Protein AF-A0AAE1ZCS4-F1 (afdb_monomer)

Foldseek 3Di:
DPDDPPDDLPVLVVLVVQLVPPPEVVSNVVSLVVLVVVLVVVVPDPPPDDLSRLLSSLVSVVVVVVVPDDDPDSLVSLLVLLVDPDLSSNLSSLVSCLPRDDPPDPCVVSLLVSLVVQCPDPDLSSLLSSLVSLLSRLAPVSLLSPLVPLLVQLQDPPHDLSNVLSSLSSNLSNCVHCVPSHDPDPSLVSLLVLLVDPDVSSVLSSLSSLLSVCLVPVPVNVVSLLSLLVSLLCQLPDFCVVQVVQADLRRRNLSSLLSSLSSLLSDAQDPPPVSNVSLVVSLVSLLVVLVPDFPDPDPRRNVSSVSSNLSSLVSCLSHVPDLVSLLSSLVVLLVQCPDPDPVSVLSSLVSLLSSLQRPSCLVSSVVCLVSLLCQLVPDPDQSSVLSSLSNLLSSQDLVCLLVSLVSLLVCLLVHDPVSNLVSLLSSLVSLVVRDPDCLSSLVSLLSSCVRRVVSHDPLSLVVNLLVLLQDVPCLLVSLVVLLVQLPDPPHDQSSLLSNLSSCLQRLLSVCPDPCSNLVNSLVSSVVCLVVHDPVSVLSNLSSLLSSVLSPVPCLVVSLVVLPDCCQCVPPDVSSNCSSVVSNCCSVPDDSVVSDVVNDHDPRDPDDDRVSVVVSCVVCVPPDPDDDDDPDDDDDDDDDDDDDDDDDDDDDDDDDDDDDDDDDYDDDDDDDDDDDDDDDPPDDDDPDDDPPPPPPPDDDDDDDDAPQVPVLVVVLLDQWDWRDDDQFWTWIWGWDFDAQKIKIKIKIFGADQAKWAQKDKDKDDDDDDDPDDDDDQKDKDWDDDDRMGGHGDMDITMMMMGGAHADDDWMWMWIWTADPNDIDIHIHTDSDHQLSNKAEDDDDLVVQVVVVVVQPDVPSDDDDDADDPDPDDLVVVVSSCVSSNWDWHQPNDPPNSKTKTWTWRHHPVDIHIDIDIHDDPPPPPPPQPQKDFDPDFLLQADPLLQCPLLLDQQWDADLVVQWIWHAFPNDIKIWHDPDSRGTIITGDPDDDPDDDPRVCQFQVVVDGVVVLLVLLLVLDVVSVVCVDPVNVDDPLGNHTFGAGQLVLLLLLLLLVVVDDSVVSNQLQQLQQVVAFQFDADPSRDRPGGHHHALVSQQDPPQLVVSVVSPSNPSSVLSNQQSVVQVVVPHSVVSQCLLVDDLVVQQVVSVVRRSDDNLSSLSSCCRHSVQQLWARDDPQLVVVCVVVVQDDDDDPDQDPVNRVSSRVVCSVRSDSRSNRVNSSSSSVCVCVVCVVVVVVVVSCSPDDDD

Structure (mmCIF, N/CA/C/O backbone):
data_AF-A0AAE1ZCS4-F1
#
_entry.id   AF-A0AAE1ZCS4-F1
#
loop_
_atom_site.group_PDB
_atom_site.id
_atom_site.type_symbol
_atom_site.label_atom_id
_atom_site.label_alt_id
_atom_site.label_comp_id
_atom_site.label_asym_id
_atom_site.label_entity_id
_atom_site.label_seq_id
_atom_site.pdbx_PDB_ins_code
_atom_site.Cartn_x
_atom_site.Cartn_y
_atom_site.Cartn_z
_atom_site.occupancy
_atom_site.B_iso_or_equiv
_atom_site.auth_seq_id
_atom_site.auth_comp_id
_atom_site.auth_asym_id
_atom_site.auth_atom_id
_atom_site.pdbx_PDB_model_num
ATOM 1 N N . MET A 1 1 ? 29.740 18.054 -21.798 1.00 25.95 1 MET A N 1
ATOM 2 C CA . MET A 1 1 ? 30.129 18.218 -23.215 1.00 25.95 1 MET A CA 1
ATOM 3 C C . MET A 1 1 ? 29.001 18.896 -23.983 1.00 25.95 1 MET A C 1
ATOM 5 O O . MET A 1 1 ? 27.926 18.308 -24.043 1.00 25.95 1 MET A O 1
ATOM 9 N N . PRO A 1 2 ? 29.195 20.103 -24.542 1.00 24.55 2 PRO A N 1
ATOM 10 C CA . PRO A 1 2 ? 28.289 20.645 -25.554 1.00 24.55 2 PRO A CA 1
ATOM 11 C C . PRO A 1 2 ? 28.450 19.860 -26.867 1.00 24.55 2 PRO A C 1
ATOM 13 O O . PRO A 1 2 ? 29.563 19.502 -27.245 1.00 24.55 2 PRO A O 1
ATOM 16 N N . SER A 1 3 ? 27.352 19.572 -27.567 1.00 27.92 3 SER A N 1
ATOM 17 C CA . SER A 1 3 ? 27.394 18.818 -28.827 1.00 27.92 3 SER A CA 1
ATOM 18 C C . SER A 1 3 ? 27.951 19.665 -29.974 1.00 27.92 3 SER A C 1
ATOM 20 O O . SER A 1 3 ? 27.391 20.718 -30.295 1.00 27.92 3 SER A O 1
ATOM 22 N N . THR A 1 4 ? 28.999 19.183 -30.643 1.00 34.25 4 THR A N 1
ATOM 23 C CA . THR A 1 4 ? 29.499 19.763 -31.895 1.00 34.25 4 THR A CA 1
ATOM 24 C C . THR A 1 4 ? 28.405 19.727 -32.969 1.00 34.25 4 THR A C 1
ATOM 26 O O . THR A 1 4 ? 27.763 18.703 -33.198 1.00 34.25 4 THR A O 1
ATOM 29 N N . LYS A 1 5 ? 28.163 20.862 -33.639 1.00 37.50 5 LYS A N 1
ATOM 30 C CA . LYS A 1 5 ? 26.975 21.084 -34.493 1.00 37.50 5 LYS A CA 1
ATOM 31 C C . LYS A 1 5 ? 26.940 20.284 -35.816 1.00 37.50 5 LYS A C 1
ATOM 33 O O . LYS A 1 5 ? 26.039 20.510 -36.616 1.00 37.50 5 LYS A O 1
ATOM 38 N N . GLY A 1 6 ? 27.890 19.375 -36.056 1.00 41.12 6 GLY A N 1
ATOM 39 C CA . GLY A 1 6 ? 28.017 18.622 -37.313 1.00 41.12 6 GLY A CA 1
ATOM 40 C C . GLY A 1 6 ? 27.343 17.241 -37.343 1.00 41.12 6 GLY A C 1
ATOM 41 O O . GLY A 1 6 ? 26.845 16.846 -38.390 1.00 41.12 6 GLY A O 1
ATOM 42 N N . ASP A 1 7 ? 27.293 16.513 -36.220 1.00 49.22 7 ASP A N 1
ATOM 43 C CA . ASP A 1 7 ? 27.001 15.058 -36.208 1.00 49.22 7 ASP A CA 1
ATOM 44 C C . ASP A 1 7 ? 25.610 14.699 -35.630 1.00 49.22 7 ASP A C 1
ATOM 46 O O . ASP A 1 7 ? 25.361 13.614 -35.099 1.00 49.22 7 ASP A O 1
ATOM 50 N N . ALA A 1 8 ? 24.662 15.638 -35.692 1.00 55.81 8 ALA A N 1
ATOM 51 C CA . ALA A 1 8 ? 23.312 15.421 -35.183 1.00 55.81 8 ALA A CA 1
ATOM 52 C C . ALA A 1 8 ? 22.536 14.427 -36.069 1.00 55.81 8 ALA A C 1
ATOM 54 O O . ALA A 1 8 ? 22.312 14.675 -37.256 1.00 55.81 8 ALA A O 1
ATOM 55 N N . MET A 1 9 ? 22.036 13.331 -35.483 1.00 68.75 9 MET A N 1
ATOM 56 C CA . MET A 1 9 ? 21.164 12.369 -36.171 1.00 68.75 9 MET A CA 1
ATOM 57 C C . MET A 1 9 ? 19.828 13.011 -36.583 1.00 68.75 9 MET A C 1
ATOM 59 O O . MET A 1 9 ? 18.809 12.850 -35.907 1.00 68.75 9 MET A O 1
ATOM 63 N N . ARG A 1 10 ? 19.790 13.699 -37.730 1.00 71.12 10 ARG A N 1
ATOM 64 C CA . ARG A 1 10 ? 18.606 14.430 -38.218 1.00 71.12 10 ARG A CA 1
ATOM 65 C C . ARG A 1 10 ? 17.345 13.557 -38.252 1.00 71.12 10 ARG A C 1
ATOM 67 O O . ARG A 1 10 ? 16.280 14.000 -37.846 1.00 71.12 10 ARG A O 1
ATOM 74 N N . GLY A 1 11 ? 17.474 12.286 -38.641 1.00 72.19 11 GLY A N 1
ATOM 75 C CA . GLY A 1 11 ? 16.359 11.327 -38.667 1.00 72.19 11 GLY A CA 1
ATOM 76 C C . GLY A 1 11 ? 15.884 10.802 -37.300 1.00 72.19 11 GLY A C 1
ATOM 77 O O . GLY A 1 11 ? 14.805 10.214 -37.245 1.00 72.19 11 GLY A O 1
ATOM 78 N N . LEU A 1 12 ? 16.657 10.989 -36.223 1.00 77.81 12 LEU A N 1
ATOM 79 C CA . LEU A 1 12 ? 16.222 10.772 -34.835 1.00 77.81 12 LEU A CA 1
ATOM 80 C C . LEU A 1 12 ? 15.600 12.057 -34.275 1.00 77.81 12 LEU A C 1
ATOM 82 O O . LEU A 1 12 ? 14.506 12.002 -33.729 1.00 77.81 12 LEU A O 1
ATOM 86 N N . ALA A 1 13 ? 16.238 13.212 -34.489 1.00 80.44 13 ALA A N 1
ATOM 87 C CA . ALA A 1 13 ? 15.713 14.512 -34.069 1.00 80.44 13 ALA A CA 1
ATOM 88 C C . ALA A 1 13 ? 14.325 14.805 -34.673 1.00 80.44 13 ALA A C 1
ATOM 90 O O . ALA A 1 13 ? 13.424 15.222 -33.952 1.00 80.44 13 ALA A O 1
ATOM 91 N N . VAL A 1 14 ? 14.122 14.500 -35.963 1.00 82.38 14 VAL A N 1
ATOM 92 C CA . VAL A 1 14 ? 12.801 14.569 -36.615 1.00 82.38 14 VAL A CA 1
ATOM 93 C C . VAL A 1 14 ? 11.807 13.610 -35.959 1.00 82.38 14 VAL A C 1
ATOM 95 O O . VAL A 1 14 ? 10.705 14.026 -35.652 1.00 82.38 14 VAL A O 1
ATOM 98 N N . PHE A 1 15 ? 12.186 12.367 -35.648 1.00 85.00 15 PHE A N 1
ATOM 99 C CA . PHE A 1 15 ? 11.278 11.405 -35.003 1.00 85.00 15 PHE A CA 1
ATOM 100 C C . PHE A 1 15 ? 10.871 11.818 -33.576 1.00 85.00 15 PHE A C 1
ATOM 102 O O . PHE A 1 15 ? 9.707 11.688 -33.204 1.00 85.00 15 PHE A O 1
ATOM 109 N N . ILE A 1 16 ? 11.800 12.386 -32.801 1.00 85.56 16 ILE A N 1
ATOM 110 C CA . ILE A 1 16 ? 11.512 12.973 -31.484 1.00 85.56 16 ILE A CA 1
ATOM 111 C C . ILE A 1 16 ? 10.612 14.210 -31.634 1.00 85.56 16 ILE A C 1
ATOM 113 O O . ILE A 1 16 ? 9.728 14.426 -30.807 1.00 85.56 16 ILE A O 1
ATOM 117 N N . SER A 1 17 ? 10.797 15.009 -32.690 1.00 85.50 17 SER A N 1
ATOM 118 C CA . SER A 1 17 ? 9.915 16.138 -32.993 1.00 85.50 17 SER A CA 1
ATOM 119 C C . SER A 1 17 ? 8.513 15.675 -33.400 1.00 85.50 17 SER A C 1
ATOM 121 O O . SER A 1 17 ? 7.548 16.202 -32.862 1.00 85.50 17 SER A O 1
ATOM 123 N N . ASP A 1 18 ? 8.388 14.677 -34.280 1.00 84.75 18 ASP A N 1
ATOM 124 C CA . ASP A 1 18 ? 7.114 14.071 -34.688 1.00 84.75 18 ASP A CA 1
ATOM 125 C C . ASP A 1 18 ? 6.315 13.604 -33.463 1.00 84.75 18 ASP A C 1
ATOM 127 O O . ASP A 1 18 ? 5.131 13.910 -33.347 1.00 84.75 18 ASP A O 1
ATOM 131 N N . ILE A 1 19 ? 6.971 12.907 -32.526 1.00 86.56 19 ILE A N 1
ATOM 132 C CA . ILE A 1 19 ? 6.357 12.421 -31.282 1.00 86.56 19 ILE A CA 1
ATOM 133 C C . ILE A 1 19 ? 5.956 13.583 -30.364 1.00 86.56 19 ILE A C 1
ATOM 135 O O . ILE A 1 19 ? 4.821 13.623 -29.902 1.00 86.56 19 ILE A O 1
ATOM 139 N N . ARG A 1 20 ? 6.814 14.594 -30.167 1.00 85.44 20 ARG A N 1
ATOM 140 C CA . ARG A 1 20 ? 6.460 15.799 -29.385 1.00 85.44 20 ARG A CA 1
ATOM 141 C C . ARG A 1 20 ? 5.319 16.617 -30.004 1.00 85.44 20 ARG A C 1
ATOM 143 O O . ARG A 1 20 ? 4.615 17.313 -29.281 1.00 85.44 20 ARG A O 1
ATOM 150 N N . ASN A 1 21 ? 5.132 16.523 -31.319 1.00 85.62 21 ASN A N 1
ATOM 151 C CA . ASN A 1 21 ? 4.053 17.176 -32.059 1.00 85.62 21 ASN A CA 1
ATOM 152 C C . ASN A 1 21 ? 2.758 16.332 -32.114 1.00 85.62 21 ASN A C 1
ATOM 154 O O . ASN A 1 21 ? 1.741 16.807 -32.628 1.00 85.62 21 ASN A O 1
ATOM 158 N N . CYS A 1 22 ? 2.753 15.099 -31.590 1.00 85.69 22 CYS A N 1
ATOM 159 C CA . CYS A 1 22 ? 1.554 14.264 -31.518 1.00 85.69 22 CYS A CA 1
ATOM 160 C C . CYS A 1 22 ? 0.571 14.819 -30.475 1.00 85.69 22 CYS A C 1
ATOM 162 O O . CYS A 1 22 ? 0.784 14.718 -29.271 1.00 85.69 22 CYS A O 1
ATOM 164 N N . LYS A 1 23 ? -0.560 15.363 -30.940 1.00 77.19 23 LYS A N 1
ATOM 165 C CA . LYS A 1 23 ? -1.615 15.936 -30.078 1.00 77.19 23 LYS A CA 1
ATOM 166 C C . LYS A 1 23 ? -2.400 14.890 -29.267 1.00 77.19 23 LYS A C 1
ATOM 168 O O . LYS A 1 23 ? -3.216 15.260 -28.429 1.00 77.19 23 LYS A O 1
ATOM 173 N N . SER A 1 24 ? -2.193 13.598 -29.527 1.00 84.88 24 SER A N 1
ATOM 174 C CA . SER A 1 24 ? -2.828 12.492 -28.803 1.00 84.88 24 SER A CA 1
ATOM 175 C C . SER A 1 24 ? -1.887 11.292 -28.672 1.00 84.88 24 SER A C 1
ATOM 177 O O . SER A 1 24 ? -1.077 11.026 -29.568 1.00 84.88 24 SER A O 1
ATOM 179 N N . LYS A 1 25 ? -2.055 10.512 -27.599 1.00 78.06 25 LYS A N 1
ATOM 180 C CA . LYS A 1 25 ? -1.302 9.266 -27.393 1.00 78.06 25 LYS A CA 1
ATOM 181 C C . LYS A 1 25 ? -1.593 8.218 -28.477 1.00 78.06 25 LYS A C 1
ATOM 183 O O . LYS A 1 25 ? -0.739 7.401 -28.794 1.00 78.06 25 LYS A O 1
ATOM 188 N N . GLU A 1 26 ? -2.761 8.268 -29.117 1.00 81.38 26 GLU A N 1
ATOM 189 C CA . GLU A 1 26 ? -3.048 7.385 -30.249 1.00 81.38 26 GLU A CA 1
ATOM 190 C C . GLU A 1 26 ? -2.256 7.782 -31.508 1.00 81.38 26 GLU A C 1
ATOM 192 O O . GLU A 1 26 ? -1.688 6.920 -32.177 1.00 81.38 26 GLU A O 1
ATOM 197 N N . SER A 1 27 ? -2.126 9.084 -31.805 1.00 81.75 27 SER A N 1
ATOM 198 C CA . SER A 1 27 ? -1.242 9.551 -32.888 1.00 81.75 27 SER A CA 1
ATOM 199 C C . SER A 1 27 ? 0.233 9.209 -32.635 1.00 81.75 27 SER A C 1
ATOM 201 O O . SER A 1 27 ? 0.938 8.850 -33.577 1.00 81.75 27 SER A O 1
ATOM 203 N N . GLU A 1 28 ? 0.669 9.229 -31.372 1.00 86.69 28 GLU A N 1
ATOM 204 C CA . GLU A 1 28 ? 1.995 8.770 -30.944 1.00 86.69 28 GLU A CA 1
ATOM 205 C C . GLU A 1 28 ? 2.176 7.264 -31.202 1.00 86.69 28 GLU A C 1
ATOM 207 O O . GLU A 1 28 ? 3.088 6.886 -31.937 1.00 86.69 28 GLU A O 1
ATOM 212 N N . ILE A 1 29 ? 1.261 6.408 -30.723 1.00 86.88 29 ILE A N 1
ATOM 213 C CA . ILE A 1 29 ? 1.287 4.951 -30.964 1.00 86.88 29 ILE A CA 1
ATOM 214 C C . ILE A 1 29 ? 1.300 4.637 -32.469 1.00 86.88 29 ILE A C 1
ATOM 216 O O . ILE A 1 29 ? 2.119 3.842 -32.934 1.00 86.88 29 ILE A O 1
ATOM 220 N N . ARG A 1 30 ? 0.451 5.301 -33.269 1.00 87.44 30 ARG A N 1
ATOM 221 C CA . ARG A 1 30 ? 0.433 5.154 -34.737 1.00 87.44 30 ARG A CA 1
ATOM 222 C C . ARG A 1 30 ? 1.777 5.574 -35.366 1.00 87.44 30 ARG A C 1
ATOM 224 O O . ARG A 1 30 ? 2.265 4.897 -36.275 1.00 87.44 30 ARG A O 1
ATOM 231 N N . ARG A 1 31 ? 2.416 6.650 -34.878 1.00 88.00 31 ARG A N 1
ATOM 232 C CA . ARG A 1 31 ? 3.728 7.132 -35.362 1.00 88.00 31 ARG A CA 1
ATOM 233 C C . ARG A 1 31 ? 4.883 6.207 -34.966 1.00 88.00 31 ARG A C 1
ATOM 235 O O . ARG A 1 31 ? 5.780 6.008 -35.793 1.00 88.00 31 ARG A O 1
ATOM 242 N N . VAL A 1 32 ? 4.847 5.642 -33.758 1.00 90.56 32 VAL A N 1
ATOM 243 C CA . VAL A 1 32 ? 5.800 4.647 -33.240 1.00 90.56 32 VAL A CA 1
ATOM 244 C C . VAL A 1 32 ? 5.679 3.339 -34.016 1.00 90.56 32 VAL A C 1
ATOM 246 O O . VAL A 1 32 ? 6.677 2.882 -34.565 1.00 90.56 32 VAL A O 1
ATOM 249 N N . ASN A 1 33 ? 4.473 2.789 -34.184 1.00 88.94 33 ASN A N 1
ATOM 250 C CA . ASN A 1 33 ? 4.251 1.551 -34.939 1.00 88.94 33 ASN A CA 1
ATOM 251 C C . ASN A 1 33 ? 4.717 1.668 -36.400 1.00 88.94 33 ASN A C 1
ATOM 253 O O . ASN A 1 33 ? 5.372 0.758 -36.914 1.00 88.94 33 ASN A O 1
ATOM 257 N N . LYS A 1 34 ? 4.479 2.819 -37.049 1.00 90.62 34 LYS A N 1
ATOM 258 C CA . LYS A 1 34 ? 5.013 3.116 -38.391 1.00 90.62 34 LYS A CA 1
ATOM 259 C C . LYS A 1 34 ? 6.548 3.140 -38.424 1.00 90.62 34 LYS A C 1
ATOM 261 O O . LYS A 1 34 ? 7.145 2.695 -39.403 1.00 90.62 34 LYS A O 1
ATOM 266 N N . GLU A 1 35 ? 7.203 3.623 -37.368 1.00 89.50 35 GLU A N 1
ATOM 267 C CA . GLU A 1 35 ? 8.667 3.608 -37.276 1.00 89.50 35 GLU A CA 1
ATOM 268 C C . GLU A 1 35 ? 9.219 2.214 -36.932 1.00 89.50 35 GLU A C 1
ATOM 270 O O . GLU A 1 35 ? 10.211 1.805 -37.525 1.00 89.50 35 GLU A O 1
ATOM 275 N N . LEU A 1 36 ? 8.562 1.437 -36.065 1.00 89.25 36 LEU A N 1
ATOM 276 C CA . LEU A 1 36 ? 8.924 0.041 -35.785 1.00 89.25 36 LEU A CA 1
ATOM 277 C C . LEU A 1 36 ? 8.782 -0.847 -37.031 1.00 89.25 36 LEU A C 1
ATOM 279 O O . LEU A 1 36 ? 9.602 -1.737 -37.248 1.00 89.25 36 LEU A O 1
ATOM 283 N N . ALA A 1 37 ? 7.775 -0.604 -37.876 1.00 87.38 37 ALA A N 1
ATOM 284 C CA . ALA A 1 37 ? 7.650 -1.255 -39.181 1.00 87.38 37 ALA A CA 1
ATOM 285 C C . ALA A 1 37 ? 8.790 -0.846 -40.136 1.00 87.38 37 ALA A C 1
ATOM 287 O O . ALA A 1 37 ? 9.422 -1.710 -40.744 1.00 87.38 37 ALA A O 1
ATOM 288 N N . ASN A 1 38 ? 9.120 0.453 -40.204 1.00 88.25 38 ASN A N 1
ATOM 289 C CA . ASN A 1 38 ? 10.270 0.956 -40.963 1.00 88.25 38 ASN A CA 1
ATOM 290 C C . ASN A 1 38 ? 11.578 0.279 -40.511 1.00 88.25 38 ASN A C 1
ATOM 292 O O . ASN A 1 38 ? 12.273 -0.303 -41.340 1.00 88.25 38 ASN A O 1
ATOM 296 N N . ILE A 1 39 ? 11.886 0.267 -39.210 1.00 88.62 39 ILE A N 1
ATOM 297 C CA . ILE A 1 39 ? 13.113 -0.346 -38.676 1.00 88.62 39 ILE A CA 1
ATOM 298 C C . ILE A 1 39 ? 13.149 -1.854 -38.973 1.00 88.62 39 ILE A C 1
ATOM 300 O O . ILE A 1 39 ? 14.160 -2.334 -39.485 1.00 88.62 39 ILE A O 1
ATOM 304 N N . ARG A 1 40 ? 12.042 -2.589 -38.770 1.00 87.44 40 ARG A N 1
ATOM 305 C CA . ARG A 1 40 ? 11.951 -4.017 -39.139 1.00 87.44 40 ARG A CA 1
ATOM 306 C C . ARG A 1 40 ? 12.216 -4.256 -40.628 1.00 87.44 40 ARG A C 1
ATOM 308 O O . ARG A 1 40 ? 12.943 -5.187 -40.955 1.00 87.44 40 ARG A O 1
ATOM 315 N N . SER A 1 41 ? 11.713 -3.398 -41.520 1.00 85.94 41 SER A N 1
ATOM 316 C CA . SER A 1 41 ? 12.002 -3.496 -42.962 1.00 85.94 41 SER A CA 1
ATOM 317 C C . SER A 1 41 ? 13.475 -3.235 -43.307 1.00 85.94 41 SER A C 1
ATOM 319 O O . SER A 1 41 ? 13.988 -3.805 -44.264 1.00 85.94 41 SER A O 1
ATOM 321 N N . LYS A 1 42 ? 14.178 -2.398 -42.529 1.00 84.12 42 LYS A N 1
ATOM 322 C CA . LYS A 1 42 ? 15.600 -2.089 -42.752 1.00 84.12 42 LYS A CA 1
ATOM 323 C C . LYS A 1 42 ? 16.533 -3.155 -42.193 1.00 84.12 42 LYS A C 1
ATOM 325 O O . LYS A 1 42 ? 17.537 -3.433 -42.831 1.00 84.12 42 LYS A O 1
ATOM 330 N N . PHE A 1 43 ? 16.189 -3.783 -41.070 1.00 84.56 43 PHE A N 1
ATOM 331 C CA . PHE A 1 43 ? 16.951 -4.908 -40.511 1.00 84.56 43 PHE A CA 1
ATOM 332 C C . PHE A 1 43 ? 16.717 -6.243 -41.248 1.00 84.56 43 PHE A C 1
ATOM 334 O O . PHE A 1 43 ? 17.459 -7.189 -41.016 1.00 84.56 43 PHE A O 1
ATOM 341 N N . ARG A 1 44 ? 15.701 -6.338 -42.121 1.00 78.75 44 ARG A N 1
ATOM 342 C CA . ARG A 1 44 ? 15.395 -7.539 -42.929 1.00 78.75 44 ARG A CA 1
ATOM 343 C C . ARG A 1 44 ? 15.783 -7.446 -44.412 1.00 78.75 44 ARG A C 1
ATOM 345 O O . ARG A 1 44 ? 15.522 -8.392 -45.140 1.00 78.75 44 ARG A O 1
ATOM 352 N N . GLY A 1 45 ? 16.325 -6.322 -44.881 1.00 71.75 45 GLY A N 1
ATOM 353 C CA . GLY A 1 45 ? 16.688 -6.153 -46.293 1.00 71.75 45 GLY A CA 1
ATOM 354 C C . GLY A 1 45 ? 18.148 -6.511 -46.566 1.00 71.75 45 GLY A C 1
ATOM 355 O O . GLY A 1 45 ? 19.020 -6.105 -45.806 1.00 71.75 45 GLY A O 1
ATOM 356 N N . ASP A 1 46 ? 18.427 -7.162 -47.698 1.00 47.53 46 ASP A N 1
ATOM 357 C CA . ASP A 1 46 ? 19.746 -7.726 -48.065 1.00 47.53 46 ASP A CA 1
ATOM 358 C C . ASP A 1 46 ? 20.875 -6.697 -48.284 1.00 47.53 46 ASP A C 1
ATOM 360 O O . ASP A 1 46 ? 22.000 -7.041 -48.648 1.00 47.53 46 ASP A O 1
ATOM 364 N N . LYS A 1 47 ? 20.603 -5.404 -48.074 1.00 64.62 47 LYS A N 1
ATOM 365 C CA . LYS A 1 47 ? 21.612 -4.343 -48.134 1.00 64.62 47 LYS A CA 1
ATOM 366 C C . LYS A 1 47 ? 22.259 -4.182 -46.766 1.00 64.62 47 LYS A C 1
ATOM 368 O O . LYS A 1 47 ? 21.657 -3.609 -45.859 1.00 64.62 47 LYS A O 1
ATOM 373 N N . THR A 1 48 ? 23.506 -4.637 -46.655 1.00 66.81 48 THR A N 1
ATOM 374 C CA . THR A 1 48 ? 24.361 -4.486 -45.471 1.00 66.81 48 THR A CA 1
ATOM 375 C C . THR A 1 48 ? 24.339 -3.046 -44.945 1.00 66.81 48 THR A C 1
ATOM 377 O O . THR A 1 48 ? 24.851 -2.113 -45.563 1.00 66.81 48 THR A O 1
ATOM 380 N N . LEU A 1 49 ? 23.697 -2.845 -43.790 1.00 76.50 49 LEU A N 1
ATOM 381 C CA . LEU A 1 49 ? 23.567 -1.519 -43.189 1.00 76.50 49 LEU A CA 1
ATOM 382 C C . LEU A 1 49 ? 24.922 -1.023 -42.668 1.00 76.50 49 LEU A C 1
ATOM 384 O O . LEU A 1 49 ? 25.572 -1.699 -41.872 1.00 76.50 49 LEU A O 1
ATOM 388 N N . ASP A 1 50 ? 25.305 0.193 -43.052 1.00 79.75 50 ASP A N 1
ATOM 389 C CA . ASP A 1 50 ? 26.464 0.885 -42.479 1.00 79.75 50 ASP A CA 1
ATOM 390 C C . ASP A 1 50 ? 26.306 1.121 -40.958 1.00 79.75 50 ASP A C 1
ATOM 392 O O . ASP A 1 50 ? 25.191 1.283 -40.446 1.00 79.75 50 ASP A O 1
ATOM 396 N N . GLY A 1 51 ? 27.430 1.191 -40.237 1.00 77.88 51 GLY A N 1
ATOM 397 C CA . GLY A 1 51 ? 27.488 1.378 -38.784 1.00 77.88 51 GLY A CA 1
ATOM 398 C C . GLY A 1 51 ? 26.730 2.617 -38.297 1.00 77.88 51 GLY A C 1
ATOM 399 O O . GLY A 1 51 ? 26.007 2.540 -37.300 1.00 77.88 51 GLY A O 1
ATOM 400 N N . TYR A 1 52 ? 26.764 3.724 -39.052 1.00 83.69 52 TYR A N 1
ATOM 401 C CA . TYR A 1 52 ? 25.976 4.920 -38.733 1.00 83.69 52 TYR A CA 1
ATOM 402 C C . TYR A 1 52 ? 24.466 4.649 -38.829 1.00 83.69 52 TYR A C 1
ATOM 404 O O . TYR A 1 52 ? 23.686 5.130 -38.001 1.00 83.69 52 TYR A O 1
ATOM 412 N N . GLN A 1 53 ? 24.032 3.856 -39.814 1.00 83.12 53 GLN A N 1
ATOM 413 C CA . GLN A 1 53 ? 22.625 3.488 -39.980 1.00 83.12 53 GLN A CA 1
ATOM 414 C C . GLN A 1 53 ? 22.165 2.539 -38.869 1.00 83.12 53 GLN A C 1
ATOM 416 O O . GLN A 1 53 ? 21.120 2.792 -38.265 1.00 83.12 53 GLN A O 1
ATOM 421 N N . LYS A 1 54 ? 22.966 1.518 -38.530 1.00 85.50 54 LYS A N 1
ATOM 422 C CA . LYS A 1 54 ? 22.698 0.621 -37.391 1.00 85.50 54 LYS A CA 1
ATOM 423 C C . LYS A 1 54 ? 22.575 1.416 -36.086 1.00 85.50 54 LYS A C 1
ATOM 425 O O . LYS A 1 54 ? 21.520 1.378 -35.456 1.00 85.50 54 LYS A O 1
ATOM 430 N N . LYS A 1 55 ? 23.569 2.250 -35.750 1.00 87.50 55 LYS A N 1
ATOM 431 C CA . LYS A 1 55 ? 23.570 3.166 -34.586 1.00 87.50 55 LYS A CA 1
ATOM 432 C C . LYS A 1 55 ? 22.314 4.046 -34.537 1.00 87.50 55 LYS A C 1
ATOM 434 O O . LYS A 1 55 ? 21.682 4.168 -33.489 1.00 87.50 55 LYS A O 1
ATOM 439 N N . LYS A 1 56 ? 21.916 4.635 -35.670 1.00 87.44 56 LYS A N 1
ATOM 440 C CA . LYS A 1 56 ? 20.711 5.476 -35.800 1.00 87.44 56 LYS A CA 1
ATOM 441 C C . LYS A 1 56 ? 19.416 4.709 -35.519 1.00 87.44 56 LYS A C 1
ATOM 443 O O . LYS A 1 56 ? 18.532 5.255 -34.861 1.00 87.44 56 LYS A O 1
ATOM 448 N N . TYR A 1 57 ? 19.277 3.479 -36.011 1.00 88.56 57 TYR A N 1
ATOM 449 C CA . TYR A 1 57 ? 18.075 2.671 -35.787 1.00 88.56 57 TYR A CA 1
ATOM 450 C C . TYR A 1 57 ? 18.028 2.068 -34.375 1.00 88.56 57 TYR A C 1
ATOM 452 O O . TYR A 1 57 ? 16.992 2.162 -33.724 1.00 88.56 57 TYR A O 1
ATOM 460 N N . VAL A 1 58 ? 19.150 1.565 -33.852 1.00 88.56 58 VAL A N 1
ATOM 461 C CA . VAL A 1 58 ? 19.273 1.080 -32.463 1.00 88.56 58 VAL A CA 1
ATOM 462 C C . VAL A 1 58 ? 18.971 2.203 -31.458 1.00 88.56 58 VAL A C 1
ATOM 464 O O . VAL A 1 58 ? 18.233 1.993 -30.499 1.00 88.56 58 VAL A O 1
ATOM 467 N N . CYS A 1 59 ? 19.422 3.437 -31.719 1.00 89.25 59 CYS A N 1
ATOM 468 C CA . CYS A 1 59 ? 19.085 4.596 -30.884 1.00 89.25 59 CYS A CA 1
ATOM 469 C C . CYS A 1 59 ? 17.591 4.990 -30.960 1.00 89.25 59 CYS A C 1
ATOM 471 O O . CYS A 1 59 ? 17.021 5.414 -29.954 1.00 89.25 59 CYS A O 1
ATOM 473 N N . LYS A 1 60 ? 16.916 4.792 -32.107 1.00 88.62 60 LYS A N 1
ATOM 474 C CA . LYS A 1 60 ? 15.447 4.927 -32.184 1.00 88.62 60 LYS A CA 1
ATOM 475 C C . LYS A 1 60 ? 14.725 3.869 -31.355 1.00 88.62 60 LYS A C 1
ATOM 477 O O . LYS A 1 60 ? 13.759 4.219 -30.688 1.00 88.62 60 LYS A O 1
ATOM 482 N N . LEU A 1 61 ? 15.178 2.615 -31.391 1.00 89.50 61 LEU A N 1
ATOM 483 C CA . LEU A 1 61 ? 14.607 1.551 -30.563 1.00 89.50 61 LEU A CA 1
ATOM 484 C C . LEU A 1 61 ? 14.772 1.881 -29.074 1.00 89.50 61 LEU A C 1
ATOM 486 O O . LEU A 1 61 ? 13.780 1.908 -28.358 1.00 89.50 61 LEU A O 1
ATOM 490 N N . LEU A 1 62 ? 15.970 2.277 -28.630 1.00 88.25 62 LEU A N 1
ATOM 491 C CA . LEU A 1 62 ? 16.188 2.718 -27.246 1.00 88.25 62 LEU A CA 1
ATOM 492 C C . LEU A 1 62 ? 15.233 3.860 -26.835 1.00 88.25 62 LEU A C 1
ATOM 494 O O . LEU A 1 62 ? 14.670 3.831 -25.746 1.00 88.25 62 LEU A O 1
ATOM 498 N N . PHE A 1 63 ? 14.999 4.846 -27.711 1.00 89.38 63 PHE A N 1
ATOM 499 C CA . PHE A 1 63 ? 14.038 5.922 -27.438 1.00 89.38 63 PHE A CA 1
ATOM 500 C C . PHE A 1 63 ? 12.582 5.425 -27.358 1.00 89.38 63 PHE A C 1
ATOM 502 O O . PHE A 1 63 ? 11.831 5.889 -26.507 1.00 89.38 63 PHE A O 1
ATOM 509 N N . ILE A 1 64 ? 12.187 4.470 -28.204 1.00 89.50 64 ILE A N 1
ATOM 510 C CA . ILE A 1 64 ? 10.852 3.849 -28.176 1.00 89.50 64 ILE A CA 1
ATOM 511 C C . ILE A 1 64 ? 10.656 3.030 -26.886 1.00 89.50 64 ILE A C 1
ATOM 513 O O . ILE A 1 64 ? 9.594 3.115 -26.271 1.00 89.50 64 ILE A O 1
ATOM 517 N N . PHE A 1 65 ? 11.692 2.330 -26.416 1.00 88.69 65 PHE A N 1
ATOM 518 C CA . PHE A 1 65 ? 11.670 1.630 -25.129 1.00 88.69 65 PHE A CA 1
ATOM 519 C C . PHE A 1 65 ? 11.520 2.596 -23.944 1.00 88.69 65 PHE A C 1
ATOM 521 O O . PHE A 1 65 ? 10.699 2.369 -23.060 1.00 88.69 65 PHE A O 1
ATOM 528 N N . LEU A 1 66 ? 12.224 3.735 -23.966 1.00 87.12 66 LEU A N 1
ATOM 529 C CA . LEU A 1 66 ? 12.102 4.784 -22.942 1.00 87.12 66 LEU A CA 1
ATOM 530 C C . LEU A 1 66 ? 10.718 5.470 -22.901 1.00 87.12 66 LEU A C 1
ATOM 532 O O . LEU A 1 66 ? 10.409 6.136 -21.915 1.00 87.12 66 LEU A O 1
ATOM 536 N N . LEU A 1 67 ? 9.874 5.297 -23.926 1.00 86.00 67 LEU A N 1
ATOM 537 C CA . LEU A 1 67 ? 8.458 5.699 -23.913 1.00 86.00 67 LEU A CA 1
ATOM 538 C C . LEU A 1 67 ? 7.525 4.622 -23.316 1.00 86.00 67 LEU A C 1
ATOM 540 O O . LEU A 1 67 ? 6.330 4.872 -23.150 1.00 86.00 67 LEU A O 1
ATOM 544 N N . GLY A 1 68 ? 8.050 3.442 -22.970 1.00 84.69 68 GLY A N 1
ATOM 545 C CA . GLY A 1 68 ? 7.291 2.320 -22.413 1.00 84.69 68 GLY A CA 1
ATOM 546 C C . GLY A 1 68 ? 6.701 1.367 -23.458 1.00 84.69 68 GLY A C 1
ATOM 547 O O . GLY A 1 68 ? 5.642 0.793 -23.213 1.00 84.69 68 GLY A O 1
ATOM 548 N N . HIS A 1 69 ? 7.351 1.216 -24.616 1.00 85.25 69 HIS A N 1
ATOM 549 C CA . HIS A 1 69 ? 7.013 0.197 -25.617 1.00 85.25 69 HIS A CA 1
ATOM 550 C C . HIS A 1 69 ? 8.005 -0.976 -25.576 1.00 85.25 69 HIS A C 1
ATOM 552 O O . HIS A 1 69 ? 9.214 -0.767 -25.500 1.00 85.25 69 HIS A O 1
ATOM 558 N N . GLU A 1 70 ? 7.498 -2.202 -25.685 1.00 80.94 70 GLU A N 1
ATOM 559 C CA . GLU A 1 70 ? 8.299 -3.435 -25.721 1.00 80.94 70 GLU A CA 1
ATOM 560 C C . GLU A 1 70 ? 8.990 -3.624 -27.088 1.00 80.94 70 GLU A C 1
ATOM 562 O O . GLU A 1 70 ? 8.487 -3.167 -28.121 1.00 80.94 70 GLU A O 1
ATOM 567 N N . ILE A 1 71 ? 10.190 -4.228 -27.094 1.00 85.56 71 ILE A N 1
ATOM 568 C CA . ILE A 1 71 ? 11.052 -4.354 -28.284 1.00 85.56 71 ILE A CA 1
ATOM 569 C C . ILE A 1 71 ? 11.813 -5.687 -28.277 1.00 85.56 71 ILE A C 1
ATOM 571 O O . ILE A 1 71 ? 12.849 -5.823 -27.631 1.00 85.56 71 ILE A O 1
ATOM 575 N N . ASP A 1 72 ? 11.353 -6.632 -29.095 1.00 80.81 72 ASP A N 1
ATOM 576 C CA . ASP A 1 72 ? 11.889 -8.005 -29.164 1.00 80.81 72 ASP A CA 1
ATOM 577 C C . ASP A 1 72 ? 12.933 -8.211 -30.278 1.00 80.81 72 ASP A C 1
ATOM 579 O O . ASP A 1 72 ? 13.291 -9.339 -30.616 1.00 80.81 72 ASP A O 1
ATOM 583 N N . PHE A 1 73 ? 13.376 -7.134 -30.936 1.00 84.38 73 PHE A N 1
ATOM 584 C CA . PHE A 1 73 ? 14.220 -7.214 -32.129 1.00 84.38 73 PHE A CA 1
ATOM 585 C C . PHE A 1 73 ? 15.270 -6.100 -32.197 1.00 84.38 73 PHE A C 1
ATOM 587 O O . PHE A 1 73 ? 15.097 -5.006 -31.665 1.00 84.38 73 PHE A O 1
ATOM 594 N N . GLY A 1 74 ? 16.355 -6.367 -32.930 1.00 82.62 74 GLY A N 1
ATOM 595 C CA . GLY A 1 74 ? 17.505 -5.464 -33.058 1.00 82.62 74 GLY A CA 1
ATOM 596 C C . GLY A 1 74 ? 18.700 -5.842 -32.179 1.00 82.62 74 GLY A C 1
ATOM 597 O O . GLY A 1 74 ? 19.786 -5.315 -32.401 1.00 82.62 74 GLY A O 1
ATOM 598 N N . HIS A 1 75 ? 18.542 -6.800 -31.259 1.00 86.69 75 HIS A N 1
ATOM 599 C CA . HIS A 1 75 ? 19.589 -7.301 -30.356 1.00 86.69 75 HIS A CA 1
ATOM 600 C C . HIS A 1 75 ? 20.873 -7.697 -31.090 1.00 86.69 75 HIS A C 1
ATOM 602 O O . HIS A 1 75 ? 21.943 -7.194 -30.757 1.00 86.69 75 HIS A O 1
ATOM 608 N N . THR A 1 76 ? 20.776 -8.505 -32.149 1.00 86.12 76 THR A N 1
ATOM 609 C CA . THR A 1 76 ? 21.929 -8.898 -32.980 1.00 86.12 76 THR A CA 1
ATOM 610 C C . THR A 1 76 ? 22.648 -7.688 -33.583 1.00 86.12 76 THR A C 1
ATOM 612 O O . THR A 1 76 ? 23.873 -7.670 -33.658 1.00 86.12 76 THR A O 1
ATOM 615 N N . GLU A 1 77 ? 21.914 -6.636 -33.958 1.00 85.19 77 GLU A N 1
ATOM 616 C CA . GLU A 1 77 ? 22.503 -5.421 -34.530 1.00 85.19 77 GLU A CA 1
ATOM 617 C C . GLU A 1 77 ? 23.112 -4.489 -33.476 1.00 85.19 77 GLU A C 1
ATOM 619 O O . GLU A 1 77 ? 24.097 -3.810 -33.765 1.00 85.19 77 GLU A O 1
ATOM 624 N N . ALA A 1 78 ? 22.612 -4.510 -32.238 1.00 85.62 78 ALA A N 1
ATOM 625 C CA . ALA A 1 78 ? 23.283 -3.879 -31.103 1.00 85.62 78 ALA A CA 1
ATOM 626 C C . ALA A 1 78 ? 24.594 -4.602 -30.736 1.00 85.62 78 ALA A C 1
ATOM 628 O O . ALA A 1 78 ? 25.597 -3.941 -30.469 1.00 85.62 78 ALA A O 1
ATOM 629 N N . VAL A 1 79 ? 24.626 -5.939 -30.805 1.00 86.81 79 VAL A N 1
ATOM 630 C CA . VAL A 1 79 ? 25.856 -6.731 -30.603 1.00 86.81 79 VAL A CA 1
ATOM 631 C C . VAL A 1 79 ? 26.854 -6.513 -31.749 1.00 86.81 79 VAL A C 1
ATOM 633 O O . VAL A 1 79 ? 28.047 -6.349 -31.498 1.00 86.81 79 VAL A O 1
ATOM 636 N N . ASN A 1 80 ? 26.390 -6.379 -32.996 1.00 86.31 80 ASN A N 1
ATOM 637 C CA . ASN A 1 80 ? 27.252 -6.004 -34.123 1.00 86.31 80 ASN A CA 1
ATOM 638 C C . ASN A 1 80 ? 27.896 -4.614 -33.943 1.00 86.31 80 ASN A C 1
ATOM 640 O O . ASN A 1 80 ? 29.051 -4.428 -34.327 1.00 86.31 80 ASN A O 1
ATOM 644 N N . LEU A 1 81 ? 27.210 -3.648 -33.314 1.00 86.69 81 LEU A N 1
ATOM 645 C CA . LEU A 1 81 ? 27.798 -2.337 -32.989 1.00 86.69 81 LEU A CA 1
ATOM 646 C C . LEU A 1 81 ? 28.953 -2.424 -31.975 1.00 86.69 81 LEU A C 1
ATOM 648 O O . LEU A 1 81 ? 29.831 -1.559 -32.005 1.00 86.69 81 LEU A O 1
ATOM 652 N N . LEU A 1 82 ? 29.022 -3.473 -31.141 1.00 86.12 82 LEU A N 1
ATOM 653 C CA . LEU A 1 82 ? 30.179 -3.713 -30.264 1.00 86.12 82 LEU A CA 1
ATOM 654 C C . LEU A 1 82 ? 31.461 -4.032 -31.043 1.00 86.12 82 LEU A C 1
ATOM 656 O O . LEU A 1 82 ? 32.554 -3.858 -30.518 1.00 86.12 82 LEU A O 1
ATOM 660 N N . CYS A 1 83 ? 31.358 -4.464 -32.301 1.00 84.62 83 CYS A N 1
ATOM 661 C CA . CYS A 1 83 ? 32.524 -4.747 -33.138 1.00 84.62 83 CYS A CA 1
ATOM 662 C C . CYS A 1 83 ? 33.093 -3.484 -33.823 1.00 84.62 83 CYS A C 1
ATOM 664 O O . CYS A 1 83 ? 34.101 -3.571 -34.520 1.00 84.62 83 CYS A O 1
ATOM 666 N N . SER A 1 84 ? 32.470 -2.307 -33.654 1.00 85.25 84 SER A N 1
ATOM 667 C CA . SER A 1 84 ? 32.923 -1.064 -34.295 1.00 85.25 84 SER A CA 1
ATOM 668 C C . SER A 1 84 ? 34.078 -0.394 -33.545 1.00 85.25 84 SER A C 1
ATOM 670 O O . SER A 1 84 ? 34.043 -0.218 -32.329 1.00 85.25 84 SER A O 1
ATOM 672 N N . ASN A 1 85 ? 35.068 0.107 -34.287 1.00 84.56 85 ASN A N 1
ATOM 673 C CA . ASN A 1 85 ? 36.145 0.938 -33.739 1.00 84.56 85 ASN A CA 1
ATOM 674 C C . ASN A 1 85 ? 35.712 2.390 -33.438 1.00 84.56 85 ASN A C 1
ATOM 676 O O . ASN A 1 85 ? 36.512 3.186 -32.947 1.00 84.56 85 ASN A O 1
ATOM 680 N N . ARG A 1 86 ? 34.453 2.768 -33.705 1.00 86.94 86 ARG A N 1
ATOM 681 C CA . ARG A 1 86 ? 33.919 4.105 -33.402 1.00 86.94 86 ARG A CA 1
ATOM 682 C C . ARG A 1 86 ? 33.255 4.133 -32.025 1.00 86.94 86 ARG A C 1
ATOM 684 O O . ARG A 1 86 ? 32.215 3.512 -31.817 1.00 86.94 86 ARG A O 1
ATOM 691 N N . TYR A 1 87 ? 33.787 4.958 -31.118 1.00 87.75 87 TYR A N 1
ATOM 692 C CA . TYR A 1 87 ? 33.248 5.162 -29.763 1.00 87.75 87 TYR A CA 1
ATOM 693 C C . TYR A 1 87 ? 31.725 5.356 -29.723 1.00 87.75 87 TYR A C 1
ATOM 695 O O . TYR A 1 87 ? 31.040 4.675 -28.968 1.00 87.75 87 TYR A O 1
ATOM 703 N N . THR A 1 88 ? 31.174 6.241 -30.560 1.00 87.31 88 THR A N 1
ATOM 704 C CA . THR A 1 88 ? 29.736 6.561 -30.519 1.00 87.31 88 THR A CA 1
ATOM 705 C C . THR A 1 88 ? 28.837 5.451 -31.081 1.00 87.31 88 THR A C 1
ATOM 707 O O . THR A 1 88 ? 27.626 5.500 -30.885 1.00 87.31 88 THR A O 1
ATOM 710 N N . GLU A 1 89 ? 29.400 4.459 -31.774 1.00 88.38 89 GLU A N 1
ATOM 711 C CA . GLU A 1 89 ? 28.691 3.253 -32.219 1.00 88.38 89 GLU A CA 1
ATOM 712 C C . GLU A 1 89 ? 28.705 2.206 -31.094 1.00 88.38 89 GLU A C 1
ATOM 714 O O . GLU A 1 89 ? 27.633 1.794 -30.645 1.00 88.38 89 GLU A O 1
ATOM 719 N N . LYS A 1 90 ? 29.889 1.909 -30.534 1.00 89.44 90 LYS A N 1
ATOM 720 C CA . LYS A 1 90 ? 30.059 1.060 -29.337 1.00 89.44 90 LYS A CA 1
ATOM 721 C C . LYS A 1 90 ? 29.221 1.521 -28.146 1.00 89.44 90 LYS A C 1
ATOM 723 O O . LYS A 1 90 ? 28.551 0.706 -27.526 1.00 89.44 90 LYS A O 1
ATOM 728 N N . GLN A 1 91 ? 29.209 2.822 -27.847 1.00 90.56 91 GLN A N 1
ATOM 729 C CA . GLN A 1 91 ? 28.447 3.396 -26.732 1.00 90.56 91 GLN A CA 1
ATOM 730 C C . GLN A 1 91 ? 26.940 3.108 -26.849 1.00 90.56 91 GLN A C 1
ATOM 732 O O . GLN A 1 91 ? 26.297 2.798 -25.850 1.00 90.56 91 GLN A O 1
ATOM 737 N N . ILE A 1 92 ? 26.374 3.188 -28.059 1.00 88.88 92 ILE A N 1
ATOM 738 C CA . ILE A 1 92 ? 24.953 2.900 -28.303 1.00 88.88 92 ILE A CA 1
ATOM 739 C C . ILE A 1 92 ? 24.679 1.390 -28.261 1.00 88.88 92 ILE A C 1
ATOM 741 O O . ILE A 1 92 ? 23.641 0.992 -27.736 1.00 88.88 92 ILE A O 1
ATOM 745 N N . GLY A 1 93 ? 25.609 0.558 -28.747 1.00 89.75 93 GLY A N 1
ATOM 746 C CA . GLY A 1 93 ? 25.542 -0.900 -28.602 1.00 89.75 93 GLY A CA 1
ATOM 747 C C . GLY A 1 93 ? 25.524 -1.335 -27.133 1.00 89.75 93 GLY A C 1
ATOM 748 O O . GLY A 1 93 ? 24.567 -1.973 -26.701 1.00 89.75 93 GLY A O 1
ATOM 749 N N . TYR A 1 94 ? 26.519 -0.916 -26.343 1.00 89.62 94 TYR A N 1
ATOM 750 C CA . TYR A 1 94 ? 26.604 -1.237 -24.913 1.00 89.62 94 TYR A CA 1
ATOM 751 C C . TYR A 1 94 ? 25.402 -0.709 -24.119 1.00 89.62 94 TYR A C 1
ATOM 753 O O . TYR A 1 94 ? 24.860 -1.445 -23.301 1.00 89.62 94 TYR A O 1
ATOM 761 N N . LEU A 1 95 ? 24.930 0.515 -24.394 1.00 89.12 95 LEU A N 1
ATOM 762 C CA . LEU A 1 95 ? 23.752 1.078 -23.722 1.00 89.12 95 LEU A CA 1
ATOM 763 C C . LEU A 1 95 ? 22.464 0.301 -24.036 1.00 89.12 95 LEU A C 1
ATOM 765 O O . LEU A 1 95 ? 21.672 0.056 -23.131 1.00 89.12 95 LEU A O 1
ATOM 769 N N . PHE A 1 96 ? 22.251 -0.103 -25.294 1.00 89.12 96 PHE A N 1
ATOM 770 C CA . PHE A 1 96 ? 21.120 -0.962 -25.665 1.00 89.12 96 PHE A CA 1
ATOM 771 C C . PHE A 1 96 ? 21.211 -2.312 -24.948 1.00 89.12 96 PHE A C 1
ATOM 773 O O . PHE A 1 96 ? 20.234 -2.774 -24.364 1.00 89.12 96 PHE A O 1
ATOM 780 N N . ILE A 1 97 ? 22.397 -2.921 -24.942 1.00 88.25 97 ILE A N 1
ATOM 781 C CA . ILE A 1 97 ? 22.635 -4.232 -24.335 1.00 88.25 97 ILE A CA 1
ATOM 782 C C . ILE A 1 97 ? 22.393 -4.204 -22.822 1.00 88.25 97 ILE A C 1
ATOM 784 O O . ILE A 1 97 ? 21.660 -5.053 -22.324 1.00 88.25 97 ILE A O 1
ATOM 788 N N . SER A 1 98 ? 22.880 -3.184 -22.108 1.00 86.69 98 SER A N 1
ATOM 789 C CA . SER A 1 98 ? 22.668 -3.032 -20.660 1.00 86.69 98 SER A CA 1
ATOM 790 C C . SER A 1 98 ? 21.227 -2.698 -20.239 1.00 86.69 98 SER A C 1
ATOM 792 O O . SER A 1 98 ? 20.983 -2.492 -19.054 1.00 86.69 98 SER A O 1
ATOM 794 N N . VAL A 1 99 ? 20.295 -2.563 -21.190 1.00 86.00 99 VAL A N 1
ATOM 795 C CA . VAL A 1 99 ? 18.892 -2.171 -20.948 1.00 86.00 99 VAL A CA 1
ATOM 796 C C . VAL A 1 99 ? 17.888 -3.183 -21.526 1.00 86.00 99 VAL A C 1
ATOM 798 O O . VAL A 1 99 ? 16.784 -3.289 -21.003 1.00 86.00 99 VAL A O 1
ATOM 801 N N . LEU A 1 100 ? 18.246 -3.918 -22.589 1.00 81.69 100 LEU A N 1
ATOM 802 C CA . LEU A 1 100 ? 17.329 -4.780 -23.358 1.00 81.69 100 LEU A CA 1
ATOM 803 C C . LEU A 1 100 ? 17.769 -6.252 -23.494 1.00 81.69 100 LEU A C 1
ATOM 805 O O . LEU A 1 100 ? 17.031 -7.041 -24.092 1.00 81.69 100 LEU A O 1
ATOM 809 N N . ILE A 1 101 ? 18.944 -6.647 -22.986 1.00 79.12 101 ILE A N 1
ATOM 810 C CA . ILE A 1 101 ? 19.353 -8.062 -22.945 1.00 79.12 101 ILE A CA 1
ATOM 811 C C . ILE A 1 101 ? 19.052 -8.660 -21.568 1.00 79.12 101 ILE A C 1
ATOM 813 O O . ILE A 1 101 ? 19.672 -8.302 -20.571 1.00 79.12 101 ILE A O 1
ATOM 817 N N . ASN A 1 102 ? 18.118 -9.612 -21.554 1.00 74.19 102 ASN A N 1
ATOM 818 C CA . ASN A 1 102 ? 17.861 -10.502 -20.423 1.00 74.19 102 ASN A CA 1
ATOM 819 C C . ASN A 1 102 ? 18.922 -11.615 -20.375 1.00 74.19 102 ASN A C 1
ATOM 821 O O . ASN A 1 102 ? 19.428 -12.029 -21.419 1.00 74.19 102 ASN A O 1
ATOM 825 N N . GLU A 1 103 ? 19.196 -12.147 -19.183 1.00 63.44 103 GLU A N 1
ATOM 826 C CA . GLU A 1 103 ? 20.252 -13.147 -18.940 1.00 63.44 103 GLU A CA 1
ATOM 827 C C . GLU A 1 103 ? 20.091 -14.427 -19.781 1.00 63.44 103 GLU A C 1
ATOM 829 O O . GLU A 1 103 ? 21.075 -14.986 -20.247 1.00 63.44 103 GLU A O 1
ATOM 834 N N . SER A 1 104 ? 18.856 -14.847 -20.073 1.00 62.59 104 SER A N 1
ATOM 835 C CA . SER A 1 104 ? 18.554 -16.043 -20.877 1.00 62.59 104 SER A CA 1
ATOM 836 C C . SER A 1 104 ? 18.755 -15.886 -22.395 1.00 62.59 104 SER A C 1
ATOM 838 O O . SER A 1 104 ? 18.372 -16.768 -23.167 1.00 62.59 104 SER A O 1
ATOM 840 N N . ASN A 1 105 ? 19.310 -14.766 -22.869 1.00 75.69 105 ASN A N 1
ATOM 841 C CA . ASN A 1 105 ? 19.501 -14.527 -24.298 1.00 75.69 105 ASN A CA 1
ATOM 842 C C . ASN A 1 105 ? 20.775 -15.227 -24.826 1.00 75.69 105 ASN A C 1
ATOM 844 O O . ASN A 1 105 ? 21.869 -14.923 -24.348 1.00 75.69 105 ASN A O 1
ATOM 848 N N . PRO A 1 106 ? 20.704 -16.072 -25.876 1.00 76.75 106 PRO A N 1
ATOM 849 C CA . PRO A 1 106 ? 21.868 -16.806 -26.391 1.00 76.75 106 PRO A CA 1
ATOM 850 C C . PRO A 1 106 ? 22.999 -15.910 -26.931 1.00 76.75 106 PRO A C 1
ATOM 852 O O . PRO A 1 106 ? 24.130 -16.371 -27.083 1.00 76.75 106 PRO A O 1
ATOM 855 N N . LEU A 1 107 ? 22.736 -14.623 -27.194 1.00 82.31 107 LEU A N 1
ATOM 856 C CA . LEU A 1 107 ? 23.767 -13.648 -27.564 1.00 82.31 107 LEU A CA 1
ATOM 857 C C . LEU A 1 107 ? 24.692 -13.257 -26.394 1.00 82.31 107 LEU A C 1
ATOM 859 O O . LEU A 1 107 ? 25.728 -12.637 -26.642 1.00 82.31 107 LEU A O 1
ATOM 863 N N . MET A 1 108 ? 24.366 -13.609 -25.144 1.00 82.25 108 MET A N 1
ATOM 864 C CA . MET A 1 108 ? 25.137 -13.204 -23.962 1.00 82.25 108 MET A CA 1
ATOM 865 C C . MET A 1 108 ? 26.594 -13.691 -24.009 1.00 82.25 108 MET A C 1
ATOM 867 O O . MET A 1 108 ? 27.512 -12.910 -23.766 1.00 82.25 108 MET A O 1
ATOM 871 N N . ASN A 1 109 ? 26.835 -14.923 -24.469 1.00 84.75 109 ASN A N 1
ATOM 872 C CA . ASN A 1 109 ? 28.188 -15.456 -24.681 1.00 84.75 109 ASN A CA 1
ATOM 873 C C . ASN A 1 109 ? 29.025 -14.612 -25.666 1.00 84.75 109 ASN A C 1
ATOM 875 O O . ASN A 1 109 ? 30.220 -14.391 -25.453 1.00 84.75 109 ASN A O 1
ATOM 879 N N . LEU A 1 110 ? 28.399 -14.077 -26.721 1.00 85.38 110 LEU A N 1
ATOM 880 C CA . LEU A 1 110 ? 29.066 -13.191 -27.680 1.00 85.38 110 LEU A CA 1
ATOM 881 C C . LEU A 1 110 ? 29.362 -11.813 -27.061 1.00 85.38 110 LEU A C 1
ATOM 883 O O . LEU A 1 110 ? 30.431 -11.251 -27.306 1.00 85.38 110 LEU A O 1
ATOM 887 N N . VAL A 1 111 ? 28.468 -11.295 -26.211 1.00 87.44 111 VAL A N 1
ATOM 888 C CA . VAL A 1 111 ? 28.704 -10.068 -25.428 1.00 87.44 111 VAL A CA 1
ATOM 889 C C . VAL A 1 111 ? 29.866 -10.259 -24.447 1.00 87.44 111 VAL A C 1
ATOM 891 O O . VAL A 1 111 ? 30.775 -9.432 -24.430 1.00 87.44 111 VAL A O 1
ATOM 894 N N . ILE A 1 112 ? 29.905 -11.370 -23.703 1.00 87.88 112 ILE A N 1
ATOM 895 C CA . ILE A 1 112 ? 31.013 -11.727 -22.799 1.00 87.88 112 ILE A CA 1
ATOM 896 C C . ILE A 1 112 ? 32.342 -11.798 -23.567 1.00 87.88 112 ILE A C 1
ATOM 898 O O . ILE A 1 112 ? 33.348 -11.264 -23.098 1.00 87.88 112 ILE A O 1
ATOM 902 N N . SER A 1 113 ? 32.362 -12.378 -24.774 1.00 88.56 113 SER A N 1
ATOM 903 C CA . SER A 1 113 ? 33.566 -12.379 -25.617 1.00 88.56 113 SER A CA 1
ATOM 904 C C . SER A 1 113 ? 34.017 -10.962 -25.992 1.00 88.56 113 SER A C 1
ATOM 906 O O . SER A 1 113 ? 35.197 -10.650 -25.854 1.00 88.56 113 SER A O 1
ATOM 908 N N . ARG A 1 114 ? 33.103 -10.071 -26.407 1.00 88.38 114 ARG A N 1
ATOM 909 C CA . ARG A 1 114 ? 33.463 -8.683 -26.765 1.00 88.38 114 ARG A CA 1
ATOM 910 C C . ARG A 1 114 ? 33.875 -7.831 -25.567 1.00 88.38 114 ARG A C 1
ATOM 912 O O . ARG A 1 114 ? 34.754 -6.986 -25.705 1.00 88.38 114 ARG A O 1
ATOM 919 N N . LEU A 1 115 ? 33.329 -8.102 -24.385 1.00 89.75 115 LEU A N 1
ATOM 920 C CA . LEU A 1 115 ? 33.788 -7.497 -23.135 1.00 89.75 115 LEU A CA 1
ATOM 921 C C . LEU A 1 115 ? 35.214 -7.952 -22.773 1.00 89.75 115 LEU A C 1
ATOM 923 O O . LEU A 1 115 ? 36.011 -7.131 -22.323 1.00 89.75 115 LEU A O 1
ATOM 927 N N . LYS A 1 116 ? 35.583 -9.218 -23.031 1.00 89.38 116 LYS A N 1
ATOM 928 C CA . LYS A 1 116 ? 36.979 -9.686 -22.901 1.00 89.38 116 LYS A CA 1
ATOM 929 C C . LYS A 1 116 ? 37.905 -8.979 -23.899 1.00 89.38 116 LYS A C 1
ATOM 931 O O . LYS A 1 116 ? 38.987 -8.559 -23.493 1.00 89.38 116 LYS A O 1
ATOM 936 N N . ASP A 1 117 ? 37.478 -8.802 -25.151 1.00 88.62 117 ASP A N 1
ATOM 937 C CA . ASP A 1 117 ? 38.247 -8.075 -26.173 1.00 88.62 117 ASP A CA 1
ATOM 938 C C . ASP A 1 117 ? 38.493 -6.607 -25.768 1.00 88.62 117 ASP A C 1
ATOM 940 O O . ASP A 1 117 ? 39.629 -6.131 -25.810 1.00 88.62 117 ASP A O 1
ATOM 944 N N . ASP A 1 118 ? 37.450 -5.889 -25.331 1.00 88.69 118 ASP A N 1
ATOM 945 C CA . ASP A 1 118 ? 37.548 -4.464 -24.981 1.00 88.69 118 ASP A CA 1
ATOM 946 C C . ASP A 1 118 ? 38.299 -4.201 -23.667 1.00 88.69 118 ASP A C 1
ATOM 948 O O . ASP A 1 118 ? 39.016 -3.199 -23.585 1.00 88.69 118 ASP A O 1
ATOM 952 N N . LEU A 1 119 ? 38.214 -5.096 -22.672 1.00 87.38 119 LEU A N 1
ATOM 953 C CA . LEU A 1 119 ? 39.041 -5.023 -21.456 1.00 87.38 119 LEU A CA 1
ATOM 954 C C . LEU A 1 119 ? 40.522 -5.335 -21.714 1.00 87.38 119 LEU A C 1
ATOM 956 O O . LEU A 1 119 ? 41.382 -4.796 -21.024 1.00 87.38 119 LEU A O 1
ATOM 960 N N . ASN A 1 120 ? 40.830 -6.178 -22.703 1.00 86.75 120 ASN A N 1
ATOM 961 C CA . ASN A 1 120 ? 42.206 -6.416 -23.148 1.00 86.75 120 ASN A CA 1
ATOM 962 C C . ASN A 1 120 ? 42.736 -5.273 -24.049 1.00 86.75 120 ASN A C 1
ATOM 964 O O . ASN A 1 120 ? 43.926 -5.238 -24.372 1.00 86.75 120 ASN A O 1
ATOM 968 N N . SER A 1 121 ? 41.874 -4.355 -24.505 1.00 85.75 121 SER A N 1
ATOM 969 C CA . SER A 1 121 ? 42.260 -3.277 -25.418 1.00 85.75 121 SER A CA 1
ATOM 970 C C . SER A 1 121 ? 43.018 -2.157 -24.696 1.00 85.75 121 SER A C 1
ATOM 972 O O . SER A 1 121 ? 42.674 -1.760 -23.588 1.00 85.75 121 SER A O 1
ATOM 974 N N . ARG A 1 122 ? 44.006 -1.545 -25.362 1.00 81.25 122 ARG A N 1
ATOM 975 C CA . ARG A 1 122 ? 44.739 -0.380 -24.821 1.00 81.25 122 ARG A CA 1
ATOM 976 C C . ARG A 1 122 ? 43.917 0.924 -24.804 1.00 81.25 122 ARG A C 1
ATOM 978 O O . ARG A 1 122 ? 44.468 1.979 -24.504 1.00 81.25 122 ARG A O 1
ATOM 985 N N . ASN A 1 123 ? 42.628 0.896 -25.159 1.00 86.94 123 ASN A N 1
ATOM 986 C CA . ASN A 1 123 ? 41.801 2.100 -25.235 1.00 86.94 123 ASN A CA 1
ATOM 987 C C . ASN A 1 123 ? 41.040 2.329 -23.911 1.00 86.94 123 ASN A C 1
ATOM 989 O O . ASN A 1 123 ? 40.083 1.600 -23.630 1.00 86.94 123 ASN A O 1
ATOM 993 N N . PRO A 1 124 ? 41.373 3.373 -23.125 1.00 85.06 124 PRO A N 1
ATOM 994 C CA . PRO A 1 124 ? 40.726 3.633 -21.838 1.00 85.06 124 PRO A CA 1
ATOM 995 C C . PRO A 1 124 ? 39.228 3.922 -21.965 1.00 85.06 124 PRO A C 1
ATOM 997 O O . PRO A 1 124 ? 38.474 3.695 -21.022 1.00 85.06 124 PRO A O 1
ATOM 1000 N N . VAL A 1 125 ? 38.761 4.399 -23.121 1.00 88.62 125 VAL A N 1
ATOM 1001 C CA . VAL A 1 125 ? 37.339 4.674 -23.349 1.00 88.62 125 VAL A CA 1
ATOM 1002 C C . VAL A 1 125 ? 36.555 3.374 -23.557 1.00 88.62 125 VAL A C 1
ATOM 1004 O O . VAL A 1 125 ? 35.429 3.261 -23.079 1.00 88.62 125 VAL A O 1
ATOM 1007 N N . PHE A 1 126 ? 37.146 2.374 -24.217 1.00 88.88 126 PHE A N 1
ATOM 1008 C CA . PHE A 1 126 ? 36.506 1.069 -24.419 1.00 88.88 126 PHE A CA 1
ATOM 1009 C C . PHE A 1 126 ? 36.539 0.227 -23.139 1.00 88.88 126 PHE A C 1
ATOM 1011 O O . PHE A 1 126 ? 35.502 -0.311 -22.760 1.00 88.88 126 PHE A O 1
ATOM 1018 N N . MET A 1 127 ? 37.663 0.223 -22.408 1.00 88.75 127 MET A N 1
ATOM 1019 C CA . MET A 1 127 ? 37.740 -0.391 -21.074 1.00 88.75 127 MET A CA 1
ATOM 1020 C C . MET A 1 127 ? 36.670 0.173 -20.123 1.00 88.75 127 MET A C 1
ATOM 1022 O O . MET A 1 127 ? 35.965 -0.590 -19.466 1.00 88.75 127 MET A O 1
ATOM 1026 N N . ASN A 1 128 ? 36.483 1.499 -20.090 1.00 89.69 128 ASN A N 1
ATOM 1027 C CA . ASN A 1 128 ? 35.452 2.126 -19.256 1.00 89.69 128 ASN A CA 1
ATOM 1028 C C . ASN A 1 128 ? 34.018 1.744 -19.677 1.00 89.69 128 ASN A C 1
ATOM 1030 O O . ASN A 1 128 ? 33.200 1.458 -18.804 1.00 89.69 128 ASN A O 1
ATOM 1034 N N . LEU A 1 129 ? 33.707 1.685 -20.981 1.00 90.19 129 LEU A N 1
ATOM 1035 C CA . LEU A 1 129 ? 32.398 1.208 -21.459 1.00 90.19 129 LEU A CA 1
ATOM 1036 C C . LEU A 1 129 ? 32.151 -0.265 -21.091 1.00 90.19 129 LEU A C 1
ATOM 1038 O O . LEU A 1 129 ? 31.052 -0.606 -20.656 1.00 90.19 129 LEU A O 1
ATOM 1042 N N . ALA A 1 130 ? 33.168 -1.122 -21.219 1.00 90.75 130 ALA A N 1
ATOM 1043 C CA . ALA A 1 130 ? 33.073 -2.533 -20.860 1.00 90.75 130 ALA A CA 1
ATOM 1044 C C . ALA A 1 130 ? 32.834 -2.722 -19.352 1.00 90.75 130 ALA A C 1
ATOM 1046 O O . ALA A 1 130 ? 31.902 -3.425 -18.966 1.00 90.75 130 ALA A O 1
ATOM 1047 N N . LEU A 1 131 ? 33.595 -2.031 -18.491 1.00 90.94 131 LEU A N 1
ATOM 1048 C CA . LEU A 1 131 ? 33.396 -2.057 -17.034 1.00 90.94 131 LEU A CA 1
ATOM 1049 C C . LEU A 1 131 ? 31.997 -1.569 -16.626 1.00 90.94 131 LEU A C 1
ATOM 1051 O O . LEU A 1 131 ? 31.375 -2.168 -15.752 1.00 90.94 131 LEU A O 1
ATOM 1055 N N . GLN A 1 132 ? 31.475 -0.524 -17.277 1.00 90.69 132 GLN A N 1
ATOM 1056 C CA . GLN A 1 132 ? 30.116 -0.028 -17.033 1.00 90.69 132 GLN A CA 1
ATOM 1057 C C . GLN A 1 132 ? 29.043 -1.025 -17.494 1.00 90.69 132 GLN A C 1
ATOM 1059 O O . GLN A 1 132 ? 28.058 -1.230 -16.790 1.00 90.69 132 GLN A O 1
ATOM 1064 N N . CYS A 1 133 ? 29.242 -1.700 -18.629 1.00 89.56 133 CYS A N 1
ATOM 1065 C CA . CYS A 1 133 ? 28.338 -2.753 -19.091 1.00 89.56 133 CYS A CA 1
ATOM 1066 C C . CYS A 1 133 ? 28.321 -3.957 -18.130 1.00 89.56 133 CYS A C 1
ATOM 1068 O O . CYS A 1 133 ? 27.246 -4.451 -17.790 1.00 89.56 133 CYS A O 1
ATOM 1070 N N . ILE A 1 134 ? 29.492 -4.392 -17.649 1.00 89.69 134 ILE A N 1
ATOM 1071 C CA . ILE A 1 134 ? 29.635 -5.467 -16.653 1.00 89.69 134 ILE A CA 1
ATOM 1072 C C . ILE A 1 134 ? 28.926 -5.090 -15.346 1.00 89.69 134 ILE A C 1
ATOM 1074 O O . ILE A 1 134 ? 28.164 -5.898 -14.821 1.00 89.69 134 ILE A O 1
ATOM 1078 N N . ALA A 1 135 ? 29.112 -3.862 -14.853 1.00 88.94 135 ALA A N 1
ATOM 1079 C CA . ALA A 1 135 ? 28.469 -3.381 -13.629 1.00 88.94 135 ALA A CA 1
ATOM 1080 C C . ALA A 1 135 ? 26.939 -3.219 -13.761 1.00 88.94 135 ALA A C 1
ATOM 1082 O O . ALA A 1 135 ? 26.209 -3.438 -12.792 1.00 88.94 135 ALA A O 1
ATOM 1083 N N . ASN A 1 136 ? 26.439 -2.852 -14.944 1.00 88.69 136 ASN A N 1
ATOM 1084 C CA . ASN A 1 136 ? 25.003 -2.689 -15.178 1.00 88.69 136 ASN A CA 1
ATOM 1085 C C . ASN A 1 136 ? 24.276 -4.034 -15.313 1.00 88.69 136 ASN A C 1
ATOM 1087 O O . ASN A 1 136 ? 23.209 -4.190 -14.726 1.00 88.69 136 ASN A O 1
ATOM 1091 N N . ILE A 1 137 ? 24.849 -4.997 -16.049 1.00 86.19 137 ILE A N 1
ATOM 1092 C CA . ILE A 1 137 ? 24.268 -6.342 -16.192 1.00 86.19 137 ILE A CA 1
ATOM 1093 C C . ILE A 1 137 ? 24.480 -7.124 -14.891 1.00 86.19 137 ILE A C 1
ATOM 1095 O O . ILE A 1 137 ? 23.528 -7.440 -14.186 1.00 86.19 137 ILE A O 1
ATOM 1099 N N . GLY A 1 138 ? 25.744 -7.383 -14.537 1.00 79.75 138 GLY A N 1
ATOM 1100 C CA . GLY A 1 138 ? 26.135 -8.068 -13.307 1.00 79.75 138 GLY A CA 1
ATOM 1101 C C . GLY A 1 138 ? 25.428 -9.403 -13.066 1.00 79.75 138 GLY A C 1
ATOM 1102 O O . GLY A 1 138 ? 24.927 -9.607 -11.964 1.00 79.75 138 GLY A O 1
ATOM 1103 N N . SER A 1 139 ? 25.381 -10.269 -14.083 1.00 84.50 139 SER A N 1
ATOM 1104 C CA . SER A 1 139 ? 24.904 -11.653 -13.970 1.00 84.50 139 SER A CA 1
ATOM 1105 C C . SER A 1 139 ? 25.960 -12.567 -13.336 1.00 84.50 139 SER A C 1
ATOM 1107 O O . SER A 1 139 ? 27.142 -12.212 -13.256 1.00 84.50 139 SER A O 1
ATOM 1109 N N . ARG A 1 140 ? 25.560 -13.778 -12.922 1.00 85.44 140 ARG A N 1
ATOM 1110 C CA . ARG A 1 140 ? 26.483 -14.785 -12.365 1.00 85.44 140 ARG A CA 1
ATOM 1111 C C . ARG A 1 140 ? 27.585 -15.175 -13.358 1.00 85.44 140 ARG A C 1
ATOM 1113 O O . ARG A 1 140 ? 28.758 -15.099 -13.008 1.00 85.44 140 ARG A O 1
ATOM 1120 N N . GLU A 1 141 ? 27.224 -15.469 -14.609 1.00 83.62 141 GLU A N 1
ATOM 1121 C CA . GLU A 1 141 ? 28.180 -15.755 -15.694 1.00 83.62 141 GLU A CA 1
ATOM 1122 C C . GLU A 1 141 ? 29.213 -14.627 -15.862 1.00 83.62 141 GLU A C 1
ATOM 1124 O O . GLU A 1 141 ? 30.386 -14.867 -16.153 1.00 83.62 141 GLU A O 1
ATOM 1129 N N . MET A 1 142 ? 28.789 -13.373 -15.669 1.00 85.62 142 MET A N 1
ATOM 1130 C CA . MET A 1 142 ? 29.665 -12.208 -15.758 1.00 85.62 142 MET A CA 1
ATOM 1131 C C . MET A 1 142 ? 30.649 -12.142 -14.578 1.00 85.62 142 MET A C 1
ATOM 1133 O O . MET A 1 142 ? 31.793 -11.734 -14.765 1.00 85.62 142 MET A O 1
ATOM 1137 N N . ALA A 1 143 ? 30.252 -12.573 -13.378 1.00 85.75 143 ALA A N 1
ATOM 1138 C CA . ALA A 1 143 ? 31.184 -12.725 -12.263 1.00 85.75 143 ALA A CA 1
ATOM 1139 C C . ALA A 1 143 ? 32.219 -13.825 -12.563 1.00 85.75 143 ALA A C 1
ATOM 1141 O O . ALA A 1 143 ? 33.417 -13.546 -12.547 1.00 85.75 143 ALA A O 1
ATOM 1142 N N . GLU A 1 144 ? 31.765 -15.019 -12.955 1.00 87.19 144 GLU A N 1
ATOM 1143 C CA . GLU A 1 144 ? 32.610 -16.182 -13.289 1.00 87.19 144 GLU A CA 1
ATOM 1144 C C . GLU A 1 144 ? 33.647 -15.873 -14.388 1.00 87.19 144 GLU A C 1
ATOM 1146 O O . GLU A 1 144 ? 34.766 -16.377 -14.361 1.00 87.19 144 GLU A O 1
ATOM 1151 N N . ASN A 1 145 ? 33.316 -14.996 -15.343 1.00 86.44 145 ASN A N 1
ATOM 1152 C CA . ASN A 1 145 ? 34.199 -14.649 -16.460 1.00 86.44 145 ASN A CA 1
ATOM 1153 C C . ASN A 1 145 ? 35.161 -13.470 -16.209 1.00 86.44 145 ASN A C 1
ATOM 1155 O O . ASN A 1 145 ? 36.077 -13.267 -17.019 1.00 86.44 145 ASN A O 1
ATOM 1159 N N . PHE A 1 146 ? 34.955 -12.671 -15.153 1.00 89.00 146 PHE A N 1
ATOM 1160 C CA . PHE A 1 146 ? 35.684 -11.408 -14.946 1.00 89.00 146 PHE A CA 1
ATOM 1161 C C . PHE A 1 146 ? 36.194 -11.148 -13.515 1.00 89.00 146 PHE A C 1
ATOM 1163 O O . PHE A 1 146 ? 36.981 -10.207 -13.351 1.00 89.00 146 PHE A O 1
ATOM 1170 N N . ALA A 1 147 ? 35.830 -11.970 -12.519 1.00 83.06 147 ALA A N 1
ATOM 1171 C CA . ALA A 1 147 ? 36.274 -11.843 -11.124 1.00 83.06 147 ALA A CA 1
ATOM 1172 C C . ALA A 1 147 ? 37.799 -11.677 -11.001 1.00 83.06 147 ALA A C 1
ATOM 1174 O O . ALA A 1 147 ? 38.255 -10.689 -10.439 1.00 83.06 147 ALA A O 1
ATOM 1175 N N . ASP A 1 148 ? 38.587 -12.542 -11.641 1.00 84.19 148 ASP A N 1
ATOM 1176 C CA . ASP A 1 148 ? 40.057 -12.510 -11.620 1.00 84.19 148 ASP A CA 1
ATOM 1177 C C . ASP A 1 148 ? 40.694 -11.293 -12.305 1.00 84.19 148 ASP A C 1
ATOM 1179 O O . ASP A 1 148 ? 41.883 -11.021 -12.108 1.00 84.19 148 ASP A O 1
ATOM 1183 N N . LYS A 1 149 ? 39.969 -10.634 -13.218 1.00 85.12 149 LYS A N 1
ATOM 1184 C CA . LYS A 1 149 ? 40.532 -9.639 -14.147 1.00 85.12 149 LYS A CA 1
ATOM 1185 C C . LYS A 1 149 ? 40.373 -8.213 -13.641 1.00 85.12 149 LYS A C 1
ATOM 1187 O O . LYS A 1 149 ? 41.286 -7.401 -13.786 1.00 85.12 149 LYS A O 1
ATOM 1192 N N . ILE A 1 150 ? 39.229 -7.900 -13.041 1.00 89.31 150 ILE A N 1
ATOM 1193 C CA . ILE A 1 150 ? 38.904 -6.538 -12.601 1.00 89.31 150 ILE A CA 1
ATOM 1194 C C . ILE A 1 150 ? 39.789 -6.065 -11.423 1.00 89.31 150 ILE A C 1
ATOM 1196 O O . ILE A 1 150 ? 40.254 -4.926 -11.492 1.00 89.31 150 ILE A O 1
ATOM 1200 N N . PRO A 1 151 ? 40.140 -6.889 -10.410 1.00 87.88 151 PRO A N 1
ATOM 1201 C CA . PRO A 1 151 ? 41.113 -6.519 -9.378 1.00 87.88 151 PRO A CA 1
ATOM 1202 C C . PRO A 1 151 ? 42.498 -6.203 -9.957 1.00 87.88 151 PRO A C 1
ATOM 1204 O O . PRO A 1 151 ? 43.140 -5.241 -9.543 1.00 87.88 151 PRO A O 1
ATOM 1207 N N . LYS A 1 152 ? 42.938 -6.956 -10.976 1.00 87.12 152 LYS A N 1
ATOM 1208 C CA . LYS A 1 152 ? 44.226 -6.737 -11.658 1.00 87.12 152 LYS A CA 1
ATOM 1209 C C . LYS A 1 152 ? 44.237 -5.409 -12.430 1.00 87.12 152 LYS A C 1
ATOM 1211 O O . LYS A 1 152 ? 45.242 -4.703 -12.404 1.00 87.12 152 LYS A O 1
ATOM 1216 N N . LEU A 1 153 ? 43.109 -5.019 -13.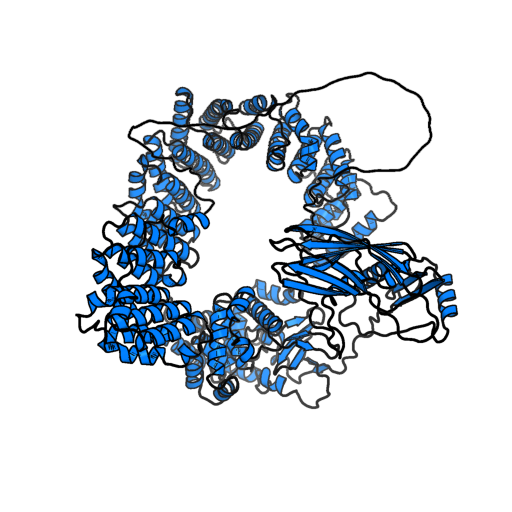034 1.00 86.44 153 LEU A N 1
ATOM 1217 C CA . LEU A 1 153 ? 42.924 -3.689 -13.635 1.00 86.44 153 LEU A CA 1
ATOM 1218 C C . LEU A 1 153 ? 42.846 -2.564 -12.587 1.00 86.44 153 LEU A C 1
ATOM 1220 O O . LEU A 1 153 ? 43.374 -1.486 -12.828 1.00 86.44 153 LEU A O 1
ATOM 1224 N N . LEU A 1 154 ? 42.226 -2.799 -11.427 1.00 87.56 154 LEU A N 1
ATOM 1225 C CA . LEU A 1 154 ? 42.146 -1.824 -10.329 1.00 87.56 154 LEU A CA 1
ATOM 1226 C C . LEU A 1 154 ? 43.521 -1.517 -9.706 1.00 87.56 154 LEU A C 1
ATOM 1228 O O . LEU A 1 154 ? 43.776 -0.389 -9.288 1.00 87.56 154 LEU A O 1
ATOM 1232 N N . VAL A 1 155 ? 44.387 -2.529 -9.628 1.00 85.69 155 VAL A N 1
ATOM 1233 C CA . VAL A 1 155 ? 45.687 -2.480 -8.940 1.00 85.69 155 VAL A CA 1
ATOM 1234 C C . VAL A 1 155 ? 46.863 -2.132 -9.862 1.00 85.69 155 VAL A C 1
ATOM 1236 O O . VAL A 1 155 ? 47.923 -1.742 -9.371 1.00 85.69 155 VAL A O 1
ATOM 1239 N N . SER A 1 156 ? 46.711 -2.247 -11.184 1.00 84.44 156 SER A N 1
ATOM 1240 C CA . SER A 1 156 ? 47.786 -1.907 -12.122 1.00 84.44 156 SER A CA 1
ATOM 1241 C C . SER A 1 156 ? 48.081 -0.401 -12.137 1.00 84.44 156 SER A C 1
ATOM 1243 O O . SER A 1 156 ? 47.192 0.421 -12.383 1.00 84.44 156 SER A O 1
ATOM 1245 N N . GLY A 1 157 ? 49.353 -0.048 -11.916 1.00 74.06 157 GLY A N 1
ATOM 1246 C CA . GLY A 1 157 ? 49.832 1.337 -11.908 1.00 74.06 157 GLY A CA 1
ATOM 1247 C C . GLY A 1 157 ? 49.662 2.052 -13.251 1.00 74.06 157 GLY A C 1
ATOM 1248 O O . GLY A 1 157 ? 49.382 3.248 -13.263 1.00 74.06 157 GLY A O 1
ATOM 1249 N N . ASP A 1 158 ? 49.729 1.311 -14.361 1.00 80.00 158 ASP A N 1
ATOM 1250 C CA . ASP A 1 158 ? 49.631 1.839 -15.730 1.00 80.00 158 ASP A CA 1
ATOM 1251 C C . ASP A 1 158 ? 48.202 2.268 -16.120 1.00 80.00 158 ASP A C 1
ATOM 1253 O O . ASP A 1 158 ? 47.976 2.816 -17.203 1.00 80.00 158 ASP A O 1
ATOM 1257 N N . THR A 1 159 ? 47.204 1.990 -15.274 1.00 83.75 159 THR A N 1
ATOM 1258 C CA . THR A 1 159 ? 45.803 2.304 -15.576 1.00 83.75 159 THR A CA 1
ATOM 1259 C C . THR A 1 159 ? 45.434 3.737 -15.201 1.00 83.75 159 THR A C 1
ATOM 1261 O O . THR A 1 159 ? 45.807 4.264 -14.153 1.00 83.75 159 THR A O 1
ATOM 1264 N N . ILE A 1 160 ? 44.648 4.377 -16.068 1.00 86.88 160 ILE A N 1
ATOM 1265 C CA . ILE A 1 160 ? 44.140 5.734 -15.845 1.00 86.88 160 ILE A CA 1
ATOM 1266 C C . ILE A 1 160 ? 43.110 5.716 -14.711 1.00 86.88 160 ILE A C 1
ATOM 1268 O O . ILE A 1 160 ? 42.276 4.817 -14.626 1.00 86.88 160 ILE A O 1
ATOM 1272 N N . ASP A 1 161 ? 43.103 6.755 -13.885 1.00 88.12 161 ASP A N 1
ATOM 1273 C CA . ASP A 1 161 ? 42.274 6.872 -12.679 1.00 88.12 161 ASP A CA 1
ATOM 1274 C C . ASP A 1 161 ? 40.768 6.691 -12.924 1.00 88.12 161 ASP A C 1
ATOM 1276 O O . ASP A 1 161 ? 40.042 6.224 -12.045 1.00 88.12 161 ASP A O 1
ATOM 1280 N N . SER A 1 162 ? 40.272 7.019 -14.123 1.00 87.31 162 SER A N 1
ATOM 1281 C CA . SER A 1 162 ? 38.883 6.759 -14.533 1.00 87.31 162 SER A CA 1
ATOM 1282 C C . SER A 1 162 ? 38.564 5.264 -14.658 1.00 87.31 162 SER A C 1
ATOM 1284 O O . SER A 1 162 ? 37.453 4.851 -14.328 1.00 87.31 162 SER A O 1
ATOM 1286 N N . ILE A 1 163 ? 39.540 4.446 -15.061 1.00 89.69 163 ILE A N 1
ATOM 1287 C CA . ILE A 1 163 ? 39.435 2.984 -15.094 1.00 89.69 163 ILE A CA 1
ATOM 1288 C C . ILE A 1 163 ? 39.412 2.452 -13.664 1.00 89.69 163 ILE A C 1
ATOM 1290 O O . ILE A 1 163 ? 38.506 1.695 -13.337 1.00 89.69 163 ILE A O 1
ATOM 1294 N N . LYS A 1 164 ? 40.323 2.902 -12.786 1.00 89.56 164 LYS A N 1
ATOM 1295 C CA . LYS A 1 164 ? 40.357 2.498 -11.363 1.00 89.56 164 LYS A CA 1
ATOM 1296 C C . LYS A 1 164 ? 39.016 2.768 -10.662 1.00 89.56 164 LYS A C 1
ATOM 1298 O O . LYS A 1 164 ? 38.505 1.912 -9.946 1.00 89.56 164 LYS A O 1
ATOM 1303 N N . GLN A 1 165 ? 38.395 3.919 -10.939 1.00 90.94 165 GLN A N 1
ATOM 1304 C CA . GLN A 1 165 ? 37.047 4.264 -10.464 1.00 90.94 165 GLN A CA 1
ATOM 1305 C C . GLN A 1 165 ? 35.982 3.255 -10.919 1.00 90.94 165 GLN A C 1
ATOM 1307 O O . GLN A 1 165 ? 35.300 2.654 -10.085 1.00 90.94 165 GLN A O 1
ATOM 1312 N N . ASN A 1 166 ? 35.852 3.035 -12.232 1.00 90.81 166 ASN A N 1
ATOM 1313 C CA . ASN A 1 166 ? 34.859 2.101 -12.768 1.00 90.81 166 ASN A CA 1
ATOM 1314 C C . ASN A 1 166 ? 35.156 0.646 -12.353 1.00 90.81 166 ASN A C 1
ATOM 1316 O O . ASN A 1 166 ? 34.223 -0.101 -12.080 1.00 90.81 166 ASN A O 1
ATOM 1320 N N . ALA A 1 167 ? 36.427 0.249 -12.239 1.00 91.69 167 ALA A N 1
ATOM 1321 C CA . ALA A 1 167 ? 36.851 -1.086 -11.823 1.00 91.69 167 ALA A CA 1
ATOM 1322 C C . ALA A 1 167 ? 36.488 -1.376 -10.359 1.00 91.69 167 ALA A C 1
ATOM 1324 O O . ALA A 1 167 ? 35.917 -2.428 -10.083 1.00 91.69 167 ALA A O 1
ATOM 1325 N N . ALA A 1 168 ? 36.725 -0.437 -9.435 1.00 91.12 168 ALA A N 1
ATOM 1326 C CA . ALA A 1 168 ? 36.338 -0.595 -8.030 1.00 91.12 168 ALA A CA 1
ATOM 1327 C C . ALA A 1 168 ? 34.815 -0.738 -7.854 1.00 91.12 168 ALA A C 1
ATOM 1329 O O . ALA A 1 168 ? 34.357 -1.595 -7.100 1.00 91.12 168 ALA A O 1
ATOM 1330 N N . LEU A 1 169 ? 34.020 0.062 -8.577 1.00 91.62 169 LEU A N 1
ATOM 1331 C CA . LEU A 1 169 ? 32.553 -0.013 -8.528 1.00 91.62 169 LEU A CA 1
ATOM 1332 C C . LEU A 1 169 ? 31.997 -1.260 -9.239 1.00 91.62 169 LEU A C 1
ATOM 1334 O O . LEU A 1 169 ? 30.997 -1.827 -8.798 1.00 91.62 169 LEU A O 1
ATOM 1338 N N . CYS A 1 170 ? 32.660 -1.716 -10.301 1.00 91.38 170 CYS A N 1
ATOM 1339 C CA . CYS A 1 170 ? 32.333 -2.955 -11.000 1.00 91.38 170 CYS A CA 1
ATOM 1340 C C . CYS A 1 170 ? 32.614 -4.183 -10.117 1.00 91.38 170 CYS A C 1
ATOM 1342 O O . CYS A 1 170 ? 31.727 -5.010 -9.911 1.00 91.38 170 CYS A O 1
ATOM 1344 N N . LEU A 1 171 ? 33.792 -4.247 -9.488 1.00 89.88 171 LEU A N 1
ATOM 1345 C CA . LEU A 1 171 ? 34.153 -5.293 -8.527 1.00 89.88 171 LEU A CA 1
ATOM 1346 C C . LEU A 1 171 ? 33.194 -5.317 -7.325 1.00 89.88 171 LEU A C 1
ATOM 1348 O O . LEU A 1 171 ? 32.694 -6.377 -6.961 1.00 89.88 171 LEU A O 1
ATOM 1352 N N . LEU A 1 172 ? 32.845 -4.147 -6.777 1.00 90.25 172 LEU A N 1
ATOM 1353 C CA . LEU A 1 172 ? 31.826 -3.993 -5.730 1.00 90.25 172 LEU A CA 1
ATOM 1354 C C . LEU A 1 172 ? 30.460 -4.580 -6.135 1.00 90.25 172 LEU A C 1
ATOM 1356 O O . LEU A 1 172 ? 29.776 -5.178 -5.303 1.00 90.25 172 LEU A O 1
ATOM 1360 N N . LYS A 1 173 ? 30.041 -4.419 -7.396 1.00 89.00 173 LYS A N 1
ATOM 1361 C CA . LYS A 1 173 ? 28.809 -5.031 -7.914 1.00 89.00 173 LYS A CA 1
ATOM 1362 C C . LYS A 1 173 ? 28.945 -6.551 -8.030 1.00 89.00 173 LYS A C 1
ATOM 1364 O O . LYS A 1 173 ? 28.019 -7.238 -7.613 1.00 89.00 173 LYS A O 1
ATOM 1369 N N . LEU A 1 174 ? 30.064 -7.074 -8.540 1.00 87.88 174 LEU A N 1
ATOM 1370 C CA . LEU A 1 174 ? 30.274 -8.524 -8.666 1.00 87.88 174 LEU A CA 1
ATOM 1371 C C . LEU A 1 174 ? 30.323 -9.221 -7.295 1.00 87.88 174 LEU A C 1
ATOM 1373 O O . LEU A 1 174 ? 29.646 -10.229 -7.113 1.00 87.88 174 LEU A O 1
ATOM 1377 N N . ILE A 1 175 ? 30.999 -8.632 -6.301 1.00 86.56 175 ILE A N 1
ATOM 1378 C CA . ILE A 1 175 ? 31.018 -9.119 -4.905 1.00 86.56 175 ILE A CA 1
ATOM 1379 C C . ILE A 1 175 ? 29.596 -9.225 -4.324 1.00 86.56 175 ILE A C 1
ATOM 1381 O O . ILE A 1 175 ? 29.300 -10.154 -3.580 1.00 86.56 175 ILE A O 1
ATOM 1385 N N . ARG A 1 176 ? 28.693 -8.300 -4.677 1.00 87.25 176 ARG A N 1
ATOM 1386 C CA . ARG A 1 176 ? 27.284 -8.314 -4.235 1.00 87.25 176 ARG A CA 1
ATOM 1387 C C . ARG A 1 176 ? 26.392 -9.311 -4.983 1.00 87.25 176 ARG A C 1
ATOM 1389 O O . ARG A 1 176 ? 25.253 -9.497 -4.572 1.00 87.25 176 ARG A O 1
ATOM 1396 N N . VAL A 1 177 ? 26.870 -9.893 -6.083 1.00 86.44 177 VAL A N 1
ATOM 1397 C CA . VAL A 1 177 ? 26.131 -10.865 -6.909 1.00 86.44 177 VAL A CA 1
ATOM 1398 C C . VAL A 1 177 ? 26.601 -12.287 -6.615 1.00 86.44 177 VAL A C 1
ATOM 1400 O O . VAL A 1 177 ? 25.775 -13.173 -6.424 1.00 86.44 177 VAL A O 1
ATOM 1403 N N . ALA A 1 178 ? 27.916 -12.499 -6.553 1.00 83.25 178 ALA A N 1
ATOM 1404 C CA . ALA A 1 178 ? 28.528 -13.803 -6.326 1.00 83.25 178 ALA A CA 1
ATOM 1405 C C . ALA A 1 178 ? 29.738 -13.677 -5.372 1.00 83.25 178 ALA A C 1
ATOM 1407 O O . ALA A 1 178 ? 30.889 -13.747 -5.811 1.00 83.25 178 ALA A O 1
ATOM 1408 N N . PRO A 1 179 ? 29.507 -13.482 -4.057 1.00 80.62 179 PRO A N 1
ATOM 1409 C CA . PRO A 1 179 ? 30.573 -13.301 -3.060 1.00 80.62 179 PRO A CA 1
ATOM 1410 C C . PRO A 1 179 ? 31.473 -14.538 -2.879 1.00 80.62 179 PRO A C 1
ATOM 1412 O O . PRO A 1 179 ? 32.542 -14.445 -2.275 1.00 80.62 179 PRO A O 1
ATOM 1415 N N . GLU A 1 180 ? 31.046 -15.695 -3.380 1.00 80.44 180 GLU A N 1
ATOM 1416 C CA . GLU A 1 180 ? 31.791 -16.960 -3.395 1.00 80.44 180 GLU A CA 1
ATOM 1417 C C . GLU A 1 180 ? 32.877 -17.036 -4.484 1.00 80.44 180 GLU A C 1
ATOM 1419 O O . GLU A 1 180 ? 33.794 -17.838 -4.359 1.00 80.44 180 GLU A O 1
ATOM 1424 N N . LEU A 1 181 ? 32.809 -16.192 -5.523 1.00 77.06 181 LEU A N 1
ATOM 1425 C CA . LEU A 1 181 ? 33.712 -16.242 -6.686 1.00 77.06 181 LEU A CA 1
ATOM 1426 C C . LEU A 1 181 ? 34.901 -15.272 -6.612 1.00 77.06 181 LEU A C 1
ATOM 1428 O O . LEU A 1 181 ? 35.699 -15.211 -7.543 1.00 77.06 181 LEU A O 1
ATOM 1432 N N . VAL A 1 182 ? 35.002 -14.465 -5.554 1.00 71.50 182 VAL A N 1
ATOM 1433 C CA . VAL A 1 182 ? 36.044 -13.436 -5.419 1.00 71.50 182 VAL A CA 1
ATOM 1434 C C . VAL A 1 182 ? 37.043 -13.864 -4.350 1.00 71.50 182 VAL A C 1
ATOM 1436 O O . VAL A 1 182 ? 36.712 -13.889 -3.165 1.00 71.50 182 VAL A O 1
ATOM 1439 N N . THR A 1 183 ? 38.265 -14.185 -4.775 1.00 70.25 183 THR A N 1
ATOM 1440 C CA . THR A 1 183 ? 39.375 -14.544 -3.888 1.00 70.25 183 THR A CA 1
ATOM 1441 C C . THR A 1 183 ? 40.031 -13.305 -3.270 1.00 70.25 183 THR A C 1
ATOM 1443 O O . THR A 1 183 ? 40.124 -12.233 -3.879 1.00 70.25 183 THR A O 1
ATOM 1446 N N . TYR A 1 184 ? 40.474 -13.452 -2.021 1.00 66.19 184 TYR A N 1
ATOM 1447 C CA . TYR A 1 184 ? 41.043 -12.386 -1.193 1.00 66.19 184 TYR A CA 1
ATOM 1448 C C . TYR A 1 184 ? 42.574 -12.308 -1.349 1.00 66.19 184 TYR A C 1
ATOM 1450 O O . TYR A 1 184 ? 43.319 -12.461 -0.386 1.00 66.19 184 TYR A O 1
ATOM 1458 N N . ASP A 1 185 ? 43.057 -12.098 -2.577 1.00 62.62 185 ASP A N 1
ATOM 1459 C CA . ASP A 1 185 ? 44.499 -12.028 -2.861 1.00 62.62 185 ASP A CA 1
ATOM 1460 C C . ASP A 1 185 ? 45.137 -10.685 -2.416 1.00 62.62 185 ASP A C 1
ATOM 1462 O O . ASP A 1 185 ? 44.457 -9.736 -2.007 1.00 62.62 185 ASP A O 1
ATOM 1466 N N . ASP A 1 186 ? 46.458 -10.559 -2.619 1.00 67.62 186 ASP A N 1
ATOM 1467 C CA . ASP A 1 186 ? 47.303 -9.357 -2.434 1.00 67.62 186 ASP A CA 1
ATOM 1468 C C . ASP A 1 186 ? 46.720 -8.031 -2.969 1.00 67.62 186 ASP A C 1
ATOM 1470 O O . ASP A 1 186 ? 47.166 -6.936 -2.598 1.00 67.62 186 ASP A O 1
ATOM 1474 N N . TRP A 1 187 ? 45.751 -8.098 -3.888 1.00 82.00 187 TRP A N 1
ATOM 1475 C CA . TRP A 1 187 ? 45.075 -6.925 -4.434 1.00 82.00 187 TRP A CA 1
ATOM 1476 C C . TRP A 1 187 ? 44.333 -6.128 -3.350 1.00 82.00 187 TRP A C 1
ATOM 1478 O O . TRP A 1 187 ? 44.225 -4.908 -3.474 1.00 82.00 187 TRP A O 1
ATOM 1488 N N . THR A 1 188 ? 43.885 -6.777 -2.271 1.00 79.50 188 THR A N 1
ATOM 1489 C CA . THR A 1 188 ? 43.164 -6.161 -1.141 1.00 79.50 188 THR A CA 1
ATOM 1490 C C . THR A 1 188 ? 43.996 -5.092 -0.420 1.00 79.50 188 THR A C 1
ATOM 1492 O O . THR A 1 188 ? 43.549 -3.954 -0.256 1.00 79.50 188 THR A O 1
ATOM 1495 N N . VAL A 1 189 ? 45.251 -5.401 -0.072 1.00 82.50 189 VAL A N 1
ATOM 1496 C CA . VAL A 1 189 ? 46.189 -4.464 0.578 1.00 82.50 189 VAL A CA 1
ATOM 1497 C C . VAL A 1 189 ? 46.480 -3.262 -0.324 1.00 82.50 189 VAL A C 1
ATOM 1499 O O . VAL A 1 189 ? 46.514 -2.114 0.127 1.00 82.50 189 VAL A O 1
ATOM 1502 N N . ARG A 1 190 ? 46.628 -3.501 -1.631 1.00 83.56 190 ARG A N 1
ATOM 1503 C CA . ARG A 1 190 ? 46.858 -2.438 -2.621 1.00 83.56 190 ARG A CA 1
ATOM 1504 C C . ARG A 1 190 ? 45.602 -1.585 -2.840 1.00 83.56 190 ARG A C 1
ATOM 1506 O O . ARG A 1 190 ? 45.721 -0.370 -2.971 1.00 83.56 190 ARG A O 1
ATOM 1513 N N . ALA A 1 191 ? 44.407 -2.176 -2.775 1.00 83.31 191 ALA A N 1
ATOM 1514 C CA . ALA A 1 191 ? 43.137 -1.452 -2.797 1.00 83.31 191 ALA A CA 1
ATOM 1515 C C . ALA A 1 191 ? 42.948 -0.559 -1.555 1.00 83.31 191 ALA A C 1
ATOM 1517 O O . ALA A 1 191 ? 42.454 0.560 -1.692 1.00 83.31 191 ALA A O 1
ATOM 1518 N N . MET A 1 192 ? 43.414 -0.976 -0.369 1.00 84.88 192 MET A N 1
ATOM 1519 C CA . MET A 1 192 ? 43.486 -0.088 0.804 1.00 84.88 192 MET A CA 1
ATOM 1520 C C . MET A 1 192 ? 44.455 1.085 0.586 1.00 84.88 192 MET A C 1
ATOM 1522 O O . MET A 1 192 ? 44.158 2.208 0.997 1.00 84.88 192 MET A O 1
ATOM 1526 N N . HIS A 1 193 ? 45.576 0.881 -0.116 1.00 87.12 193 HIS A N 1
ATOM 1527 C CA . HIS A 1 193 ? 46.505 1.971 -0.436 1.00 87.12 193 HIS A CA 1
ATOM 1528 C C . HIS A 1 193 ? 45.905 3.025 -1.390 1.00 87.12 193 HIS A C 1
ATOM 1530 O O . HIS A 1 193 ? 46.308 4.186 -1.332 1.00 87.12 193 HIS A O 1
ATOM 1536 N N . LEU A 1 194 ? 44.879 2.694 -2.190 1.00 87.44 194 LEU A N 1
ATOM 1537 C CA . LEU A 1 194 ? 44.148 3.678 -3.011 1.00 87.44 194 LEU A CA 1
ATOM 1538 C C . LEU A 1 194 ? 43.455 4.774 -2.174 1.00 87.44 194 LEU A C 1
ATOM 1540 O O . LEU A 1 194 ? 43.086 5.817 -2.712 1.00 87.44 194 LEU A O 1
ATOM 1544 N N . LEU A 1 195 ? 43.334 4.611 -0.849 1.00 86.56 195 LEU A N 1
ATOM 1545 C CA . LEU A 1 195 ? 42.923 5.691 0.057 1.00 86.56 195 LEU A CA 1
ATOM 1546 C C . LEU A 1 195 ? 43.933 6.856 0.116 1.00 86.56 195 LEU A C 1
ATOM 1548 O O . LEU A 1 195 ? 43.558 7.971 0.494 1.00 86.56 195 LEU A O 1
ATOM 1552 N N . ASN A 1 196 ? 45.187 6.633 -0.297 1.00 87.81 196 ASN A N 1
ATOM 1553 C CA . ASN A 1 196 ? 46.263 7.629 -0.372 1.00 87.81 196 ASN A CA 1
ATOM 1554 C C . ASN A 1 196 ? 46.415 8.297 -1.754 1.00 87.81 196 ASN A C 1
ATOM 1556 O O . ASN A 1 196 ? 47.194 9.241 -1.874 1.00 87.81 196 ASN A O 1
ATOM 1560 N N . ASP A 1 197 ? 45.621 7.903 -2.755 1.00 87.50 197 ASP A N 1
ATOM 1561 C CA . ASP A 1 197 ? 45.652 8.456 -4.120 1.00 87.50 197 ASP A CA 1
ATOM 1562 C C . ASP A 1 197 ? 45.428 9.991 -4.155 1.00 87.50 197 ASP A C 1
ATOM 1564 O O . ASP A 1 197 ? 44.784 10.576 -3.272 1.00 87.50 197 ASP A O 1
ATOM 1568 N N . GLN A 1 198 ? 45.965 10.677 -5.164 1.00 85.00 198 GLN A N 1
ATOM 1569 C CA . GLN A 1 198 ? 45.717 12.108 -5.365 1.00 85.00 198 GLN A CA 1
ATOM 1570 C C . GLN A 1 198 ? 44.294 12.364 -5.887 1.00 85.00 198 GLN A C 1
ATOM 1572 O O . GLN A 1 198 ? 43.652 13.334 -5.476 1.00 85.00 198 GLN A O 1
ATOM 1577 N N . HIS A 1 199 ? 43.766 11.489 -6.748 1.00 88.62 199 HIS A N 1
ATOM 1578 C CA . HIS A 1 199 ? 42.475 11.682 -7.395 1.00 88.62 199 HIS A CA 1
ATOM 1579 C C . HIS A 1 199 ? 41.314 11.234 -6.490 1.00 88.62 199 HIS A C 1
ATOM 1581 O O . HIS A 1 199 ? 41.002 10.047 -6.365 1.00 88.62 199 HIS A O 1
ATOM 1587 N N . LEU A 1 200 ? 40.607 12.196 -5.882 1.00 86.00 200 LEU A N 1
ATOM 1588 C CA . LEU A 1 200 ? 39.544 11.928 -4.898 1.00 86.00 200 LEU A CA 1
ATOM 1589 C C . LEU A 1 200 ? 38.385 11.056 -5.425 1.00 86.00 200 LEU A C 1
ATOM 1591 O O . LEU A 1 200 ? 37.721 10.387 -4.631 1.00 86.00 200 LEU A O 1
ATOM 1595 N N . GLY A 1 201 ? 38.155 10.993 -6.740 1.00 87.56 201 GLY A N 1
ATOM 1596 C CA . GLY A 1 201 ? 37.220 10.038 -7.346 1.00 87.56 201 GLY A CA 1
ATOM 1597 C C . GLY A 1 201 ? 37.648 8.573 -7.170 1.00 87.56 201 GLY A C 1
ATOM 1598 O O . GLY A 1 201 ? 36.803 7.722 -6.876 1.00 87.56 201 GLY A O 1
ATOM 1599 N N . VAL A 1 202 ? 38.954 8.274 -7.265 1.00 90.38 202 VAL A N 1
ATOM 1600 C CA . VAL A 1 202 ? 39.505 6.927 -7.002 1.00 90.38 202 VAL A CA 1
ATOM 1601 C C . VAL A 1 202 ? 39.280 6.579 -5.538 1.00 90.38 202 VAL A C 1
ATOM 1603 O O . VAL A 1 202 ? 38.662 5.557 -5.257 1.00 90.38 202 VAL A O 1
ATOM 1606 N N . VAL A 1 203 ? 39.648 7.483 -4.621 1.00 91.38 203 VAL A N 1
ATOM 1607 C CA . VAL A 1 203 ? 39.402 7.337 -3.175 1.00 91.38 203 VAL A CA 1
ATOM 1608 C C . VAL A 1 203 ? 37.916 7.070 -2.892 1.00 91.38 203 VAL A C 1
ATOM 1610 O O . VAL A 1 203 ? 37.580 6.125 -2.188 1.00 91.38 203 VAL A O 1
ATOM 1613 N N . THR A 1 204 ? 37.003 7.838 -3.494 1.00 92.00 204 THR A N 1
ATOM 1614 C CA . THR A 1 204 ? 35.543 7.680 -3.319 1.00 92.00 204 THR A CA 1
ATOM 1615 C C . THR A 1 204 ? 35.040 6.304 -3.775 1.00 92.00 204 THR A C 1
ATOM 1617 O O . THR A 1 204 ? 34.138 5.725 -3.159 1.00 92.00 204 THR A O 1
ATOM 1620 N N . SER A 1 205 ? 35.633 5.760 -4.838 1.00 91.69 205 SER A N 1
ATOM 1621 C CA . SER A 1 205 ? 35.296 4.442 -5.383 1.00 91.69 205 SER A CA 1
ATOM 1622 C C . SER A 1 205 ? 35.903 3.316 -4.536 1.00 91.69 205 SER A C 1
ATOM 1624 O O . SER A 1 205 ? 35.197 2.375 -4.181 1.00 91.69 205 SER A O 1
ATOM 1626 N N . ALA A 1 206 ? 37.163 3.463 -4.115 1.00 91.94 206 ALA A N 1
ATOM 1627 C CA . ALA A 1 206 ? 37.866 2.536 -3.231 1.00 91.94 206 ALA A CA 1
ATOM 1628 C C . ALA A 1 206 ? 37.200 2.431 -1.849 1.00 91.94 206 ALA A C 1
ATOM 1630 O O . ALA A 1 206 ? 36.913 1.325 -1.409 1.00 91.94 206 ALA A O 1
ATOM 1631 N N . VAL A 1 207 ? 36.832 3.550 -1.206 1.00 92.06 207 VAL A N 1
ATOM 1632 C CA . VAL A 1 207 ? 36.053 3.542 0.054 1.00 92.06 207 VAL A CA 1
ATOM 1633 C C . VAL A 1 207 ? 34.732 2.782 -0.115 1.00 92.06 207 VAL A C 1
ATOM 1635 O O . VAL A 1 207 ? 34.314 2.070 0.791 1.00 92.06 207 VAL A O 1
ATOM 1638 N N . SER A 1 208 ? 34.084 2.889 -1.280 1.00 91.81 208 SER A N 1
ATOM 1639 C CA . SER A 1 208 ? 32.817 2.192 -1.554 1.00 91.81 208 SER A CA 1
ATOM 1640 C C . SER A 1 208 ? 32.985 0.678 -1.734 1.00 91.81 208 SER A C 1
ATOM 1642 O O . SER A 1 208 ? 32.061 -0.068 -1.421 1.00 91.81 208 SER A O 1
ATOM 1644 N N . LEU A 1 209 ? 34.143 0.235 -2.235 1.00 90.00 209 LEU A N 1
ATOM 1645 C CA . LEU A 1 209 ? 34.535 -1.173 -2.309 1.00 90.00 209 LEU A CA 1
ATOM 1646 C C . LEU A 1 209 ? 34.902 -1.710 -0.915 1.00 90.00 209 LEU A C 1
ATOM 1648 O O . LEU A 1 209 ? 34.367 -2.732 -0.491 1.00 90.00 209 LEU A O 1
ATOM 1652 N N . ILE A 1 210 ? 35.751 -0.984 -0.183 1.00 88.56 210 ILE A N 1
ATOM 1653 C CA . ILE A 1 210 ? 36.221 -1.352 1.160 1.00 88.56 210 ILE A CA 1
ATOM 1654 C C . ILE A 1 210 ? 35.043 -1.443 2.146 1.00 88.56 210 ILE A C 1
ATOM 1656 O O . ILE A 1 210 ? 34.956 -2.424 2.870 1.00 88.56 210 ILE A O 1
ATOM 1660 N N . ASP A 1 211 ? 34.075 -0.517 2.116 1.00 88.62 211 ASP A N 1
ATOM 1661 C CA . ASP A 1 211 ? 32.855 -0.578 2.948 1.00 88.62 211 ASP A CA 1
ATOM 1662 C C . ASP A 1 211 ? 32.064 -1.895 2.797 1.00 88.62 211 ASP A C 1
ATOM 1664 O O . ASP A 1 211 ? 31.442 -2.348 3.755 1.00 88.62 211 ASP A O 1
ATOM 1668 N N . ALA A 1 212 ? 32.094 -2.526 1.618 1.00 86.00 212 ALA A N 1
ATOM 1669 C CA . ALA A 1 212 ? 31.448 -3.820 1.395 1.00 86.00 212 ALA A CA 1
ATOM 1670 C C . ALA A 1 212 ? 32.331 -5.012 1.796 1.00 86.00 212 ALA A C 1
ATOM 1672 O O . ALA A 1 212 ? 31.801 -6.017 2.260 1.00 86.00 212 ALA A O 1
ATOM 1673 N N . LEU A 1 213 ? 33.655 -4.900 1.643 1.00 84.50 213 LEU A N 1
ATOM 1674 C CA . LEU A 1 213 ? 34.602 -5.930 2.079 1.00 84.50 213 LEU A CA 1
ATOM 1675 C C . LEU A 1 213 ? 34.661 -6.026 3.614 1.00 84.50 213 LEU A C 1
ATOM 1677 O O . LEU A 1 213 ? 34.544 -7.117 4.164 1.00 84.50 213 LEU A O 1
ATOM 1681 N N . VAL A 1 214 ? 34.741 -4.884 4.307 1.00 85.25 214 VAL A N 1
ATOM 1682 C CA . VAL A 1 214 ? 34.796 -4.785 5.780 1.00 85.25 214 VAL A CA 1
ATOM 1683 C C . VAL A 1 214 ? 33.584 -5.437 6.449 1.00 85.25 214 VAL A C 1
ATOM 1685 O O . VAL A 1 214 ? 33.726 -6.070 7.488 1.00 85.25 214 VAL A O 1
ATOM 1688 N N . LYS A 1 215 ? 32.399 -5.364 5.830 1.00 83.88 215 LYS A N 1
ATOM 1689 C CA . LYS A 1 215 ? 31.163 -6.001 6.333 1.00 83.88 215 LYS A CA 1
ATOM 1690 C C . LYS A 1 215 ? 31.158 -7.532 6.243 1.00 83.88 215 LYS A C 1
ATOM 1692 O O . LYS A 1 215 ? 30.217 -8.153 6.727 1.00 83.88 215 LYS A O 1
ATOM 1697 N N . ARG A 1 216 ? 32.184 -8.131 5.631 1.00 78.44 216 ARG A N 1
ATOM 1698 C CA . ARG A 1 216 ? 32.424 -9.582 5.583 1.00 78.44 216 ARG A CA 1
ATOM 1699 C C . ARG A 1 216 ? 33.712 -9.973 6.314 1.00 78.44 216 ARG A C 1
ATOM 1701 O O . ARG A 1 216 ? 33.689 -10.946 7.056 1.00 78.44 216 ARG A O 1
ATOM 1708 N N . SER A 1 217 ? 34.775 -9.181 6.160 1.00 77.81 217 SER A N 1
ATOM 1709 C CA . SER A 1 217 ? 36.075 -9.363 6.818 1.00 77.81 217 SER A CA 1
ATOM 1710 C C . SER A 1 217 ? 36.535 -8.069 7.517 1.00 77.81 217 SER A C 1
ATOM 1712 O O . SER A 1 217 ? 37.268 -7.277 6.917 1.00 77.81 217 SER A O 1
ATOM 1714 N N . PRO A 1 218 ? 36.145 -7.808 8.782 1.00 75.25 218 PRO A N 1
ATOM 1715 C CA . PRO A 1 218 ? 36.591 -6.606 9.492 1.00 75.25 218 PRO A CA 1
ATOM 1716 C C . PRO A 1 218 ? 38.099 -6.619 9.795 1.00 75.25 218 PRO A C 1
ATOM 1718 O O . PRO A 1 218 ? 38.792 -5.625 9.561 1.00 75.25 218 PRO A O 1
ATOM 1721 N N . GLU A 1 219 ? 38.604 -7.754 10.292 1.00 73.69 219 GLU A N 1
ATOM 1722 C CA . GLU A 1 219 ? 39.978 -7.933 10.788 1.00 73.69 219 GLU A CA 1
ATOM 1723 C C . GLU A 1 219 ? 41.040 -7.698 9.705 1.00 73.69 219 GLU A C 1
ATOM 1725 O O . GLU A 1 219 ? 41.945 -6.883 9.888 1.00 73.69 219 GLU A O 1
ATOM 1730 N N . GLU A 1 220 ? 40.876 -8.334 8.541 1.00 71.56 220 GLU A N 1
ATOM 1731 C CA . GLU A 1 220 ? 41.797 -8.278 7.390 1.00 71.56 220 GLU A CA 1
ATOM 1732 C C . GLU A 1 220 ? 41.997 -6.857 6.831 1.00 71.56 220 GLU A C 1
ATOM 1734 O O . GLU A 1 220 ? 42.894 -6.609 6.021 1.00 71.56 220 GLU A O 1
ATOM 1739 N N . HIS A 1 221 ? 41.137 -5.911 7.216 1.00 76.44 221 HIS A N 1
ATOM 1740 C CA . HIS A 1 221 ? 41.082 -4.567 6.650 1.00 76.44 221 HIS A CA 1
ATOM 1741 C C . HIS A 1 221 ? 41.309 -3.449 7.680 1.00 76.44 221 HIS A C 1
ATOM 1743 O O . HIS A 1 221 ? 41.292 -2.276 7.308 1.00 76.44 221 HIS A O 1
ATOM 1749 N N . LYS A 1 222 ? 41.637 -3.777 8.945 1.00 77.94 222 LYS A N 1
ATOM 1750 C CA . LYS A 1 222 ? 41.947 -2.797 10.015 1.00 77.94 222 LYS A CA 1
ATOM 1751 C C . LYS A 1 222 ? 42.951 -1.709 9.595 1.00 77.94 222 LYS A C 1
ATOM 1753 O O . LYS A 1 222 ? 42.830 -0.556 10.011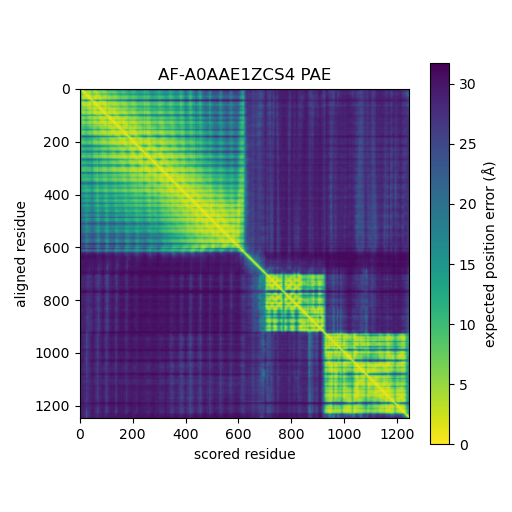 1.00 77.94 222 LYS A O 1
ATOM 1758 N N . GLY A 1 223 ? 43.895 -2.032 8.704 1.00 77.06 223 GLY A N 1
ATOM 1759 C CA . GLY A 1 223 ? 44.850 -1.075 8.129 1.00 77.06 223 GLY A CA 1
ATOM 1760 C C . GLY A 1 223 ? 44.216 0.126 7.402 1.00 77.06 223 GLY A C 1
ATOM 1761 O O . GLY A 1 223 ? 44.857 1.173 7.286 1.00 77.06 223 GLY A O 1
ATOM 1762 N N . CYS A 1 224 ? 42.954 0.042 6.960 1.00 82.81 224 CYS A N 1
ATOM 1763 C CA . CYS A 1 224 ? 42.269 1.167 6.325 1.00 82.81 224 CYS A CA 1
ATOM 1764 C C . CYS A 1 224 ? 41.902 2.292 7.308 1.00 82.81 224 CYS A C 1
ATOM 1766 O O . CYS A 1 224 ? 41.747 3.433 6.875 1.00 82.81 224 CYS A O 1
ATOM 1768 N N . ILE A 1 225 ? 41.778 2.009 8.613 1.00 84.62 225 ILE A N 1
ATOM 1769 C CA . ILE A 1 225 ? 41.275 2.960 9.623 1.00 84.62 225 ILE A CA 1
ATOM 1770 C C . ILE A 1 225 ? 42.196 4.183 9.735 1.00 84.62 225 ILE A C 1
ATOM 1772 O O . ILE A 1 225 ? 41.744 5.322 9.605 1.00 84.62 225 ILE A O 1
ATOM 1776 N N . SER A 1 226 ? 43.502 3.960 9.912 1.00 86.88 226 SER A N 1
ATOM 1777 C CA . SER A 1 226 ? 44.493 5.040 10.044 1.00 86.88 226 SER A CA 1
ATOM 1778 C C . SER A 1 226 ? 44.577 5.904 8.773 1.00 86.88 226 SER A C 1
ATOM 1780 O O . SER A 1 226 ? 44.629 7.136 8.848 1.00 86.88 226 SER A O 1
ATOM 1782 N N . LEU A 1 227 ? 44.474 5.276 7.593 1.00 87.44 227 LEU A N 1
ATOM 1783 C CA . LEU A 1 227 ? 44.429 5.974 6.302 1.00 87.44 227 LEU A CA 1
ATOM 1784 C C . LEU A 1 227 ? 43.144 6.801 6.139 1.00 87.44 227 LEU A C 1
ATOM 1786 O O . LEU A 1 227 ? 43.204 7.954 5.709 1.00 87.44 227 LEU A O 1
ATOM 1790 N N . ALA A 1 228 ? 41.990 6.250 6.527 1.00 89.00 228 ALA A N 1
ATOM 1791 C CA . ALA A 1 228 ? 40.703 6.936 6.475 1.00 89.00 228 ALA A CA 1
ATOM 1792 C C . ALA A 1 228 ? 40.666 8.159 7.407 1.00 89.00 228 ALA A C 1
ATOM 1794 O O . ALA A 1 228 ? 40.267 9.237 6.966 1.00 89.00 228 ALA A O 1
ATOM 1795 N N . VAL A 1 229 ? 41.153 8.037 8.650 1.00 89.19 229 VAL A N 1
ATOM 1796 C CA . VAL A 1 229 ? 41.256 9.163 9.600 1.00 89.19 229 VAL A CA 1
ATOM 1797 C C . VAL A 1 229 ? 42.250 10.220 9.105 1.00 89.19 229 VAL A C 1
ATOM 1799 O O . VAL A 1 229 ? 41.939 11.411 9.136 1.00 89.19 229 VAL A O 1
ATOM 1802 N N . SER A 1 230 ? 43.412 9.817 8.576 1.00 89.06 230 SER A N 1
ATOM 1803 C CA . SER A 1 230 ? 44.387 10.749 7.986 1.00 89.06 230 SER A CA 1
ATOM 1804 C C . SER A 1 230 ? 43.803 11.518 6.791 1.00 89.06 230 SER A C 1
ATOM 1806 O O . SER A 1 230 ? 43.938 12.743 6.701 1.00 89.06 230 SER A O 1
ATOM 1808 N N . ARG A 1 231 ? 43.084 10.828 5.894 1.00 89.00 231 ARG A N 1
ATOM 1809 C CA . ARG A 1 231 ? 42.402 11.453 4.753 1.00 89.00 231 ARG A CA 1
ATOM 1810 C C . ARG A 1 231 ? 41.284 12.393 5.203 1.00 89.00 231 ARG A C 1
ATOM 1812 O O . ARG A 1 231 ? 41.197 13.500 4.677 1.00 89.00 231 ARG A O 1
ATOM 1819 N N . LEU A 1 232 ? 40.460 11.974 6.163 1.00 89.94 232 LEU A N 1
ATOM 1820 C CA . LEU A 1 232 ? 39.360 12.769 6.711 1.00 89.94 232 LEU A CA 1
ATOM 1821 C C . LEU A 1 232 ? 39.880 14.065 7.353 1.00 89.94 232 LEU A C 1
ATOM 1823 O O . LEU A 1 232 ? 39.383 15.141 7.030 1.00 89.94 232 LEU A O 1
ATOM 1827 N N . SER A 1 233 ? 40.944 13.978 8.158 1.00 89.50 233 SER A N 1
ATOM 1828 C CA . SER A 1 233 ? 41.633 15.139 8.738 1.00 89.50 233 SER A CA 1
ATOM 1829 C C . SER A 1 233 ? 42.086 16.134 7.663 1.00 89.50 233 SER A C 1
ATOM 1831 O O . SER A 1 233 ? 41.753 17.316 7.737 1.00 89.50 233 SER A O 1
ATOM 1833 N N . ARG A 1 234 ? 42.741 15.660 6.592 1.00 87.25 234 ARG A N 1
ATOM 1834 C CA . ARG A 1 234 ? 43.146 16.518 5.461 1.00 87.25 234 ARG A CA 1
ATOM 1835 C C . ARG A 1 234 ? 41.949 17.203 4.788 1.00 87.25 234 ARG A C 1
ATOM 1837 O O . ARG A 1 234 ? 42.006 18.404 4.550 1.00 87.25 234 ARG A O 1
ATOM 1844 N N . LEU A 1 235 ? 40.859 16.478 4.518 1.00 86.75 235 LEU A N 1
ATOM 1845 C CA . LEU A 1 235 ? 39.653 17.028 3.872 1.00 86.75 235 LEU A CA 1
ATOM 1846 C C . LEU A 1 235 ? 38.910 18.064 4.735 1.00 86.75 235 LEU A C 1
ATOM 1848 O O . LEU A 1 235 ? 38.277 18.974 4.192 1.00 86.75 235 LEU A O 1
ATOM 1852 N N . ILE A 1 236 ? 38.979 17.929 6.063 1.00 84.38 236 ILE A N 1
ATOM 1853 C CA . ILE A 1 236 ? 38.379 18.872 7.016 1.00 84.38 236 ILE A CA 1
ATOM 1854 C C . ILE A 1 236 ? 39.265 20.109 7.193 1.00 84.38 236 ILE A C 1
ATOM 1856 O O . ILE A 1 236 ? 38.723 21.210 7.276 1.00 84.38 236 ILE A O 1
ATOM 1860 N N . THR A 1 237 ? 40.589 19.963 7.241 1.00 84.44 237 THR A N 1
ATOM 1861 C CA . THR A 1 237 ? 41.518 21.087 7.457 1.00 84.44 237 THR A CA 1
ATOM 1862 C C . THR A 1 237 ? 41.779 21.901 6.183 1.00 84.44 237 THR A C 1
ATOM 1864 O O . THR A 1 237 ? 42.019 23.102 6.281 1.00 84.44 237 THR A O 1
ATOM 1867 N N . SER A 1 238 ? 41.677 21.295 4.992 1.00 82.44 238 SER A N 1
ATOM 1868 C CA . SER A 1 238 ? 41.825 22.002 3.710 1.00 82.44 238 SER A CA 1
ATOM 1869 C C . SER A 1 238 ? 40.847 23.167 3.527 1.00 82.44 238 SER A C 1
ATOM 1871 O O . SER A 1 238 ? 39.680 23.126 3.931 1.00 82.44 238 SER A O 1
ATOM 1873 N N . SER A 1 239 ? 41.329 24.195 2.835 1.00 73.25 239 SER A N 1
ATOM 1874 C CA . SER A 1 239 ? 40.539 25.329 2.375 1.00 73.25 239 SER A CA 1
ATOM 1875 C C . SER A 1 239 ? 39.752 24.974 1.106 1.00 73.25 239 SER A C 1
ATOM 1877 O O . SER A 1 239 ? 40.075 24.047 0.361 1.00 73.25 239 SER A O 1
ATOM 1879 N N . TYR A 1 240 ? 38.709 25.754 0.815 1.00 68.38 240 TYR A N 1
ATOM 1880 C CA . TYR A 1 240 ? 37.927 25.630 -0.421 1.00 68.38 240 TYR A CA 1
ATOM 1881 C C . TYR A 1 240 ? 38.736 25.991 -1.683 1.00 68.38 240 TYR A C 1
ATOM 1883 O O . TYR A 1 240 ? 38.314 25.659 -2.788 1.00 68.38 240 TYR A O 1
ATOM 1891 N N . THR A 1 241 ? 39.885 26.655 -1.519 1.00 70.81 241 THR A N 1
ATOM 1892 C CA . THR A 1 241 ? 40.863 26.972 -2.573 1.00 70.81 241 THR A CA 1
ATOM 1893 C C . THR A 1 241 ? 41.595 25.747 -3.114 1.00 70.81 241 THR A C 1
ATOM 1895 O O . THR A 1 241 ? 42.002 25.748 -4.275 1.00 70.81 241 THR A O 1
ATOM 1898 N N . ASP A 1 242 ? 41.742 24.712 -2.285 1.00 72.25 242 ASP A N 1
ATOM 1899 C CA . ASP A 1 242 ? 42.697 23.615 -2.497 1.00 72.25 242 ASP A CA 1
ATOM 1900 C C . ASP A 1 242 ? 42.080 22.461 -3.307 1.00 72.25 242 ASP A C 1
ATOM 1902 O O . ASP A 1 242 ? 42.783 21.591 -3.812 1.00 72.25 242 ASP A O 1
ATOM 1906 N N . LEU A 1 243 ? 40.745 22.437 -3.402 1.00 75.94 243 LEU A N 1
ATOM 1907 C CA . LEU A 1 243 ? 39.934 21.336 -3.931 1.00 75.94 243 LEU A CA 1
ATOM 1908 C C . LEU A 1 243 ? 38.840 21.862 -4.876 1.00 75.94 243 LEU A C 1
ATOM 1910 O O . LEU A 1 243 ? 37.657 21.577 -4.691 1.00 75.94 243 LEU A O 1
ATOM 1914 N N . GLN A 1 244 ? 39.226 22.660 -5.874 1.00 73.38 244 GLN A N 1
ATOM 1915 C CA . GLN A 1 244 ? 38.292 23.426 -6.718 1.00 73.38 244 GLN A CA 1
ATOM 1916 C C . GLN A 1 244 ? 37.281 22.547 -7.479 1.00 73.38 244 GLN A C 1
ATOM 1918 O O . GLN A 1 244 ? 36.099 22.877 -7.505 1.00 73.38 244 GLN A O 1
ATOM 1923 N N . ASP A 1 245 ? 37.700 21.392 -8.004 1.00 81.31 245 ASP A N 1
ATOM 1924 C CA . ASP A 1 245 ? 36.804 20.455 -8.710 1.00 81.31 245 ASP A CA 1
ATOM 1925 C C . ASP A 1 245 ? 35.936 19.591 -7.771 1.00 81.31 245 ASP A C 1
ATOM 1927 O O . ASP A 1 245 ? 34.956 18.984 -8.202 1.00 81.31 245 ASP A O 1
ATOM 1931 N N . TYR A 1 246 ? 36.287 19.526 -6.481 1.00 84.44 246 TYR A N 1
ATOM 1932 C CA . TYR A 1 246 ? 35.661 18.650 -5.479 1.00 84.44 246 TYR A CA 1
ATOM 1933 C C . TYR A 1 246 ? 34.959 19.418 -4.341 1.00 84.44 246 TYR A C 1
ATOM 1935 O O . TYR A 1 246 ? 34.463 18.808 -3.389 1.00 84.44 246 TYR A O 1
ATOM 1943 N N . THR A 1 247 ? 34.881 20.749 -4.422 1.00 87.31 247 THR A N 1
ATOM 1944 C CA . THR A 1 247 ? 34.103 21.583 -3.496 1.00 87.31 247 THR A CA 1
ATOM 1945 C C . THR A 1 247 ? 32.663 21.729 -3.986 1.00 87.31 247 THR A C 1
ATOM 1947 O O . THR A 1 247 ? 32.403 22.068 -5.139 1.00 87.31 247 THR A O 1
ATOM 1950 N N . TYR A 1 248 ? 31.693 21.481 -3.108 1.00 87.75 248 TYR A N 1
ATOM 1951 C CA . TYR A 1 248 ? 30.270 21.591 -3.422 1.00 87.75 248 TYR A CA 1
ATOM 1952 C C . TYR A 1 248 ? 29.647 22.695 -2.572 1.00 87.75 248 TYR A C 1
ATOM 1954 O O . TYR A 1 248 ? 29.491 22.550 -1.361 1.00 87.75 248 TYR A O 1
ATOM 1962 N N . TYR A 1 249 ? 29.335 23.832 -3.204 1.00 84.75 249 TYR A N 1
ATOM 1963 C CA . TYR A 1 249 ? 28.852 25.050 -2.537 1.00 84.75 249 TYR A CA 1
ATOM 1964 C C . TYR A 1 249 ? 29.670 25.414 -1.280 1.00 84.75 249 TYR A C 1
ATOM 1966 O O . TYR A 1 249 ? 29.111 25.571 -0.197 1.00 84.75 249 TYR A O 1
ATOM 1974 N N . PHE A 1 250 ? 30.993 25.554 -1.420 1.00 84.62 250 PHE A N 1
ATOM 1975 C CA . PHE A 1 250 ? 31.936 25.872 -0.331 1.00 84.62 250 PHE A CA 1
ATOM 1976 C C . PHE A 1 250 ? 32.086 24.796 0.768 1.00 84.62 250 PHE A C 1
ATOM 1978 O O . PHE A 1 250 ? 32.671 25.080 1.813 1.00 84.62 250 PHE A O 1
ATOM 1985 N N . VAL A 1 251 ? 31.592 23.570 0.554 1.00 84.88 251 VAL A N 1
ATOM 1986 C CA . VAL A 1 251 ? 31.855 22.403 1.416 1.00 84.88 251 VAL A CA 1
ATOM 1987 C C . VAL A 1 251 ? 32.851 21.478 0.711 1.00 84.88 251 VAL A C 1
ATOM 1989 O O . VAL A 1 251 ? 32.609 21.063 -0.423 1.00 84.88 251 VAL A O 1
ATOM 1992 N N . THR A 1 252 ? 33.966 21.141 1.364 1.00 85.62 252 THR A N 1
ATOM 1993 C CA . THR A 1 252 ? 35.003 20.257 0.808 1.00 85.62 252 THR A CA 1
ATOM 1994 C C . THR A 1 252 ? 34.518 18.803 0.742 1.00 85.62 252 THR A C 1
ATOM 1996 O O . THR A 1 252 ? 34.209 18.193 1.763 1.00 85.62 252 THR A O 1
ATOM 1999 N N . ALA A 1 253 ? 34.438 18.253 -0.477 1.00 87.38 253 ALA A N 1
ATOM 2000 C CA . ALA A 1 253 ? 34.188 16.839 -0.788 1.00 87.38 253 ALA A CA 1
ATOM 2001 C C . ALA A 1 253 ? 33.136 16.114 0.099 1.00 87.38 253 ALA A C 1
ATOM 2003 O O . ALA A 1 253 ? 33.417 15.022 0.602 1.00 87.38 253 ALA A O 1
ATOM 2004 N N . PRO A 1 254 ? 31.913 16.657 0.294 1.00 91.00 254 PRO A N 1
ATOM 2005 C CA . PRO A 1 254 ? 30.983 16.188 1.331 1.00 91.00 254 PRO A CA 1
ATOM 2006 C C . PRO A 1 254 ? 30.624 14.699 1.223 1.00 91.00 254 PRO A C 1
ATOM 2008 O O . PRO A 1 254 ? 30.577 14.007 2.236 1.00 91.00 254 PRO A O 1
ATOM 2011 N N . TRP A 1 255 ? 30.437 14.172 0.007 1.00 92.94 255 TRP A N 1
ATOM 2012 C CA . TRP A 1 255 ? 30.146 12.747 -0.205 1.00 92.94 255 TRP A CA 1
ATOM 2013 C C . TRP A 1 255 ? 31.304 11.819 0.175 1.00 92.94 255 TRP A C 1
ATOM 2015 O O . TRP A 1 255 ? 31.057 10.693 0.601 1.00 92.94 255 TRP A O 1
ATOM 2025 N N . LEU A 1 256 ? 32.554 12.273 0.034 1.00 91.69 256 LEU A N 1
ATOM 2026 C CA . LEU A 1 256 ? 33.726 11.510 0.459 1.00 91.69 256 LEU A CA 1
ATOM 2027 C C . LEU A 1 256 ? 33.858 11.549 1.985 1.00 91.69 256 LEU A C 1
ATOM 2029 O O . LEU A 1 256 ? 34.074 10.507 2.592 1.00 91.69 256 LEU A O 1
ATOM 2033 N N . SER A 1 257 ? 33.635 12.708 2.610 1.00 91.81 257 SER A N 1
ATOM 2034 C CA . SER A 1 257 ? 33.612 12.847 4.072 1.00 91.81 257 SER A CA 1
ATOM 2035 C C . SER A 1 257 ? 32.546 11.948 4.716 1.00 91.81 257 SER A C 1
ATOM 2037 O O . SER A 1 257 ? 32.871 11.192 5.627 1.00 91.81 257 SER A O 1
ATOM 2039 N N . VAL A 1 258 ? 31.312 11.933 4.190 1.00 93.75 258 VAL A N 1
ATOM 2040 C CA . VAL A 1 258 ? 30.248 11.002 4.626 1.00 93.75 258 VAL A CA 1
ATOM 2041 C C . VAL A 1 258 ? 30.671 9.540 4.433 1.00 93.75 258 VAL A C 1
ATOM 2043 O O . VAL A 1 258 ? 30.554 8.742 5.354 1.00 93.75 258 VAL A O 1
ATOM 2046 N N . LYS A 1 259 ? 31.228 9.173 3.271 1.00 92.06 259 LYS A N 1
ATOM 2047 C CA . LYS A 1 259 ? 31.692 7.796 3.017 1.00 92.06 259 LYS A CA 1
ATOM 2048 C C . LYS A 1 259 ? 32.824 7.350 3.949 1.00 92.06 259 LYS A C 1
ATOM 2050 O O . LYS A 1 259 ? 32.840 6.190 4.342 1.00 92.06 259 LYS A O 1
ATOM 2055 N N . LEU A 1 260 ? 33.745 8.244 4.311 1.00 91.75 260 LEU A N 1
ATOM 2056 C CA . LEU A 1 260 ? 34.819 7.959 5.268 1.00 91.75 260 LEU A CA 1
ATOM 2057 C C . LEU A 1 260 ? 34.274 7.794 6.694 1.00 91.75 260 LEU A C 1
ATOM 2059 O O . LEU A 1 260 ? 34.648 6.840 7.368 1.00 91.75 260 LEU A O 1
ATOM 2063 N N . LEU A 1 261 ? 33.355 8.662 7.129 1.00 91.69 261 LEU A N 1
ATOM 2064 C CA . LEU A 1 261 ? 32.676 8.534 8.426 1.00 91.69 261 LEU A CA 1
ATOM 2065 C C . LEU A 1 261 ? 31.895 7.212 8.523 1.00 91.69 261 LEU A C 1
ATOM 2067 O O . LEU A 1 261 ? 32.007 6.507 9.522 1.00 91.69 261 LEU A O 1
ATOM 2071 N N . ARG A 1 262 ? 31.187 6.822 7.456 1.00 90.88 262 ARG A N 1
ATOM 2072 C CA . ARG A 1 262 ? 30.452 5.550 7.392 1.00 90.88 262 ARG A CA 1
ATOM 2073 C C . ARG A 1 262 ? 31.359 4.319 7.375 1.00 90.88 262 ARG A C 1
ATOM 2075 O O . ARG A 1 262 ? 31.037 3.326 8.013 1.00 90.88 262 ARG A O 1
ATOM 2082 N N . LEU A 1 263 ? 32.506 4.388 6.693 1.00 89.81 263 LEU A N 1
ATOM 2083 C CA . LEU A 1 263 ? 33.518 3.327 6.741 1.00 89.81 263 LEU A CA 1
ATOM 2084 C C . LEU A 1 263 ? 34.049 3.134 8.171 1.00 89.81 263 LEU A C 1
ATOM 2086 O O . LEU A 1 263 ? 34.207 1.999 8.609 1.00 89.81 263 LEU A O 1
ATOM 2090 N N . LEU A 1 264 ? 34.279 4.229 8.904 1.00 88.69 264 LEU A N 1
ATOM 2091 C CA . LEU A 1 264 ? 34.684 4.186 10.314 1.00 88.69 264 LEU A CA 1
ATOM 2092 C C . LEU A 1 264 ? 33.568 3.661 11.234 1.00 88.69 264 LEU A C 1
ATOM 2094 O O . LEU A 1 264 ? 33.877 3.037 12.241 1.00 88.69 264 LEU A O 1
ATOM 2098 N N . GLN A 1 265 ? 32.292 3.841 10.876 1.00 88.88 265 GLN A N 1
ATOM 2099 C CA . GLN A 1 265 ? 31.156 3.290 11.629 1.00 88.88 265 GLN A CA 1
ATOM 2100 C C . GLN A 1 265 ? 31.091 1.752 11.575 1.00 88.88 265 GLN A C 1
ATOM 2102 O O . GLN A 1 265 ? 30.522 1.139 12.467 1.00 88.88 265 GLN A O 1
ATOM 2107 N N . ASN A 1 266 ? 31.705 1.104 10.579 1.00 86.50 266 ASN A N 1
ATOM 2108 C CA . ASN A 1 266 ? 31.784 -0.363 10.525 1.00 86.50 266 ASN A CA 1
ATOM 2109 C C . ASN A 1 266 ? 32.803 -0.960 11.524 1.00 86.50 266 ASN A C 1
ATOM 2111 O O . ASN A 1 266 ? 32.949 -2.180 11.577 1.00 86.50 266 ASN A O 1
ATOM 2115 N N . TYR A 1 267 ? 33.542 -0.126 12.265 1.00 83.56 267 TYR A N 1
ATOM 2116 C CA . TYR A 1 267 ? 34.623 -0.535 13.161 1.00 83.56 267 TYR A CA 1
ATOM 2117 C C . TYR A 1 267 ? 34.363 -0.118 14.620 1.00 83.56 267 TYR A C 1
ATOM 2119 O O . TYR A 1 267 ? 33.726 0.912 14.865 1.00 83.56 267 TYR A O 1
ATOM 2127 N N . PRO A 1 268 ? 34.891 -0.870 15.608 1.00 79.31 268 PRO A N 1
ATOM 2128 C CA . PRO A 1 268 ? 34.997 -0.385 16.979 1.00 79.31 268 PRO A CA 1
ATOM 2129 C C . PRO A 1 268 ? 35.976 0.805 17.066 1.00 79.31 268 PRO A C 1
ATOM 2131 O O . PRO A 1 268 ? 36.753 1.051 16.135 1.00 79.31 268 PRO A O 1
ATOM 2134 N N . PRO A 1 269 ? 35.978 1.553 18.184 1.00 78.06 269 PRO A N 1
ATOM 2135 C CA . PRO A 1 269 ? 36.899 2.665 18.391 1.00 78.06 269 PRO A CA 1
ATOM 2136 C C . PRO A 1 269 ? 38.374 2.267 18.185 1.00 78.06 269 PRO A C 1
ATOM 2138 O O . PRO A 1 269 ? 38.793 1.249 18.734 1.00 78.06 269 PRO A O 1
ATOM 2141 N N . PRO A 1 270 ? 39.188 3.056 17.448 1.00 80.06 270 PRO A N 1
ATOM 2142 C CA . PRO A 1 270 ? 40.587 2.719 17.190 1.00 80.06 270 PRO A CA 1
ATOM 2143 C C . PRO A 1 270 ? 41.369 2.476 18.484 1.00 80.06 270 PRO A C 1
ATOM 2145 O O . PRO A 1 270 ? 41.296 3.291 19.406 1.00 80.06 270 PRO A O 1
ATOM 2148 N N . GLU A 1 271 ? 42.141 1.390 18.536 1.00 76.00 271 GLU A N 1
ATOM 2149 C CA . GLU A 1 271 ? 43.022 1.035 19.662 1.00 76.00 271 GLU A CA 1
ATOM 2150 C C . GLU A 1 271 ? 44.165 2.058 19.829 1.00 76.00 271 GLU A C 1
ATOM 2152 O O . GLU A 1 271 ? 44.490 2.464 20.949 1.00 76.00 271 GLU A O 1
ATOM 2157 N N . ASP A 1 272 ? 44.683 2.580 18.713 1.00 81.88 272 ASP A N 1
ATOM 2158 C CA . ASP A 1 272 ? 45.669 3.662 18.668 1.00 81.88 272 ASP A CA 1
ATOM 2159 C C . ASP A 1 272 ? 45.131 4.966 19.280 1.00 81.88 272 ASP A C 1
ATOM 2161 O O . ASP A 1 272 ? 44.365 5.711 18.658 1.00 81.88 272 ASP A O 1
ATOM 2165 N N . THR A 1 273 ? 45.620 5.323 20.469 1.00 81.94 273 THR A N 1
ATOM 2166 C CA . THR A 1 273 ? 45.281 6.586 21.152 1.00 81.94 273 THR A CA 1
ATOM 2167 C C . THR A 1 273 ? 45.572 7.828 20.294 1.00 81.94 273 THR A C 1
ATOM 2169 O O . THR A 1 273 ? 44.834 8.809 20.364 1.00 81.94 273 THR A O 1
ATOM 2172 N N . THR A 1 274 ? 46.593 7.791 19.429 1.00 84.62 274 THR A N 1
ATOM 2173 C CA . THR A 1 274 ? 46.934 8.897 18.512 1.00 84.62 274 THR A CA 1
ATOM 2174 C C . THR A 1 274 ? 45.936 9.045 17.358 1.00 84.62 274 THR A C 1
ATOM 2176 O O . THR A 1 274 ? 45.588 10.167 16.984 1.00 84.62 274 THR A O 1
ATOM 2179 N N . VAL A 1 275 ? 45.431 7.933 16.812 1.00 84.25 275 VAL A N 1
ATOM 2180 C CA . VAL A 1 275 ? 44.386 7.920 15.774 1.00 84.25 275 VAL A CA 1
ATOM 2181 C C . VAL A 1 275 ? 43.043 8.327 16.383 1.00 84.25 275 VAL A C 1
ATOM 2183 O O . VAL A 1 275 ? 42.343 9.162 15.810 1.00 84.25 275 VAL A O 1
ATOM 2186 N N . ARG A 1 276 ? 42.727 7.822 17.584 1.00 83.81 276 ARG A N 1
ATOM 2187 C CA . ARG A 1 276 ? 41.534 8.188 18.364 1.00 83.81 276 ARG A CA 1
ATOM 2188 C C . ARG A 1 276 ? 41.483 9.692 18.658 1.00 83.81 276 ARG A C 1
ATOM 2190 O O . ARG A 1 276 ? 40.460 10.321 18.404 1.00 83.81 276 ARG A O 1
ATOM 2197 N N . ALA A 1 277 ? 42.594 10.285 19.106 1.00 85.31 277 ALA A N 1
ATOM 2198 C CA . ALA A 1 277 ? 42.691 11.724 19.367 1.00 85.31 277 ALA A CA 1
ATOM 2199 C C . ALA A 1 277 ? 42.477 12.572 18.098 1.00 85.31 277 ALA A C 1
ATOM 2201 O O . ALA A 1 277 ? 41.675 13.505 18.111 1.00 85.31 277 ALA A O 1
ATOM 2202 N N . ARG A 1 278 ? 43.121 12.208 16.977 1.00 86.56 278 ARG A N 1
ATOM 2203 C CA . ARG A 1 278 ? 42.928 12.884 15.678 1.00 86.56 278 ARG A CA 1
ATOM 2204 C C . ARG A 1 278 ? 41.486 12.790 15.179 1.00 86.56 278 ARG A C 1
ATOM 2206 O O . ARG A 1 278 ? 40.972 13.754 14.620 1.00 86.56 278 ARG A O 1
ATOM 2213 N N . LEU A 1 279 ? 40.823 11.650 15.374 1.00 88.12 279 LEU A N 1
ATOM 2214 C CA . LEU A 1 279 ? 39.420 11.480 14.996 1.00 88.12 279 LEU A CA 1
ATOM 2215 C C . LEU A 1 279 ? 38.489 12.333 15.874 1.00 88.12 279 LEU A C 1
ATOM 2217 O O . LEU A 1 279 ? 37.614 13.005 15.333 1.00 88.12 279 LEU A O 1
ATOM 2221 N N . ALA A 1 280 ? 38.716 12.393 17.189 1.00 86.81 280 ALA A N 1
ATOM 2222 C CA . ALA A 1 280 ? 37.967 13.276 18.087 1.00 86.81 280 ALA A CA 1
ATOM 2223 C C . ALA A 1 280 ? 38.129 14.765 17.711 1.00 86.81 280 ALA A C 1
ATOM 2225 O O . ALA A 1 280 ? 37.142 15.499 17.658 1.00 86.81 280 ALA A O 1
ATOM 2226 N N . GLU A 1 281 ? 39.343 15.199 17.357 1.00 88.25 281 GLU A N 1
ATOM 2227 C CA . GLU A 1 281 ? 39.617 16.552 16.846 1.00 88.25 281 GLU A CA 1
ATOM 2228 C C . GLU A 1 281 ? 38.885 16.839 15.521 1.00 88.25 281 GLU A C 1
ATOM 2230 O O . GLU A 1 281 ? 38.290 17.909 15.351 1.00 88.25 281 GLU A O 1
ATOM 2235 N N . CYS A 1 282 ? 38.861 15.872 14.595 1.00 89.00 282 CYS A N 1
ATOM 2236 C CA . CYS A 1 282 ? 38.104 15.976 13.345 1.00 89.00 282 CYS A CA 1
ATOM 2237 C C . CYS A 1 282 ? 36.599 16.132 13.605 1.00 89.00 282 CYS A C 1
ATOM 2239 O O . CYS A 1 282 ? 35.953 16.986 12.995 1.00 89.00 282 CYS A O 1
ATOM 2241 N N . LEU A 1 283 ? 36.048 15.339 14.528 1.00 89.50 283 LEU A N 1
ATOM 2242 C CA . LEU A 1 283 ? 34.633 15.364 14.899 1.00 89.50 283 LEU A CA 1
ATOM 2243 C C . LEU A 1 283 ? 34.250 16.690 15.574 1.00 89.50 283 LEU A C 1
ATOM 2245 O O . LEU A 1 283 ? 33.290 17.330 15.146 1.00 89.50 283 LEU A O 1
ATOM 2249 N N . ASP A 1 284 ? 35.035 17.176 16.539 1.00 87.38 284 ASP A N 1
ATOM 2250 C CA . ASP A 1 284 ? 34.802 18.487 17.163 1.00 87.38 284 ASP A CA 1
ATOM 2251 C C . ASP A 1 284 ? 34.929 19.644 16.154 1.00 87.38 284 ASP A C 1
ATOM 2253 O O . ASP A 1 284 ? 34.183 20.624 16.211 1.00 87.38 284 ASP A O 1
ATOM 2257 N N . THR A 1 285 ? 35.819 19.516 15.165 1.00 88.31 285 THR A N 1
ATOM 2258 C CA . THR A 1 285 ? 35.940 20.486 14.066 1.00 88.31 285 THR A CA 1
ATOM 2259 C C . THR A 1 285 ? 34.717 20.468 13.138 1.00 88.31 285 THR A C 1
ATOM 2261 O O . THR A 1 285 ? 34.283 21.532 12.693 1.00 88.31 285 THR A O 1
ATOM 2264 N N . ILE A 1 286 ? 34.101 19.305 12.884 1.00 90.00 286 ILE A N 1
ATOM 2265 C CA . ILE A 1 286 ? 32.817 19.217 12.163 1.00 90.00 286 ILE A CA 1
ATOM 2266 C C . ILE A 1 286 ? 31.702 19.901 12.969 1.00 90.00 286 ILE A C 1
ATOM 2268 O O . ILE A 1 286 ? 30.980 20.728 12.407 1.00 90.00 286 ILE A O 1
ATOM 2272 N N . LEU A 1 287 ? 31.596 19.628 14.277 1.00 87.19 287 LEU A N 1
ATOM 2273 C CA . LEU A 1 287 ? 30.603 20.258 15.161 1.00 87.19 287 LEU A CA 1
ATOM 2274 C C . LEU A 1 287 ? 30.732 21.795 15.148 1.00 87.19 287 LEU A C 1
ATOM 2276 O O . LEU A 1 287 ? 29.754 22.499 14.888 1.00 87.19 287 LEU A O 1
ATOM 2280 N N . LYS A 1 288 ? 31.952 22.325 15.322 1.00 86.88 288 LYS A N 1
ATOM 2281 C CA . LYS A 1 288 ? 32.252 23.769 15.239 1.00 86.88 288 LYS A CA 1
ATOM 2282 C C . LYS A 1 288 ? 31.861 24.376 13.886 1.00 86.88 288 LYS A C 1
ATOM 2284 O O . LYS A 1 288 ? 31.191 25.409 13.845 1.00 86.88 288 LYS A O 1
ATOM 2289 N N . LYS A 1 289 ? 32.200 23.717 12.771 1.00 82.25 289 LYS A N 1
ATOM 2290 C CA . LYS A 1 289 ? 31.849 24.181 11.413 1.00 82.25 289 LYS A CA 1
ATOM 2291 C C . LYS A 1 289 ? 30.340 24.235 11.157 1.00 82.25 289 LYS A C 1
ATOM 2293 O O . LYS A 1 289 ? 29.906 24.966 10.262 1.00 82.25 289 LYS A O 1
ATOM 2298 N N . VAL A 1 290 ? 29.509 23.517 11.917 1.00 77.25 290 VAL A N 1
ATOM 2299 C CA . VAL A 1 290 ? 28.046 23.670 11.830 1.00 77.25 290 VAL A CA 1
ATOM 2300 C C . VAL A 1 290 ? 27.563 24.954 12.497 1.00 77.25 290 VAL A C 1
ATOM 2302 O O . VAL A 1 290 ? 26.712 25.631 11.918 1.00 77.25 290 VAL A O 1
ATOM 2305 N N . GLN A 1 291 ? 28.158 25.329 13.627 1.00 76.94 291 GLN A N 1
ATOM 2306 C CA . GLN A 1 291 ? 27.820 26.545 14.373 1.00 76.94 291 GLN A CA 1
ATOM 2307 C C . GLN A 1 291 ? 28.261 27.831 13.643 1.00 76.94 291 GLN A C 1
ATOM 2309 O O . GLN A 1 291 ? 27.648 28.880 13.827 1.00 76.94 291 GLN A O 1
ATOM 2314 N N . GLU A 1 292 ? 29.253 27.755 12.743 1.00 79.81 292 GLU A N 1
ATOM 2315 C CA . GLU A 1 292 ? 29.546 28.833 11.786 1.00 79.81 292 GLU A CA 1
ATOM 2316 C C . GLU A 1 292 ? 28.317 29.193 10.927 1.00 79.81 292 GLU A C 1
ATOM 2318 O O . GLU A 1 292 ? 27.699 28.329 10.289 1.00 79.81 292 GLU A O 1
ATOM 2323 N N . ALA A 1 293 ? 28.021 30.493 10.819 1.00 75.69 293 ALA A N 1
ATOM 2324 C CA . ALA A 1 293 ? 26.965 31.008 9.951 1.00 75.69 293 ALA A CA 1
ATOM 2325 C C . ALA A 1 293 ? 27.149 30.543 8.483 1.00 75.69 293 ALA A C 1
ATOM 2327 O O . ALA A 1 293 ? 28.275 30.508 7.976 1.00 75.69 293 ALA A O 1
ATOM 2328 N N . PRO A 1 294 ? 26.064 30.177 7.771 1.00 80.69 294 PRO A N 1
ATOM 2329 C CA . PRO A 1 294 ? 26.159 29.597 6.433 1.00 80.69 294 PRO A CA 1
ATOM 2330 C C . PRO A 1 294 ? 26.733 30.594 5.418 1.00 80.69 294 PRO A C 1
ATOM 2332 O O . PRO A 1 294 ? 26.170 31.662 5.177 1.00 80.69 294 PRO A O 1
ATOM 2335 N N . LYS A 1 295 ? 27.826 30.198 4.755 1.00 81.69 295 LYS A N 1
ATOM 2336 C CA . LYS A 1 295 ? 28.570 31.014 3.774 1.00 81.69 295 LYS A CA 1
ATOM 2337 C C . LYS A 1 295 ? 27.793 31.219 2.464 1.00 81.69 295 LYS A C 1
ATOM 2339 O O . LYS A 1 295 ? 28.153 32.062 1.649 1.00 81.69 295 LYS A O 1
ATOM 2344 N N . SER A 1 296 ? 26.694 30.487 2.265 1.00 83.00 296 SER A N 1
ATOM 2345 C CA . SER A 1 296 ? 25.731 30.722 1.188 1.00 83.00 296 SER A CA 1
ATOM 2346 C C . SER A 1 296 ? 24.288 30.516 1.652 1.00 83.00 296 SER A C 1
ATOM 2348 O O . SER A 1 296 ? 23.991 29.566 2.371 1.00 83.00 296 SER A O 1
ATOM 2350 N N . LYS A 1 297 ? 23.373 31.366 1.163 1.00 80.12 297 LYS A N 1
ATOM 2351 C CA . LYS A 1 297 ? 21.916 31.263 1.393 1.00 80.12 297 LYS A CA 1
ATOM 2352 C C . LYS A 1 297 ? 21.223 30.197 0.521 1.00 80.12 297 LYS A C 1
ATOM 2354 O O . LYS A 1 297 ? 20.017 30.007 0.639 1.00 80.12 297 LYS A O 1
ATOM 2359 N N . LYS A 1 298 ? 21.946 29.525 -0.385 1.00 85.56 298 LYS A N 1
ATOM 2360 C CA . LYS A 1 298 ? 21.407 28.435 -1.219 1.00 85.56 298 LYS A CA 1
ATOM 2361 C C . LYS A 1 298 ? 21.268 27.158 -0.389 1.00 85.56 298 LYS A C 1
ATOM 2363 O O . LYS A 1 298 ? 22.273 26.697 0.134 1.00 85.56 298 LYS A O 1
ATOM 2368 N N . VAL A 1 299 ? 20.073 26.561 -0.341 1.00 84.81 299 VAL A N 1
ATOM 2369 C CA . VAL A 1 299 ? 19.720 25.365 0.468 1.00 84.81 299 VAL A CA 1
ATOM 2370 C C . VAL A 1 299 ? 20.670 24.169 0.255 1.00 84.81 299 VAL A C 1
ATOM 2372 O O . VAL A 1 299 ? 20.908 23.383 1.167 1.00 84.81 299 VAL A O 1
ATOM 2375 N N . GLN A 1 300 ? 21.308 24.062 -0.913 1.00 88.00 300 GLN A N 1
ATOM 2376 C CA . GLN A 1 300 ? 22.326 23.044 -1.192 1.00 88.00 300 GLN A CA 1
ATOM 2377 C C . GLN A 1 300 ? 23.548 23.121 -0.250 1.00 88.00 300 GLN A C 1
ATOM 2379 O O . GLN A 1 300 ? 24.134 22.085 0.052 1.00 88.00 300 GLN A O 1
ATOM 2384 N N . HIS A 1 301 ? 23.916 24.316 0.230 1.00 89.06 301 HIS A N 1
ATOM 2385 C CA . HIS A 1 301 ? 25.039 24.535 1.150 1.00 89.06 301 HIS A CA 1
ATOM 2386 C C . HIS A 1 301 ? 24.786 23.975 2.565 1.00 89.06 301 HIS A C 1
ATOM 2388 O O . HIS A 1 301 ? 25.552 23.101 2.979 1.00 89.06 301 HIS A O 1
ATOM 2394 N N . PRO A 1 302 ? 23.736 24.391 3.314 1.00 87.06 302 PRO A N 1
ATOM 2395 C CA . PRO A 1 302 ? 23.445 23.800 4.615 1.00 87.06 302 PRO A CA 1
ATOM 2396 C C . PRO A 1 302 ? 23.120 22.310 4.497 1.00 87.06 302 PRO A C 1
ATOM 2398 O O . PRO A 1 302 ? 23.570 21.557 5.347 1.00 87.06 302 PRO A O 1
ATOM 2401 N N . ASN A 1 303 ? 22.465 21.837 3.430 1.00 89.75 303 ASN A N 1
ATOM 2402 C CA . ASN A 1 303 ? 22.196 20.401 3.283 1.00 89.75 303 ASN A CA 1
ATOM 2403 C C . ASN A 1 303 ? 23.484 19.577 3.124 1.00 89.75 303 ASN A C 1
ATOM 2405 O O . ASN A 1 303 ? 23.612 18.529 3.750 1.00 89.75 303 ASN A O 1
ATOM 2409 N N . ALA A 1 304 ? 24.468 20.061 2.358 1.00 89.88 304 ALA A N 1
ATOM 2410 C CA . ALA A 1 304 ? 25.775 19.408 2.262 1.00 89.88 304 ALA A CA 1
ATOM 2411 C C . ALA A 1 304 ? 26.568 19.473 3.581 1.00 89.88 304 ALA A C 1
ATOM 2413 O O . ALA A 1 304 ? 27.215 18.495 3.951 1.00 89.88 304 ALA A O 1
ATOM 2414 N N . LYS A 1 305 ? 26.487 20.596 4.310 1.00 88.88 305 LYS A N 1
ATOM 2415 C CA . LYS A 1 305 ? 27.118 20.769 5.630 1.00 88.88 305 LYS A CA 1
ATOM 2416 C C . LYS A 1 305 ? 26.501 19.831 6.678 1.00 88.88 305 LYS A C 1
ATOM 2418 O O . LYS A 1 305 ? 27.218 19.140 7.396 1.00 88.88 305 LYS A O 1
ATOM 2423 N N . ASN A 1 306 ? 25.173 19.758 6.711 1.00 90.00 306 ASN A N 1
ATOM 2424 C CA . ASN A 1 306 ? 24.406 18.957 7.660 1.00 90.00 306 ASN A CA 1
ATOM 2425 C C . ASN A 1 306 ? 24.493 17.454 7.348 1.00 90.00 306 ASN A C 1
ATOM 2427 O O . ASN A 1 306 ? 24.476 16.657 8.274 1.00 90.00 306 ASN A O 1
ATOM 2431 N N . ALA A 1 307 ? 24.652 17.043 6.084 1.00 91.69 307 ALA A N 1
ATOM 2432 C CA . ALA A 1 307 ? 24.873 15.633 5.741 1.00 91.69 307 ALA A CA 1
ATOM 2433 C C . ALA A 1 307 ? 26.178 15.079 6.347 1.00 91.69 307 ALA A C 1
ATOM 2435 O O . ALA A 1 307 ? 26.180 13.980 6.895 1.00 91.69 307 ALA A O 1
ATOM 2436 N N . VAL A 1 308 ? 27.270 15.857 6.306 1.00 92.00 308 VAL A N 1
ATOM 2437 C CA . VAL A 1 308 ? 28.533 15.494 6.978 1.00 92.00 308 VAL A CA 1
ATOM 2438 C C . VAL A 1 308 ? 28.359 15.488 8.501 1.00 92.00 308 VAL A C 1
ATOM 2440 O O . VAL A 1 308 ? 28.910 14.619 9.169 1.00 92.00 308 VAL A O 1
ATOM 2443 N N . LEU A 1 309 ? 27.559 16.411 9.050 1.00 91.25 309 LEU A N 1
ATOM 2444 C CA . LEU A 1 309 ? 27.239 16.432 10.478 1.00 91.25 309 LEU A CA 1
ATOM 2445 C C . LEU A 1 309 ? 26.460 15.194 10.933 1.00 91.25 309 LEU A C 1
ATOM 2447 O O . LEU A 1 309 ? 26.851 14.602 11.929 1.00 91.25 309 LEU A O 1
ATOM 2451 N N . PHE A 1 310 ? 25.363 14.821 10.268 1.00 91.25 310 PHE A N 1
ATOM 2452 C CA . PHE A 1 310 ? 24.540 13.693 10.717 1.00 91.25 310 PHE A CA 1
ATOM 2453 C C . PHE A 1 310 ? 25.342 12.387 10.705 1.00 91.25 310 PHE A C 1
ATOM 2455 O O . PHE A 1 310 ? 25.293 11.654 11.686 1.00 91.25 310 PHE A O 1
ATOM 2462 N N . GLU A 1 311 ? 26.170 12.139 9.683 1.00 91.50 311 GLU A N 1
ATOM 2463 C CA . GLU A 1 311 ? 27.046 10.957 9.678 1.00 91.50 311 GLU A CA 1
ATOM 2464 C C . GLU A 1 311 ? 28.133 11.037 10.773 1.00 91.50 311 GLU A C 1
ATOM 2466 O O . GLU A 1 311 ? 28.469 10.026 11.385 1.00 91.50 311 GLU A O 1
ATOM 2471 N N . ALA A 1 312 ? 28.643 12.235 11.092 1.00 91.50 312 ALA A N 1
ATOM 2472 C CA . ALA A 1 312 ? 29.577 12.440 12.203 1.00 91.50 312 ALA A CA 1
ATOM 2473 C C . ALA A 1 312 ? 28.919 12.235 13.579 1.00 91.50 312 ALA A C 1
ATOM 2475 O O . ALA A 1 312 ? 29.537 11.658 14.468 1.00 91.50 312 ALA A O 1
ATOM 2476 N N . ILE A 1 313 ? 27.664 12.658 13.754 1.00 89.44 313 ILE A N 1
ATOM 2477 C CA . ILE A 1 313 ? 26.863 12.410 14.959 1.00 89.44 313 ILE A CA 1
ATOM 2478 C C . ILE A 1 313 ? 26.558 10.915 15.097 1.00 89.44 313 ILE A C 1
ATOM 2480 O O . ILE A 1 313 ? 26.754 10.361 16.173 1.00 89.44 313 ILE A O 1
ATOM 2484 N N . ASN A 1 314 ? 26.165 10.244 14.013 1.00 88.94 314 ASN A N 1
ATOM 2485 C CA . ASN A 1 314 ? 25.932 8.798 14.003 1.00 88.94 314 ASN A CA 1
ATOM 2486 C C . ASN A 1 314 ? 27.214 8.013 14.346 1.00 88.94 314 ASN A C 1
ATOM 2488 O O . ASN A 1 314 ? 27.140 7.000 15.040 1.00 88.94 314 ASN A O 1
ATOM 2492 N N . LEU A 1 315 ? 28.393 8.499 13.929 1.00 88.88 315 LEU A N 1
ATOM 2493 C CA . LEU A 1 315 ? 29.682 7.940 14.346 1.00 88.88 315 LEU A CA 1
ATOM 2494 C C . LEU A 1 315 ? 29.989 8.221 15.830 1.00 88.88 315 LEU A C 1
ATOM 2496 O O . LEU A 1 315 ? 30.402 7.304 16.529 1.00 88.88 315 LEU A O 1
ATOM 2500 N N . ILE A 1 316 ? 29.746 9.437 16.338 1.00 88.38 316 ILE A N 1
ATOM 2501 C CA . ILE A 1 316 ? 29.900 9.762 17.773 1.00 88.38 316 ILE A CA 1
ATOM 2502 C C . ILE A 1 316 ? 29.026 8.837 18.638 1.00 88.38 316 ILE A C 1
ATOM 2504 O O . ILE A 1 316 ? 29.521 8.294 19.622 1.00 88.38 316 ILE A O 1
ATOM 2508 N N . ILE A 1 317 ? 27.766 8.620 18.241 1.00 84.62 317 ILE A N 1
ATOM 2509 C CA . ILE A 1 317 ? 26.825 7.707 18.912 1.00 84.62 317 ILE A CA 1
ATOM 2510 C C . ILE A 1 317 ? 27.342 6.263 18.874 1.00 84.62 317 ILE A C 1
ATOM 2512 O O . ILE A 1 317 ? 27.384 5.607 19.905 1.00 84.62 317 ILE A O 1
ATOM 2516 N N . HIS A 1 318 ? 27.784 5.774 17.710 1.00 83.81 318 HIS A N 1
ATOM 2517 C CA . HIS A 1 318 ? 28.291 4.403 17.571 1.00 83.81 318 HIS A CA 1
ATOM 2518 C C . HIS A 1 318 ? 29.579 4.140 18.372 1.00 83.81 318 HIS A C 1
ATOM 2520 O O . HIS A 1 318 ? 29.843 3.010 18.772 1.00 83.81 318 HIS A O 1
ATOM 2526 N N . MET A 1 319 ? 30.405 5.168 18.588 1.00 79.56 319 MET A N 1
ATOM 2527 C CA . MET A 1 319 ? 31.666 5.028 19.319 1.00 79.56 319 MET A CA 1
ATOM 2528 C C . MET A 1 319 ? 31.510 5.138 20.840 1.00 79.56 319 MET A C 1
ATOM 2530 O O . MET A 1 319 ? 32.343 4.574 21.542 1.00 79.56 319 MET A O 1
ATOM 2534 N N . ASP A 1 320 ? 30.522 5.895 21.338 1.00 76.88 320 ASP A N 1
ATOM 2535 C CA . ASP A 1 320 ? 30.155 6.107 22.760 1.00 76.88 320 ASP A CA 1
ATOM 2536 C C . ASP A 1 320 ? 31.315 6.501 23.723 1.00 76.88 320 ASP A C 1
ATOM 2538 O O . ASP A 1 320 ? 31.168 6.538 24.940 1.00 76.88 320 ASP A O 1
ATOM 2542 N N . CYS A 1 321 ? 32.496 6.837 23.187 1.00 69.31 321 CYS A N 1
ATOM 2543 C CA . CYS A 1 321 ? 33.748 6.992 23.946 1.00 69.31 321 CYS A CA 1
ATOM 2544 C C . CYS A 1 321 ? 33.966 8.356 24.623 1.00 69.31 321 CYS A C 1
ATOM 2546 O O . CYS A 1 321 ? 34.840 8.462 25.483 1.00 69.31 321 CYS A O 1
ATOM 2548 N N . ASP A 1 322 ? 33.269 9.419 24.205 1.00 78.31 322 ASP A N 1
ATOM 2549 C CA . ASP A 1 322 ? 33.450 10.766 24.769 1.00 78.31 322 ASP A CA 1
ATOM 2550 C C . ASP A 1 322 ? 32.098 11.433 25.091 1.00 78.31 322 ASP A C 1
ATOM 2552 O O . ASP A 1 322 ? 31.451 12.001 24.199 1.00 78.31 322 ASP A O 1
ATOM 2556 N N . PRO A 1 323 ? 31.695 11.452 26.378 1.00 79.94 323 PRO A N 1
ATOM 2557 C CA . PRO A 1 323 ? 30.506 12.161 26.848 1.00 79.94 323 PRO A CA 1
ATOM 2558 C C . PRO A 1 323 ? 30.449 13.642 26.444 1.00 79.94 323 PRO A C 1
ATOM 2560 O O . PRO A 1 323 ? 29.360 14.191 26.271 1.00 79.94 323 PRO A O 1
ATOM 2563 N N . LYS A 1 324 ? 31.591 14.317 26.235 1.00 84.56 324 LYS A N 1
ATOM 2564 C CA . LYS A 1 324 ? 31.622 15.728 25.809 1.00 84.56 324 LYS A CA 1
ATOM 2565 C C . LYS A 1 324 ? 31.160 15.887 24.362 1.00 84.56 324 LYS A C 1
ATOM 2567 O O . LYS A 1 324 ? 30.472 16.863 24.055 1.00 84.56 324 LYS A O 1
ATOM 2572 N N . LEU A 1 325 ? 31.506 14.942 23.485 1.00 85.06 325 LEU A N 1
ATOM 2573 C CA . LEU A 1 325 ? 31.028 14.919 22.100 1.00 85.06 325 LEU A CA 1
ATOM 2574 C C . LEU A 1 325 ? 29.554 14.501 22.036 1.00 85.06 325 LEU A C 1
ATOM 2576 O O . LEU A 1 325 ? 28.789 15.153 21.328 1.00 85.06 325 LEU A O 1
ATOM 2580 N N . LEU A 1 326 ? 29.132 13.508 22.828 1.00 85.19 326 LEU A N 1
ATOM 2581 C CA . LEU A 1 326 ? 27.727 13.080 22.926 1.00 85.19 326 LEU A CA 1
ATOM 2582 C C . LEU A 1 326 ? 26.804 14.218 23.391 1.00 85.19 326 LEU A C 1
ATOM 2584 O O . LEU A 1 326 ? 25.796 14.501 22.746 1.00 85.19 326 LEU A O 1
ATOM 2588 N N . VAL A 1 327 ? 27.168 14.948 24.453 1.00 86.00 327 VAL A N 1
ATOM 2589 C CA . VAL A 1 327 ? 26.379 16.097 24.939 1.00 86.00 327 VAL A CA 1
ATOM 2590 C C . VAL A 1 327 ? 26.367 17.248 23.922 1.00 86.00 327 VAL A C 1
ATOM 2592 O O . VAL A 1 327 ? 25.327 17.882 23.727 1.00 86.00 327 VAL A O 1
ATOM 2595 N N . ARG A 1 328 ? 27.479 17.514 23.216 1.00 85.56 328 ARG A N 1
ATOM 2596 C CA . ARG A 1 328 ? 27.503 18.503 22.117 1.00 85.56 328 ARG A CA 1
ATOM 2597 C C . ARG A 1 328 ? 26.603 18.088 20.951 1.00 85.56 328 ARG A C 1
ATOM 2599 O O . ARG A 1 328 ? 25.862 18.931 20.449 1.00 85.56 328 ARG A O 1
ATOM 2606 N N . ALA A 1 329 ? 26.621 16.814 20.562 1.00 88.00 329 ALA A N 1
ATOM 2607 C CA . ALA A 1 329 ? 25.740 16.265 19.536 1.00 88.00 329 ALA A CA 1
ATOM 2608 C C . ALA A 1 329 ? 24.262 16.370 19.949 1.00 88.00 329 ALA A C 1
ATOM 2610 O O . ALA A 1 329 ? 23.462 16.888 19.174 1.00 88.00 329 ALA A O 1
ATOM 2611 N N . CYS A 1 330 ? 23.915 15.993 21.186 1.00 87.56 330 CYS A N 1
ATOM 2612 C CA . CYS A 1 330 ? 22.555 16.097 21.726 1.00 87.56 330 CYS A CA 1
ATOM 2613 C C . CYS A 1 330 ? 22.000 17.526 21.629 1.00 87.56 330 CYS A C 1
ATOM 2615 O O . CYS A 1 330 ? 20.965 17.758 21.002 1.00 87.56 330 CYS A O 1
ATOM 2617 N N . ASN A 1 331 ? 22.749 18.505 22.152 1.00 86.69 331 ASN A N 1
ATOM 2618 C CA . ASN A 1 331 ? 22.379 19.921 22.086 1.00 86.69 331 ASN A CA 1
ATOM 2619 C C . ASN A 1 331 ? 22.212 20.407 20.633 1.00 86.69 331 ASN A C 1
ATOM 2621 O O . ASN A 1 331 ? 21.336 21.224 20.342 1.00 86.69 331 ASN A O 1
ATOM 2625 N N . GLN A 1 332 ? 23.032 19.902 19.705 1.00 87.38 332 GLN A N 1
ATOM 2626 C CA . GLN A 1 332 ? 22.952 20.269 18.294 1.00 87.38 332 GLN A CA 1
ATOM 2627 C C . GLN A 1 332 ? 21.724 19.658 17.596 1.00 87.38 332 GLN A C 1
ATOM 2629 O O . GLN A 1 332 ? 21.085 20.347 16.799 1.00 87.38 332 GLN A O 1
ATOM 2634 N N . LEU A 1 333 ? 21.354 18.412 17.918 1.00 89.06 333 LEU A N 1
ATOM 2635 C CA . LEU A 1 333 ? 20.121 17.766 17.445 1.00 89.06 333 LEU A CA 1
ATOM 2636 C C . LEU A 1 333 ? 18.866 18.449 18.016 1.00 89.06 333 LEU A C 1
ATOM 2638 O O . LEU A 1 333 ? 17.912 18.689 17.275 1.00 89.06 333 LEU A O 1
ATOM 2642 N N . GLY A 1 334 ? 18.890 18.848 19.292 1.00 86.56 334 GLY A N 1
ATOM 2643 C CA . GLY A 1 334 ? 17.814 19.613 19.932 1.00 86.56 334 GLY A CA 1
ATOM 2644 C C . GLY A 1 334 ? 17.518 20.943 19.224 1.00 86.56 334 GLY A C 1
ATOM 2645 O O . GLY A 1 334 ? 16.356 21.298 19.030 1.00 86.56 334 GLY A O 1
ATOM 2646 N N . GLN A 1 335 ? 18.553 21.639 18.735 1.00 86.38 335 GLN A N 1
ATOM 2647 C CA . GLN A 1 335 ? 18.383 22.820 17.874 1.00 86.38 335 GLN A CA 1
ATOM 2648 C C . GLN A 1 335 ? 17.745 22.473 16.517 1.00 86.38 335 GLN A C 1
ATOM 2650 O O . GLN A 1 335 ? 16.888 23.216 16.034 1.00 86.38 335 GLN A O 1
ATOM 2655 N N . PHE A 1 336 ? 18.118 21.345 15.897 1.00 88.25 336 PHE A N 1
ATOM 2656 C CA . PHE A 1 336 ? 17.513 20.918 14.629 1.00 88.25 336 PHE A CA 1
ATOM 2657 C C . PHE A 1 336 ? 16.038 20.535 14.762 1.00 88.25 336 PHE A C 1
ATOM 2659 O O . PHE A 1 336 ? 15.287 20.762 13.814 1.00 88.25 336 PHE A O 1
ATOM 2666 N N . LEU A 1 337 ? 15.592 20.046 15.923 1.00 86.00 337 LEU A N 1
ATOM 2667 C CA . LEU A 1 337 ? 14.180 19.740 16.176 1.00 86.00 337 LEU A CA 1
ATOM 2668 C C . LEU A 1 337 ? 13.273 20.989 16.099 1.00 86.00 337 LEU A C 1
ATOM 2670 O O . LEU A 1 337 ? 12.105 20.883 15.728 1.00 86.00 337 LEU A O 1
ATOM 2674 N N . GLN A 1 338 ? 13.818 22.183 16.356 1.00 87.00 338 GLN A N 1
ATOM 2675 C CA . GLN A 1 338 ? 13.119 23.468 16.204 1.00 87.00 338 GLN A CA 1
ATOM 2676 C C . GLN A 1 338 ? 13.296 24.105 14.807 1.00 87.00 338 GLN A C 1
ATOM 2678 O O . GLN A 1 338 ? 12.811 25.211 14.554 1.00 87.00 338 GLN A O 1
ATOM 2683 N N . HIS A 1 339 ? 13.988 23.440 13.873 1.00 88.75 339 HIS A N 1
ATOM 2684 C CA . HIS A 1 339 ? 14.280 24.004 12.555 1.00 88.75 339 HIS A CA 1
ATOM 2685 C C . HIS A 1 339 ? 13.042 24.073 11.641 1.00 88.75 339 HIS A C 1
ATOM 2687 O O . HIS A 1 339 ? 12.133 23.250 11.710 1.00 88.75 339 HIS A O 1
ATOM 2693 N N . LYS A 1 340 ? 13.020 25.043 10.717 1.00 86.56 340 LYS A N 1
ATOM 2694 C CA . LYS A 1 340 ? 11.879 25.283 9.808 1.00 86.56 340 LYS A CA 1
ATOM 2695 C C . LYS A 1 340 ? 11.682 24.199 8.741 1.00 86.56 340 LYS A C 1
ATOM 2697 O O . LYS A 1 340 ? 10.624 24.146 8.121 1.00 86.56 340 LYS A O 1
ATOM 2702 N N . GLU A 1 341 ? 12.692 23.367 8.497 1.00 88.69 341 GLU A N 1
ATOM 2703 C CA . GLU A 1 341 ? 12.642 22.302 7.491 1.00 88.69 341 GLU A CA 1
ATOM 2704 C C . GLU A 1 341 ? 12.287 20.951 8.118 1.00 88.69 341 GLU A C 1
ATOM 2706 O O . GLU A 1 341 ? 13.052 20.394 8.908 1.00 88.69 341 GLU A O 1
ATOM 2711 N N . THR A 1 342 ? 11.155 20.385 7.696 1.00 90.12 342 THR A N 1
ATOM 2712 C CA . THR A 1 342 ? 10.642 19.074 8.126 1.00 90.12 342 THR A CA 1
ATOM 2713 C C . THR A 1 342 ? 11.676 17.951 7.983 1.00 90.12 342 THR A C 1
ATOM 2715 O O . THR A 1 342 ? 11.812 17.138 8.891 1.00 90.12 342 THR A O 1
ATOM 2718 N N . ASN A 1 343 ? 12.473 17.954 6.910 1.00 90.25 343 ASN A N 1
ATOM 2719 C CA . ASN A 1 343 ? 13.500 16.934 6.656 1.00 90.25 343 ASN A CA 1
ATOM 2720 C C . ASN A 1 343 ? 14.623 16.939 7.709 1.00 90.25 343 ASN A C 1
ATOM 2722 O O . ASN A 1 343 ? 15.107 15.881 8.097 1.00 90.25 343 ASN A O 1
ATOM 2726 N N . LEU A 1 344 ? 15.033 18.120 8.188 1.00 89.25 344 LEU A N 1
ATOM 2727 C CA . LEU A 1 344 ? 16.075 18.234 9.214 1.00 89.25 344 LEU A CA 1
ATOM 2728 C C . LEU A 1 344 ? 15.540 17.844 10.599 1.00 89.25 344 LEU A C 1
ATOM 2730 O O . LEU A 1 344 ? 16.280 17.261 11.385 1.00 89.25 344 LEU A O 1
ATOM 2734 N N . ARG A 1 345 ? 14.246 18.073 10.864 1.00 90.62 345 ARG A N 1
ATOM 2735 C CA . ARG A 1 345 ? 13.563 17.575 12.070 1.00 90.62 345 ARG A CA 1
ATOM 2736 C C . ARG A 1 345 ? 13.386 16.057 12.058 1.00 90.62 345 ARG A C 1
ATOM 2738 O O . ARG A 1 345 ? 13.608 15.429 13.084 1.00 90.62 345 ARG A O 1
ATOM 2745 N N . TYR A 1 346 ? 13.056 15.468 10.904 1.00 92.00 346 TYR A N 1
ATOM 2746 C CA . TYR A 1 346 ? 13.009 14.012 10.727 1.00 92.00 346 TYR A CA 1
ATOM 2747 C C . TYR A 1 346 ? 14.361 13.369 11.078 1.00 92.00 346 TYR A C 1
ATOM 2749 O O . TYR A 1 346 ? 14.420 12.503 11.947 1.00 92.00 346 TYR A O 1
ATOM 2757 N N . LEU A 1 347 ? 15.452 13.847 10.465 1.00 90.31 347 LEU A N 1
ATOM 2758 C CA . LEU A 1 347 ? 16.804 13.333 10.724 1.00 90.31 347 LEU A CA 1
ATOM 2759 C C . LEU A 1 347 ? 17.252 13.579 12.173 1.00 90.31 347 LEU A C 1
ATOM 2761 O O . LEU A 1 347 ? 17.920 12.732 12.758 1.00 90.31 347 LEU A O 1
ATOM 2765 N N . ALA A 1 348 ? 16.851 14.703 12.778 1.00 91.44 348 ALA A N 1
ATOM 2766 C CA . ALA A 1 348 ? 17.126 14.968 14.186 1.00 91.44 348 ALA A CA 1
ATOM 2767 C C . ALA A 1 348 ? 16.438 13.959 15.118 1.00 91.44 348 ALA A C 1
ATOM 2769 O O . ALA A 1 348 ? 17.095 13.446 16.016 1.00 91.44 348 ALA A O 1
ATOM 2770 N N . LEU A 1 349 ? 15.159 13.632 14.890 1.00 90.38 349 LEU A N 1
ATOM 2771 C CA . LEU A 1 349 ? 14.450 12.596 15.654 1.00 90.38 349 LEU A CA 1
ATOM 2772 C C . LEU A 1 349 ? 15.070 11.205 15.450 1.00 90.38 349 LEU A C 1
ATOM 2774 O O . LEU A 1 349 ? 15.192 10.445 16.405 1.00 90.38 349 LEU A O 1
ATOM 2778 N N . GLU A 1 350 ? 15.497 10.886 14.226 1.00 89.69 350 GLU A N 1
ATOM 2779 C CA . GLU A 1 350 ? 16.111 9.598 13.883 1.00 89.69 350 GLU A CA 1
ATOM 2780 C C . GLU A 1 350 ? 17.475 9.405 14.577 1.00 89.69 350 GLU A C 1
ATOM 2782 O O . GLU A 1 350 ? 17.669 8.401 15.263 1.00 89.69 350 GLU A O 1
ATOM 2787 N N . SER A 1 351 ? 18.380 10.393 14.522 1.00 88.31 351 SER A N 1
ATOM 2788 C CA . SER A 1 351 ? 19.640 10.352 15.286 1.00 88.31 351 SER A CA 1
ATOM 2789 C C . SER A 1 351 ? 19.427 10.473 16.804 1.00 88.31 351 SER A C 1
ATOM 2791 O O . SER A 1 351 ? 20.178 9.865 17.562 1.00 88.31 351 SER A O 1
ATOM 2793 N N . LEU A 1 352 ? 18.407 11.203 17.283 1.00 88.25 352 LEU A N 1
ATOM 2794 C CA . LEU A 1 352 ? 18.065 11.237 18.715 1.00 88.25 352 LEU A CA 1
ATOM 2795 C C . LEU A 1 352 ? 17.569 9.876 19.222 1.00 88.25 352 LEU A C 1
ATOM 2797 O O . LEU A 1 352 ? 17.840 9.536 20.369 1.00 88.25 352 LEU A O 1
ATOM 2801 N N . CYS A 1 353 ? 16.884 9.083 18.392 1.00 87.19 353 CYS A N 1
ATOM 2802 C CA . CYS A 1 353 ? 16.424 7.747 18.775 1.00 87.19 353 CYS A CA 1
ATOM 2803 C C . CYS A 1 353 ? 17.596 6.776 18.999 1.00 87.19 353 CYS A C 1
ATOM 2805 O O . CYS A 1 353 ? 17.535 5.955 19.909 1.00 87.19 353 CYS A O 1
ATOM 2807 N N . LEU A 1 354 ? 18.672 6.909 18.213 1.00 82.69 354 LEU A N 1
ATOM 2808 C CA . LEU A 1 354 ? 19.929 6.173 18.409 1.00 82.69 354 LEU A CA 1
ATOM 2809 C C . LEU A 1 354 ? 20.745 6.704 19.600 1.00 82.69 354 LEU A C 1
ATOM 2811 O O . LEU A 1 354 ? 21.502 5.962 20.215 1.00 82.69 354 LEU A O 1
ATOM 2815 N N . LEU A 1 355 ? 20.602 7.990 19.933 1.00 84.62 355 LEU A N 1
ATOM 2816 C CA . LEU A 1 355 ? 21.248 8.593 21.098 1.00 84.62 355 LEU A CA 1
ATOM 2817 C C . LEU A 1 355 ? 20.553 8.183 22.411 1.00 84.62 355 LEU A C 1
ATOM 2819 O O . LEU A 1 355 ? 21.226 7.912 23.397 1.00 84.62 355 LEU A O 1
ATOM 2823 N N . ALA A 1 356 ? 19.220 8.078 22.422 1.00 82.00 356 ALA A N 1
ATOM 2824 C CA . ALA A 1 356 ? 18.429 7.741 23.611 1.00 82.00 356 ALA A CA 1
ATOM 2825 C C . ALA A 1 356 ? 18.777 6.375 24.242 1.00 82.00 356 ALA A C 1
ATOM 2827 O O . ALA A 1 356 ? 18.519 6.173 25.430 1.00 82.00 356 ALA A O 1
ATOM 2828 N N . THR A 1 357 ? 19.390 5.462 23.478 1.00 78.38 357 THR A N 1
ATOM 2829 C CA . THR A 1 357 ? 19.882 4.161 23.962 1.00 78.38 357 THR A CA 1
ATOM 2830 C C . THR A 1 357 ? 21.262 4.212 24.640 1.00 78.38 357 THR A C 1
ATOM 2832 O O . THR A 1 357 ? 21.692 3.188 25.159 1.00 78.38 357 THR A O 1
ATOM 2835 N N . SER A 1 358 ? 21.959 5.359 24.655 1.00 77.31 358 SER A N 1
ATOM 2836 C CA . SER A 1 358 ? 23.214 5.561 25.406 1.00 77.31 358 SER A CA 1
ATOM 2837 C C . SER A 1 358 ? 22.939 6.220 26.762 1.00 77.31 358 SER A C 1
ATOM 2839 O O . SER A 1 358 ? 22.438 7.349 26.836 1.00 77.31 358 SER A O 1
ATOM 2841 N N . GLU A 1 359 ? 23.317 5.525 27.838 1.00 69.81 359 GLU A N 1
ATOM 2842 C CA . GLU A 1 359 ? 23.077 5.907 29.238 1.00 69.81 359 GLU A CA 1
ATOM 2843 C C . GLU A 1 359 ? 23.569 7.330 29.554 1.00 69.81 359 GLU A C 1
ATOM 2845 O O . GLU A 1 359 ? 22.835 8.144 30.119 1.00 69.81 359 GLU A O 1
ATOM 2850 N N . PHE A 1 360 ? 24.784 7.676 29.112 1.00 70.38 360 PHE A N 1
ATOM 2851 C CA . PHE A 1 360 ? 25.429 8.963 29.405 1.00 70.38 360 PHE A CA 1
ATOM 2852 C C . PHE A 1 360 ? 24.727 10.174 28.781 1.00 70.38 360 PHE A C 1
ATOM 2854 O O . PHE A 1 360 ? 24.918 11.307 29.230 1.00 70.38 360 PHE A O 1
ATOM 2861 N N . SER A 1 361 ? 23.942 9.958 27.725 1.00 74.44 361 SER A N 1
ATOM 2862 C CA . SER A 1 361 ? 23.294 11.027 26.961 1.00 74.44 361 SER A CA 1
ATOM 2863 C C . SER A 1 361 ? 21.790 11.151 27.229 1.00 74.44 361 SER A C 1
ATOM 2865 O O . SER A 1 361 ? 21.182 12.169 26.884 1.00 74.44 361 SER A O 1
ATOM 2867 N N . HIS A 1 362 ? 21.196 10.168 27.906 1.00 76.62 362 HIS A N 1
ATOM 2868 C CA . HIS A 1 362 ? 19.757 10.063 28.122 1.00 76.62 362 HIS A CA 1
ATOM 2869 C C . HIS A 1 362 ? 19.174 11.274 28.894 1.00 76.62 362 HIS A C 1
ATOM 2871 O O . HIS A 1 362 ? 18.153 11.841 28.499 1.00 76.62 362 HIS A O 1
ATOM 2877 N N . GLU A 1 363 ? 19.875 11.777 29.918 1.00 79.44 363 GLU A N 1
ATOM 2878 C CA . GLU A 1 363 ? 19.509 13.010 30.651 1.00 79.44 363 GLU A CA 1
ATOM 2879 C C . GLU A 1 363 ? 19.629 14.302 29.818 1.00 79.44 363 GLU A C 1
ATOM 2881 O O . GLU A 1 363 ? 19.014 15.323 30.138 1.00 79.44 363 GLU A O 1
ATOM 2886 N N . ALA A 1 364 ? 20.398 14.292 28.725 1.00 79.12 364 ALA A N 1
ATOM 2887 C CA . ALA A 1 364 ? 20.412 15.399 27.771 1.00 79.12 364 ALA A CA 1
ATOM 2888 C C . ALA A 1 364 ? 19.213 15.317 26.807 1.00 79.12 364 ALA A C 1
ATOM 2890 O O . ALA A 1 364 ? 18.608 16.346 26.509 1.00 79.12 364 ALA A O 1
ATOM 2891 N N . VAL A 1 365 ? 18.811 14.109 26.388 1.00 83.56 365 VAL A N 1
ATOM 2892 C CA . VAL A 1 365 ? 17.624 13.890 25.536 1.00 83.56 365 VAL A CA 1
ATOM 2893 C C . VAL A 1 365 ? 16.330 14.264 26.273 1.00 83.56 365 VAL A C 1
ATOM 2895 O O . VAL A 1 365 ? 15.486 14.965 25.708 1.00 83.56 365 VAL A O 1
ATOM 2898 N N . LYS A 1 366 ? 16.195 13.895 27.558 1.00 83.88 366 LYS A N 1
ATOM 2899 C CA . LYS A 1 366 ? 15.040 14.244 28.417 1.00 83.88 366 LYS A CA 1
ATOM 2900 C C . LYS A 1 366 ? 14.702 15.740 28.427 1.00 83.88 366 LYS A C 1
ATOM 2902 O O . LYS A 1 366 ? 13.527 16.097 28.393 1.00 83.88 366 LYS A O 1
ATOM 2907 N N . LYS A 1 367 ? 15.700 16.629 28.361 1.00 86.00 367 LYS A N 1
ATOM 2908 C CA . LYS A 1 367 ? 15.502 18.097 28.325 1.00 86.00 367 LYS A CA 1
ATOM 2909 C C . LYS A 1 367 ? 14.740 18.596 27.093 1.00 86.00 367 LYS A C 1
ATOM 2911 O O . LYS A 1 367 ? 14.264 19.728 27.091 1.00 86.00 367 LYS A O 1
ATOM 2916 N N . HIS A 1 368 ? 14.599 17.767 26.060 1.00 86.62 368 HIS A N 1
ATOM 2917 C CA . HIS A 1 368 ? 13.839 18.079 24.852 1.00 86.62 368 HIS A CA 1
ATOM 2918 C C . HIS A 1 368 ? 12.465 17.383 24.788 1.00 86.62 368 HIS A C 1
ATOM 2920 O O . HIS A 1 368 ? 11.757 17.574 23.797 1.00 86.62 368 HIS A O 1
ATOM 2926 N N . GLN A 1 369 ? 12.040 16.647 25.830 1.00 87.69 369 GLN A N 1
ATOM 2927 C CA . GLN A 1 369 ? 10.781 15.880 25.860 1.00 87.69 369 GLN A CA 1
ATOM 2928 C C . GLN A 1 369 ? 9.559 16.715 25.439 1.00 87.69 369 GLN A C 1
ATOM 2930 O O . GLN A 1 369 ? 8.817 16.305 24.549 1.00 87.69 369 GLN A O 1
ATOM 2935 N N . GLU A 1 370 ? 9.385 17.923 25.985 1.00 88.44 370 GLU A N 1
ATOM 2936 C CA . GLU A 1 370 ? 8.286 18.824 25.600 1.00 88.44 370 GLU A CA 1
ATOM 2937 C C . GLU A 1 370 ? 8.326 19.218 24.117 1.00 88.44 370 GLU A C 1
ATOM 2939 O O . GLU A 1 370 ? 7.288 19.351 23.472 1.00 88.44 370 GLU A O 1
ATOM 2944 N N . THR A 1 371 ? 9.519 19.389 23.538 1.00 88.12 371 THR A N 1
ATOM 2945 C CA . THR A 1 371 ? 9.663 19.714 22.108 1.00 88.12 371 THR A CA 1
ATOM 2946 C C . THR A 1 371 ? 9.297 18.506 21.237 1.00 88.12 371 THR A C 1
ATOM 2948 O O . THR A 1 371 ? 8.699 18.676 20.177 1.00 88.12 371 THR A O 1
ATOM 2951 N N . ILE A 1 372 ? 9.577 17.283 21.701 1.00 90.25 372 ILE A N 1
ATOM 2952 C CA . ILE A 1 372 ? 9.231 16.030 21.012 1.00 90.25 372 ILE A CA 1
ATOM 2953 C C . ILE A 1 372 ? 7.715 15.761 21.090 1.00 90.25 372 ILE A C 1
ATOM 2955 O O . ILE A 1 372 ? 7.095 15.451 20.073 1.00 90.25 372 ILE A O 1
ATOM 2959 N N . VAL A 1 373 ? 7.079 15.977 22.249 1.00 88.81 373 VAL A N 1
ATOM 2960 C CA . VAL A 1 373 ? 5.608 15.915 22.398 1.00 88.81 373 VAL A CA 1
ATOM 2961 C C . VAL A 1 373 ? 4.920 16.988 21.542 1.00 88.81 373 VAL A C 1
ATOM 2963 O O . VAL A 1 373 ? 3.919 16.713 20.876 1.00 88.81 373 VAL A O 1
ATOM 2966 N N . ASN A 1 374 ? 5.477 18.200 21.474 1.00 87.50 374 ASN A N 1
ATOM 2967 C CA . ASN A 1 374 ? 4.975 19.236 20.570 1.00 87.50 374 ASN A CA 1
ATOM 2968 C C . ASN A 1 374 ? 5.164 18.867 19.089 1.00 87.50 374 ASN A C 1
ATOM 2970 O O . ASN A 1 374 ? 4.279 19.167 18.285 1.00 87.50 374 ASN A O 1
ATOM 2974 N N . ALA A 1 375 ? 6.241 18.172 18.709 1.00 87.00 375 ALA A N 1
ATOM 2975 C CA . ALA A 1 375 ? 6.395 17.631 17.357 1.00 87.00 375 ALA A CA 1
ATOM 2976 C C . ALA A 1 375 ? 5.321 16.569 17.047 1.00 87.00 375 ALA A C 1
ATOM 2978 O O . ALA A 1 375 ? 4.687 16.634 15.994 1.00 87.00 375 ALA A O 1
ATOM 2979 N N . LEU A 1 376 ? 5.028 15.659 17.985 1.00 87.44 376 LEU A N 1
ATOM 2980 C CA . LEU A 1 376 ? 3.958 14.663 17.835 1.00 87.44 376 LEU A CA 1
ATOM 2981 C C . LEU A 1 376 ? 2.581 15.311 17.579 1.00 87.44 376 LEU A C 1
ATOM 2983 O O . LEU A 1 376 ? 1.827 14.853 16.719 1.00 87.44 376 LEU A O 1
ATOM 2987 N N . LYS A 1 377 ? 2.271 16.403 18.292 1.00 86.25 377 LYS A N 1
ATOM 2988 C CA . LYS A 1 377 ? 0.979 17.110 18.209 1.00 86.25 377 LYS A CA 1
ATOM 2989 C C . LYS A 1 377 ? 0.850 18.079 17.027 1.00 86.25 377 LYS A C 1
ATOM 2991 O O . LYS A 1 377 ? -0.253 18.244 16.508 1.00 86.25 377 LYS A O 1
ATOM 2996 N N . SER A 1 378 ? 1.927 18.765 16.635 1.00 84.44 378 SER A N 1
ATOM 2997 C CA . SER A 1 378 ? 1.862 19.902 15.694 1.00 84.44 378 SER A CA 1
ATOM 2998 C C . SER A 1 378 ? 2.336 19.599 14.269 1.00 84.44 378 SER A C 1
ATOM 3000 O O . SER A 1 378 ? 2.005 20.350 13.343 1.00 84.44 378 SER A O 1
ATOM 3002 N N . GLU A 1 379 ? 3.078 18.510 14.056 1.00 83.25 379 GLU A N 1
ATOM 3003 C CA . GLU A 1 379 ? 3.598 18.172 12.732 1.00 83.25 379 GLU A CA 1
ATOM 3004 C C . GLU A 1 379 ? 2.512 17.670 11.776 1.00 83.25 379 GLU A C 1
ATOM 3006 O O . GLU A 1 379 ? 1.614 16.907 12.128 1.00 83.25 379 GLU A O 1
ATOM 3011 N N . ARG A 1 380 ? 2.619 18.092 10.511 1.00 82.81 380 ARG A N 1
ATOM 3012 C CA . ARG A 1 380 ? 1.693 17.680 9.441 1.00 82.81 380 ARG A CA 1
ATOM 3013 C C . ARG A 1 380 ? 2.081 16.352 8.798 1.00 82.81 380 ARG A C 1
ATOM 3015 O O . ARG A 1 380 ? 1.246 15.725 8.154 1.00 82.81 380 ARG A O 1
ATOM 3022 N N . ASP A 1 381 ? 3.344 15.959 8.924 1.00 87.25 381 ASP A N 1
ATOM 3023 C CA . ASP A 1 381 ? 3.872 14.743 8.317 1.00 87.25 381 ASP A CA 1
ATOM 3024 C C . ASP A 1 381 ? 3.574 13.509 9.187 1.00 87.25 381 ASP A C 1
ATOM 3026 O O . ASP A 1 381 ? 3.538 13.586 10.415 1.00 87.25 381 ASP A O 1
ATOM 3030 N N . VAL A 1 382 ? 3.308 12.367 8.553 1.00 86.50 382 VAL A N 1
ATOM 3031 C CA . VAL A 1 382 ? 3.012 11.096 9.242 1.00 86.50 382 VAL A CA 1
ATOM 3032 C C . VAL A 1 382 ? 4.296 10.462 9.784 1.00 86.50 382 VAL A C 1
ATOM 3034 O O . VAL A 1 382 ? 4.330 10.034 10.934 1.00 86.50 382 VAL A O 1
ATOM 3037 N N . SER A 1 383 ? 5.368 10.466 8.994 1.00 87.44 383 SER A N 1
ATOM 3038 C CA . SER A 1 383 ? 6.649 9.824 9.310 1.00 87.44 383 SER A CA 1
ATOM 3039 C C . SER A 1 383 ? 7.396 10.571 10.416 1.00 87.44 383 SER A C 1
ATOM 3041 O O . SER A 1 383 ? 7.991 9.945 11.286 1.00 87.44 383 SER A O 1
ATOM 3043 N N . VAL A 1 384 ? 7.324 11.909 10.440 1.00 89.06 384 VAL A N 1
ATOM 3044 C CA . VAL A 1 384 ? 7.878 12.715 11.548 1.00 89.06 384 VAL A CA 1
ATOM 3045 C C . VAL A 1 384 ? 7.157 12.415 12.865 1.00 89.06 384 VAL A C 1
ATOM 3047 O O . VAL A 1 384 ? 7.813 12.247 13.890 1.00 89.06 384 VAL A O 1
ATOM 3050 N N . ARG A 1 385 ? 5.822 12.285 12.846 1.00 88.75 385 ARG A N 1
ATOM 3051 C CA . ARG A 1 385 ? 5.048 11.893 14.037 1.00 88.75 385 ARG A CA 1
ATOM 3052 C C . ARG A 1 385 ? 5.367 10.459 14.470 1.00 88.75 385 ARG A C 1
ATOM 3054 O O . ARG A 1 385 ? 5.535 10.226 15.660 1.00 88.75 385 ARG A O 1
ATOM 3061 N N . GLN A 1 386 ? 5.558 9.530 13.531 1.00 88.06 386 GLN A N 1
ATOM 3062 C CA . GLN A 1 386 ? 6.012 8.168 13.835 1.00 88.06 386 GLN A CA 1
ATOM 3063 C C . GLN A 1 386 ? 7.408 8.163 14.488 1.00 88.06 386 GLN A C 1
ATOM 3065 O O . GLN A 1 386 ? 7.568 7.569 15.549 1.00 88.06 386 GLN A O 1
ATOM 3070 N N . ARG A 1 387 ? 8.383 8.924 13.963 1.00 89.75 387 ARG A N 1
ATOM 3071 C CA . ARG A 1 387 ? 9.704 9.086 14.608 1.00 89.75 387 ARG A CA 1
ATOM 3072 C C . ARG A 1 387 ? 9.649 9.783 15.971 1.00 89.75 387 ARG A C 1
ATOM 3074 O O . ARG A 1 387 ? 10.475 9.487 16.829 1.00 89.75 387 ARG A O 1
ATOM 3081 N N . ALA A 1 388 ? 8.677 10.663 16.208 1.00 91.12 388 ALA A N 1
ATOM 3082 C CA . ALA A 1 388 ? 8.440 11.218 17.541 1.00 91.12 388 ALA A CA 1
ATOM 3083 C C . ALA A 1 388 ? 7.904 10.151 18.519 1.00 91.12 388 ALA A C 1
ATOM 3085 O O . ALA A 1 388 ? 8.338 10.130 19.666 1.00 91.12 388 ALA A O 1
ATOM 3086 N N . VAL A 1 389 ? 7.034 9.231 18.075 1.00 89.69 389 VAL A N 1
ATOM 3087 C CA . VAL A 1 389 ? 6.599 8.065 18.879 1.00 89.69 389 VAL A CA 1
ATOM 3088 C C . VAL A 1 389 ? 7.759 7.097 19.138 1.00 89.69 389 VAL A C 1
ATOM 3090 O O . VAL A 1 389 ? 7.890 6.615 20.261 1.00 89.69 389 VAL A O 1
ATOM 3093 N N . ASP A 1 390 ? 8.619 6.841 18.146 1.00 89.56 390 ASP A N 1
ATOM 3094 C CA . ASP A 1 390 ? 9.830 6.017 18.307 1.00 89.56 390 ASP A CA 1
ATOM 3095 C C . ASP A 1 390 ? 10.754 6.586 19.390 1.00 89.56 390 ASP A C 1
ATOM 3097 O O . ASP A 1 390 ? 11.137 5.875 20.319 1.00 89.56 390 ASP A O 1
ATOM 3101 N N . LEU A 1 391 ? 11.054 7.886 19.307 1.00 90.25 391 LEU A N 1
ATOM 3102 C CA . LEU A 1 391 ? 11.907 8.572 20.270 1.00 90.25 391 LEU A CA 1
ATOM 3103 C C . LEU A 1 391 ? 11.270 8.633 21.665 1.00 90.25 391 LEU A C 1
ATOM 3105 O O . LEU A 1 391 ? 11.958 8.366 22.644 1.00 90.25 391 LEU A O 1
ATOM 3109 N N . LEU A 1 392 ? 9.966 8.922 21.768 1.00 89.75 392 LEU A N 1
ATOM 3110 C CA . LEU A 1 392 ? 9.241 8.905 23.046 1.00 89.75 392 LEU A CA 1
ATOM 3111 C C . LEU A 1 392 ? 9.223 7.511 23.688 1.00 89.75 392 LEU A C 1
ATOM 3113 O O . LEU A 1 392 ? 9.276 7.412 24.908 1.00 89.75 392 LEU A O 1
ATOM 3117 N N . TYR A 1 393 ? 9.183 6.442 22.889 1.00 89.88 393 TYR A N 1
ATOM 3118 C CA . TYR A 1 393 ? 9.323 5.068 23.373 1.00 89.88 393 TYR A CA 1
ATOM 3119 C C . TYR A 1 393 ? 10.757 4.765 23.846 1.00 89.88 393 TYR A C 1
ATOM 3121 O O . TYR A 1 393 ? 10.931 4.167 24.906 1.00 89.88 393 TYR A O 1
ATOM 3129 N N . ALA A 1 394 ? 11.778 5.214 23.108 1.00 87.44 394 ALA A N 1
ATOM 3130 C CA . ALA A 1 394 ? 13.188 4.996 23.447 1.00 87.44 394 ALA A CA 1
ATOM 3131 C C . ALA A 1 394 ? 13.671 5.809 24.668 1.00 87.44 394 ALA A C 1
ATOM 3133 O O . ALA A 1 394 ? 14.495 5.321 25.435 1.00 87.44 394 ALA A O 1
ATOM 3134 N N . MET A 1 395 ? 13.147 7.023 24.881 1.00 86.38 395 MET A N 1
ATOM 3135 C CA . MET A 1 395 ? 13.477 7.888 26.031 1.00 86.38 395 MET A CA 1
ATOM 3136 C C . MET A 1 395 ? 12.598 7.648 27.276 1.00 86.38 395 MET A C 1
ATOM 3138 O O . MET A 1 395 ? 12.558 8.481 28.188 1.00 86.38 395 MET A O 1
ATOM 3142 N N . CYS A 1 396 ? 11.816 6.567 27.277 1.00 87.44 396 CYS A N 1
ATOM 3143 C CA . CYS A 1 396 ? 10.881 6.263 28.349 1.00 87.44 396 CYS A CA 1
ATOM 3144 C C . CYS A 1 396 ? 11.569 5.483 29.475 1.00 87.44 396 CYS A C 1
ATOM 3146 O O . CYS A 1 396 ? 12.203 4.457 29.232 1.00 87.44 396 CYS A O 1
ATOM 3148 N N . ASP A 1 397 ? 11.364 5.958 30.698 1.00 84.19 397 ASP A N 1
ATOM 3149 C CA . ASP A 1 397 ? 11.974 5.543 31.958 1.00 84.19 397 ASP A CA 1
ATOM 3150 C C . ASP A 1 397 ? 10.905 5.457 33.060 1.00 84.19 397 ASP A C 1
ATOM 3152 O O . ASP A 1 397 ? 9.834 6.064 32.967 1.00 84.19 397 ASP A O 1
ATOM 3156 N N . ARG A 1 398 ? 11.230 4.801 34.184 1.00 83.94 398 ARG A N 1
ATOM 3157 C CA . ARG A 1 398 ? 10.336 4.711 35.362 1.00 83.94 398 ARG A CA 1
ATOM 3158 C C . ARG A 1 398 ? 9.885 6.076 35.916 1.00 83.94 398 ARG A C 1
ATOM 3160 O O . ARG A 1 398 ? 8.877 6.131 36.608 1.00 83.94 398 ARG A O 1
ATOM 3167 N N . THR A 1 399 ? 10.600 7.168 35.627 1.00 85.88 399 THR A N 1
ATOM 3168 C CA . THR A 1 399 ? 10.280 8.525 36.113 1.00 85.88 399 THR A CA 1
ATOM 3169 C C . THR A 1 399 ? 9.383 9.345 35.181 1.00 85.88 399 THR A C 1
ATOM 3171 O O . THR A 1 399 ? 8.727 10.268 35.656 1.00 85.88 399 THR A O 1
ATOM 3174 N N . ASN A 1 400 ? 9.330 9.043 33.877 1.00 87.56 400 ASN A N 1
ATOM 3175 C CA . ASN A 1 400 ? 8.539 9.803 32.894 1.00 87.56 400 ASN A CA 1
ATOM 3176 C C . ASN A 1 400 ? 7.452 8.970 32.183 1.00 87.56 400 ASN A C 1
ATOM 3178 O O . ASN A 1 400 ? 6.621 9.550 31.479 1.00 87.56 400 ASN A O 1
ATOM 3182 N N . ALA A 1 401 ? 7.397 7.650 32.410 1.00 88.19 401 ALA A N 1
ATOM 3183 C CA . ALA A 1 401 ? 6.460 6.733 31.760 1.00 88.19 401 ALA A CA 1
ATOM 3184 C C . ALA A 1 401 ? 4.991 7.174 31.832 1.00 88.19 401 ALA A C 1
ATOM 3186 O O . ALA A 1 401 ? 4.327 7.208 30.798 1.00 88.19 401 ALA A O 1
ATOM 3187 N N . GLN A 1 402 ? 4.490 7.577 33.005 1.00 89.69 402 GLN A N 1
ATOM 3188 C CA . GLN A 1 402 ? 3.093 8.010 33.161 1.00 89.69 402 GLN A CA 1
ATOM 3189 C C . GLN A 1 402 ? 2.751 9.224 32.278 1.00 89.69 402 GLN A C 1
ATOM 3191 O O . GLN A 1 402 ? 1.697 9.250 31.641 1.00 89.69 402 GLN A O 1
ATOM 3196 N N . ALA A 1 403 ? 3.661 10.199 32.179 1.00 89.69 403 ALA A N 1
ATOM 3197 C CA . ALA A 1 403 ? 3.478 11.385 31.344 1.00 89.69 403 ALA A CA 1
ATOM 3198 C C . ALA A 1 403 ? 3.559 11.055 29.842 1.00 89.69 403 ALA A C 1
ATOM 3200 O O . ALA A 1 403 ? 2.735 11.528 29.060 1.00 89.69 403 ALA A O 1
ATOM 3201 N N . ILE A 1 404 ? 4.515 10.210 29.436 1.00 91.06 404 ILE A N 1
ATOM 3202 C CA . ILE A 1 404 ? 4.672 9.783 28.037 1.00 91.06 404 ILE A CA 1
ATOM 3203 C C . ILE A 1 404 ? 3.468 8.948 27.580 1.00 91.06 404 ILE A C 1
ATOM 3205 O O . ILE A 1 404 ? 2.920 9.202 26.509 1.00 91.06 404 ILE A O 1
ATOM 3209 N N . VAL A 1 405 ? 3.014 7.994 28.398 1.00 92.31 405 VAL A N 1
ATOM 3210 C CA . VAL A 1 405 ? 1.835 7.160 28.118 1.00 92.31 405 VAL A CA 1
ATOM 3211 C C . VAL A 1 405 ? 0.561 8.003 28.046 1.00 92.31 405 VAL A C 1
ATOM 3213 O O . VAL A 1 405 ? -0.214 7.836 27.104 1.00 92.31 405 VAL A O 1
ATOM 3216 N N . GLY A 1 406 ? 0.362 8.949 28.972 1.00 90.62 406 GLY A N 1
ATOM 3217 C CA . GLY A 1 406 ? -0.775 9.874 28.933 1.00 90.62 406 GLY A CA 1
ATOM 3218 C C . GLY A 1 406 ? -0.816 10.710 27.649 1.00 90.62 406 GLY A C 1
ATOM 3219 O O . GLY A 1 406 ? -1.871 10.847 27.029 1.00 90.62 406 GLY A O 1
ATOM 3220 N N . GLU A 1 407 ? 0.337 11.203 27.190 1.00 89.69 407 GLU A N 1
ATOM 3221 C CA . GLU A 1 407 ? 0.433 11.960 25.936 1.00 89.69 407 GLU A CA 1
ATOM 3222 C C . GLU A 1 407 ? 0.267 11.087 24.682 1.00 89.69 407 GLU A C 1
ATOM 3224 O O . GLU A 1 407 ? -0.390 11.508 23.725 1.00 89.69 407 GLU A O 1
ATOM 3229 N N . MET A 1 408 ? 0.779 9.850 24.684 1.00 90.62 408 MET A N 1
ATOM 3230 C CA . MET A 1 408 ? 0.514 8.888 23.607 1.00 90.62 408 MET A CA 1
ATOM 3231 C C . MET A 1 408 ? -0.977 8.531 23.519 1.00 90.62 408 MET A C 1
ATOM 3233 O O . MET A 1 408 ? -1.518 8.505 22.415 1.00 90.62 408 MET A O 1
ATOM 3237 N N . LEU A 1 409 ? -1.660 8.307 24.649 1.00 90.69 409 LEU A N 1
ATOM 3238 C CA . LEU A 1 409 ? -3.106 8.044 24.695 1.00 90.69 409 LEU A CA 1
ATOM 3239 C C . LEU A 1 409 ? -3.930 9.254 24.224 1.00 90.69 409 LEU A C 1
ATOM 3241 O O . LEU A 1 409 ? -4.846 9.088 23.423 1.00 90.69 409 LEU A O 1
ATOM 3245 N N . SER A 1 410 ? -3.570 10.466 24.654 1.00 89.94 410 SER A N 1
ATOM 3246 C CA . SER A 1 410 ? -4.198 11.719 24.204 1.00 89.94 410 SER A CA 1
ATOM 3247 C C . SER A 1 410 ? -4.079 11.908 22.684 1.00 89.94 410 SER A C 1
ATOM 3249 O O . SER A 1 410 ? -5.050 12.230 21.996 1.00 89.94 410 SER A O 1
ATOM 3251 N N . TYR A 1 411 ? -2.903 11.622 22.115 1.00 88.06 411 TYR A N 1
ATOM 3252 C CA . TYR A 1 411 ? -2.709 11.646 20.666 1.00 88.06 411 TYR A CA 1
ATOM 3253 C C . TYR A 1 411 ? -3.425 10.484 19.943 1.00 88.06 411 TYR A C 1
ATOM 3255 O O . TYR A 1 411 ? -3.878 10.666 18.812 1.00 88.06 411 TYR A O 1
ATOM 3263 N N . LEU A 1 412 ? -3.597 9.314 20.575 1.00 89.38 412 LEU A N 1
ATOM 3264 C CA . LEU A 1 412 ? -4.216 8.117 19.981 1.00 89.38 412 LEU A CA 1
ATOM 3265 C C . LEU A 1 412 ? -5.645 8.355 19.463 1.00 89.38 412 LEU A C 1
ATOM 3267 O O . LEU A 1 412 ? -6.016 7.797 18.427 1.00 89.38 412 LEU A O 1
ATOM 3271 N N . GLU A 1 413 ? -6.422 9.210 20.137 1.00 85.38 413 GLU A N 1
ATOM 3272 C CA . GLU A 1 413 ? -7.789 9.573 19.730 1.00 85.38 413 GLU A CA 1
ATOM 3273 C C . GLU A 1 413 ? -7.829 10.244 18.344 1.00 85.38 413 GLU A C 1
ATOM 3275 O O . GLU A 1 413 ? -8.720 9.972 17.533 1.00 85.38 413 GLU A O 1
ATOM 3280 N N . VAL A 1 414 ? -6.823 11.073 18.039 1.00 86.12 414 VAL A N 1
ATOM 3281 C CA . VAL A 1 414 ? -6.684 11.823 16.776 1.00 86.12 414 VAL A CA 1
ATOM 3282 C C . VAL A 1 414 ? -5.657 11.223 15.804 1.00 86.12 414 VAL A C 1
ATOM 3284 O O . VAL A 1 414 ? -5.530 11.706 14.678 1.00 86.12 414 VAL A O 1
ATOM 3287 N N . ALA A 1 415 ? -4.938 10.170 16.202 1.00 81.19 415 ALA A N 1
ATOM 3288 C CA . ALA A 1 415 ? -3.872 9.556 15.414 1.00 81.19 415 ALA A CA 1
ATOM 3289 C C . ALA A 1 415 ? -4.385 8.838 14.154 1.00 81.19 415 ALA A C 1
ATOM 3291 O O . ALA A 1 415 ? -5.393 8.121 14.176 1.00 81.19 415 ALA A O 1
ATOM 3292 N N . ASP A 1 416 ? -3.628 8.970 13.064 1.00 79.56 416 ASP A N 1
ATOM 3293 C CA . ASP A 1 416 ? -3.876 8.292 11.792 1.00 79.56 416 ASP A CA 1
ATOM 3294 C C . ASP A 1 416 ? -3.826 6.758 11.941 1.00 79.56 416 ASP A C 1
ATOM 3296 O O . ASP A 1 416 ? -2.970 6.210 12.640 1.00 79.56 416 ASP A O 1
ATOM 3300 N N . TYR A 1 417 ? -4.711 6.048 11.229 1.00 78.06 417 TYR A N 1
ATOM 3301 C CA . TYR A 1 417 ? -4.871 4.586 11.334 1.00 78.06 417 TYR A CA 1
ATOM 3302 C C . TYR A 1 417 ? -3.579 3.775 11.121 1.00 78.06 417 TYR A C 1
ATOM 3304 O O . TYR A 1 417 ? -3.471 2.673 11.646 1.00 78.06 417 TYR A O 1
ATOM 3312 N N . ALA A 1 418 ? -2.606 4.307 10.373 1.00 75.19 418 ALA A N 1
ATOM 3313 C CA . ALA A 1 418 ? -1.326 3.643 10.118 1.00 75.19 418 ALA A CA 1
ATOM 3314 C C . ALA A 1 418 ? -0.379 3.643 11.335 1.00 75.19 418 ALA A C 1
ATOM 3316 O O . ALA A 1 418 ? 0.312 2.656 11.558 1.00 75.19 418 ALA A O 1
ATOM 3317 N N . ILE A 1 419 ? -0.365 4.720 12.133 1.00 80.25 419 ILE A N 1
ATOM 3318 C CA . ILE A 1 419 ? 0.474 4.824 13.345 1.00 80.25 419 ILE A CA 1
ATOM 3319 C C . ILE A 1 419 ? -0.198 4.092 14.519 1.00 80.25 419 ILE A C 1
ATOM 3321 O O . ILE A 1 419 ? 0.473 3.512 15.372 1.00 80.25 419 ILE A O 1
ATOM 3325 N N . ARG A 1 420 ? -1.538 4.105 14.551 1.00 85.88 420 ARG A N 1
ATOM 3326 C CA . ARG A 1 420 ? -2.369 3.654 15.677 1.00 85.88 420 ARG A CA 1
ATOM 3327 C C . ARG A 1 420 ? -2.004 2.263 16.203 1.00 85.88 420 ARG A C 1
ATOM 3329 O O . ARG A 1 420 ? -1.847 2.107 17.406 1.00 85.88 420 ARG A O 1
ATOM 3336 N N . GLU A 1 421 ? -1.838 1.275 15.327 1.00 82.69 421 GLU A N 1
ATOM 3337 C CA . GLU A 1 421 ? -1.539 -0.112 15.722 1.00 82.69 421 GLU A CA 1
ATOM 3338 C C . GLU A 1 421 ? -0.146 -0.266 16.362 1.00 82.69 421 GLU A C 1
ATOM 3340 O O . GLU A 1 421 ? 0.025 -1.003 17.329 1.00 82.69 421 GLU A O 1
ATOM 3345 N N . GLU A 1 422 ? 0.860 0.453 15.855 1.00 82.38 422 GLU A N 1
ATOM 3346 C CA . GLU A 1 422 ? 2.213 0.428 16.423 1.00 82.38 422 GLU A CA 1
ATOM 3347 C C . GLU A 1 422 ? 2.272 1.178 17.760 1.00 82.38 422 GLU A C 1
ATOM 3349 O O . GLU A 1 422 ? 2.885 0.700 18.716 1.00 82.38 422 GLU A O 1
ATOM 3354 N N . MET A 1 423 ? 1.586 2.320 17.858 1.00 87.25 423 MET A N 1
ATOM 3355 C CA . MET A 1 423 ? 1.510 3.085 19.101 1.00 87.25 423 MET A CA 1
ATOM 3356 C C . MET A 1 423 ? 0.724 2.340 20.189 1.00 87.25 423 MET A C 1
ATOM 3358 O O . MET A 1 423 ? 1.104 2.414 21.351 1.00 87.25 423 MET A O 1
ATOM 3362 N N . VAL A 1 424 ? -0.302 1.556 19.831 1.00 89.75 424 VAL A N 1
ATOM 3363 C CA . VAL A 1 424 ? -1.007 0.659 20.766 1.00 89.75 424 VAL A CA 1
ATOM 3364 C C . VAL A 1 424 ? -0.061 -0.380 21.373 1.00 89.75 424 VAL A C 1
ATOM 3366 O O . VAL A 1 424 ? -0.051 -0.552 22.591 1.00 89.75 424 VAL A O 1
ATOM 3369 N N . LEU A 1 425 ? 0.775 -1.031 20.555 1.00 86.12 425 LEU A N 1
ATOM 3370 C CA . LEU A 1 425 ? 1.773 -1.987 21.050 1.00 86.12 425 LEU A CA 1
ATOM 3371 C C . LEU A 1 425 ? 2.825 -1.300 21.935 1.00 86.12 425 LEU A C 1
ATOM 3373 O O . LEU A 1 425 ? 3.124 -1.797 23.019 1.00 86.12 425 LEU A O 1
ATOM 3377 N N . LYS A 1 426 ? 3.345 -0.138 21.515 1.00 88.75 426 LYS A N 1
ATOM 3378 C CA . LYS A 1 426 ? 4.323 0.641 22.294 1.00 88.75 426 LYS A CA 1
ATOM 3379 C C . LYS A 1 426 ? 3.752 1.091 23.645 1.00 88.75 426 LYS A C 1
ATOM 3381 O O . LYS A 1 426 ? 4.414 0.886 24.656 1.00 88.75 426 LYS A O 1
ATOM 3386 N N . VAL A 1 427 ? 2.521 1.609 23.699 1.00 91.19 427 VAL A N 1
ATOM 3387 C CA . VAL A 1 427 ? 1.855 1.985 24.963 1.00 91.19 427 VAL A CA 1
ATOM 3388 C C . VAL A 1 427 ? 1.675 0.778 25.887 1.00 91.19 427 VAL A C 1
ATOM 3390 O O . VAL A 1 427 ? 2.004 0.883 27.066 1.00 91.19 427 VAL A O 1
ATOM 3393 N N . ALA A 1 428 ? 1.229 -0.374 25.372 1.00 89.12 428 ALA A N 1
ATOM 3394 C CA . ALA A 1 428 ? 1.077 -1.586 26.181 1.00 89.12 428 ALA A CA 1
ATOM 3395 C C . ALA A 1 428 ? 2.416 -2.066 26.781 1.00 89.12 428 ALA A C 1
ATOM 3397 O O . ALA A 1 428 ? 2.474 -2.398 27.962 1.00 89.12 428 ALA A O 1
ATOM 3398 N N . ILE A 1 429 ? 3.503 -2.031 25.999 1.00 88.25 429 ILE A N 1
ATOM 3399 C CA . ILE A 1 429 ? 4.855 -2.397 26.459 1.00 88.25 429 ILE A CA 1
ATOM 3400 C C . ILE A 1 429 ? 5.375 -1.420 27.523 1.00 88.25 429 ILE A C 1
ATOM 3402 O O . ILE A 1 429 ? 5.949 -1.857 28.517 1.00 88.25 429 ILE A O 1
ATOM 3406 N N . LEU A 1 430 ? 5.190 -0.107 27.338 1.00 89.62 430 LEU A N 1
ATOM 3407 C CA . LEU A 1 430 ? 5.624 0.893 28.322 1.00 89.62 430 LEU A CA 1
ATOM 3408 C C . LEU A 1 430 ? 4.839 0.781 29.635 1.00 89.62 430 LEU A C 1
ATOM 3410 O O . LEU A 1 430 ? 5.426 0.928 30.705 1.00 89.62 430 LEU A O 1
ATOM 3414 N N . ALA A 1 431 ? 3.540 0.483 29.551 1.00 90.38 431 ALA A N 1
ATOM 3415 C CA . ALA A 1 431 ? 2.703 0.221 30.715 1.00 90.38 431 ALA A CA 1
ATOM 3416 C C . ALA A 1 431 ? 3.177 -1.029 31.479 1.00 90.38 431 ALA A C 1
ATOM 3418 O O . ALA A 1 431 ? 3.365 -0.956 32.688 1.00 90.38 431 ALA A O 1
ATOM 3419 N N . GLU A 1 432 ? 3.435 -2.145 30.783 1.00 85.69 432 GLU A N 1
ATOM 3420 C CA . GLU A 1 432 ? 3.936 -3.389 31.394 1.00 85.69 432 GLU A CA 1
ATOM 3421 C C . GLU A 1 432 ? 5.333 -3.204 32.019 1.00 85.69 432 GLU A C 1
ATOM 3423 O O . GLU A 1 432 ? 5.563 -3.608 33.155 1.00 85.69 432 GLU A O 1
ATOM 3428 N N . LYS A 1 433 ? 6.273 -2.562 31.308 1.00 86.00 433 LYS A N 1
ATOM 3429 C CA . LYS A 1 433 ? 7.679 -2.439 31.740 1.00 86.00 433 LYS A CA 1
ATOM 3430 C C . LYS A 1 433 ? 7.879 -1.486 32.927 1.00 86.00 433 LYS A C 1
ATOM 3432 O O . LYS A 1 433 ? 8.817 -1.665 33.708 1.00 86.00 433 LYS A O 1
ATOM 3437 N N . TYR A 1 434 ? 7.057 -0.440 33.036 1.00 88.56 434 TYR A N 1
ATOM 3438 C CA . TYR A 1 434 ? 7.289 0.667 33.972 1.00 88.56 434 TYR A CA 1
ATOM 3439 C C . TYR A 1 434 ? 6.182 0.890 35.006 1.00 88.56 434 TYR A C 1
ATOM 3441 O O . TYR A 1 434 ? 6.262 1.859 35.761 1.00 88.56 434 TYR A O 1
ATOM 3449 N N . ALA A 1 435 ? 5.206 -0.015 35.116 1.00 84.88 435 ALA A N 1
ATOM 3450 C CA . ALA A 1 435 ? 4.297 -0.021 36.255 1.00 84.88 435 ALA A CA 1
ATOM 3451 C C . ALA A 1 435 ? 5.069 -0.153 37.588 1.00 84.88 435 ALA A C 1
ATOM 3453 O O . ALA A 1 435 ? 5.910 -1.036 37.781 1.00 84.88 435 ALA A O 1
ATOM 3454 N N . THR A 1 436 ? 4.775 0.754 38.517 1.00 83.75 436 THR A N 1
ATOM 3455 C CA . THR A 1 436 ? 5.022 0.604 39.965 1.00 83.75 436 THR A CA 1
ATOM 3456 C C . THR A 1 436 ? 3.761 0.186 40.716 1.00 83.75 436 THR A C 1
ATOM 3458 O O . THR A 1 436 ? 3.847 -0.254 41.853 1.00 83.75 436 THR A O 1
ATOM 3461 N N . ASP A 1 437 ? 2.608 0.385 40.083 1.00 86.94 437 ASP A N 1
ATOM 3462 C CA . ASP A 1 437 ? 1.262 0.212 40.606 1.00 86.94 437 ASP A CA 1
ATOM 3463 C C . ASP A 1 437 ? 0.422 -0.366 39.459 1.00 86.94 437 ASP A C 1
ATOM 3465 O O . ASP A 1 437 ? 0.379 0.204 38.359 1.00 86.94 437 ASP A O 1
ATOM 3469 N N . TYR A 1 438 ? -0.194 -1.525 39.689 1.00 89.06 438 TYR A N 1
ATOM 3470 C CA . TYR A 1 438 ? -0.959 -2.222 38.661 1.00 89.06 438 TYR A CA 1
ATOM 3471 C C . TYR A 1 438 ? -2.369 -1.648 38.459 1.00 89.06 438 TYR A C 1
ATOM 3473 O O . TYR A 1 438 ? -2.967 -1.913 37.416 1.00 89.06 438 TYR A O 1
ATOM 3481 N N . SER A 1 439 ? -2.877 -0.794 39.357 1.00 90.31 439 SER A N 1
ATOM 3482 C CA . SER A 1 439 ? -4.126 -0.053 39.122 1.00 90.31 439 SER A CA 1
ATOM 3483 C C . SER A 1 439 ? -3.971 0.898 37.927 1.00 90.31 439 SER A C 1
ATOM 3485 O O . SER A 1 439 ? -4.766 0.853 36.986 1.00 90.31 439 SER A O 1
ATOM 3487 N N . TRP A 1 440 ? -2.856 1.638 37.872 1.00 92.44 440 TRP A N 1
ATOM 3488 C CA . TRP A 1 440 ? -2.482 2.478 36.730 1.00 92.44 440 TRP A CA 1
ATOM 3489 C C . TRP A 1 440 ? -2.270 1.668 35.440 1.00 92.44 440 TRP A C 1
ATOM 3491 O O . TRP A 1 440 ? -2.629 2.135 34.354 1.00 92.44 440 TRP A O 1
ATOM 3501 N N . TYR A 1 441 ? -1.720 0.451 35.533 1.00 92.06 441 TYR A N 1
ATOM 3502 C CA . TYR A 1 441 ? -1.599 -0.450 34.381 1.00 92.06 441 TYR A CA 1
ATOM 3503 C C . TYR A 1 441 ? -2.979 -0.863 33.846 1.00 92.06 441 TYR A C 1
ATOM 3505 O O . TYR A 1 441 ? -3.238 -0.728 32.647 1.00 92.06 441 TYR A O 1
ATOM 3513 N N . VAL A 1 442 ? -3.884 -1.305 34.726 1.00 91.88 442 VAL A N 1
ATOM 3514 C CA . VAL A 1 442 ? -5.263 -1.672 34.371 1.00 91.88 442 VAL A CA 1
ATOM 3515 C C . VAL A 1 442 ? -5.983 -0.485 33.732 1.00 91.88 442 VAL A C 1
ATOM 3517 O O . VAL A 1 442 ? -6.495 -0.621 32.621 1.00 91.88 442 VAL A O 1
ATOM 3520 N N . ASP A 1 443 ? -5.941 0.698 34.345 1.00 91.88 443 ASP A N 1
ATOM 3521 C CA . ASP A 1 443 ? -6.556 1.907 33.788 1.00 91.88 443 ASP A CA 1
ATOM 3522 C C . ASP A 1 443 ? -5.967 2.273 32.421 1.00 91.88 443 ASP A C 1
ATOM 3524 O O . ASP A 1 443 ? -6.705 2.612 31.492 1.00 91.88 443 ASP A O 1
ATOM 3528 N N . THR A 1 444 ? -4.650 2.154 32.252 1.00 92.31 444 THR A N 1
ATOM 3529 C CA . THR A 1 444 ? -3.970 2.401 30.974 1.00 92.31 444 THR A CA 1
ATOM 3530 C C . THR A 1 444 ? -4.463 1.449 29.884 1.00 92.31 444 THR A C 1
ATOM 3532 O O . THR A 1 444 ? -4.839 1.906 28.802 1.00 92.31 444 THR A O 1
ATOM 3535 N N . ILE A 1 445 ? -4.529 0.139 30.151 1.00 92.12 445 ILE A N 1
ATOM 3536 C CA . ILE A 1 445 ? -4.973 -0.857 29.163 1.00 92.12 445 ILE A CA 1
ATOM 3537 C C . ILE A 1 445 ? -6.484 -0.767 28.893 1.00 92.12 445 ILE A C 1
ATOM 3539 O O . ILE A 1 445 ? -6.904 -0.879 27.738 1.00 92.12 445 ILE A O 1
ATOM 3543 N N . LEU A 1 446 ? -7.318 -0.495 29.900 1.00 90.94 446 LEU A N 1
ATOM 3544 C CA . LEU A 1 446 ? -8.757 -0.298 29.699 1.00 90.94 446 LEU A CA 1
ATOM 3545 C C . LEU A 1 446 ? -9.040 0.967 28.866 1.00 90.94 446 LEU A C 1
ATOM 3547 O O . LEU A 1 446 ? -9.853 0.918 27.939 1.00 90.94 446 LEU A O 1
ATOM 3551 N N . ASN A 1 447 ? -8.323 2.074 29.101 1.00 90.94 447 ASN A N 1
ATOM 3552 C CA . ASN A 1 447 ? -8.397 3.262 28.240 1.00 90.94 447 ASN A CA 1
ATOM 3553 C C . ASN A 1 447 ? -7.883 2.974 26.814 1.00 90.94 447 ASN A C 1
ATOM 3555 O O . ASN A 1 447 ? -8.505 3.410 25.843 1.00 90.94 447 ASN A O 1
ATOM 3559 N N . LEU A 1 448 ? -6.810 2.189 26.664 1.00 92.31 448 LEU A N 1
ATOM 3560 C CA . LEU A 1 448 ? -6.260 1.777 25.367 1.00 92.31 448 LEU A CA 1
ATOM 3561 C C . LEU A 1 448 ? -7.280 0.974 24.535 1.00 92.31 448 LEU A C 1
ATOM 3563 O O . LEU A 1 448 ? -7.496 1.268 23.356 1.00 92.31 448 LEU A O 1
ATOM 3567 N N . ILE A 1 449 ? -7.966 0.013 25.164 1.00 91.06 449 ILE A N 1
ATOM 3568 C CA . ILE A 1 449 ? -9.050 -0.771 24.550 1.00 91.06 449 ILE A CA 1
ATOM 3569 C C . ILE A 1 449 ? -10.264 0.119 24.231 1.00 91.06 449 ILE A C 1
ATOM 3571 O O . ILE A 1 449 ? -10.868 -0.039 23.168 1.00 91.06 449 ILE A O 1
ATOM 3575 N N . ARG A 1 450 ? -10.602 1.085 25.098 1.00 88.62 450 ARG A N 1
ATOM 3576 C CA . ARG A 1 450 ? -11.702 2.043 24.874 1.00 88.62 450 ARG A CA 1
ATOM 3577 C C . ARG A 1 450 ? -11.463 2.940 23.653 1.00 88.62 450 ARG A C 1
ATOM 3579 O O . ARG A 1 450 ? -12.396 3.173 22.891 1.00 88.62 450 ARG A O 1
ATOM 3586 N N . VAL A 1 451 ? -10.240 3.443 23.468 1.00 87.00 451 VAL A N 1
ATOM 3587 C CA . VAL A 1 451 ? -9.896 4.395 22.391 1.00 87.00 451 VAL A CA 1
ATOM 3588 C C . VAL A 1 451 ? -9.595 3.697 21.059 1.00 87.00 451 VAL A C 1
ATOM 3590 O O . VAL A 1 451 ? -9.974 4.198 19.998 1.00 87.00 451 VAL A O 1
ATOM 3593 N N . ALA A 1 452 ? -8.903 2.554 21.086 1.00 83.75 452 ALA A N 1
ATOM 3594 C CA . ALA A 1 452 ? -8.325 1.945 19.886 1.00 83.75 452 ALA A CA 1
ATOM 3595 C C . ALA A 1 452 ? -8.564 0.430 19.754 1.00 83.75 452 ALA A C 1
ATOM 3597 O O . ALA A 1 452 ? -7.829 -0.222 19.016 1.00 83.75 452 ALA A O 1
ATOM 3598 N N . GLY A 1 453 ? -9.589 -0.127 20.411 1.00 82.38 453 GLY A N 1
ATOM 3599 C CA . GLY A 1 453 ? -9.845 -1.573 20.522 1.00 82.38 453 GLY A CA 1
ATOM 3600 C C . GLY A 1 453 ? -9.727 -2.411 19.237 1.00 82.38 453 GLY A C 1
ATOM 3601 O O . GLY A 1 453 ? -9.229 -3.533 19.306 1.00 82.38 453 GLY A O 1
ATOM 3602 N N . ASP A 1 454 ? -10.099 -1.875 18.066 1.00 84.50 454 ASP A N 1
ATOM 3603 C CA . ASP A 1 454 ? -9.956 -2.550 16.755 1.00 84.50 454 ASP A CA 1
ATOM 3604 C C . ASP A 1 454 ? -8.497 -2.851 16.357 1.00 84.50 454 ASP A C 1
ATOM 3606 O O . ASP A 1 454 ? -8.249 -3.707 15.512 1.00 84.50 454 ASP A O 1
ATOM 3610 N N . TYR A 1 455 ? -7.540 -2.132 16.948 1.00 85.00 455 TYR A N 1
ATOM 3611 C CA . TYR A 1 455 ? -6.099 -2.212 16.687 1.00 85.00 455 TYR A CA 1
ATOM 3612 C C . TYR A 1 455 ? -5.334 -2.872 17.846 1.00 85.00 455 TYR A C 1
ATOM 3614 O O . TYR A 1 455 ? -4.107 -2.951 17.812 1.00 85.00 455 TYR A O 1
ATOM 3622 N N . VAL A 1 456 ? -6.042 -3.340 18.881 1.00 85.50 456 VAL A N 1
ATOM 3623 C CA . VAL A 1 456 ? -5.449 -4.030 20.031 1.00 85.50 456 VAL A CA 1
ATOM 3624 C C . VAL A 1 456 ? -5.204 -5.495 19.676 1.00 85.50 456 VAL A C 1
ATOM 3626 O O . VAL A 1 456 ? -6.144 -6.259 19.456 1.00 85.50 456 VAL A O 1
ATOM 3629 N N . SER A 1 457 ? -3.925 -5.879 19.636 1.00 81.81 457 SER A N 1
ATOM 3630 C CA . SER A 1 457 ? -3.493 -7.272 19.470 1.00 81.81 457 SER A CA 1
ATOM 3631 C C . SER A 1 457 ? -4.052 -8.161 20.582 1.00 81.81 457 SER A C 1
ATOM 3633 O O . SER A 1 457 ? -4.120 -7.736 21.736 1.00 81.81 457 SER A O 1
ATOM 3635 N N . GLU A 1 458 ? -4.390 -9.414 20.267 1.00 85.12 458 GLU A N 1
ATOM 3636 C CA . GLU A 1 458 ? -4.979 -10.323 21.257 1.00 85.12 458 GLU A CA 1
ATOM 3637 C C . GLU A 1 458 ? -4.045 -10.601 22.445 1.00 85.12 458 GLU A C 1
ATOM 3639 O O . GLU A 1 458 ? -4.520 -10.723 23.570 1.00 85.12 458 GLU A O 1
ATOM 3644 N N . GLU A 1 459 ? -2.717 -10.563 22.253 1.00 84.19 459 GLU A N 1
ATOM 3645 C CA . GLU A 1 459 ? -1.777 -10.684 23.379 1.00 84.19 459 GLU A CA 1
ATOM 3646 C C . GLU A 1 459 ? -1.953 -9.592 24.441 1.00 84.19 459 GLU A C 1
ATOM 3648 O O . GLU A 1 459 ? -1.713 -9.872 25.607 1.00 84.19 459 GLU A O 1
ATOM 3653 N N . VAL A 1 460 ? -2.385 -8.376 24.084 1.00 88.00 460 VAL A N 1
ATOM 3654 C CA . VAL A 1 460 ? -2.555 -7.278 25.054 1.00 88.00 460 VAL A CA 1
ATOM 3655 C C . VAL A 1 460 ? -3.706 -7.587 26.013 1.00 88.00 460 VAL A C 1
ATOM 3657 O O . VAL A 1 460 ? -3.574 -7.396 27.223 1.00 88.00 460 VAL A O 1
ATOM 3660 N N . TRP A 1 461 ? -4.822 -8.117 25.496 1.00 87.69 461 TRP A N 1
ATOM 3661 C CA . TRP A 1 461 ? -5.966 -8.471 26.338 1.00 87.69 461 TRP A CA 1
ATOM 3662 C C . TRP A 1 461 ? -5.774 -9.818 27.057 1.00 87.69 461 TRP A C 1
ATOM 3664 O O . TRP A 1 461 ? -6.234 -9.969 28.186 1.00 87.69 461 TRP A O 1
ATOM 3674 N N . HIS A 1 462 ? -4.992 -10.748 26.494 1.00 88.88 462 HIS A N 1
ATOM 3675 C CA . HIS A 1 462 ? -4.485 -11.903 27.244 1.00 88.88 462 HIS A CA 1
ATOM 3676 C C . HIS A 1 462 ? -3.555 -11.476 28.399 1.00 88.88 462 HIS A C 1
ATOM 3678 O O . HIS A 1 462 ? -3.640 -12.027 29.495 1.00 88.88 462 HIS A O 1
ATOM 3684 N N . ARG A 1 463 ? -2.673 -10.487 28.184 1.00 87.50 463 ARG A N 1
ATOM 3685 C CA . ARG A 1 463 ? -1.666 -10.057 29.168 1.00 87.50 463 ARG A CA 1
ATOM 3686 C C . ARG A 1 463 ? -2.270 -9.308 30.353 1.00 87.50 463 ARG A C 1
ATOM 3688 O O . ARG A 1 463 ? -1.827 -9.530 31.473 1.00 87.50 463 ARG A O 1
ATOM 3695 N N . VAL A 1 464 ? -3.298 -8.475 30.146 1.00 90.88 464 VAL A N 1
ATOM 3696 C CA . VAL A 1 464 ? -4.008 -7.840 31.275 1.00 90.88 464 VAL A CA 1
ATOM 3697 C C . VAL A 1 464 ? -4.751 -8.863 32.137 1.00 90.88 464 VAL A C 1
ATOM 3699 O O . VAL A 1 464 ? -4.703 -8.744 33.353 1.00 90.88 464 VAL A O 1
ATOM 3702 N N . ILE A 1 465 ? -5.337 -9.916 31.550 1.00 91.19 465 ILE A N 1
ATOM 3703 C CA . ILE A 1 465 ? -5.944 -11.014 32.327 1.00 91.19 465 ILE A CA 1
ATOM 3704 C C . ILE A 1 465 ? -4.874 -11.753 33.145 1.00 91.19 465 ILE A C 1
ATOM 3706 O O . ILE A 1 465 ? -5.076 -11.974 34.332 1.00 91.19 465 ILE A O 1
ATOM 3710 N N . GLN A 1 466 ? -3.715 -12.071 32.553 1.00 89.25 466 GLN A N 1
ATOM 3711 C CA . GLN A 1 466 ? -2.602 -12.695 33.287 1.00 89.25 466 GLN A CA 1
ATOM 3712 C C . GLN A 1 466 ? -2.141 -11.856 34.483 1.00 89.25 466 GLN A C 1
ATOM 3714 O O . GLN A 1 466 ? -1.944 -12.396 35.564 1.00 89.25 466 GLN A O 1
ATOM 3719 N N . ILE A 1 467 ? -1.980 -10.544 34.294 1.00 88.19 467 ILE A N 1
ATOM 3720 C CA . ILE A 1 467 ? -1.529 -9.640 35.358 1.00 88.19 467 ILE A CA 1
ATOM 3721 C C . ILE A 1 467 ? -2.594 -9.509 36.454 1.00 88.19 467 ILE A C 1
ATOM 3723 O O . ILE A 1 467 ? -2.243 -9.579 37.622 1.00 88.19 467 ILE A O 1
ATOM 3727 N N . VAL A 1 468 ? -3.882 -9.394 36.106 1.00 91.44 468 VAL A N 1
ATOM 3728 C CA . VAL A 1 468 ? -4.967 -9.291 37.101 1.00 91.44 468 VAL A CA 1
ATOM 3729 C C . VAL A 1 468 ? -5.157 -10.592 37.893 1.00 91.44 468 VAL A C 1
ATOM 3731 O O . VAL A 1 468 ? -5.399 -10.518 39.090 1.00 91.44 468 VAL A O 1
ATOM 3734 N N . ILE A 1 469 ? -5.007 -11.778 37.288 1.00 90.75 469 ILE A N 1
ATOM 3735 C CA . ILE A 1 469 ? -5.062 -13.037 38.057 1.00 90.75 469 ILE A CA 1
ATOM 3736 C C . ILE A 1 469 ? -3.843 -13.166 38.980 1.00 90.75 469 ILE A C 1
ATOM 3738 O O . ILE A 1 469 ? -4.006 -13.493 40.149 1.00 90.75 469 ILE A O 1
ATOM 3742 N N . ASN A 1 470 ? -2.637 -12.858 38.493 1.00 89.44 470 ASN A N 1
ATOM 3743 C CA . ASN A 1 470 ? -1.408 -13.000 39.279 1.00 89.44 470 ASN A CA 1
ATOM 3744 C C . ASN A 1 470 ? -1.240 -11.942 40.399 1.00 89.44 470 ASN A C 1
ATOM 3746 O O . ASN A 1 470 ? -0.318 -12.080 41.200 1.00 89.44 470 ASN A O 1
ATOM 3750 N N . HIS A 1 471 ? -2.086 -10.904 40.458 1.00 88.12 471 HIS A N 1
ATOM 3751 C CA . HIS A 1 471 ? -2.009 -9.808 41.435 1.00 88.12 471 HIS A CA 1
ATOM 3752 C C . HIS A 1 471 ? -3.341 -9.589 42.169 1.00 88.12 471 HIS A C 1
ATOM 3754 O O . HIS A 1 471 ? -4.194 -8.810 41.735 1.00 88.12 471 HIS A O 1
ATOM 3760 N N . GLU A 1 472 ? -3.498 -10.267 43.310 1.00 86.25 472 GLU A N 1
ATOM 3761 C CA . GLU A 1 472 ? -4.674 -10.193 44.198 1.00 86.25 472 GLU A CA 1
ATOM 3762 C C . GLU A 1 472 ? -5.047 -8.753 44.593 1.00 86.25 472 GLU A C 1
ATOM 3764 O O . GLU A 1 472 ? -6.227 -8.402 44.652 1.00 86.25 472 GLU A O 1
ATOM 3769 N N . ASP A 1 473 ? -4.047 -7.887 44.780 1.00 89.19 473 ASP A N 1
ATOM 3770 C CA . ASP A 1 473 ? -4.199 -6.495 45.208 1.00 89.19 473 ASP A CA 1
ATOM 3771 C C . ASP A 1 473 ? -5.006 -5.621 44.231 1.00 89.19 473 ASP A C 1
ATOM 3773 O O . ASP A 1 473 ? -5.628 -4.643 44.655 1.00 89.19 473 ASP A O 1
ATOM 3777 N N . VAL A 1 474 ? -5.069 -5.989 42.944 1.00 91.56 474 VAL A N 1
ATOM 3778 C CA . VAL A 1 474 ? -5.818 -5.239 41.919 1.00 91.56 474 VAL A CA 1
ATOM 3779 C C . VAL A 1 474 ? -7.069 -5.940 41.393 1.00 91.56 474 VAL A C 1
ATOM 3781 O O . VAL A 1 474 ? -7.808 -5.322 40.626 1.00 91.56 474 VAL A O 1
ATOM 3784 N N . GLN A 1 475 ? -7.371 -7.176 41.806 1.00 92.00 475 GLN A N 1
ATOM 3785 C CA . GLN A 1 475 ? -8.521 -7.943 41.292 1.00 92.00 475 GLN A CA 1
ATOM 3786 C C . GLN A 1 475 ? -9.856 -7.209 41.489 1.00 92.00 475 GLN A C 1
ATOM 3788 O O . GLN A 1 475 ? -10.582 -6.960 40.523 1.00 92.00 475 GLN A O 1
ATOM 3793 N N . GLY A 1 476 ? -10.152 -6.778 42.721 1.00 90.88 476 GLY A N 1
ATOM 3794 C CA . GLY A 1 476 ? -11.384 -6.043 43.039 1.00 90.88 476 GLY A CA 1
ATOM 3795 C C . GLY A 1 476 ? -11.476 -4.672 42.353 1.00 90.88 476 GLY A C 1
ATOM 3796 O O . GLY A 1 476 ? -12.561 -4.260 41.935 1.00 90.88 476 GLY A O 1
ATOM 3797 N N . TYR A 1 477 ? -10.340 -3.984 42.168 1.00 92.75 477 TYR A N 1
ATOM 3798 C CA . TYR A 1 477 ? -10.281 -2.727 41.414 1.00 92.75 477 TYR A CA 1
ATOM 3799 C C . TYR A 1 477 ? -10.580 -2.963 39.930 1.00 92.75 477 TYR A C 1
ATOM 3801 O O . TYR A 1 477 ? -11.475 -2.333 39.368 1.00 92.75 477 TYR A O 1
ATOM 3809 N N . ALA A 1 478 ? -9.896 -3.926 39.308 1.00 93.69 478 ALA A N 1
ATOM 3810 C CA . ALA A 1 478 ? -10.072 -4.271 37.903 1.00 93.69 478 ALA A CA 1
ATOM 3811 C C . ALA A 1 478 ? -11.504 -4.738 37.596 1.00 93.69 478 ALA A C 1
ATOM 3813 O O . ALA A 1 478 ? -12.078 -4.304 36.596 1.00 93.69 478 ALA A O 1
ATOM 3814 N N . ALA A 1 479 ? -12.105 -5.554 38.471 1.00 93.00 479 ALA A N 1
ATOM 3815 C CA . ALA A 1 479 ? -13.497 -5.989 38.360 1.00 93.00 479 ALA A CA 1
ATOM 3816 C C . ALA A 1 479 ? -14.478 -4.806 38.387 1.00 93.00 479 ALA A C 1
ATOM 3818 O O . ALA A 1 479 ? -15.372 -4.723 37.541 1.00 93.00 479 ALA A O 1
ATOM 3819 N N . LYS A 1 480 ? -14.278 -3.842 39.295 1.00 92.75 480 LYS A N 1
ATOM 3820 C CA . LYS A 1 480 ? -15.106 -2.633 39.360 1.00 92.75 480 LYS A CA 1
ATOM 3821 C C . LYS A 1 480 ? -14.914 -1.731 38.136 1.00 92.75 480 LYS A C 1
ATOM 3823 O O . LYS A 1 480 ? -15.895 -1.377 37.482 1.00 92.75 480 LYS A O 1
ATOM 3828 N N . THR A 1 481 ? -13.675 -1.391 37.787 1.00 92.38 481 THR A N 1
ATOM 3829 C CA . THR A 1 481 ? -13.383 -0.473 36.675 1.00 92.38 481 THR A CA 1
ATOM 3830 C C . THR A 1 481 ? -13.819 -1.055 35.327 1.00 92.38 481 THR A C 1
ATOM 3832 O O . THR A 1 481 ? -14.353 -0.327 34.486 1.00 92.38 481 THR A O 1
ATOM 3835 N N . VAL A 1 482 ? -13.687 -2.373 35.112 1.00 93.12 482 VAL A N 1
ATOM 3836 C CA . VAL A 1 482 ? -14.191 -3.010 33.885 1.00 93.12 482 VAL A CA 1
ATOM 3837 C C . VAL A 1 482 ? -15.721 -3.108 33.864 1.00 93.12 482 VAL A C 1
ATOM 3839 O O . VAL A 1 482 ? -16.318 -2.934 32.802 1.00 93.12 482 VAL A O 1
ATOM 3842 N N . PHE A 1 483 ? -16.382 -3.302 35.013 1.00 92.88 483 PHE A N 1
ATOM 3843 C CA . PHE A 1 483 ? -17.845 -3.242 35.112 1.00 92.88 483 PHE A CA 1
ATOM 3844 C C . PHE A 1 483 ? -18.377 -1.850 34.739 1.00 92.88 483 PHE A C 1
ATOM 3846 O O . PHE A 1 483 ? -19.266 -1.741 33.892 1.00 92.88 483 PHE A O 1
ATOM 3853 N N . GLU A 1 484 ? -17.788 -0.782 35.286 1.00 90.94 484 GLU A N 1
ATOM 3854 C CA . GLU A 1 484 ? -18.132 0.602 34.930 1.00 90.94 484 GLU A CA 1
ATOM 3855 C C . GLU A 1 484 ? -17.850 0.895 33.440 1.00 90.94 484 GLU A C 1
ATOM 3857 O O . GLU A 1 484 ? -18.684 1.489 32.753 1.00 90.94 484 GLU A O 1
ATOM 3862 N N . ALA A 1 485 ? -16.742 0.388 32.881 1.00 90.50 485 ALA A N 1
ATOM 3863 C CA . ALA A 1 485 ? -16.436 0.513 31.452 1.00 90.50 485 ALA A CA 1
ATOM 3864 C C . ALA A 1 485 ? -17.422 -0.246 30.534 1.00 90.50 485 ALA A C 1
ATOM 3866 O O . ALA A 1 485 ? -17.700 0.209 29.419 1.00 90.50 485 ALA A O 1
ATOM 3867 N N . LEU A 1 486 ? -17.980 -1.379 30.977 1.00 91.44 486 LEU A N 1
ATOM 3868 C CA . LEU A 1 486 ? -18.965 -2.166 30.219 1.00 91.44 486 LEU A CA 1
ATOM 3869 C C . LEU A 1 486 ? -20.359 -1.523 30.160 1.00 91.44 486 LEU A C 1
ATOM 3871 O O . LEU A 1 486 ? -21.096 -1.768 29.197 1.00 91.44 486 LEU A O 1
ATOM 3875 N N . GLN A 1 487 ? -20.714 -0.681 31.138 1.00 90.38 487 GLN A N 1
ATOM 3876 C CA . GLN A 1 487 ? -21.972 0.081 31.134 1.00 90.38 487 GLN A CA 1
ATOM 3877 C C . GLN A 1 487 ? -22.053 1.078 29.965 1.00 90.38 487 GLN A C 1
ATOM 3879 O O . GLN A 1 487 ? -23.150 1.460 29.552 1.00 90.38 487 GLN A O 1
ATOM 3884 N N . ALA A 1 488 ? -20.916 1.462 29.371 1.00 87.25 488 ALA A N 1
ATOM 3885 C CA . ALA A 1 488 ? -20.890 2.290 28.173 1.00 87.25 488 ALA A CA 1
ATOM 3886 C C . ALA A 1 488 ? -21.696 1.638 27.022 1.00 87.25 488 ALA A C 1
ATOM 3888 O O . ALA A 1 488 ? -21.464 0.469 26.684 1.00 87.25 488 ALA A O 1
ATOM 3889 N N . PRO A 1 489 ? -22.611 2.368 26.347 1.00 81.88 489 PRO A N 1
ATOM 3890 C CA . PRO A 1 489 ? -23.349 1.825 25.206 1.00 81.88 489 PRO A CA 1
ATOM 3891 C C . PRO A 1 489 ? -22.416 1.355 24.081 1.00 81.88 489 PRO A C 1
ATOM 3893 O O . PRO A 1 489 ? -22.576 0.251 23.564 1.00 81.88 489 PRO A O 1
ATOM 3896 N N . ALA A 1 490 ? -21.396 2.161 23.768 1.00 78.00 490 ALA A N 1
ATOM 3897 C CA . ALA A 1 490 ? -20.395 1.913 22.731 1.00 78.00 490 ALA A CA 1
ATOM 3898 C C . ALA A 1 490 ? -19.127 1.226 23.285 1.00 78.00 490 ALA A C 1
ATOM 3900 O O . ALA A 1 490 ? -18.025 1.760 23.190 1.00 78.00 490 ALA A O 1
ATOM 3901 N N . CYS A 1 491 ? -19.279 0.044 23.884 1.00 83.56 491 CYS A N 1
ATOM 3902 C CA . CYS A 1 491 ? -18.149 -0.790 24.307 1.00 83.56 491 CYS A CA 1
ATOM 3903 C C . CYS A 1 491 ? -17.526 -1.548 23.115 1.00 83.56 491 CYS A C 1
ATOM 3905 O O . CYS A 1 491 ? -18.248 -2.073 22.264 1.00 83.56 491 CYS A O 1
ATOM 3907 N N . HIS A 1 492 ? -16.194 -1.662 23.064 1.00 88.75 492 HIS A N 1
ATOM 3908 C CA . HIS A 1 492 ? -15.511 -2.496 22.062 1.00 88.75 492 HIS A CA 1
ATOM 3909 C C . HIS A 1 492 ? -15.609 -3.993 22.401 1.00 88.75 492 HIS A C 1
ATOM 3911 O O . HIS A 1 492 ? -15.702 -4.365 23.568 1.00 88.75 492 HIS A O 1
ATOM 3917 N N . GLU A 1 493 ? -15.537 -4.867 21.396 1.00 89.75 493 GLU A N 1
ATOM 3918 C CA . GLU A 1 493 ? -15.580 -6.326 21.575 1.00 89.75 493 GLU A CA 1
ATOM 3919 C C . GLU A 1 493 ? -14.496 -6.842 22.536 1.00 89.75 493 GLU A C 1
ATOM 3921 O O . GLU A 1 493 ? -14.779 -7.683 23.386 1.00 89.75 493 GLU A O 1
ATOM 3926 N N . ASN A 1 494 ? -13.274 -6.312 22.451 1.00 91.12 494 ASN A N 1
ATOM 3927 C CA . ASN A 1 494 ? -12.178 -6.722 23.329 1.00 91.12 494 ASN A CA 1
ATOM 3928 C C . ASN A 1 494 ? -12.404 -6.269 24.786 1.00 91.12 494 ASN A C 1
ATOM 3930 O O . ASN A 1 494 ? -11.954 -6.951 25.700 1.00 91.12 494 ASN A O 1
ATOM 3934 N N . MET A 1 495 ? -13.183 -5.203 25.023 1.00 91.75 495 MET A N 1
ATOM 3935 C CA . MET A 1 495 ? -13.640 -4.836 26.374 1.00 91.75 495 MET A CA 1
ATOM 3936 C C . MET A 1 495 ? -14.629 -5.875 26.924 1.00 91.75 495 MET A C 1
ATOM 3938 O O . MET A 1 495 ? -14.547 -6.247 28.090 1.00 91.75 495 MET A O 1
ATOM 3942 N N . VAL A 1 496 ? -15.525 -6.396 26.075 1.00 93.06 496 VAL A N 1
ATOM 3943 C CA . VAL A 1 496 ? -16.464 -7.471 26.450 1.00 93.06 496 VAL A CA 1
ATOM 3944 C C . VAL A 1 496 ? -15.730 -8.787 26.733 1.00 93.06 496 VAL A C 1
ATOM 3946 O O . VAL A 1 496 ? -16.133 -9.504 27.644 1.00 93.06 496 VAL A O 1
ATOM 3949 N N . LYS A 1 497 ? -14.624 -9.085 26.033 1.00 92.50 497 LYS A N 1
ATOM 3950 C CA . LYS A 1 497 ? -13.755 -10.235 26.357 1.00 92.50 497 LYS A CA 1
ATOM 3951 C C . LYS A 1 497 ? -13.083 -10.074 27.725 1.00 92.50 497 LYS A C 1
ATOM 3953 O O . LYS A 1 497 ? -13.239 -10.943 28.575 1.00 92.50 497 LYS A O 1
ATOM 3958 N N . VAL A 1 498 ? -12.390 -8.952 27.957 1.00 93.50 498 VAL A N 1
ATOM 3959 C CA . VAL A 1 498 ? -11.688 -8.684 29.229 1.00 93.50 498 VAL A CA 1
ATOM 3960 C C . VAL A 1 498 ? -12.661 -8.669 30.405 1.00 93.50 498 VAL A C 1
ATOM 3962 O O . VAL A 1 498 ? -12.455 -9.395 31.370 1.00 93.50 498 VAL A O 1
ATOM 3965 N N . GLY A 1 499 ? -13.750 -7.903 30.312 1.00 93.06 499 GLY A N 1
ATOM 3966 C CA . GLY A 1 499 ? -14.743 -7.828 31.382 1.00 93.06 499 GLY A CA 1
ATOM 3967 C C . GLY A 1 499 ? -15.535 -9.122 31.571 1.00 93.06 499 GLY A C 1
ATOM 3968 O O . GLY A 1 499 ? -15.850 -9.470 32.701 1.00 93.06 499 GLY A O 1
ATOM 3969 N N . GLY A 1 500 ? -15.796 -9.882 30.502 1.00 93.31 500 GLY A N 1
ATOM 3970 C CA . GLY A 1 500 ? -16.392 -11.215 30.601 1.00 93.31 500 GLY A CA 1
ATOM 3971 C C . GLY A 1 500 ? -15.505 -12.205 31.361 1.00 93.31 500 GLY A C 1
ATOM 3972 O O . GLY A 1 500 ? -16.014 -12.967 32.177 1.00 93.31 500 GLY A O 1
ATOM 3973 N N . TYR A 1 501 ? -14.186 -12.169 31.148 1.00 93.75 501 TYR A N 1
ATOM 3974 C CA . TYR A 1 501 ? -13.251 -12.993 31.917 1.00 93.75 501 TYR A CA 1
ATOM 3975 C C . TYR A 1 501 ? -13.147 -12.502 33.369 1.00 93.75 501 TYR A C 1
ATOM 3977 O O . TYR A 1 501 ? -13.411 -13.263 34.293 1.00 93.75 501 TYR A O 1
ATOM 3985 N N . ILE A 1 502 ? -12.813 -11.223 33.581 1.00 93.25 502 ILE A N 1
ATOM 3986 C CA . ILE A 1 502 ? -12.547 -10.661 34.918 1.00 93.25 502 ILE A CA 1
ATOM 3987 C C . ILE A 1 502 ? -13.772 -10.766 35.836 1.00 93.25 502 ILE A C 1
ATOM 3989 O O . ILE A 1 502 ? -13.610 -11.110 37.001 1.00 93.25 502 ILE A O 1
ATOM 3993 N N . LEU A 1 503 ? -14.992 -10.537 35.334 1.00 92.50 503 LEU A N 1
ATOM 3994 C CA . LEU A 1 503 ? -16.210 -10.733 36.132 1.00 92.50 503 LEU A CA 1
ATOM 3995 C C . LEU A 1 503 ? -16.528 -12.217 36.370 1.00 92.50 503 LEU A C 1
ATOM 3997 O O . LEU A 1 503 ? -17.146 -12.541 37.377 1.00 92.50 503 LEU A O 1
ATOM 4001 N N . GLY A 1 504 ? -16.106 -13.116 35.475 1.00 91.38 504 GLY A N 1
ATOM 4002 C CA . GLY A 1 504 ? -16.292 -14.560 35.634 1.00 91.38 504 GLY A CA 1
ATOM 4003 C C . GLY A 1 504 ? -15.452 -15.177 36.751 1.00 91.38 504 GLY A C 1
ATOM 4004 O O . GLY A 1 504 ? -15.891 -16.155 37.343 1.00 91.38 504 GLY A O 1
ATOM 4005 N N . GLU A 1 505 ? -14.285 -14.601 37.049 1.00 89.44 505 GLU A N 1
ATOM 4006 C CA . GLU A 1 505 ? -13.480 -14.958 38.226 1.00 89.44 505 GLU A CA 1
ATOM 4007 C C . GLU A 1 505 ? -13.890 -14.102 39.443 1.00 89.44 505 GLU A C 1
ATOM 4009 O O . GLU A 1 505 ? -14.362 -14.620 40.447 1.00 89.44 505 GLU A O 1
ATOM 4014 N N . PHE A 1 506 ? -13.790 -12.771 39.328 1.00 91.56 506 PHE A N 1
ATOM 4015 C CA . PHE A 1 506 ? -13.783 -11.833 40.464 1.00 91.56 506 PHE A CA 1
ATOM 4016 C C . PHE A 1 506 ? -15.100 -11.064 40.668 1.00 91.56 506 PHE A C 1
ATOM 4018 O O . PHE A 1 506 ? -15.150 -10.053 41.375 1.00 91.56 506 PHE A O 1
ATOM 4025 N N . GLY A 1 507 ? -16.193 -11.508 40.037 1.00 87.75 507 GLY A N 1
ATOM 4026 C CA . GLY A 1 507 ? -17.519 -10.895 40.191 1.00 87.75 507 GLY A CA 1
ATOM 4027 C C . GLY A 1 507 ? -18.062 -10.971 41.624 1.00 87.75 507 GLY A C 1
ATOM 4028 O O . GLY A 1 507 ? -18.880 -10.134 42.014 1.00 87.75 507 GLY A O 1
ATOM 4029 N N . ASN A 1 508 ? -17.582 -11.940 42.414 1.00 89.56 508 ASN A N 1
ATOM 4030 C CA . ASN A 1 508 ? -17.843 -12.110 43.848 1.00 89.56 508 ASN A CA 1
ATOM 4031 C C . ASN A 1 508 ? -17.387 -10.890 44.674 1.00 89.56 508 ASN A C 1
ATOM 4033 O O . ASN A 1 508 ? -18.170 -10.377 45.474 1.00 89.56 508 ASN A O 1
ATOM 4037 N N . LEU A 1 509 ? -16.184 -10.362 44.420 1.00 89.75 509 LEU A N 1
ATOM 4038 C CA . LEU A 1 509 ? -15.596 -9.233 45.157 1.00 89.75 509 LEU A CA 1
ATOM 4039 C C . LEU A 1 509 ? -16.427 -7.940 45.060 1.00 89.75 509 LEU A C 1
ATOM 4041 O O . LEU A 1 509 ? -16.391 -7.113 45.970 1.00 89.75 509 LEU A O 1
ATOM 4045 N N . ILE A 1 510 ? -17.190 -7.764 43.975 1.00 90.62 510 ILE A N 1
ATOM 4046 C CA . ILE A 1 510 ? -18.035 -6.579 43.735 1.00 90.62 510 ILE A CA 1
ATOM 4047 C C . ILE A 1 510 ? -19.539 -6.836 43.942 1.00 90.62 510 ILE A C 1
ATOM 4049 O O . ILE A 1 510 ? -20.344 -5.918 43.776 1.00 90.62 510 ILE A O 1
ATOM 4053 N N . ALA A 1 511 ? -19.948 -8.053 44.318 1.00 85.75 511 ALA A N 1
ATOM 4054 C CA . ALA A 1 511 ? -21.362 -8.416 44.464 1.00 85.75 511 ALA A CA 1
ATOM 4055 C C . ALA A 1 511 ? -22.073 -7.712 45.640 1.00 85.75 511 ALA A C 1
ATOM 4057 O O . ALA A 1 511 ? -23.301 -7.650 45.657 1.00 85.75 511 ALA A O 1
ATOM 4058 N N . GLY A 1 512 ? -21.317 -7.171 46.606 1.00 83.31 512 GLY A N 1
ATOM 4059 C CA . GLY A 1 512 ? -21.848 -6.486 47.793 1.00 83.31 512 GLY A CA 1
ATOM 4060 C C . GLY A 1 512 ? -22.360 -5.052 47.578 1.00 83.31 512 GLY A C 1
ATOM 4061 O O . GLY A 1 512 ? -23.062 -4.534 48.444 1.00 83.31 512 GLY A O 1
ATOM 4062 N N . ASP A 1 513 ? -22.046 -4.398 46.452 1.00 87.75 513 ASP A N 1
ATOM 4063 C CA . ASP A 1 513 ? -22.662 -3.114 46.077 1.00 87.75 513 ASP A CA 1
ATOM 4064 C C . ASP A 1 513 ? -23.962 -3.392 45.290 1.00 87.75 513 ASP A C 1
ATOM 4066 O O . ASP A 1 513 ? -23.909 -4.064 44.255 1.00 87.75 513 ASP A O 1
ATOM 4070 N N . PRO A 1 514 ? -25.131 -2.854 45.704 1.00 84.00 514 PRO A N 1
ATOM 4071 C CA . PRO A 1 514 ? -26.390 -2.994 44.967 1.00 84.00 514 PRO A CA 1
ATOM 4072 C C . PRO A 1 514 ? -26.321 -2.615 43.475 1.00 84.00 514 PRO A C 1
ATOM 4074 O O . PRO A 1 514 ? -27.143 -3.083 42.687 1.00 84.00 514 PRO A O 1
ATOM 4077 N N . ARG A 1 515 ? -25.356 -1.782 43.061 1.00 88.31 515 ARG A N 1
ATOM 4078 C CA . ARG A 1 515 ? -25.126 -1.386 41.659 1.00 88.31 515 ARG A CA 1
ATOM 4079 C C . ARG A 1 515 ? -24.480 -2.487 40.814 1.00 88.31 515 ARG A C 1
ATOM 4081 O O . ARG A 1 515 ? -24.682 -2.504 39.602 1.00 88.31 515 ARG A O 1
ATOM 4088 N N . SER A 1 516 ? -23.726 -3.387 41.442 1.00 89.81 516 SER A N 1
ATOM 4089 C CA . SER A 1 516 ? -23.029 -4.535 40.842 1.00 89.81 516 SER A CA 1
ATOM 4090 C C . SER A 1 516 ? -23.491 -5.877 41.419 1.00 89.81 516 SER A C 1
ATOM 4092 O O . SER A 1 516 ? -22.770 -6.871 41.341 1.00 89.81 516 SER A O 1
ATOM 4094 N N . ALA A 1 517 ? -24.726 -5.940 41.926 1.00 90.25 517 ALA A N 1
ATOM 4095 C CA . ALA A 1 517 ? -25.365 -7.189 42.322 1.00 90.25 517 ALA A CA 1
ATOM 4096 C C . ALA A 1 517 ? -25.345 -8.227 41.168 1.00 90.25 517 ALA A C 1
ATOM 4098 O O . ALA A 1 517 ? -25.446 -7.837 39.996 1.00 90.25 517 ALA A O 1
ATOM 4099 N N . PRO A 1 518 ? -25.279 -9.545 41.447 1.00 89.94 518 PRO A N 1
ATOM 4100 C CA . PRO A 1 518 ? -25.032 -10.580 40.431 1.00 89.94 518 PRO A CA 1
ATOM 4101 C C . PRO A 1 518 ? -25.991 -10.548 39.234 1.00 89.94 518 PRO A C 1
ATOM 4103 O O . PRO A 1 518 ? -25.575 -10.651 38.078 1.00 89.94 518 PRO A O 1
ATOM 4106 N N . LYS A 1 519 ? -27.281 -10.300 39.492 1.00 89.12 519 LYS A N 1
ATOM 4107 C CA . LYS A 1 519 ? -28.311 -10.145 38.455 1.00 89.12 519 LYS A CA 1
ATOM 4108 C C . LYS A 1 519 ? -28.020 -8.983 37.494 1.00 89.12 519 LYS A C 1
ATOM 4110 O O . LYS A 1 519 ? -28.311 -9.092 36.304 1.00 89.12 519 LYS A O 1
ATOM 4115 N N . VAL A 1 520 ? -27.421 -7.892 37.978 1.00 92.00 520 VAL A N 1
ATOM 4116 C CA . VAL A 1 520 ? -27.013 -6.740 37.156 1.00 92.00 520 VAL A CA 1
ATOM 4117 C C . VAL A 1 520 ? -25.780 -7.084 36.320 1.00 92.00 520 VAL A C 1
ATOM 4119 O O . VAL A 1 520 ? -25.773 -6.786 35.126 1.00 92.00 520 VAL A O 1
ATOM 4122 N N . GLN A 1 521 ? -24.782 -7.769 36.896 1.00 92.25 521 GLN A N 1
ATOM 4123 C CA . GLN A 1 521 ? -23.600 -8.244 36.158 1.00 92.25 521 GLN A CA 1
ATOM 4124 C C . GLN A 1 521 ? -24.000 -9.173 34.998 1.00 92.25 521 GLN A C 1
ATOM 4126 O O . GLN A 1 521 ? -23.607 -8.950 33.849 1.00 92.25 521 GLN A O 1
ATOM 4131 N N . PHE A 1 522 ? -24.852 -10.166 35.277 1.00 92.75 522 PHE A N 1
ATOM 4132 C CA . PHE A 1 522 ? -25.386 -11.083 34.271 1.00 92.75 522 PHE A CA 1
ATOM 4133 C C . PHE A 1 522 ? -26.176 -10.352 33.178 1.00 92.75 522 PHE A C 1
ATOM 4135 O O . PHE A 1 522 ? -25.867 -10.506 31.995 1.00 92.75 522 PHE A O 1
ATOM 4142 N N . ASN A 1 523 ? -27.146 -9.508 33.554 1.00 91.94 523 ASN A N 1
ATOM 4143 C CA . ASN A 1 523 ? -27.953 -8.747 32.596 1.00 91.94 523 ASN A CA 1
ATOM 4144 C C . ASN A 1 523 ? -27.084 -7.839 31.703 1.00 91.94 523 ASN A C 1
ATOM 4146 O O . ASN A 1 523 ? -27.333 -7.744 30.498 1.00 91.94 523 ASN A O 1
ATOM 4150 N N . LEU A 1 524 ? -26.046 -7.203 32.264 1.00 91.81 524 LEU A N 1
ATOM 4151 C CA . LEU A 1 524 ? -25.120 -6.353 31.515 1.00 91.81 524 LEU A CA 1
ATOM 4152 C C . LEU A 1 524 ? -24.379 -7.158 30.441 1.00 91.81 524 LEU A C 1
ATOM 4154 O O . LEU A 1 524 ? -24.444 -6.796 29.265 1.00 91.81 524 LEU A O 1
ATOM 4158 N N . LEU A 1 525 ? -23.749 -8.280 30.802 1.00 92.06 525 LEU A N 1
ATOM 4159 C CA . LEU A 1 525 ? -23.060 -9.146 29.837 1.00 92.06 525 LEU A CA 1
ATOM 4160 C C . LEU A 1 525 ? -24.028 -9.753 28.807 1.00 92.06 525 LEU A C 1
ATOM 4162 O O . LEU A 1 525 ? -23.715 -9.807 27.616 1.00 92.06 525 LEU A O 1
ATOM 4166 N N . HIS A 1 526 ? -25.226 -10.161 29.230 1.00 91.75 526 HIS A N 1
ATOM 4167 C CA . HIS A 1 526 ? -26.241 -10.743 28.348 1.00 91.75 526 HIS A CA 1
ATOM 4168 C C . HIS A 1 526 ? -26.802 -9.747 27.320 1.00 91.75 526 HIS A C 1
ATOM 4170 O O . HIS A 1 526 ? -27.050 -10.120 26.168 1.00 91.75 526 HIS A O 1
ATOM 4176 N N . SER A 1 527 ? -26.896 -8.460 27.678 1.00 91.00 527 SER A N 1
ATOM 4177 C CA . SER A 1 527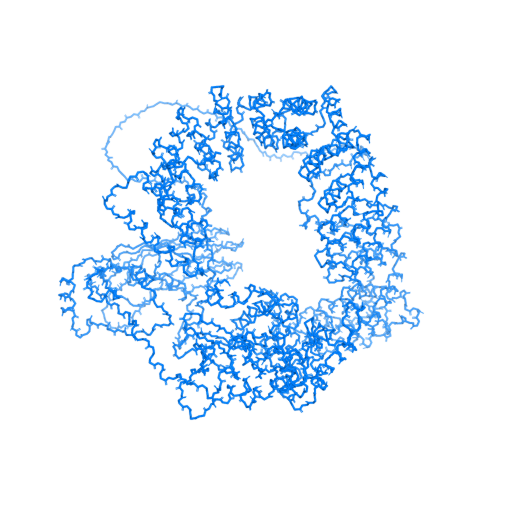 ? -27.262 -7.389 26.738 1.00 91.00 527 SER A CA 1
ATOM 4178 C C . SER A 1 527 ? -26.263 -7.238 25.580 1.00 91.00 527 SER A C 1
ATOM 4180 O O . SER A 1 527 ? -26.652 -6.878 24.468 1.00 91.00 527 SER A O 1
ATOM 4182 N N . LYS A 1 528 ? -24.977 -7.546 25.815 1.00 89.44 528 LYS A N 1
ATOM 4183 C CA . LYS A 1 528 ? -23.910 -7.469 24.804 1.00 89.44 528 LYS A CA 1
ATOM 4184 C C . LYS A 1 528 ? -23.757 -8.778 24.018 1.00 89.44 528 LYS A C 1
ATOM 4186 O O . LYS A 1 528 ? -23.505 -8.722 22.817 1.00 89.44 528 LYS A O 1
ATOM 4191 N N . PHE A 1 529 ? -23.961 -9.935 24.664 1.00 89.69 529 PHE A N 1
ATOM 4192 C CA . PHE A 1 529 ? -23.772 -11.293 24.117 1.00 89.69 529 PHE A CA 1
ATOM 4193 C C . PHE A 1 529 ? -24.249 -11.456 22.665 1.00 89.69 529 PHE A C 1
ATOM 4195 O O . PHE A 1 529 ? -23.492 -11.896 21.800 1.00 89.69 529 PHE A O 1
ATOM 4202 N N . HIS A 1 530 ? -25.487 -11.044 22.382 1.00 85.88 530 HIS A N 1
ATOM 4203 C CA . HIS A 1 530 ? -26.147 -11.203 21.082 1.00 85.88 530 HIS A CA 1
ATOM 4204 C C . HIS A 1 530 ? -25.507 -10.405 19.931 1.00 85.88 530 HIS A C 1
ATOM 4206 O O . HIS A 1 530 ? -25.717 -10.740 18.765 1.00 85.88 530 HIS A O 1
ATOM 4212 N N . LEU A 1 531 ? -24.735 -9.361 20.240 1.00 84.88 531 LEU A N 1
ATOM 4213 C CA . LEU A 1 531 ? -24.092 -8.470 19.266 1.00 84.88 531 LEU A CA 1
ATOM 4214 C C . LEU A 1 531 ? -22.623 -8.844 18.998 1.00 84.88 531 LEU A C 1
ATOM 4216 O O . LEU A 1 531 ? -21.995 -8.280 18.098 1.00 84.88 531 LEU A O 1
ATOM 4220 N N . CYS A 1 532 ? -22.065 -9.782 19.768 1.00 87.12 532 CYS A N 1
ATOM 4221 C CA . CYS A 1 532 ? -20.654 -10.144 19.725 1.00 87.12 532 CYS A CA 1
ATOM 4222 C C . CYS A 1 532 ? -20.338 -11.325 18.782 1.00 87.12 532 CYS A C 1
ATOM 4224 O O . CYS A 1 532 ? -21.185 -12.152 18.422 1.00 87.12 532 CYS A O 1
ATOM 4226 N N . THR A 1 533 ? -19.062 -11.418 18.399 1.00 89.56 533 THR A N 1
ATOM 4227 C CA . THR A 1 533 ? -18.484 -12.530 17.629 1.00 89.56 533 THR A CA 1
ATOM 4228 C C . THR A 1 533 ? -18.687 -13.892 18.306 1.00 89.56 533 THR A C 1
ATOM 4230 O O . THR A 1 533 ? -18.923 -13.960 19.516 1.00 89.56 533 THR A O 1
ATOM 4233 N N . PRO A 1 534 ? -18.583 -15.007 17.551 1.00 89.44 534 PRO A N 1
ATOM 4234 C CA . PRO A 1 534 ? -18.679 -16.343 18.130 1.00 89.44 534 PRO A CA 1
ATOM 4235 C C . PRO A 1 534 ? -17.673 -16.590 19.262 1.00 89.44 534 PRO A C 1
ATOM 4237 O O . PRO A 1 534 ? -18.058 -17.137 20.287 1.00 89.44 534 PRO A O 1
ATOM 4240 N N . THR A 1 535 ? -16.431 -16.115 19.126 1.00 89.81 535 THR A N 1
ATOM 4241 C CA . THR A 1 535 ? -15.369 -16.284 20.134 1.00 89.81 535 THR A CA 1
ATOM 4242 C C . THR A 1 535 ? -15.679 -15.574 21.450 1.00 89.81 535 THR A C 1
ATOM 4244 O O . THR A 1 535 ? -15.578 -16.176 22.515 1.00 89.81 535 THR A O 1
ATOM 4247 N N . THR A 1 536 ? -16.166 -14.332 21.403 1.00 92.00 536 THR A N 1
ATOM 4248 C CA . THR A 1 536 ? -16.639 -13.637 22.611 1.00 92.00 536 THR A CA 1
ATOM 4249 C C . THR A 1 536 ? -17.844 -14.343 23.238 1.00 92.00 536 THR A C 1
ATOM 4251 O O . THR A 1 536 ? -17.941 -14.407 24.458 1.00 92.00 536 THR A O 1
ATOM 4254 N N . ARG A 1 537 ? -18.750 -14.928 22.439 1.00 91.88 537 ARG A N 1
ATOM 4255 C CA . ARG A 1 537 ? -19.880 -15.712 22.971 1.00 91.88 537 ARG A CA 1
ATOM 4256 C C . ARG A 1 537 ? -19.437 -17.020 23.639 1.00 91.88 537 ARG A C 1
ATOM 4258 O O . ARG A 1 537 ? -19.976 -17.344 24.689 1.00 91.88 537 ARG A O 1
ATOM 4265 N N . GLN A 1 538 ? -18.443 -17.727 23.099 1.00 91.06 538 GLN A N 1
ATOM 4266 C CA . GLN A 1 538 ? -17.847 -18.923 23.725 1.00 91.06 538 GLN A CA 1
ATOM 4267 C C . GLN A 1 538 ? -17.244 -18.594 25.104 1.00 91.06 538 GLN A C 1
ATOM 4269 O O . GLN A 1 538 ? -17.487 -19.305 26.082 1.00 91.06 538 GLN A O 1
ATOM 4274 N N . LEU A 1 539 ? -16.523 -17.470 25.203 1.00 93.75 539 LEU A N 1
ATOM 4275 C CA . LEU A 1 539 ? -15.998 -16.964 26.473 1.00 93.75 539 LEU A CA 1
ATOM 4276 C C . LEU A 1 539 ? -17.130 -16.610 27.451 1.00 93.75 539 LEU A C 1
ATOM 4278 O O . LEU A 1 539 ? -17.132 -17.107 28.571 1.00 93.75 539 LEU A O 1
ATOM 4282 N N . LEU A 1 540 ? -18.139 -15.846 27.018 1.00 93.62 540 LEU A N 1
ATOM 4283 C CA . LEU A 1 540 ? -19.267 -15.462 27.878 1.00 93.62 540 LEU A CA 1
ATOM 4284 C C . LEU A 1 540 ? -20.124 -16.650 28.349 1.00 93.62 540 LEU A C 1
ATOM 4286 O O . LEU A 1 540 ? -20.642 -16.601 29.459 1.00 93.62 540 LEU A O 1
ATOM 4290 N N . LEU A 1 541 ? -20.250 -17.733 27.571 1.00 92.38 541 LEU A N 1
ATOM 4291 C CA . LEU A 1 541 ? -20.871 -18.976 28.060 1.00 92.38 541 LEU A CA 1
ATOM 4292 C C . LEU A 1 541 ? -20.076 -19.587 29.225 1.00 92.38 541 LEU A C 1
ATOM 4294 O O . LEU A 1 541 ? -20.670 -20.121 30.158 1.00 92.38 541 LEU A O 1
ATOM 4298 N N . SER A 1 542 ? -18.747 -19.463 29.197 1.00 92.12 542 SER A N 1
ATOM 4299 C CA . SER A 1 542 ? -17.862 -19.923 30.275 1.00 92.12 542 SER A CA 1
ATOM 4300 C C . SER A 1 542 ? -17.999 -19.026 31.516 1.00 92.12 542 SER A C 1
ATOM 4302 O O . SER A 1 542 ? -18.156 -19.535 32.624 1.00 92.12 542 SER A O 1
ATOM 4304 N N . THR A 1 543 ? -18.072 -17.699 31.327 1.00 93.25 543 THR A N 1
ATOM 4305 C CA . THR A 1 543 ? -18.435 -16.724 32.375 1.00 93.25 543 THR A CA 1
ATOM 4306 C C . THR A 1 543 ? -19.771 -17.068 33.033 1.00 93.25 543 THR A C 1
ATOM 4308 O O . THR A 1 543 ? -19.884 -17.046 34.254 1.00 93.25 543 THR A O 1
ATOM 4311 N N . TYR A 1 544 ? -20.789 -17.417 32.241 1.00 91.81 544 TYR A N 1
ATOM 4312 C CA . TYR A 1 544 ? -22.098 -17.803 32.765 1.00 91.81 544 TYR A CA 1
ATOM 4313 C C . TYR A 1 544 ? -22.045 -19.099 33.583 1.00 91.81 544 TYR A C 1
ATOM 4315 O O . TYR A 1 544 ? -22.735 -19.197 34.594 1.00 91.81 544 TYR A O 1
ATOM 4323 N N . MET A 1 545 ? -21.212 -20.072 33.204 1.00 89.56 545 MET A N 1
ATOM 4324 C CA . MET A 1 545 ? -21.026 -21.279 34.013 1.00 89.56 545 MET A CA 1
ATOM 4325 C C . MET A 1 545 ? -20.332 -20.959 35.350 1.00 89.56 545 MET A C 1
ATOM 4327 O O . MET A 1 545 ? -20.790 -21.433 36.388 1.00 89.56 545 MET A O 1
ATOM 4331 N N . LYS A 1 546 ? -19.319 -20.077 35.374 1.00 89.44 546 LYS A N 1
ATOM 4332 C CA . LYS A 1 546 ? -18.733 -19.596 36.642 1.00 89.44 546 LYS A CA 1
ATOM 4333 C C . LYS A 1 546 ? -19.725 -18.790 37.491 1.00 89.44 546 LYS A C 1
ATOM 4335 O O . LYS A 1 546 ? -19.781 -18.987 38.699 1.00 89.44 546 LYS A O 1
ATOM 4340 N N . PHE A 1 547 ? -20.595 -17.979 36.884 1.00 90.75 547 PHE A N 1
ATOM 4341 C CA . PHE A 1 547 ? -21.691 -17.310 37.599 1.00 90.75 547 PHE A CA 1
ATOM 4342 C C . PHE A 1 547 ? -22.704 -18.278 38.237 1.00 90.75 547 PHE A C 1
ATOM 4344 O O . PHE A 1 547 ? -23.278 -17.920 39.259 1.00 90.75 547 PHE A O 1
ATOM 4351 N N . ILE A 1 548 ? -22.909 -19.493 37.705 1.00 87.69 548 ILE A N 1
ATOM 4352 C CA . ILE A 1 548 ? -23.710 -20.522 38.399 1.00 87.69 548 ILE A CA 1
ATOM 4353 C C . ILE A 1 548 ? -23.016 -20.990 39.688 1.00 87.69 548 ILE A C 1
ATOM 4355 O O . ILE A 1 548 ? -23.706 -21.222 40.677 1.00 87.69 548 ILE A O 1
ATOM 4359 N N . ASN A 1 549 ? -21.683 -21.118 39.679 1.00 84.62 549 ASN A N 1
ATOM 4360 C CA . ASN A 1 549 ? -20.901 -21.510 40.856 1.00 84.62 549 ASN A CA 1
ATOM 4361 C C . ASN A 1 549 ? -20.894 -20.396 41.919 1.00 84.62 549 ASN A C 1
ATOM 4363 O O . ASN A 1 549 ? -21.263 -20.616 43.068 1.00 84.62 549 ASN A O 1
ATOM 4367 N N . LEU A 1 550 ? -20.544 -19.170 41.511 1.00 84.19 550 LEU A N 1
ATOM 4368 C CA . LEU A 1 550 ? -20.441 -18.017 42.411 1.00 84.19 550 LEU A CA 1
ATOM 4369 C C . LEU A 1 550 ? -21.798 -17.556 42.971 1.00 84.19 550 LEU A C 1
ATOM 4371 O O . LEU A 1 550 ? -21.853 -17.034 44.084 1.00 84.19 550 LEU A O 1
ATOM 4375 N N . PHE A 1 551 ? -22.890 -17.705 42.208 1.00 86.69 551 PHE A N 1
ATOM 4376 C CA . PHE A 1 551 ? -24.182 -17.085 42.517 1.00 86.69 551 PHE A CA 1
ATOM 4377 C C . PHE A 1 551 ? -25.378 -18.028 42.266 1.00 86.69 551 PHE A C 1
ATOM 4379 O O . PHE A 1 551 ? -26.044 -17.938 41.226 1.00 86.69 551 PHE A O 1
ATOM 4386 N N . PRO A 1 552 ? -25.742 -18.881 43.244 1.00 82.88 552 PRO A N 1
ATOM 4387 C CA . PRO A 1 552 ? -26.884 -19.795 43.129 1.00 82.88 552 PRO A CA 1
ATOM 4388 C C . PRO A 1 552 ? -28.217 -19.110 42.774 1.00 82.88 552 PRO A C 1
ATOM 4390 O O . PRO A 1 552 ? -29.052 -19.703 42.093 1.00 82.88 552 PRO A O 1
ATOM 4393 N N . GLU A 1 553 ? -28.405 -17.846 43.172 1.00 84.50 553 GLU A N 1
ATOM 4394 C CA . GLU A 1 553 ? -29.620 -17.054 42.916 1.00 84.50 553 GLU A CA 1
ATOM 4395 C C . GLU A 1 553 ? -29.954 -16.876 41.424 1.00 84.50 553 GLU A C 1
ATOM 4397 O O . GLU A 1 553 ? -31.127 -16.807 41.063 1.00 84.50 553 GLU A O 1
ATOM 4402 N N . ILE A 1 554 ? -28.942 -16.823 40.548 1.00 87.69 554 ILE A N 1
ATOM 4403 C CA . ILE A 1 554 ? -29.109 -16.609 39.095 1.00 87.69 554 ILE A CA 1
ATOM 4404 C C . ILE A 1 554 ? -28.990 -17.905 38.273 1.00 87.69 554 ILE A C 1
ATOM 4406 O O . ILE A 1 554 ? -29.046 -17.873 37.040 1.00 87.69 554 ILE A O 1
ATOM 4410 N N . LYS A 1 555 ? -28.887 -19.066 38.940 1.00 86.44 555 LYS A N 1
ATOM 4411 C CA . LYS A 1 555 ? -28.764 -20.400 38.319 1.00 86.44 555 LYS A CA 1
ATOM 4412 C C . LYS A 1 555 ? -29.921 -20.706 37.358 1.00 86.44 555 LYS A C 1
ATOM 4414 O O . LYS A 1 555 ? -29.687 -21.215 36.263 1.00 86.44 555 LYS A O 1
ATOM 4419 N N . SER A 1 556 ? -31.149 -20.331 37.719 1.00 86.88 556 SER A N 1
ATOM 4420 C CA . SER A 1 556 ? -32.362 -20.525 36.906 1.00 86.88 556 SER A CA 1
ATOM 4421 C C . SER A 1 556 ? -32.373 -19.684 35.621 1.00 86.88 556 SER A C 1
ATOM 4423 O O . SER A 1 556 ? -32.649 -20.206 34.538 1.00 86.88 556 SER A O 1
ATOM 4425 N N . ASP A 1 557 ? -32.017 -18.400 35.715 1.00 87.31 557 ASP A N 1
ATOM 4426 C CA . ASP A 1 557 ? -31.912 -17.493 34.568 1.00 87.31 557 ASP A CA 1
ATOM 4427 C C . ASP A 1 557 ? -30.866 -17.978 33.564 1.00 87.31 557 ASP A C 1
ATOM 4429 O O . ASP A 1 557 ? -31.142 -18.080 32.365 1.00 87.31 557 ASP A O 1
ATOM 4433 N N . ILE A 1 558 ? -29.671 -18.321 34.053 1.00 88.50 558 ILE A N 1
ATOM 4434 C CA . ILE A 1 558 ? -28.572 -18.795 33.210 1.00 88.50 558 ILE A CA 1
ATOM 4435 C C . ILE A 1 558 ? -28.954 -20.120 32.544 1.00 88.50 558 ILE A C 1
ATOM 4437 O O . ILE A 1 558 ? -28.756 -20.280 31.338 1.00 88.50 558 ILE A O 1
ATOM 4441 N N . GLN A 1 559 ? -29.582 -21.043 33.279 1.00 88.44 559 GLN A N 1
ATOM 4442 C CA . GLN A 1 559 ? -30.097 -22.281 32.701 1.00 88.44 559 GLN A CA 1
ATOM 4443 C C . GLN A 1 559 ? -31.144 -22.042 31.609 1.00 88.44 559 GLN A C 1
ATOM 4445 O O . GLN A 1 559 ? -31.164 -22.809 30.647 1.00 88.44 559 GLN A O 1
ATOM 4450 N N . SER A 1 560 ? -31.981 -21.002 31.699 1.00 87.81 560 SER A N 1
ATOM 4451 C CA . SER A 1 560 ? -32.903 -20.647 30.607 1.00 87.81 560 SER A CA 1
ATOM 4452 C C . SER A 1 560 ? -32.149 -20.188 29.349 1.00 87.81 560 SER A C 1
ATOM 4454 O O . SER A 1 560 ? -32.464 -20.618 28.241 1.00 87.81 560 SER A O 1
ATOM 4456 N N . VAL A 1 561 ? -31.070 -19.412 29.514 1.00 87.81 561 VAL A N 1
ATOM 4457 C CA . VAL A 1 561 ? -30.218 -18.950 28.406 1.00 87.81 561 VAL A CA 1
ATOM 4458 C C . VAL A 1 561 ? -29.439 -20.097 27.757 1.00 87.81 561 VAL A C 1
ATOM 4460 O O . VAL A 1 561 ? -29.309 -20.123 26.531 1.00 87.81 561 VAL A O 1
ATOM 4463 N N . LEU A 1 562 ? -28.964 -21.067 28.542 1.00 87.12 562 LEU A N 1
ATOM 4464 C CA . LEU A 1 562 ? -28.326 -22.285 28.029 1.00 87.12 562 LEU A CA 1
ATOM 4465 C C . LEU A 1 562 ? -29.323 -23.209 27.303 1.00 87.12 562 LEU A C 1
ATOM 4467 O O . LEU A 1 562 ? -28.938 -23.890 26.358 1.00 87.12 562 LEU A O 1
ATOM 4471 N N . GLN A 1 563 ? -30.602 -23.201 27.696 1.00 87.62 563 GLN A N 1
ATOM 4472 C CA . GLN A 1 563 ? -31.674 -23.989 27.065 1.00 87.62 563 GLN A CA 1
ATOM 4473 C C . GLN A 1 563 ? -32.210 -23.406 25.751 1.00 87.62 563 GLN A C 1
ATOM 4475 O O . GLN A 1 563 ? -32.887 -24.119 25.012 1.00 87.62 563 GLN A O 1
ATOM 4480 N N . ASN A 1 564 ? -31.925 -22.141 25.435 1.00 86.38 564 ASN A N 1
ATOM 4481 C CA . ASN A 1 564 ? -32.419 -21.515 24.209 1.00 86.38 564 ASN A CA 1
ATOM 4482 C C . ASN A 1 564 ? -31.883 -22.223 22.948 1.00 86.38 564 ASN A C 1
ATOM 4484 O O . ASN A 1 564 ? -30.670 -22.369 22.765 1.00 86.38 564 ASN A O 1
ATOM 4488 N N . ASP A 1 565 ? -32.785 -22.569 22.018 1.00 78.56 565 ASP A N 1
ATOM 4489 C CA . ASP A 1 565 ? -32.459 -23.232 20.741 1.00 78.56 565 ASP A CA 1
ATOM 4490 C C . ASP A 1 565 ? -31.386 -22.479 19.924 1.00 78.56 565 ASP A C 1
ATOM 4492 O O . ASP A 1 565 ? -30.618 -23.100 19.193 1.00 78.56 565 ASP A O 1
ATOM 4496 N N . SER A 1 566 ? -31.270 -21.153 20.074 1.00 80.19 566 SER A N 1
ATOM 4497 C CA . SER A 1 566 ? -30.230 -20.328 19.432 1.00 80.19 566 SER A CA 1
ATOM 4498 C C . SER A 1 566 ? -28.792 -20.696 19.832 1.00 80.19 566 SER A C 1
ATOM 4500 O O . SER A 1 566 ? -27.850 -20.434 19.075 1.00 80.19 566 SER A O 1
ATOM 4502 N N . ASN A 1 567 ? -28.626 -21.288 21.017 1.00 81.69 567 ASN A N 1
ATOM 4503 C CA . ASN A 1 567 ? -27.354 -21.766 21.549 1.00 81.69 567 ASN A CA 1
ATOM 4504 C C . ASN A 1 567 ? -27.202 -23.280 21.312 1.00 81.69 567 ASN A C 1
ATOM 4506 O O . ASN A 1 567 ? -26.194 -23.704 20.753 1.00 81.69 567 ASN A O 1
ATOM 4510 N N . LEU A 1 568 ? -28.224 -24.086 21.628 1.00 83.25 568 LEU A N 1
ATOM 4511 C CA . LEU A 1 568 ? -28.179 -25.550 21.457 1.00 83.25 568 LEU A CA 1
ATOM 4512 C C . LEU A 1 568 ? -28.140 -26.011 19.988 1.00 83.25 568 LEU A C 1
ATOM 4514 O O . LEU A 1 568 ? -27.535 -27.035 19.676 1.00 83.25 568 LEU A O 1
ATOM 4518 N N . ARG A 1 569 ? -28.753 -25.258 19.066 1.00 85.31 569 ARG A N 1
ATOM 4519 C CA . ARG A 1 569 ? -28.735 -25.520 17.613 1.00 85.31 569 ARG A CA 1
ATOM 4520 C C . ARG A 1 569 ? -27.882 -24.503 16.850 1.00 85.31 569 ARG A C 1
ATOM 4522 O O . ARG A 1 569 ? -28.126 -24.242 15.673 1.00 85.31 569 ARG A O 1
ATOM 4529 N N . SER A 1 570 ? -26.899 -23.891 17.514 1.00 85.06 570 SER A N 1
ATOM 4530 C CA . SER A 1 570 ? -25.996 -22.944 16.855 1.00 85.06 570 SER A CA 1
ATOM 4531 C C . SER A 1 570 ? -25.158 -23.644 15.786 1.00 85.06 570 SER A C 1
ATOM 4533 O O . SER A 1 570 ? -24.568 -24.688 16.038 1.00 85.06 570 SER A O 1
ATOM 4535 N N . SER A 1 571 ? -25.002 -23.024 14.614 1.00 86.00 571 SER A N 1
ATOM 4536 C CA . SER A 1 571 ? -24.155 -23.539 13.523 1.00 86.00 571 SER A CA 1
ATOM 4537 C C . SER A 1 571 ? -22.643 -23.410 13.791 1.00 86.00 571 SER A C 1
ATOM 4539 O O . SER A 1 571 ? -21.835 -23.463 12.864 1.00 86.00 571 SER A O 1
ATOM 4541 N N . ASN A 1 572 ? -22.249 -23.144 15.036 1.00 87.50 572 ASN A N 1
ATOM 4542 C CA . ASN A 1 572 ? -20.871 -22.993 15.478 1.00 87.50 572 ASN A CA 1
ATOM 4543 C C . ASN A 1 572 ? -20.611 -24.041 16.564 1.00 87.50 572 ASN A C 1
ATOM 4545 O O . ASN A 1 572 ? -21.164 -23.930 17.657 1.00 87.50 572 ASN A O 1
ATOM 4549 N N . VAL A 1 573 ? -19.782 -25.036 16.236 1.00 90.44 573 VAL A N 1
ATOM 4550 C CA . VAL A 1 573 ? -19.560 -26.243 17.051 1.00 90.44 573 VAL A CA 1
ATOM 4551 C C . VAL A 1 573 ? -19.171 -25.898 18.488 1.00 90.44 573 VAL A C 1
ATOM 4553 O O . VAL A 1 573 ? -19.776 -26.418 19.411 1.00 90.44 573 VAL A O 1
ATOM 4556 N N . GLU A 1 574 ? -18.254 -24.951 18.690 1.00 91.38 574 GLU A N 1
ATOM 4557 C CA . GLU A 1 574 ? -17.833 -24.491 20.023 1.00 91.38 574 GLU A CA 1
ATOM 4558 C C . GLU A 1 574 ? -18.988 -23.912 20.861 1.00 91.38 574 GLU A C 1
ATOM 4560 O O . GLU A 1 574 ? -19.103 -24.209 22.045 1.00 91.38 574 GLU A O 1
ATOM 4565 N N . ILE A 1 575 ? -19.875 -23.099 20.268 1.00 90.44 575 ILE A N 1
ATOM 4566 C CA . ILE A 1 575 ? -21.044 -22.549 20.983 1.00 90.44 575 ILE A CA 1
ATOM 4567 C C . ILE A 1 575 ? -22.030 -23.664 21.334 1.00 90.44 575 ILE A C 1
ATOM 4569 O O . ILE A 1 575 ? -22.542 -23.689 22.450 1.00 90.44 575 ILE A O 1
ATOM 4573 N N . GLN A 1 576 ? -22.280 -24.582 20.398 1.00 91.88 576 GLN A N 1
ATOM 4574 C CA . GLN A 1 576 ? -23.160 -25.729 20.612 1.00 91.88 576 GLN A CA 1
ATOM 4575 C C . GLN A 1 576 ? -22.614 -26.664 21.702 1.00 91.88 576 GLN A C 1
ATOM 4577 O O . GLN A 1 576 ? -23.365 -27.054 22.596 1.00 91.88 576 GLN A O 1
ATOM 4582 N N . GLN A 1 577 ? -21.316 -26.968 21.664 1.00 92.56 577 GLN A N 1
ATOM 4583 C CA . GLN A 1 577 ? -20.610 -27.778 22.653 1.00 92.56 577 GLN A CA 1
ATOM 4584 C C . GLN A 1 577 ? -20.706 -27.133 24.039 1.00 92.56 577 GLN A C 1
ATOM 4586 O O . GLN A 1 577 ? -21.292 -27.731 24.937 1.00 92.56 577 GLN A O 1
ATOM 4591 N N . ARG A 1 578 ? -20.259 -25.875 24.182 1.00 91.56 578 ARG A N 1
ATOM 4592 C CA . ARG A 1 578 ? -20.303 -25.111 25.446 1.00 91.56 578 ARG A CA 1
ATOM 4593 C C . ARG A 1 578 ? -21.718 -25.011 26.013 1.00 91.56 578 ARG A C 1
ATOM 4595 O O . ARG A 1 578 ? -21.930 -25.238 27.198 1.00 91.56 578 ARG A O 1
ATOM 4602 N N . ALA A 1 579 ? -22.711 -24.701 25.178 1.00 90.75 579 ALA A N 1
ATOM 4603 C CA . ALA A 1 579 ? -24.099 -24.605 25.628 1.00 90.75 579 ALA A CA 1
ATOM 4604 C C . ALA A 1 579 ? -24.652 -25.957 26.108 1.00 90.75 579 ALA A C 1
ATOM 4606 O O . ALA A 1 579 ? -25.330 -26.010 27.133 1.00 90.75 579 ALA A O 1
ATOM 4607 N N . THR A 1 580 ? -24.343 -27.046 25.399 1.00 90.06 580 THR A N 1
ATOM 4608 C CA . THR A 1 580 ? -24.842 -28.390 25.726 1.00 90.06 580 THR A CA 1
ATOM 4609 C C . THR A 1 580 ? -24.138 -28.971 26.953 1.00 90.06 580 THR A C 1
ATOM 4611 O O . THR A 1 580 ? -24.804 -29.512 27.836 1.00 90.06 580 THR A O 1
ATOM 4614 N N . GLU A 1 581 ? -22.814 -28.824 27.058 1.00 91.56 581 GLU A N 1
ATOM 4615 C CA . GLU A 1 581 ? -22.027 -29.355 28.176 1.00 91.56 581 GLU A CA 1
ATOM 4616 C C . GLU A 1 581 ? -22.294 -28.590 29.480 1.00 91.56 581 GLU A C 1
ATOM 4618 O O . GLU A 1 581 ? -22.515 -29.222 30.510 1.00 91.56 581 GLU A O 1
ATOM 4623 N N . TYR A 1 582 ? -22.408 -27.255 29.448 1.00 91.56 582 TYR A N 1
ATOM 4624 C CA . TYR A 1 582 ? -22.775 -26.462 30.630 1.00 91.56 582 TYR A CA 1
ATOM 4625 C C . TYR A 1 582 ? -24.243 -26.661 31.039 1.00 91.56 582 TYR A C 1
ATOM 4627 O O . TYR A 1 582 ? -24.563 -26.659 32.232 1.00 91.56 582 TYR A O 1
ATOM 4635 N N . LEU A 1 583 ? -25.150 -26.911 30.086 1.00 89.56 583 LEU A N 1
ATOM 4636 C CA . LEU A 1 583 ? -26.524 -27.300 30.413 1.00 89.56 583 LEU A CA 1
ATOM 4637 C C . LEU A 1 583 ? -26.590 -28.686 31.071 1.00 89.56 583 LEU A C 1
ATOM 4639 O O . LEU A 1 583 ? -27.357 -28.872 32.013 1.00 89.56 583 LEU A O 1
ATOM 4643 N N . ALA A 1 584 ? -25.797 -29.651 30.602 1.00 87.31 584 ALA A N 1
ATOM 4644 C CA . ALA A 1 584 ? -25.709 -30.970 31.222 1.00 87.31 584 ALA A CA 1
ATOM 4645 C C . ALA A 1 584 ? -25.079 -30.886 32.623 1.00 87.31 584 ALA A C 1
ATOM 4647 O O . ALA A 1 584 ? -25.669 -31.362 33.591 1.00 87.31 584 ALA A O 1
ATOM 4648 N N . LEU A 1 585 ? -23.932 -30.214 32.752 1.00 87.38 585 LEU A N 1
ATOM 4649 C CA . LEU A 1 585 ? -23.188 -30.088 34.006 1.00 87.38 585 LEU A CA 1
ATOM 4650 C C . LEU A 1 585 ? -24.015 -29.374 35.084 1.00 87.38 585 LEU A C 1
ATOM 4652 O O . LEU A 1 585 ? -24.160 -29.906 36.180 1.00 87.38 585 LEU A O 1
ATOM 4656 N N . SER A 1 586 ? -24.664 -28.251 34.758 1.00 84.69 586 SER A N 1
ATOM 4657 C CA . SER A 1 586 ? -25.527 -27.524 35.708 1.00 84.69 586 SER A CA 1
ATOM 4658 C C . SER A 1 586 ? -26.815 -28.265 36.115 1.00 84.69 586 SER A C 1
ATOM 4660 O O . SER A 1 586 ? -27.491 -27.823 37.045 1.00 84.69 586 SER A O 1
ATOM 4662 N N . ARG A 1 587 ? -27.176 -29.361 35.429 1.00 83.25 587 ARG A N 1
ATOM 4663 C CA . ARG A 1 587 ? -28.342 -30.214 35.737 1.00 83.25 587 ARG A CA 1
ATOM 4664 C C . ARG A 1 587 ? -27.991 -31.531 36.434 1.00 83.25 587 ARG A C 1
ATOM 4666 O O . ARG A 1 587 ? -28.863 -32.091 37.090 1.00 83.25 587 ARG A O 1
ATOM 4673 N N . ILE A 1 588 ? -26.783 -32.055 36.223 1.00 73.88 588 ILE A N 1
ATOM 4674 C CA . ILE A 1 588 ? -26.385 -33.416 36.630 1.00 73.88 588 ILE A CA 1
ATOM 4675 C C . ILE A 1 588 ? -25.394 -33.397 37.803 1.00 73.88 588 ILE A C 1
ATOM 4677 O O . ILE A 1 588 ? -25.408 -34.321 38.614 1.00 73.88 588 ILE A O 1
ATOM 4681 N N . ALA A 1 589 ? -24.541 -32.373 37.913 1.00 70.56 589 ALA A N 1
ATOM 4682 C CA . ALA A 1 589 ? -23.581 -32.276 39.008 1.00 70.56 589 ALA A CA 1
ATOM 4683 C C . ALA A 1 589 ? -24.268 -31.917 40.337 1.00 70.56 589 ALA A C 1
ATOM 4685 O O . ALA A 1 589 ? -25.155 -31.061 40.381 1.00 70.56 589 ALA A O 1
ATOM 4686 N N . THR A 1 590 ? -23.809 -32.531 41.430 1.00 74.62 590 THR A N 1
ATOM 4687 C CA . THR A 1 590 ? -23.997 -31.982 42.778 1.00 74.62 590 THR A CA 1
ATOM 4688 C C . THR A 1 590 ? -23.203 -30.685 42.915 1.00 74.62 590 THR A C 1
ATOM 4690 O O . THR A 1 590 ? -22.175 -30.514 42.254 1.00 74.62 590 THR A O 1
ATOM 4693 N N . ASP A 1 591 ? -23.659 -29.772 43.774 1.00 74.56 591 ASP A N 1
ATOM 4694 C CA . ASP A 1 591 ? -23.029 -28.453 43.897 1.00 74.56 591 ASP A CA 1
ATOM 4695 C C . ASP A 1 591 ? -21.560 -28.537 44.373 1.00 74.56 591 ASP A C 1
ATOM 4697 O O . ASP A 1 591 ? -20.744 -27.754 43.901 1.00 74.56 591 ASP A O 1
ATOM 4701 N N . ASP A 1 592 ? -21.176 -29.556 45.158 1.00 78.62 592 ASP A N 1
ATOM 4702 C CA . ASP A 1 592 ? -19.768 -29.830 45.513 1.00 78.62 592 ASP A CA 1
ATOM 4703 C C . ASP A 1 592 ? -18.886 -30.112 44.277 1.00 78.62 592 ASP A C 1
ATOM 4705 O O . ASP A 1 592 ? -17.784 -29.585 44.142 1.00 78.62 592 ASP A O 1
ATOM 4709 N N . VAL A 1 593 ? -19.377 -30.932 43.339 1.00 81.94 593 VAL A N 1
ATOM 4710 C CA . VAL A 1 593 ? -18.650 -31.275 42.101 1.00 81.94 593 VAL A CA 1
ATOM 4711 C C . VAL A 1 593 ? -18.624 -30.080 41.149 1.00 81.94 593 VAL A C 1
ATOM 4713 O O . VAL A 1 593 ? -17.633 -29.859 40.456 1.00 81.94 593 VAL A O 1
ATOM 4716 N N . LEU A 1 594 ? -19.703 -29.295 41.126 1.00 82.25 594 LEU A N 1
ATOM 4717 C CA . LEU A 1 594 ? -19.781 -28.051 40.367 1.00 82.25 594 LEU A CA 1
ATOM 4718 C C . LEU A 1 594 ? -18.770 -27.023 40.898 1.00 82.25 594 LEU A C 1
ATOM 4720 O O . LEU A 1 594 ? -18.113 -26.375 40.086 1.00 82.25 594 LEU A O 1
ATOM 4724 N N . ALA A 1 595 ? -18.588 -26.943 42.221 1.00 81.88 595 ALA A N 1
ATOM 4725 C CA . ALA A 1 595 ? -17.574 -26.112 42.856 1.00 81.88 595 ALA A CA 1
ATOM 4726 C C . ALA A 1 595 ? -16.156 -26.540 42.456 1.00 81.88 595 ALA A C 1
ATOM 4728 O O . ALA A 1 595 ? -15.443 -25.726 41.878 1.00 81.88 595 ALA A O 1
ATOM 4729 N N . THR A 1 596 ? -15.778 -27.812 42.652 1.00 84.50 596 THR A N 1
ATOM 4730 C CA . THR A 1 596 ? -14.421 -28.308 42.331 1.00 84.50 596 THR A CA 1
ATOM 4731 C C . THR A 1 596 ? -14.060 -28.206 40.842 1.00 84.50 596 THR A C 1
ATOM 4733 O O . THR A 1 596 ? -12.903 -27.998 40.489 1.00 84.50 596 THR A O 1
ATOM 4736 N N . VAL A 1 597 ? -15.032 -28.322 39.930 1.00 85.62 597 VAL A N 1
ATOM 4737 C CA . VAL A 1 597 ? -14.785 -28.163 38.480 1.00 85.62 597 VAL A CA 1
ATOM 4738 C C . VAL A 1 597 ? -14.667 -26.687 38.060 1.00 85.62 597 VAL A C 1
ATOM 4740 O O . VAL A 1 597 ? -14.148 -26.394 36.981 1.00 85.62 597 VAL A O 1
ATOM 4743 N N . LEU A 1 598 ? -15.138 -25.747 38.886 1.00 85.06 598 LEU A N 1
ATOM 4744 C CA . LEU A 1 598 ? -15.227 -24.316 38.573 1.00 85.06 598 LEU A CA 1
ATOM 4745 C C . LEU A 1 598 ? -14.534 -23.437 39.627 1.00 85.06 598 LEU A C 1
ATOM 4747 O O . LEU A 1 598 ? -14.938 -22.288 39.829 1.00 85.06 598 LEU A O 1
ATOM 4751 N N . GLU A 1 599 ? -13.488 -23.972 40.263 1.00 82.88 599 GLU A N 1
ATOM 4752 C CA . GLU A 1 599 ? -12.588 -23.245 41.164 1.00 82.88 599 GLU A CA 1
ATOM 4753 C C . GLU A 1 599 ? -11.918 -22.043 40.461 1.00 82.88 599 GLU A C 1
ATOM 4755 O O . GLU A 1 599 ? -11.945 -21.885 39.229 1.00 82.88 599 GLU A O 1
ATOM 4760 N N . GLU A 1 600 ? -11.344 -21.148 41.263 1.00 78.62 600 GLU A N 1
ATOM 4761 C CA . GLU A 1 600 ? -10.600 -19.985 40.774 1.00 78.62 600 GLU A CA 1
ATOM 4762 C C . GLU A 1 600 ? -9.356 -20.440 39.992 1.00 78.62 600 GLU A C 1
ATOM 4764 O O . GLU A 1 600 ? -8.685 -21.411 40.346 1.00 78.62 600 GLU A O 1
ATOM 4769 N N . MET A 1 601 ? -9.069 -19.774 38.870 1.00 83.56 601 MET A N 1
ATOM 4770 C CA . MET A 1 601 ? -7.975 -20.200 37.993 1.00 83.56 601 MET A CA 1
ATOM 4771 C C . MET A 1 601 ? -6.606 -19.997 38.668 1.00 83.56 601 MET A C 1
ATOM 4773 O O . MET A 1 601 ? -6.312 -18.875 39.083 1.00 83.56 601 MET A O 1
ATOM 4777 N N . PRO A 1 602 ? -5.725 -21.019 38.717 1.00 86.50 602 PRO A N 1
ATOM 4778 C CA . PRO A 1 602 ? -4.389 -20.862 39.286 1.00 86.50 602 PRO A CA 1
ATOM 4779 C C . PRO A 1 602 ? -3.561 -19.835 38.490 1.00 86.50 602 PRO A C 1
ATOM 4781 O O . PRO A 1 602 ? -3.751 -19.705 37.273 1.00 86.50 602 PRO A O 1
ATOM 4784 N N . PRO A 1 603 ? -2.619 -19.127 39.143 1.00 85.38 603 PRO A N 1
ATOM 4785 C CA . PRO A 1 603 ? -1.852 -18.056 38.517 1.00 85.38 603 PRO A CA 1
ATOM 4786 C C . PRO A 1 603 ? -1.056 -18.552 37.307 1.00 85.38 603 PRO A C 1
ATOM 4788 O O . PRO A 1 603 ? -0.508 -19.658 37.284 1.00 85.38 603 PRO A O 1
ATOM 4791 N N . PHE A 1 604 ? -0.974 -17.711 36.277 1.00 85.38 604 PHE A N 1
ATOM 4792 C CA . PHE A 1 604 ? -0.275 -18.058 35.048 1.00 85.38 604 PHE A CA 1
ATOM 4793 C C . PHE A 1 604 ? 1.245 -18.077 35.272 1.00 85.38 604 PHE A C 1
ATOM 4795 O O . PHE A 1 604 ? 1.783 -17.128 35.850 1.00 85.38 604 PHE A O 1
ATOM 4802 N N . PRO A 1 605 ? 1.970 -19.089 34.752 1.00 83.00 605 PRO A N 1
ATOM 4803 C CA . PRO A 1 605 ? 3.425 -19.125 34.836 1.00 83.00 605 PRO A CA 1
ATOM 4804 C C . PRO A 1 605 ? 4.042 -17.958 34.061 1.00 83.00 605 PRO A C 1
ATOM 4806 O O . PRO A 1 605 ? 3.547 -17.576 32.994 1.00 83.00 605 PRO A O 1
ATOM 4809 N N . GLU A 1 606 ? 5.150 -17.422 34.572 1.00 69.62 606 GLU A N 1
ATOM 4810 C CA . GLU A 1 606 ? 5.857 -16.312 33.939 1.00 69.62 606 GLU A CA 1
ATOM 4811 C C . GLU A 1 606 ? 6.322 -16.682 32.524 1.00 69.62 606 GLU A C 1
ATOM 4813 O O . GLU A 1 606 ? 7.108 -17.604 32.306 1.00 69.62 606 GLU A O 1
ATOM 4818 N N . ARG A 1 607 ? 5.821 -15.941 31.532 1.00 64.31 607 ARG A N 1
ATOM 4819 C CA . ARG A 1 607 ? 6.240 -16.037 30.131 1.00 64.31 607 ARG A CA 1
ATOM 4820 C C . ARG A 1 607 ? 6.945 -14.748 29.741 1.00 64.31 607 ARG A C 1
ATOM 4822 O O . ARG A 1 607 ? 6.447 -13.666 30.050 1.00 64.31 607 ARG A O 1
ATOM 4829 N N . HIS A 1 608 ? 8.040 -14.856 28.988 1.00 57.38 608 HIS A N 1
ATOM 4830 C CA . HIS A 1 608 ? 8.638 -13.705 28.307 1.00 57.38 608 HIS A CA 1
ATOM 4831 C C . HIS A 1 608 ? 7.564 -12.959 27.495 1.00 57.38 608 HIS A C 1
ATOM 4833 O O . HIS A 1 608 ? 6.790 -13.595 26.773 1.00 57.38 608 HIS A O 1
ATOM 4839 N N . SER A 1 609 ? 7.504 -11.628 27.615 1.00 64.56 609 SER A N 1
ATOM 4840 C CA . SER A 1 609 ? 6.390 -10.818 27.107 1.00 64.56 609 SER A CA 1
ATOM 4841 C C . SER A 1 609 ? 6.179 -11.005 25.600 1.00 64.56 609 SER A C 1
ATOM 4843 O O . SER A 1 609 ? 6.925 -10.493 24.764 1.00 64.56 609 SER A O 1
ATOM 4845 N N . SER A 1 610 ? 5.112 -11.718 25.241 1.00 70.81 610 SER A N 1
ATOM 4846 C CA . SER A 1 610 ? 4.735 -12.041 23.856 1.00 70.81 610 SER A CA 1
ATOM 4847 C C . SER A 1 610 ? 4.527 -10.795 22.984 1.00 70.81 610 SER A C 1
ATOM 4849 O O . SER A 1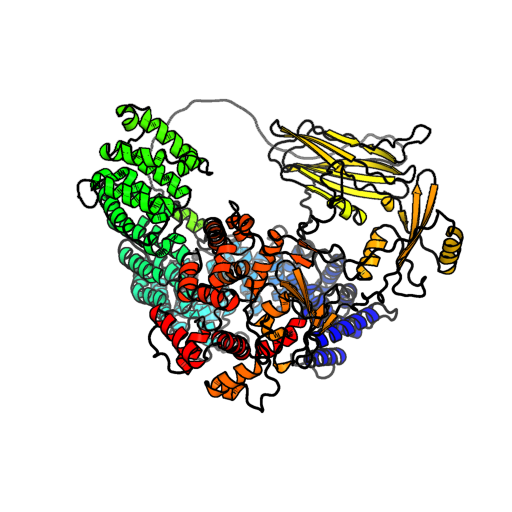 610 ? 4.820 -10.813 21.788 1.00 70.81 610 SER A O 1
ATOM 4851 N N . ILE A 1 611 ? 4.122 -9.682 23.602 1.00 71.75 611 ILE A N 1
ATOM 4852 C CA . ILE A 1 611 ? 3.966 -8.366 22.972 1.00 71.75 611 ILE A CA 1
ATOM 4853 C C . ILE A 1 611 ? 5.312 -7.853 22.407 1.00 71.75 611 ILE A C 1
ATOM 4855 O O . ILE A 1 611 ? 5.354 -7.341 21.286 1.00 71.75 611 ILE A O 1
ATOM 4859 N N . LEU A 1 612 ? 6.433 -8.065 23.115 1.00 72.75 612 LEU A N 1
ATOM 4860 C CA . LEU A 1 612 ? 7.779 -7.721 22.626 1.00 72.75 612 LEU A CA 1
ATOM 4861 C C . LEU A 1 612 ? 8.213 -8.622 21.462 1.00 72.75 612 LEU A C 1
ATOM 4863 O O . LEU A 1 612 ? 8.783 -8.130 20.487 1.00 72.75 612 LEU A O 1
ATOM 4867 N N . ALA A 1 613 ? 7.912 -9.923 21.526 1.00 70.56 613 ALA A N 1
ATOM 4868 C CA . ALA A 1 613 ? 8.200 -10.849 20.429 1.00 70.56 613 ALA A CA 1
ATOM 4869 C C . ALA A 1 613 ? 7.459 -10.442 19.141 1.00 70.56 613 ALA A C 1
ATOM 4871 O O . ALA A 1 613 ? 8.043 -10.455 18.056 1.00 70.56 613 ALA A O 1
ATOM 4872 N N . LYS A 1 614 ? 6.202 -9.989 19.257 1.00 69.62 614 LYS A N 1
ATOM 4873 C CA . LYS A 1 614 ? 5.425 -9.486 18.117 1.00 69.62 614 LYS A CA 1
ATOM 4874 C C . LYS A 1 614 ? 5.929 -8.153 17.579 1.00 69.62 614 LYS A C 1
ATOM 4876 O O . LYS A 1 614 ? 5.950 -7.980 16.362 1.00 69.62 614 LYS A O 1
ATOM 4881 N N . LEU A 1 615 ? 6.373 -7.235 18.442 1.00 69.69 615 LEU A N 1
ATOM 4882 C CA . LEU A 1 615 ? 6.993 -5.986 17.993 1.00 69.69 615 LEU A CA 1
ATOM 4883 C C . LEU A 1 615 ? 8.248 -6.275 17.150 1.00 69.69 615 LEU A C 1
ATOM 4885 O O . LEU A 1 615 ? 8.385 -5.723 16.059 1.00 69.69 615 LEU A O 1
ATOM 4889 N N . LYS A 1 616 ? 9.103 -7.209 17.592 1.00 70.00 616 LYS A N 1
ATOM 4890 C CA . LYS A 1 616 ? 10.287 -7.652 16.832 1.00 70.00 616 LYS A CA 1
ATOM 4891 C C . LYS A 1 616 ? 9.927 -8.351 15.518 1.00 70.00 616 LYS A C 1
ATOM 4893 O O . LYS A 1 616 ? 10.534 -8.059 14.493 1.00 70.00 616 LYS A O 1
ATOM 4898 N N . ALA A 1 617 ? 8.902 -9.205 15.512 1.00 65.88 617 ALA A N 1
ATOM 4899 C CA . ALA A 1 617 ? 8.406 -9.839 14.287 1.00 65.88 617 ALA A CA 1
ATOM 4900 C C . ALA A 1 617 ? 7.813 -8.832 13.277 1.00 65.88 617 ALA A C 1
ATOM 4902 O O . ALA A 1 617 ? 7.842 -9.082 12.073 1.00 65.88 617 ALA A O 1
ATOM 4903 N N . LYS A 1 618 ? 7.284 -7.695 13.752 1.00 62.38 618 LYS A N 1
ATOM 4904 C CA . LYS A 1 618 ? 6.713 -6.634 12.909 1.00 62.38 618 LYS A CA 1
ATOM 4905 C C . LYS A 1 618 ? 7.765 -5.654 12.373 1.00 62.38 618 LYS A C 1
ATOM 4907 O O . LYS A 1 618 ? 7.649 -5.228 11.225 1.00 62.38 618 LYS A O 1
ATOM 4912 N N . ASN A 1 619 ? 8.795 -5.349 13.165 1.00 57.75 619 ASN A N 1
ATOM 4913 C CA . ASN A 1 619 ? 9.877 -4.420 12.823 1.00 57.75 619 ASN A CA 1
ATOM 4914 C C . ASN A 1 619 ? 11.254 -5.136 12.742 1.00 57.75 619 ASN A C 1
ATOM 4916 O O . ASN A 1 619 ? 12.155 -4.812 13.514 1.00 57.75 619 ASN A O 1
ATOM 4920 N N . PRO A 1 620 ? 11.486 -6.065 11.791 1.00 37.75 620 PRO A N 1
ATOM 4921 C CA . PRO A 1 620 ? 12.744 -6.824 11.702 1.00 37.75 620 PRO A CA 1
ATOM 4922 C C . PRO A 1 620 ? 13.981 -5.988 11.309 1.00 37.75 620 PRO A C 1
ATOM 4924 O O . PRO A 1 620 ? 15.093 -6.505 11.319 1.00 37.75 620 PRO A O 1
ATOM 4927 N N . ASN A 1 621 ? 13.806 -4.709 10.954 1.00 31.78 621 ASN A N 1
ATOM 4928 C CA . ASN A 1 621 ? 14.864 -3.833 10.433 1.00 31.78 621 ASN A CA 1
ATOM 4929 C C . ASN A 1 621 ? 15.389 -2.787 11.443 1.00 31.78 621 ASN A C 1
ATOM 4931 O O . ASN A 1 621 ? 16.202 -1.953 11.047 1.00 31.78 621 ASN A O 1
ATOM 4935 N N . THR A 1 622 ? 14.918 -2.756 12.699 1.00 36.19 622 THR A N 1
ATOM 4936 C CA . THR A 1 622 ? 15.328 -1.715 13.673 1.00 36.19 622 THR A CA 1
ATOM 4937 C C . THR A 1 622 ? 16.486 -2.116 14.587 1.00 36.19 622 THR A C 1
ATOM 4939 O O . THR A 1 622 ? 17.294 -1.257 14.932 1.00 36.19 622 THR A O 1
ATOM 4942 N N . ASP A 1 623 ? 16.610 -3.395 14.951 1.00 30.69 623 ASP A N 1
ATOM 4943 C CA . ASP A 1 623 ? 17.575 -3.846 15.965 1.00 30.69 623 ASP A CA 1
ATOM 4944 C C . ASP A 1 623 ? 18.903 -4.292 15.327 1.00 30.69 623 ASP A C 1
ATOM 4946 O O . ASP A 1 623 ? 19.214 -5.478 15.225 1.00 30.69 623 ASP A O 1
ATOM 4950 N N . GLY A 1 624 ? 19.733 -3.321 14.940 1.00 27.69 624 GLY A N 1
ATOM 4951 C CA . GLY A 1 624 ? 21.144 -3.534 14.585 1.00 27.69 624 GLY A CA 1
ATOM 4952 C C . GLY A 1 624 ? 22.062 -3.738 15.800 1.00 27.69 624 GLY A C 1
ATOM 4953 O O . GLY A 1 624 ? 23.184 -3.241 15.794 1.00 27.69 624 GLY A O 1
ATOM 4954 N N . ALA A 1 625 ? 21.580 -4.396 16.859 1.00 25.55 625 ALA A N 1
ATOM 4955 C CA . ALA A 1 625 ? 22.269 -4.518 18.142 1.00 25.55 625 ALA A CA 1
ATOM 4956 C C . ALA A 1 625 ? 22.064 -5.908 18.766 1.00 25.55 625 ALA A C 1
ATOM 4958 O O . ALA A 1 625 ? 20.954 -6.287 19.142 1.00 25.55 625 ALA A O 1
ATOM 4959 N N . THR A 1 626 ? 23.151 -6.665 18.916 1.00 21.83 626 THR A N 1
ATOM 4960 C CA . THR A 1 626 ? 23.166 -7.902 19.708 1.00 21.83 626 THR A CA 1
ATOM 4961 C C . THR A 1 626 ? 23.010 -7.566 21.195 1.00 21.83 626 THR A C 1
ATOM 4963 O O . THR A 1 626 ? 23.812 -6.771 21.697 1.00 21.83 626 THR A O 1
ATOM 4966 N N . PRO A 1 627 ? 22.058 -8.167 21.933 1.00 23.73 627 PRO A N 1
ATOM 4967 C CA . PRO A 1 627 ? 22.010 -8.003 23.381 1.00 23.73 627 PRO A CA 1
ATOM 4968 C C . PRO A 1 627 ? 23.272 -8.617 23.999 1.00 23.73 627 PRO A C 1
ATOM 4970 O O . PRO A 1 627 ? 23.578 -9.787 23.761 1.00 23.73 627 PRO A O 1
ATOM 4973 N N . LYS A 1 628 ? 24.011 -7.826 24.783 1.00 21.88 628 LYS A N 1
ATOM 4974 C CA . LYS A 1 628 ? 25.092 -8.351 25.625 1.00 21.88 628 LYS A CA 1
ATOM 4975 C C . LYS A 1 628 ? 24.480 -9.254 26.698 1.00 21.88 628 LYS A C 1
ATOM 4977 O O . LYS A 1 628 ? 23.406 -8.965 27.219 1.00 21.88 628 LYS A O 1
ATOM 4982 N N . SER A 1 629 ? 25.155 -10.356 27.000 1.00 21.19 629 SER A N 1
ATOM 4983 C CA . SER A 1 629 ? 24.739 -11.302 28.031 1.00 21.19 629 SER A CA 1
ATOM 4984 C C . SER A 1 629 ? 25.269 -10.865 29.397 1.00 21.19 629 SER A C 1
ATOM 4986 O O . SER A 1 629 ? 26.414 -11.172 29.735 1.00 21.19 629 SER A O 1
ATOM 4988 N N . ASP A 1 630 ? 24.442 -10.182 30.185 1.00 21.59 630 ASP A N 1
ATOM 4989 C CA . ASP A 1 630 ? 24.760 -9.903 31.585 1.00 21.59 630 ASP A CA 1
ATOM 4990 C C . ASP A 1 630 ? 24.567 -11.176 32.420 1.00 21.59 630 ASP A C 1
ATOM 4992 O O . ASP A 1 630 ? 23.453 -11.565 32.766 1.00 21.59 630 ASP A O 1
ATOM 4996 N N . ALA A 1 631 ? 25.682 -11.851 32.702 1.00 20.05 631 ALA A N 1
ATOM 4997 C CA . ALA A 1 631 ? 25.744 -13.045 33.535 1.00 20.05 631 ALA A CA 1
ATOM 4998 C C . ALA A 1 631 ? 26.973 -12.985 34.458 1.00 20.05 631 ALA A C 1
ATOM 5000 O O . ALA A 1 631 ? 28.083 -13.361 34.085 1.00 20.05 631 ALA A O 1
ATOM 5001 N N . VAL A 1 632 ? 26.743 -12.521 35.685 1.00 22.23 632 VAL A N 1
ATOM 5002 C CA . VAL A 1 632 ? 27.625 -12.659 36.855 1.00 22.23 632 VAL A CA 1
ATOM 5003 C C . VAL A 1 632 ? 26.763 -13.415 37.870 1.00 22.23 632 VAL A C 1
ATOM 5005 O O . VAL A 1 632 ? 25.651 -12.978 38.144 1.00 22.23 632 VAL A O 1
ATOM 5008 N N . GLY A 1 633 ? 27.080 -14.657 38.244 1.00 20.06 633 GLY A N 1
ATOM 5009 C CA . GLY A 1 633 ? 28.117 -14.998 39.228 1.00 20.06 633 GLY A CA 1
ATOM 5010 C C . GLY A 1 633 ? 27.461 -15.019 40.621 1.00 20.06 633 GLY A C 1
ATOM 5011 O O . GLY A 1 633 ? 26.756 -14.079 40.956 1.00 20.06 633 GLY A O 1
ATOM 5012 N N . GLU A 1 634 ? 27.568 -16.039 41.473 1.00 19.64 634 GLU A N 1
ATOM 5013 C CA . GLU A 1 634 ? 28.393 -17.264 41.523 1.00 19.64 634 GLU A CA 1
ATOM 5014 C C . GLU A 1 634 ? 27.489 -18.418 42.074 1.00 19.64 634 GLU A C 1
ATOM 5016 O O . GLU A 1 634 ? 26.366 -18.160 42.493 1.00 19.64 634 GLU A O 1
ATOM 5021 N N . SER A 1 635 ? 27.820 -19.715 42.144 1.00 18.09 635 SER A N 1
ATOM 5022 C CA . SER A 1 635 ? 28.995 -20.299 42.808 1.00 18.09 635 SER A CA 1
ATOM 5023 C C . SER A 1 635 ? 29.013 -21.851 42.754 1.00 18.09 635 SER A C 1
ATOM 5025 O O . SER A 1 635 ? 28.018 -22.512 42.480 1.00 18.09 635 SER A O 1
ATOM 5027 N N . TYR A 1 636 ? 30.203 -22.393 43.016 1.00 20.27 636 TYR A N 1
ATOM 5028 C CA . TYR A 1 636 ? 30.690 -23.781 43.137 1.00 20.27 636 TYR A CA 1
ATOM 5029 C C . TYR A 1 636 ? 29.750 -24.936 43.567 1.00 20.27 636 TYR A C 1
ATOM 5031 O O . TYR A 1 636 ? 29.118 -24.863 44.616 1.00 20.27 636 TYR A O 1
ATOM 5039 N N . ALA A 1 637 ? 29.892 -26.100 42.905 1.00 19.03 637 ALA A N 1
ATOM 5040 C CA . ALA A 1 637 ? 30.463 -27.340 43.489 1.00 19.03 637 ALA A CA 1
ATOM 5041 C C . ALA A 1 637 ? 30.700 -28.435 42.408 1.00 19.03 637 ALA A C 1
ATOM 5043 O O . ALA A 1 637 ? 30.271 -28.280 41.267 1.00 19.03 637 ALA A O 1
ATOM 5044 N N . LEU A 1 638 ? 31.418 -29.524 42.737 1.00 19.48 638 LEU A N 1
ATOM 5045 C CA . LEU A 1 638 ? 31.913 -30.539 41.780 1.00 19.48 638 LEU A CA 1
ATOM 5046 C C . LEU A 1 638 ? 31.718 -31.991 42.287 1.00 19.48 638 LEU A C 1
ATOM 5048 O O . LEU A 1 638 ? 31.600 -32.212 43.490 1.00 19.48 638 LEU A O 1
ATOM 5052 N N . SER A 1 639 ? 31.859 -32.970 41.374 1.00 19.02 639 SER A N 1
ATOM 5053 C CA . SER A 1 639 ? 32.002 -34.435 41.592 1.00 19.02 639 SER A CA 1
ATOM 5054 C C . SER A 1 639 ? 30.691 -35.234 41.814 1.00 19.02 639 SER A C 1
ATOM 5056 O O . SER A 1 639 ? 29.737 -34.699 42.358 1.00 19.02 639 SER A O 1
ATOM 5058 N N . SER A 1 640 ? 30.561 -36.515 41.416 1.00 18.98 640 SER A N 1
ATOM 5059 C CA . SER A 1 640 ? 31.470 -37.386 40.630 1.00 18.98 640 SER A CA 1
ATOM 5060 C C . SER A 1 640 ? 30.762 -38.525 39.855 1.00 18.98 640 SER A C 1
ATOM 5062 O O . SER A 1 640 ? 29.794 -39.100 40.331 1.00 18.98 640 SER A O 1
ATOM 5064 N N . SER A 1 641 ? 31.326 -38.851 38.679 1.00 19.83 641 SER A N 1
ATOM 5065 C CA . SER A 1 641 ? 31.599 -40.185 38.078 1.00 19.83 641 SER A CA 1
ATOM 5066 C C . SER A 1 641 ? 30.637 -41.370 38.347 1.00 19.83 641 SER A C 1
ATOM 5068 O O . SER A 1 641 ? 30.476 -41.785 39.489 1.00 19.83 641 SER A O 1
ATOM 5070 N N . LYS A 1 642 ? 30.124 -42.093 37.329 1.00 20.50 642 LYS A N 1
ATOM 5071 C CA . LYS A 1 642 ? 30.820 -43.138 36.514 1.00 20.50 642 LYS A CA 1
ATOM 5072 C C . LYS A 1 642 ? 29.854 -43.764 35.462 1.00 20.50 642 LYS A C 1
ATOM 5074 O O . LYS A 1 642 ? 28.656 -43.692 35.696 1.00 20.50 642 LYS A O 1
ATOM 5079 N N . VAL A 1 643 ? 30.246 -44.509 34.406 1.00 20.36 643 VAL A N 1
ATOM 5080 C CA . VAL A 1 643 ? 31.444 -44.534 33.514 1.00 20.36 643 VAL A CA 1
ATOM 5081 C C . VAL A 1 643 ? 31.199 -45.530 32.335 1.00 20.36 643 VAL A C 1
ATOM 5083 O O . VAL A 1 643 ? 30.618 -46.579 32.593 1.00 20.36 643 VAL A O 1
ATOM 5086 N N . ASN A 1 644 ? 31.715 -45.256 31.118 1.00 21.77 644 ASN A N 1
ATOM 5087 C CA . ASN A 1 644 ? 31.914 -46.172 29.948 1.00 21.77 644 ASN A CA 1
ATOM 5088 C C . ASN A 1 644 ? 30.664 -46.829 29.291 1.00 21.77 644 ASN A C 1
ATOM 5090 O O . ASN A 1 644 ? 29.625 -46.930 29.929 1.00 21.77 644 ASN A O 1
ATOM 5094 N N . HIS A 1 645 ? 30.625 -47.314 28.035 1.00 23.44 645 HIS A N 1
ATOM 5095 C CA . HIS A 1 645 ? 31.482 -47.455 26.814 1.00 23.44 645 HIS A CA 1
ATOM 5096 C C . HIS A 1 645 ? 30.465 -47.630 25.627 1.00 23.44 645 HIS A C 1
ATOM 5098 O O . HIS A 1 645 ? 29.308 -47.932 25.917 1.00 23.44 645 HIS A O 1
ATOM 5104 N N . ASP A 1 646 ? 30.687 -47.582 24.302 1.00 22.39 646 ASP A N 1
ATOM 5105 C CA . ASP A 1 646 ? 31.716 -47.166 23.308 1.00 22.39 646 ASP A CA 1
ATOM 5106 C C . ASP A 1 646 ? 31.029 -47.262 21.902 1.00 22.39 646 ASP A C 1
ATOM 5108 O O . ASP A 1 646 ? 29.835 -47.557 21.862 1.00 22.39 646 ASP A O 1
ATOM 5112 N N . ASN A 1 647 ? 31.574 -47.065 20.686 1.00 22.34 647 ASN A N 1
ATOM 5113 C CA . ASN A 1 647 ? 32.875 -46.733 20.044 1.00 22.34 647 ASN A CA 1
ATOM 5114 C C . ASN A 1 647 ? 32.485 -45.868 18.777 1.00 22.34 647 ASN A C 1
ATOM 5116 O O . ASN A 1 647 ? 31.332 -45.452 18.697 1.00 22.34 647 ASN A O 1
ATOM 5120 N N . SER A 1 648 ? 33.236 -45.515 17.719 1.00 22.22 648 SER A N 1
ATOM 5121 C CA . SER A 1 648 ? 34.605 -45.734 17.208 1.00 22.22 648 SER A CA 1
ATOM 5122 C C . SER A 1 648 ? 35.049 -44.536 16.327 1.00 22.22 648 SER A C 1
ATOM 5124 O O . SER A 1 648 ? 34.284 -43.594 16.120 1.00 22.22 648 SER A O 1
ATOM 5126 N N . HIS A 1 649 ? 36.264 -44.556 15.757 1.00 22.47 649 HIS A N 1
ATOM 5127 C CA . HIS A 1 649 ? 36.879 -43.398 15.076 1.00 22.47 649 HIS A CA 1
ATOM 5128 C C . HIS A 1 649 ? 37.151 -43.552 13.557 1.00 22.47 649 HIS A C 1
ATOM 5130 O O . HIS A 1 649 ? 37.781 -44.513 13.138 1.00 22.47 649 HIS A O 1
ATOM 5136 N N . ASN A 1 650 ? 36.689 -42.572 12.763 1.00 20.41 650 ASN A N 1
ATOM 5137 C CA . ASN A 1 650 ? 37.452 -41.446 12.159 1.00 20.41 650 ASN A CA 1
ATOM 5138 C C . ASN A 1 650 ? 38.787 -41.661 11.363 1.00 20.41 650 ASN A C 1
ATOM 5140 O O . ASN A 1 650 ? 39.612 -42.489 11.724 1.00 20.41 650 ASN A O 1
ATOM 5144 N N . VAL A 1 651 ? 39.056 -40.712 10.435 1.00 21.89 651 VAL A N 1
ATOM 5145 C CA . VAL A 1 651 ? 40.342 -40.297 9.781 1.00 21.89 651 VAL A CA 1
ATOM 5146 C C . VAL A 1 651 ? 40.710 -40.846 8.369 1.00 21.89 651 VAL A C 1
ATOM 5148 O O . VAL A 1 651 ? 40.511 -42.009 8.038 1.00 21.89 651 VAL A O 1
ATOM 5151 N N . ASN A 1 652 ? 41.267 -39.943 7.537 1.00 21.61 652 ASN A N 1
ATOM 5152 C CA . ASN A 1 652 ? 41.668 -40.067 6.115 1.00 21.61 652 ASN A CA 1
ATOM 5153 C C . ASN A 1 652 ? 43.053 -40.718 5.877 1.00 21.61 652 ASN A C 1
ATOM 5155 O O . ASN A 1 652 ? 43.918 -40.585 6.744 1.00 21.61 652 ASN A O 1
ATOM 5159 N N . ARG A 1 653 ? 43.343 -41.171 4.632 1.00 20.77 653 ARG A N 1
ATOM 5160 C CA . ARG A 1 653 ? 44.578 -40.778 3.892 1.00 20.77 653 ARG A CA 1
ATOM 5161 C C . ARG A 1 653 ? 44.586 -41.054 2.367 1.00 20.77 653 ARG A C 1
ATOM 5163 O O . ARG A 1 653 ? 43.545 -41.370 1.803 1.00 20.77 653 ARG A O 1
ATOM 5170 N N . GLU A 1 654 ? 45.725 -40.800 1.709 1.00 19.77 654 GLU A N 1
ATOM 5171 C CA . GLU A 1 654 ? 45.868 -40.387 0.297 1.00 19.77 654 GLU A CA 1
ATOM 5172 C C . GLU A 1 654 ? 46.579 -41.410 -0.636 1.00 19.77 654 GLU A C 1
ATOM 5174 O O . GLU A 1 654 ? 47.461 -42.136 -0.194 1.00 19.77 654 GLU A O 1
ATOM 5179 N N . ALA A 1 655 ? 46.212 -41.365 -1.928 1.00 21.75 655 ALA A N 1
ATOM 5180 C CA . ALA A 1 655 ? 46.999 -41.520 -3.176 1.00 21.75 655 ALA A CA 1
ATOM 5181 C C . ALA A 1 655 ? 47.999 -42.689 -3.482 1.00 21.75 655 ALA A C 1
ATOM 5183 O O . ALA A 1 655 ? 48.944 -42.962 -2.753 1.00 21.75 655 ALA A O 1
ATOM 5184 N N . ASP A 1 656 ? 47.860 -43.172 -4.734 1.00 20.17 656 ASP A N 1
ATOM 5185 C CA . ASP A 1 656 ? 48.896 -43.360 -5.788 1.00 20.17 656 ASP A CA 1
ATOM 5186 C C . ASP A 1 656 ? 49.515 -44.729 -6.229 1.00 20.17 656 ASP A C 1
ATOM 5188 O O . ASP A 1 656 ? 50.223 -45.418 -5.503 1.00 20.17 656 ASP A O 1
ATOM 5192 N N . LEU A 1 657 ? 49.336 -44.970 -7.548 1.00 21.80 657 LEU A N 1
ATOM 5193 C CA . LEU A 1 657 ? 50.265 -45.464 -8.600 1.00 21.80 657 LEU A CA 1
ATOM 5194 C C . LEU A 1 657 ? 50.705 -46.952 -8.781 1.00 21.80 657 LEU A C 1
ATOM 5196 O O . LEU A 1 657 ? 51.608 -47.447 -8.118 1.00 21.80 657 LEU A O 1
ATOM 5200 N N . LEU A 1 658 ? 50.260 -47.504 -9.937 1.00 21.73 658 LEU A N 1
ATOM 5201 C CA . LEU A 1 658 ? 50.951 -48.443 -10.873 1.00 21.73 658 LEU A CA 1
ATOM 5202 C C . LEU A 1 658 ? 51.123 -49.930 -10.422 1.00 21.73 658 LEU A C 1
ATOM 5204 O O . LEU A 1 658 ? 51.083 -50.234 -9.242 1.00 21.73 658 LEU A O 1
ATOM 5208 N N . ASN A 1 659 ? 51.269 -50.950 -11.296 1.00 19.47 659 ASN A N 1
ATOM 5209 C CA . ASN A 1 659 ? 51.747 -50.970 -12.692 1.00 19.47 659 ASN A CA 1
ATOM 5210 C C . ASN A 1 659 ? 51.249 -52.191 -13.544 1.00 19.47 659 ASN A C 1
ATOM 5212 O O . ASN A 1 659 ? 51.476 -53.330 -13.162 1.00 19.47 659 ASN A O 1
ATOM 5216 N N . PHE A 1 660 ? 50.651 -51.925 -14.719 1.00 20.42 660 PHE A N 1
ATOM 5217 C CA . PHE A 1 660 ? 50.485 -52.724 -15.972 1.00 20.42 660 PHE A CA 1
ATOM 5218 C C . PHE A 1 660 ? 50.536 -54.279 -16.051 1.00 20.42 660 PHE A C 1
ATOM 5220 O O . PHE A 1 660 ? 51.504 -54.924 -15.662 1.00 20.42 660 PHE A O 1
ATOM 5227 N N . GLY A 1 661 ? 49.608 -54.833 -16.856 1.00 20.48 661 GLY A N 1
ATOM 5228 C CA . GLY A 1 661 ? 49.719 -56.105 -17.604 1.00 20.48 661 GLY A CA 1
ATOM 5229 C C . GLY A 1 661 ? 48.656 -56.168 -18.724 1.00 20.48 661 GLY A C 1
ATOM 5230 O O . GLY A 1 661 ? 47.508 -55.831 -18.460 1.00 20.48 661 GLY A O 1
ATOM 5231 N N . ASN A 1 662 ? 49.011 -56.499 -19.978 1.00 20.23 662 ASN A N 1
ATOM 5232 C CA . ASN A 1 662 ? 48.198 -56.153 -21.169 1.00 20.23 662 ASN A CA 1
ATOM 5233 C C . ASN A 1 662 ? 48.073 -57.276 -22.230 1.00 20.23 662 ASN A C 1
ATOM 5235 O O . ASN A 1 662 ? 49.026 -58.020 -22.452 1.00 20.23 662 ASN A O 1
ATOM 5239 N N . SER A 1 663 ? 46.938 -57.336 -22.945 1.00 20.92 663 SER A N 1
ATOM 5240 C CA . SER A 1 663 ? 46.740 -58.000 -24.255 1.00 20.92 663 SER A CA 1
ATOM 5241 C C . SER A 1 663 ? 45.436 -57.511 -24.921 1.00 20.92 663 SER A C 1
ATOM 5243 O O . SER A 1 663 ? 44.449 -57.282 -24.229 1.00 20.92 663 SER A O 1
ATOM 5245 N N . GLY A 1 664 ? 45.438 -57.304 -26.248 1.00 19.61 664 GLY A N 1
ATOM 5246 C CA . GLY A 1 664 ? 44.335 -56.666 -27.002 1.00 19.61 664 GLY A CA 1
ATOM 5247 C C . GLY A 1 664 ? 43.224 -57.615 -27.510 1.00 19.61 664 GLY A C 1
ATOM 5248 O O . GLY A 1 664 ? 43.160 -58.763 -27.091 1.00 19.61 664 GLY A O 1
ATOM 5249 N N . ALA A 1 665 ? 42.342 -57.210 -28.442 1.00 19.78 665 ALA A N 1
ATOM 5250 C CA . ALA A 1 665 ? 42.327 -55.964 -29.225 1.00 19.78 665 ALA A CA 1
ATOM 5251 C C . ALA A 1 665 ? 40.938 -55.607 -29.834 1.00 19.78 665 ALA A C 1
ATOM 5253 O O . ALA A 1 665 ? 40.207 -56.491 -30.260 1.00 19.78 665 ALA A O 1
ATOM 5254 N N . VAL A 1 666 ? 40.658 -54.296 -29.931 1.00 19.06 666 VAL A N 1
ATOM 5255 C CA . VAL A 1 666 ? 39.857 -53.553 -30.947 1.00 19.06 666 VAL A CA 1
ATOM 5256 C C . VAL A 1 666 ? 38.562 -54.179 -31.521 1.00 19.06 666 VAL A C 1
ATOM 5258 O O . VAL A 1 666 ? 38.625 -55.019 -32.411 1.00 19.06 666 VAL A O 1
ATOM 5261 N N . TYR A 1 667 ? 37.396 -53.608 -31.174 1.00 21.25 667 TYR A N 1
ATOM 5262 C CA . TYR A 1 667 ? 36.559 -52.776 -32.078 1.00 21.25 667 TYR A CA 1
ATOM 5263 C C . TYR A 1 667 ? 35.471 -52.013 -31.275 1.00 21.25 667 TYR A C 1
ATOM 5265 O O . TYR A 1 667 ? 35.439 -52.112 -30.050 1.00 21.25 667 TYR A O 1
ATOM 5273 N N . ASN A 1 668 ? 34.671 -51.159 -31.930 1.00 19.53 668 ASN A N 1
ATOM 5274 C CA . ASN A 1 668 ? 33.974 -50.026 -31.292 1.00 19.53 668 ASN A CA 1
ATOM 5275 C C . ASN A 1 668 ? 32.569 -50.295 -30.702 1.00 19.53 668 ASN A C 1
ATOM 5277 O O . ASN A 1 668 ? 31.789 -51.077 -31.239 1.00 19.53 668 ASN A O 1
ATOM 5281 N N . ASP A 1 669 ? 32.236 -49.399 -29.758 1.00 20.27 669 ASP A N 1
ATOM 5282 C CA . ASP A 1 669 ? 30.930 -48.751 -29.507 1.00 20.27 669 ASP A CA 1
ATOM 5283 C C . ASP A 1 669 ? 29.938 -49.330 -28.467 1.00 20.27 669 ASP A C 1
ATOM 5285 O O . ASP A 1 669 ? 29.937 -50.517 -28.156 1.00 20.27 669 ASP A O 1
ATOM 5289 N N . VAL A 1 670 ? 29.046 -48.432 -27.999 1.00 20.36 670 VAL A N 1
ATOM 5290 C CA . VAL A 1 670 ? 27.847 -48.628 -27.136 1.00 20.36 670 VAL A CA 1
ATOM 5291 C C . VAL A 1 670 ? 28.025 -48.628 -25.587 1.00 20.36 670 VAL A C 1
ATOM 5293 O O . VAL A 1 670 ? 28.673 -49.493 -25.016 1.00 20.36 670 VAL A O 1
ATOM 5296 N N . GLN A 1 671 ? 27.256 -47.737 -24.913 1.00 20.84 671 GLN A N 1
ATOM 5297 C CA . GLN A 1 671 ? 26.874 -47.704 -23.465 1.00 20.84 671 GLN A CA 1
ATOM 5298 C C . GLN A 1 671 ? 27.976 -47.414 -22.401 1.00 20.84 671 GLN A C 1
ATOM 5300 O O . GLN A 1 671 ? 29.146 -47.673 -22.625 1.00 20.84 671 GLN A O 1
ATOM 5305 N N . SER A 1 672 ? 27.692 -46.902 -21.183 1.00 20.92 672 SER A N 1
ATOM 5306 C CA . SER A 1 672 ? 26.541 -46.131 -20.635 1.00 20.92 672 SER A CA 1
ATOM 5307 C C . SER A 1 672 ? 26.880 -45.485 -19.261 1.00 20.92 672 SER A C 1
ATOM 5309 O O . SER A 1 672 ? 27.905 -45.811 -18.671 1.00 20.92 672 SER A O 1
ATOM 5311 N N . LYS A 1 673 ? 25.952 -44.664 -18.723 1.00 20.27 673 LYS A N 1
ATOM 5312 C CA . LYS A 1 673 ? 25.932 -43.998 -17.390 1.00 20.27 673 LYS A CA 1
ATOM 5313 C C . LYS A 1 673 ? 26.885 -42.803 -17.212 1.00 20.27 673 LYS A C 1
ATOM 5315 O O . LYS A 1 673 ? 28.065 -42.870 -17.532 1.00 20.27 673 LYS A O 1
ATOM 5320 N N . PRO A 1 674 ? 26.356 -41.709 -16.639 1.00 20.97 674 PRO A N 1
ATOM 5321 C CA . PRO A 1 674 ? 26.776 -41.356 -15.279 1.00 20.97 674 PRO A CA 1
ATOM 5322 C C . PRO A 1 674 ? 25.597 -41.175 -14.305 1.00 20.97 674 PRO A C 1
ATOM 5324 O O . PRO A 1 674 ? 24.563 -40.610 -14.657 1.00 20.97 674 PRO A O 1
ATOM 5327 N N . ASN A 1 675 ? 25.794 -41.588 -13.050 1.00 22.38 675 ASN A N 1
ATOM 5328 C CA . ASN A 1 675 ? 25.013 -41.081 -11.916 1.00 22.38 675 ASN A CA 1
ATOM 5329 C C . ASN A 1 675 ? 25.678 -39.783 -11.399 1.00 22.38 675 ASN A C 1
ATOM 5331 O O . ASN A 1 675 ? 26.892 -39.640 -11.503 1.00 22.38 675 ASN A O 1
ATOM 5335 N N . GLY A 1 676 ? 24.969 -38.831 -10.789 1.00 23.89 676 GLY A N 1
ATOM 5336 C CA . GLY A 1 676 ? 23.518 -38.812 -10.574 1.00 23.89 676 GLY A CA 1
ATOM 5337 C C . GLY A 1 676 ? 23.086 -38.055 -9.316 1.00 23.89 676 GLY A C 1
ATOM 5338 O O . GLY A 1 676 ? 22.417 -38.636 -8.472 1.00 23.89 676 GLY A O 1
ATOM 5339 N N . SER A 1 677 ? 23.462 -36.780 -9.177 1.00 21.88 677 SER A N 1
ATOM 5340 C CA . SER A 1 677 ? 23.021 -35.916 -8.064 1.00 21.88 677 SER A CA 1
ATOM 5341 C C . SER A 1 677 ? 22.985 -34.433 -8.471 1.00 21.88 677 SER A C 1
ATOM 5343 O O . SER A 1 677 ? 23.620 -33.583 -7.849 1.00 21.88 677 SER A O 1
ATOM 5345 N N . CYS A 1 678 ? 22.287 -34.123 -9.568 1.00 21.28 678 CYS A N 1
ATOM 5346 C CA . CYS A 1 678 ? 22.116 -32.752 -10.059 1.00 21.28 678 CYS A CA 1
ATOM 5347 C C . CYS A 1 678 ? 20.799 -32.150 -9.537 1.00 21.28 678 CYS A C 1
ATOM 5349 O O . CYS A 1 678 ? 19.741 -32.763 -9.669 1.00 21.28 678 CYS A O 1
ATOM 5351 N N . LEU A 1 679 ? 20.868 -30.958 -8.939 1.00 24.31 679 LEU A N 1
ATOM 5352 C CA . LEU A 1 679 ? 19.724 -30.256 -8.351 1.00 24.31 679 LEU A CA 1
ATOM 5353 C C . LEU A 1 679 ? 18.937 -29.484 -9.420 1.00 24.31 679 LEU A C 1
ATOM 5355 O O . LEU A 1 679 ? 19.362 -28.415 -9.854 1.00 24.31 679 LEU A O 1
ATOM 5359 N N . LEU A 1 680 ? 17.757 -29.984 -9.795 1.00 23.53 680 LEU A N 1
ATOM 5360 C CA . LEU A 1 680 ? 16.790 -29.240 -10.610 1.00 23.53 680 LEU A CA 1
ATOM 5361 C C . LEU A 1 680 ? 15.828 -28.436 -9.722 1.00 23.53 680 LEU A C 1
ATOM 5363 O O . LEU A 1 680 ? 14.746 -28.902 -9.372 1.00 23.53 680 LEU A O 1
ATOM 5367 N N . VAL A 1 681 ? 16.206 -27.196 -9.399 1.00 27.06 681 VAL A N 1
ATOM 5368 C CA . VAL A 1 681 ? 15.254 -26.155 -8.968 1.00 27.06 681 VAL A CA 1
ATOM 5369 C C . VAL A 1 681 ? 14.875 -25.351 -10.211 1.00 27.06 681 VAL A C 1
ATOM 5371 O O . VAL A 1 681 ? 15.436 -24.293 -10.486 1.00 27.06 681 VAL A O 1
ATOM 5374 N N . ASP A 1 682 ? 13.997 -25.933 -11.029 1.00 25.61 682 ASP A N 1
ATOM 5375 C CA . ASP A 1 682 ? 13.810 -25.502 -12.416 1.00 25.61 682 ASP A CA 1
ATOM 5376 C C . ASP A 1 682 ? 12.809 -24.339 -12.578 1.00 25.61 682 ASP A C 1
ATOM 5378 O O . ASP A 1 682 ? 11.800 -24.228 -11.873 1.00 25.61 682 ASP A O 1
ATOM 5382 N N . ILE A 1 683 ? 13.098 -23.448 -13.526 1.00 27.97 683 ILE A N 1
ATOM 5383 C CA . ILE A 1 683 ? 12.449 -22.137 -13.664 1.00 27.97 683 ILE A CA 1
ATOM 5384 C C . ILE A 1 683 ? 11.157 -22.263 -14.486 1.00 27.97 683 ILE A C 1
ATOM 5386 O O . ILE A 1 683 ? 11.160 -22.159 -15.713 1.00 27.97 683 ILE A O 1
ATOM 5390 N N . VAL A 1 684 ? 10.013 -22.421 -13.810 1.00 22.58 684 VAL A N 1
ATOM 5391 C CA . VAL A 1 684 ? 8.676 -22.377 -14.438 1.00 22.58 684 VAL A CA 1
ATOM 5392 C C . VAL A 1 684 ? 7.699 -21.584 -13.563 1.00 22.58 684 VAL A C 1
ATOM 5394 O O . VAL A 1 684 ? 7.202 -22.103 -12.567 1.00 22.58 684 VAL A O 1
ATOM 5397 N N . GLY A 1 685 ? 7.393 -20.325 -13.917 1.00 24.19 685 GLY A N 1
ATOM 5398 C CA . GLY A 1 685 ? 6.589 -19.493 -13.004 1.00 24.19 685 GLY A CA 1
ATOM 5399 C C . GLY A 1 685 ? 6.100 -18.107 -13.441 1.00 24.19 685 GLY A C 1
ATOM 5400 O O . GLY A 1 685 ? 5.777 -17.316 -12.560 1.00 24.19 685 GLY A O 1
ATOM 5401 N N . ASN A 1 686 ? 5.992 -17.773 -14.735 1.00 21.81 686 ASN A N 1
ATOM 5402 C CA . ASN A 1 686 ? 5.319 -16.519 -15.123 1.00 21.81 686 ASN A CA 1
ATOM 5403 C C . ASN A 1 686 ? 3.789 -16.734 -15.130 1.00 21.81 686 ASN A C 1
ATOM 5405 O O . ASN A 1 686 ? 3.205 -17.169 -16.124 1.00 21.81 686 ASN A O 1
ATOM 5409 N N . GLY A 1 687 ? 3.165 -16.552 -13.964 1.00 22.80 687 GLY A N 1
ATOM 5410 C CA . GLY A 1 687 ? 1.828 -17.068 -13.658 1.00 22.80 687 GLY A CA 1
ATOM 5411 C C . GLY A 1 687 ? 0.659 -16.285 -14.262 1.00 22.80 687 GLY A C 1
ATOM 5412 O O . GLY A 1 687 ? 0.215 -15.292 -13.691 1.00 22.80 687 GLY A O 1
ATOM 5413 N N . VAL A 1 688 ? 0.068 -16.813 -15.337 1.00 23.70 688 VAL A N 1
ATOM 5414 C CA . VAL A 1 688 ? -1.346 -16.562 -15.667 1.00 23.70 688 VAL A CA 1
ATOM 5415 C C . VAL A 1 688 ? -2.196 -17.538 -14.849 1.00 23.70 688 VAL A C 1
ATOM 5417 O O . VAL A 1 688 ? -2.091 -18.750 -15.033 1.00 23.70 688 VAL A O 1
ATOM 5420 N N . THR A 1 689 ? -3.025 -17.035 -13.931 1.00 22.64 689 THR A N 1
ATOM 5421 C CA . THR A 1 689 ? -3.874 -17.873 -13.065 1.00 22.64 689 THR A CA 1
ATOM 5422 C C . THR A 1 689 ? -5.019 -18.509 -13.857 1.00 22.64 689 THR A C 1
ATOM 5424 O O . THR A 1 689 ? -5.921 -17.814 -14.315 1.00 22.64 689 THR A O 1
ATOM 5427 N N . SER A 1 690 ? -5.011 -19.837 -13.996 1.00 25.34 690 SER A N 1
ATOM 5428 C CA . SER A 1 690 ? -5.896 -20.630 -14.871 1.00 25.34 690 SER A CA 1
ATOM 5429 C C . SER A 1 690 ? -7.334 -20.839 -14.350 1.00 25.34 690 SER A C 1
ATOM 5431 O O . SER A 1 690 ? -7.908 -21.925 -14.472 1.00 25.34 690 SER A O 1
ATOM 5433 N N . ALA A 1 691 ? -7.941 -19.796 -13.778 1.00 25.52 691 ALA A N 1
ATOM 5434 C CA . ALA A 1 691 ? -9.310 -19.838 -13.260 1.00 25.52 691 ALA A CA 1
ATOM 5435 C C . ALA A 1 691 ? -10.376 -19.792 -14.376 1.00 25.52 691 ALA A C 1
ATOM 5437 O O . ALA A 1 691 ? -11.322 -20.582 -14.376 1.00 25.52 691 ALA A O 1
ATOM 5438 N N . ASP A 1 692 ? -10.195 -18.912 -15.364 1.00 24.83 692 ASP A N 1
ATOM 5439 C CA . ASP A 1 692 ? -11.289 -18.377 -16.195 1.00 24.83 692 ASP A CA 1
ATOM 5440 C C . ASP A 1 692 ? -11.697 -19.247 -17.410 1.00 24.83 692 ASP A C 1
ATOM 5442 O O . ASP A 1 692 ? -12.222 -18.746 -18.399 1.00 24.83 692 ASP A O 1
ATOM 5446 N N . MET A 1 693 ? -11.490 -20.568 -17.342 1.00 25.42 693 MET A N 1
ATOM 5447 C CA . MET A 1 693 ? -11.925 -21.549 -18.362 1.00 25.42 693 MET A CA 1
ATOM 5448 C C . MET A 1 693 ? -12.807 -22.673 -17.780 1.00 25.42 693 MET A C 1
ATOM 5450 O O . MET A 1 693 ? -12.837 -23.782 -18.304 1.00 25.42 693 MET A O 1
ATOM 5454 N N . ASN A 1 694 ? -13.486 -22.440 -16.652 1.00 25.70 694 ASN A N 1
ATOM 5455 C CA . ASN A 1 694 ? -14.181 -23.510 -15.918 1.00 25.70 694 ASN A CA 1
ATOM 5456 C C . ASN A 1 694 ? -15.599 -23.847 -16.435 1.00 25.70 694 ASN A C 1
ATOM 5458 O O . ASN A 1 694 ? -15.966 -25.017 -16.446 1.00 25.70 694 ASN A O 1
ATOM 5462 N N . ASN A 1 695 ? -16.393 -22.858 -16.872 1.00 27.34 695 ASN A N 1
ATOM 5463 C CA . ASN A 1 695 ? -17.862 -22.993 -16.960 1.00 27.34 695 ASN A CA 1
ATOM 5464 C C . ASN A 1 695 ? -18.454 -22.888 -18.387 1.00 27.34 695 ASN A C 1
ATOM 5466 O O . ASN A 1 695 ? -19.520 -22.303 -18.579 1.00 27.34 695 ASN A O 1
ATOM 5470 N N . LEU A 1 696 ? -17.795 -23.478 -19.389 1.00 25.23 696 LEU A N 1
ATOM 5471 C CA . LEU A 1 696 ? -18.351 -23.673 -20.738 1.00 25.23 696 LEU A CA 1
ATOM 5472 C C . LEU A 1 696 ? -18.043 -25.093 -21.241 1.00 25.23 696 LEU A C 1
ATOM 5474 O O . LEU A 1 696 ? -16.975 -25.311 -21.800 1.00 25.23 696 LEU A O 1
ATOM 5478 N N . LEU A 1 697 ? -18.974 -26.035 -20.999 1.00 26.92 697 LEU A N 1
ATOM 5479 C CA . LEU A 1 697 ? -19.261 -27.289 -21.749 1.00 26.92 697 LEU A CA 1
ATOM 5480 C C . LEU A 1 697 ? -20.086 -28.290 -20.896 1.00 26.92 697 LEU A C 1
ATOM 5482 O O . LEU A 1 697 ? -19.687 -29.436 -20.681 1.00 26.92 697 LEU A O 1
ATOM 5486 N N . HIS A 1 698 ? -21.267 -27.871 -20.424 1.00 25.83 698 HIS A N 1
ATOM 5487 C CA . HIS A 1 698 ? -22.254 -28.782 -19.826 1.00 25.83 698 HIS A CA 1
ATOM 5488 C C . HIS A 1 698 ? -23.344 -29.153 -20.838 1.00 25.83 698 HIS A C 1
ATOM 5490 O O . HIS A 1 698 ? -24.303 -28.414 -21.036 1.00 25.83 698 HIS A O 1
ATOM 5496 N N . THR A 1 699 ? -23.216 -30.337 -21.437 1.00 23.53 699 THR A N 1
ATOM 5497 C CA . THR A 1 699 ? -24.308 -31.053 -22.113 1.00 23.53 699 THR A CA 1
ATOM 5498 C C . THR A 1 699 ? -24.283 -32.525 -21.688 1.00 23.53 699 THR A C 1
ATOM 5500 O O . THR A 1 699 ? -23.255 -33.184 -21.782 1.00 23.53 699 THR A O 1
ATOM 5503 N N . SER A 1 700 ? -25.413 -32.980 -21.139 1.00 25.89 700 SER A N 1
ATOM 5504 C CA . SER A 1 700 ? -25.892 -34.372 -21.020 1.00 25.89 700 SER A CA 1
ATOM 5505 C C . SER A 1 700 ? -24.887 -35.549 -20.995 1.00 25.89 700 SER A C 1
ATOM 5507 O O . SER A 1 700 ? -24.520 -36.058 -22.049 1.00 25.89 700 SER A O 1
ATOM 5509 N N . GLY A 1 701 ? -24.664 -36.110 -19.797 1.00 25.84 701 GLY A N 1
ATOM 5510 C CA . GLY A 1 701 ? -24.518 -37.564 -19.573 1.00 25.84 701 GLY A CA 1
ATOM 5511 C C . GLY A 1 701 ? -23.143 -38.220 -19.797 1.00 25.84 701 GLY A C 1
ATOM 5512 O O . GLY A 1 701 ? -22.516 -38.041 -20.833 1.00 25.84 701 GLY A O 1
ATOM 5513 N N . GLY A 1 702 ? -22.737 -39.072 -18.844 1.00 28.48 702 GLY A N 1
ATOM 5514 C CA . GLY A 1 702 ? -21.548 -39.939 -18.928 1.00 28.48 702 GLY A CA 1
ATOM 5515 C C . GLY A 1 702 ? -20.295 -39.383 -18.232 1.00 28.48 702 GLY A C 1
ATOM 5516 O O . GLY A 1 702 ? -19.989 -38.203 -18.362 1.00 28.48 702 GLY A O 1
ATOM 5517 N N . ASP A 1 703 ? -19.614 -40.251 -17.474 1.00 37.06 703 ASP A N 1
ATOM 5518 C CA . ASP A 1 703 ? -18.290 -40.137 -16.829 1.00 37.06 703 ASP A CA 1
ATOM 5519 C C . ASP A 1 703 ? -17.647 -38.734 -16.700 1.00 37.06 703 ASP A C 1
ATOM 5521 O O . ASP A 1 703 ? -17.114 -38.159 -17.653 1.00 37.06 703 ASP A O 1
ATOM 5525 N N . GLN A 1 704 ? -17.576 -38.211 -15.469 1.00 47.16 704 GLN A N 1
ATOM 5526 C CA . GLN A 1 704 ? -16.858 -36.965 -15.165 1.00 47.16 704 GLN A CA 1
ATOM 5527 C C . GLN A 1 704 ? -15.336 -37.174 -15.041 1.00 47.16 704 GLN A C 1
ATOM 5529 O O . GLN A 1 704 ? -14.810 -37.430 -13.959 1.00 47.16 704 GLN A O 1
ATOM 5534 N N . TYR A 1 705 ? -14.613 -36.993 -16.148 1.00 56.31 705 TYR A N 1
ATOM 5535 C CA . TYR A 1 705 ? -13.144 -36.946 -16.167 1.00 56.31 705 TYR A CA 1
ATOM 5536 C C . TYR A 1 705 ? -12.599 -35.638 -15.567 1.00 56.31 705 TYR A C 1
ATOM 5538 O O . TYR A 1 705 ? -12.982 -34.541 -15.983 1.00 56.31 705 TYR A O 1
ATOM 5546 N N . MET A 1 706 ? -11.645 -35.745 -14.637 1.00 62.59 706 MET A N 1
ATOM 5547 C CA . MET A 1 706 ? -11.217 -34.632 -13.767 1.00 62.59 706 MET A CA 1
ATOM 5548 C C . MET A 1 706 ? -10.348 -33.547 -14.434 1.00 62.59 706 MET A C 1
ATOM 5550 O O . MET A 1 706 ? -10.087 -32.520 -13.815 1.00 62.59 706 MET A O 1
ATOM 5554 N N . ASN A 1 707 ? -9.884 -33.749 -15.673 1.00 76.31 707 ASN A N 1
ATOM 5555 C CA . ASN A 1 707 ? -8.868 -32.911 -16.334 1.00 76.31 707 ASN A CA 1
ATOM 5556 C C . ASN A 1 707 ? -9.284 -32.372 -17.721 1.00 76.31 707 ASN A C 1
ATOM 5558 O O . ASN A 1 707 ? -8.443 -32.129 -18.594 1.00 76.31 707 ASN A O 1
ATOM 5562 N N . ARG A 1 708 ? -10.594 -32.215 -17.963 1.00 67.75 708 ARG A N 1
ATOM 5563 C CA . ARG A 1 708 ? -11.151 -31.862 -19.287 1.00 67.75 708 ARG A CA 1
ATOM 5564 C C . ARG A 1 708 ? -10.651 -30.527 -19.852 1.00 67.75 708 ARG A C 1
ATOM 5566 O O . ARG A 1 708 ? -10.646 -30.363 -21.069 1.00 67.75 708 ARG A O 1
ATOM 5573 N N . LYS A 1 709 ? -10.214 -29.589 -19.008 1.00 69.75 709 LYS A N 1
ATOM 5574 C CA . LYS A 1 709 ? -9.728 -28.264 -19.432 1.00 69.75 709 LYS A CA 1
ATOM 5575 C C . LYS A 1 709 ? -8.247 -28.323 -19.787 1.00 69.75 709 LYS A C 1
ATOM 5577 O O . LYS A 1 709 ? -7.821 -27.864 -20.843 1.00 69.75 709 LYS A O 1
ATOM 5582 N N . GLU A 1 710 ? -7.472 -28.948 -18.916 1.00 77.56 710 GLU A N 1
ATOM 5583 C CA . GLU A 1 710 ? -6.031 -29.144 -19.005 1.00 77.56 710 GLU A CA 1
ATOM 5584 C C . GLU A 1 710 ? -5.696 -29.940 -20.276 1.00 77.56 710 GLU A C 1
ATOM 5586 O O . GLU A 1 710 ? -4.801 -29.556 -21.029 1.00 77.56 710 GLU A O 1
ATOM 5591 N N . PHE A 1 711 ? -6.515 -30.947 -20.604 1.00 78.62 711 PHE A N 1
ATOM 5592 C CA . PHE A 1 711 ? -6.497 -31.671 -21.880 1.00 78.62 711 PHE A CA 1
ATOM 5593 C C . PHE A 1 711 ? -6.483 -30.743 -23.113 1.00 78.62 711 PHE A C 1
ATOM 5595 O O . PHE A 1 711 ? -5.699 -30.959 -24.037 1.00 78.62 711 PHE A O 1
ATOM 5602 N N . THR A 1 712 ? -7.287 -29.670 -23.131 1.00 75.50 712 THR A N 1
ATOM 5603 C CA . THR A 1 712 ? -7.348 -28.747 -24.286 1.00 75.50 712 THR A CA 1
ATOM 5604 C C . THR A 1 712 ? -6.048 -27.964 -24.494 1.00 75.50 712 THR A C 1
ATOM 5606 O O . THR A 1 712 ? -5.679 -27.667 -25.631 1.00 75.50 712 THR A O 1
ATOM 5609 N N . ILE A 1 713 ? -5.299 -27.690 -23.418 1.00 78.81 713 ILE A N 1
ATOM 5610 C CA . ILE A 1 713 ? -3.998 -27.009 -23.476 1.00 78.81 713 ILE A CA 1
ATOM 5611 C C . ILE A 1 713 ? -2.977 -27.894 -24.207 1.00 78.81 713 ILE A C 1
ATOM 5613 O O . ILE A 1 713 ? -2.204 -27.403 -25.035 1.00 78.81 713 ILE A O 1
ATOM 5617 N N . PHE A 1 714 ? -3.008 -29.208 -23.970 1.00 79.00 714 PHE A N 1
ATOM 5618 C CA . PHE A 1 714 ? -2.133 -30.162 -24.653 1.00 79.00 714 PHE A CA 1
ATOM 5619 C C . PHE A 1 714 ? -2.459 -30.369 -26.138 1.00 79.00 714 PHE A C 1
ATOM 5621 O O . PHE A 1 714 ? -1.618 -30.915 -26.847 1.00 79.00 714 PHE A O 1
ATOM 5628 N N . LEU A 1 715 ? -3.590 -29.892 -26.673 1.00 76.19 715 LEU A N 1
ATOM 5629 C CA . LEU A 1 715 ? -3.817 -29.933 -28.128 1.00 76.19 715 LEU A CA 1
ATOM 5630 C C . LEU A 1 715 ? -2.748 -29.121 -28.879 1.00 76.19 715 LEU A C 1
ATOM 5632 O O . LEU A 1 715 ? -2.229 -29.590 -29.891 1.00 76.19 715 LEU A O 1
ATOM 5636 N N . THR A 1 716 ? -2.360 -27.960 -28.331 1.00 73.88 716 THR A N 1
ATOM 5637 C CA . THR A 1 716 ? -1.384 -27.017 -28.923 1.00 73.88 716 THR A CA 1
ATOM 5638 C C . THR A 1 716 ? -0.025 -26.978 -28.215 1.00 73.88 716 THR A C 1
ATOM 5640 O O . THR A 1 716 ? 0.896 -26.320 -28.698 1.00 73.88 716 THR A O 1
ATOM 5643 N N . ARG A 1 717 ? 0.127 -27.660 -27.071 1.00 80.81 717 ARG A N 1
ATOM 5644 C CA . ARG A 1 717 ? 1.396 -27.769 -26.329 1.00 80.81 717 ARG A CA 1
ATOM 5645 C C . ARG A 1 717 ? 1.910 -29.205 -26.284 1.00 80.81 717 ARG A C 1
ATOM 5647 O O . ARG A 1 717 ? 1.175 -30.156 -26.533 1.00 80.81 717 ARG A O 1
ATOM 5654 N N . HIS A 1 718 ? 3.189 -29.337 -25.947 1.00 80.31 718 HIS A N 1
ATOM 5655 C CA . HIS A 1 718 ? 3.878 -30.618 -25.762 1.00 80.31 718 HIS A CA 1
ATOM 5656 C C . HIS A 1 718 ? 4.310 -30.849 -24.307 1.00 80.31 718 HIS A C 1
ATOM 5658 O O . HIS A 1 718 ? 4.639 -31.969 -23.934 1.00 80.31 718 HIS A O 1
ATOM 5664 N N . ASN A 1 719 ? 4.287 -29.814 -23.467 1.00 84.31 719 ASN A N 1
ATOM 5665 C CA . ASN A 1 719 ? 4.618 -29.871 -22.049 1.00 84.31 719 ASN A CA 1
ATOM 5666 C C . ASN A 1 719 ? 3.650 -29.003 -21.227 1.00 84.31 719 ASN A C 1
ATOM 5668 O O . ASN A 1 719 ? 3.461 -27.821 -21.523 1.00 84.31 719 ASN A O 1
ATOM 5672 N N . ALA A 1 720 ? 3.038 -29.590 -20.198 1.00 85.00 720 ALA A N 1
ATOM 5673 C CA . ALA A 1 720 ? 2.215 -28.892 -19.208 1.00 85.00 720 ALA A CA 1
ATOM 5674 C C . ALA A 1 720 ? 1.960 -29.784 -17.975 1.00 85.00 720 ALA A C 1
ATOM 5676 O O . ALA A 1 720 ? 2.391 -30.938 -17.907 1.00 85.00 720 ALA A O 1
ATOM 5677 N N . ILE A 1 721 ? 1.235 -29.240 -16.999 1.00 87.12 721 ILE A N 1
ATOM 5678 C CA . ILE A 1 721 ? 0.652 -29.996 -15.888 1.00 87.12 721 ILE A CA 1
ATOM 5679 C C . ILE A 1 721 ? -0.710 -30.530 -16.357 1.00 87.12 721 ILE A C 1
ATOM 5681 O O . ILE A 1 721 ? -1.508 -29.769 -16.901 1.00 87.12 721 ILE A O 1
ATOM 5685 N N . LEU A 1 722 ? -0.953 -31.832 -16.188 1.00 85.69 722 LEU A N 1
ATOM 5686 C CA . LEU A 1 722 ? -2.212 -32.498 -16.543 1.00 85.69 722 LEU A CA 1
ATOM 5687 C C . LEU A 1 722 ? -3.233 -32.437 -15.405 1.00 85.69 722 LEU A C 1
ATOM 5689 O O . LEU A 1 722 ? -4.425 -32.307 -15.659 1.00 85.69 722 LEU A O 1
ATOM 5693 N N . TYR A 1 723 ? -2.765 -32.559 -14.163 1.00 87.88 723 TYR A N 1
ATOM 5694 C CA . TYR A 1 723 ? -3.601 -32.518 -12.968 1.00 87.88 723 TYR A CA 1
ATOM 5695 C C . TYR A 1 723 ? -2.769 -32.089 -11.754 1.00 87.88 723 TYR A C 1
ATOM 5697 O O . TYR A 1 723 ? -1.599 -32.454 -11.635 1.00 87.88 723 TYR A O 1
ATOM 5705 N N . GLU A 1 724 ? -3.355 -31.314 -10.845 1.00 86.81 724 GLU A N 1
ATOM 5706 C CA . GLU A 1 724 ? -2.692 -30.871 -9.619 1.00 86.81 724 GLU A CA 1
ATOM 5707 C C . GLU A 1 724 ? -3.710 -30.627 -8.503 1.00 86.81 724 GLU A C 1
ATOM 5709 O O . GLU A 1 724 ? -4.663 -29.872 -8.682 1.00 86.81 724 GLU A O 1
ATOM 5714 N N . ASN A 1 725 ? -3.472 -31.218 -7.331 1.00 85.00 725 ASN A N 1
ATOM 5715 C CA . ASN A 1 725 ? -4.220 -30.920 -6.111 1.00 85.00 725 ASN A CA 1
ATOM 5716 C C . ASN A 1 725 ? -3.270 -30.687 -4.917 1.00 85.00 725 ASN A C 1
ATOM 5718 O O . ASN A 1 725 ? -2.113 -30.295 -5.105 1.00 85.00 725 ASN A O 1
ATOM 5722 N N . SER A 1 726 ? -3.761 -30.841 -3.686 1.00 81.31 726 SER A N 1
ATOM 5723 C CA . SER A 1 726 ? -2.978 -30.697 -2.451 1.00 81.31 726 SER A CA 1
ATOM 5724 C C . SER A 1 726 ? -1.977 -31.834 -2.217 1.00 81.31 726 SER A C 1
ATOM 5726 O O . SER A 1 726 ? -0.938 -31.589 -1.615 1.00 81.31 726 SER A O 1
ATOM 5728 N N . LEU A 1 727 ? -2.266 -33.045 -2.702 1.00 83.94 727 LEU A N 1
ATOM 5729 C CA . LEU A 1 727 ? -1.466 -34.249 -2.465 1.00 83.94 727 LEU A CA 1
ATOM 5730 C C . LEU A 1 727 ? -0.513 -34.541 -3.629 1.00 83.94 727 LEU A C 1
ATOM 5732 O O . LEU A 1 727 ? 0.675 -34.755 -3.408 1.00 83.94 727 LEU A O 1
ATOM 5736 N N . ILE A 1 728 ? -1.013 -34.538 -4.868 1.00 87.50 728 ILE A N 1
ATOM 5737 C CA . ILE A 1 728 ? -0.271 -34.980 -6.056 1.00 87.50 728 ILE A CA 1
ATOM 5738 C C . ILE A 1 728 ? -0.258 -33.913 -7.160 1.00 87.50 728 ILE A C 1
ATOM 5740 O O . ILE A 1 728 ? -1.224 -33.175 -7.371 1.00 87.50 728 ILE A O 1
ATOM 5744 N N . ARG A 1 729 ? 0.859 -33.845 -7.892 1.00 91.19 729 ARG A N 1
ATOM 5745 C CA . ARG A 1 729 ? 1.012 -33.124 -9.164 1.00 91.19 729 ARG A CA 1
ATOM 5746 C C . ARG A 1 729 ? 1.373 -34.127 -10.257 1.00 91.19 729 ARG A C 1
ATOM 5748 O O . ARG A 1 729 ? 2.315 -34.894 -10.088 1.00 91.19 729 ARG A O 1
ATOM 5755 N N . ILE A 1 730 ? 0.662 -34.086 -11.380 1.00 90.31 730 ILE A N 1
ATOM 5756 C CA . ILE A 1 730 ? 0.878 -34.953 -12.542 1.00 90.31 730 ILE A CA 1
ATOM 5757 C C . ILE A 1 730 ? 1.222 -34.074 -13.745 1.00 90.31 730 ILE A C 1
ATOM 5759 O O . ILE A 1 730 ? 0.379 -33.325 -14.240 1.00 90.31 730 ILE A O 1
ATOM 5763 N N . GLY A 1 731 ? 2.472 -34.139 -14.199 1.00 89.94 731 GLY A N 1
ATOM 5764 C CA . GLY A 1 731 ? 2.966 -33.455 -15.397 1.00 89.94 731 GLY A CA 1
ATOM 5765 C C . GLY A 1 731 ? 3.084 -34.395 -16.593 1.00 89.94 731 GLY A C 1
ATOM 5766 O O . GLY A 1 731 ? 3.293 -35.592 -16.416 1.00 89.94 731 GLY A O 1
ATOM 5767 N N . ILE A 1 732 ? 2.993 -33.856 -17.811 1.00 89.56 732 ILE A N 1
ATOM 5768 C CA . ILE A 1 732 ? 3.284 -34.597 -19.047 1.00 89.56 732 ILE A CA 1
ATOM 5769 C C . ILE A 1 732 ? 4.231 -33.790 -19.942 1.00 89.56 732 ILE A C 1
ATOM 5771 O O . ILE A 1 732 ? 4.037 -32.591 -20.151 1.00 89.56 732 ILE A O 1
ATOM 5775 N N . ARG A 1 733 ? 5.215 -34.487 -20.522 1.00 88.62 733 ARG A N 1
ATOM 5776 C CA . ARG A 1 733 ? 6.036 -34.059 -21.666 1.00 88.62 733 ARG A CA 1
ATOM 5777 C C . ARG A 1 733 ? 5.842 -35.055 -22.812 1.00 88.62 733 ARG A C 1
ATOM 5779 O O . ARG A 1 733 ? 5.957 -36.253 -22.581 1.00 88.62 733 ARG A O 1
ATOM 5786 N N . MET A 1 734 ? 5.562 -34.578 -24.022 1.00 87.56 734 MET A N 1
ATOM 5787 C CA . MET A 1 734 ? 5.257 -35.389 -25.207 1.00 87.56 734 MET A CA 1
ATOM 5788 C C . MET A 1 734 ? 6.217 -35.079 -26.353 1.00 87.56 734 MET A C 1
ATOM 5790 O O . MET A 1 734 ? 6.351 -33.924 -26.755 1.00 87.56 734 MET A O 1
ATOM 5794 N N . GLU A 1 735 ? 6.803 -36.108 -26.952 1.00 85.69 735 GLU A N 1
ATOM 5795 C CA . GLU A 1 735 ? 7.653 -36.000 -28.140 1.00 85.69 735 GLU A CA 1
ATOM 5796 C C . GLU A 1 735 ? 7.119 -36.974 -29.201 1.00 85.69 735 GLU A C 1
ATOM 5798 O O . GLU A 1 735 ? 6.974 -38.165 -28.930 1.00 85.69 735 GLU A O 1
ATOM 5803 N N . SER A 1 736 ? 6.751 -36.487 -30.391 1.00 82.19 736 SER A N 1
ATOM 5804 C CA . SER A 1 736 ? 6.204 -37.316 -31.478 1.00 82.19 736 SER A CA 1
ATOM 5805 C C . SER A 1 736 ? 7.057 -37.253 -32.744 1.00 82.19 736 SER A C 1
ATOM 5807 O O . SER A 1 736 ? 7.679 -36.236 -33.052 1.00 82.19 736 SER A O 1
ATOM 5809 N N . ARG A 1 737 ? 7.126 -38.380 -33.464 1.00 82.31 737 ARG A N 1
ATOM 5810 C CA . ARG A 1 737 ? 7.945 -38.560 -34.668 1.00 82.31 737 ARG A CA 1
ATOM 5811 C C . ARG A 1 737 ? 7.332 -39.632 -35.577 1.00 82.31 737 ARG A C 1
ATOM 5813 O O . ARG A 1 737 ? 7.606 -40.820 -35.428 1.00 82.31 737 ARG A O 1
ATOM 5820 N N . GLY A 1 738 ? 6.529 -39.199 -36.550 1.00 82.88 738 GLY A N 1
ATOM 5821 C CA . GLY A 1 738 ? 5.798 -40.120 -37.434 1.00 82.88 738 GLY A CA 1
ATOM 5822 C C . GLY A 1 738 ? 4.701 -40.851 -36.664 1.00 82.88 738 GLY A C 1
ATOM 5823 O O . GLY A 1 738 ? 4.015 -40.218 -35.869 1.00 82.88 738 GLY A O 1
ATOM 5824 N N . GLN A 1 739 ? 4.574 -42.165 -36.860 1.00 83.62 739 GLN A N 1
ATOM 5825 C CA . GLN A 1 739 ? 3.596 -43.007 -36.153 1.00 83.62 739 GLN A CA 1
ATOM 5826 C C . GLN A 1 739 ? 3.865 -43.176 -34.646 1.00 83.62 739 GLN A C 1
ATOM 5828 O O . GLN A 1 739 ? 2.988 -43.656 -33.933 1.00 83.62 739 GLN A O 1
ATOM 5833 N N . PHE A 1 740 ? 5.043 -42.785 -34.145 1.00 87.44 740 PHE A N 1
ATOM 5834 C CA . PHE A 1 740 ? 5.429 -42.957 -32.742 1.00 87.44 740 PHE A CA 1
ATOM 5835 C C . PHE A 1 740 ? 5.287 -41.661 -31.936 1.00 87.44 740 PHE A C 1
ATOM 5837 O O . PHE A 1 740 ? 5.716 -40.588 -32.369 1.00 87.44 740 PHE A O 1
ATOM 5844 N N . CYS A 1 741 ? 4.761 -41.767 -30.717 1.00 86.62 741 CYS A N 1
ATOM 5845 C CA . CYS A 1 741 ? 4.799 -40.718 -29.705 1.00 86.62 741 CYS A CA 1
ATOM 5846 C C . CYS A 1 741 ? 5.285 -41.289 -28.370 1.00 86.62 741 CYS A C 1
ATOM 5848 O O . CYS A 1 741 ? 4.830 -42.338 -27.923 1.00 86.62 741 CYS A O 1
ATOM 5850 N N . ARG A 1 742 ? 6.217 -40.587 -27.724 1.00 89.00 742 ARG A N 1
ATOM 5851 C CA . ARG A 1 742 ? 6.722 -40.910 -26.393 1.00 89.00 742 ARG A CA 1
ATOM 5852 C C . ARG A 1 742 ? 6.252 -39.854 -25.405 1.00 89.00 742 ARG A C 1
ATOM 5854 O O . ARG A 1 742 ? 6.461 -38.659 -25.622 1.00 89.00 742 ARG A O 1
ATOM 5861 N N . LEU A 1 743 ? 5.642 -40.295 -24.311 1.00 89.69 743 LEU A N 1
ATOM 5862 C CA . LEU A 1 743 ? 5.219 -39.441 -23.211 1.00 89.69 743 LEU A CA 1
ATOM 5863 C C . LEU A 1 743 ? 6.077 -39.744 -21.977 1.00 89.69 743 LEU A C 1
ATOM 5865 O O . LEU A 1 743 ? 6.234 -40.897 -21.582 1.00 89.69 743 LEU A O 1
ATOM 5869 N N . GLY A 1 744 ? 6.620 -38.703 -21.352 1.00 89.75 744 GLY A N 1
ATOM 5870 C CA . GLY A 1 744 ? 7.099 -38.745 -19.974 1.00 89.75 744 GLY A CA 1
ATOM 5871 C C . GLY A 1 744 ? 5.997 -38.235 -19.055 1.00 89.75 744 GLY A C 1
ATOM 5872 O O . GLY A 1 744 ? 5.627 -37.063 -19.155 1.00 89.75 744 GLY A O 1
ATOM 5873 N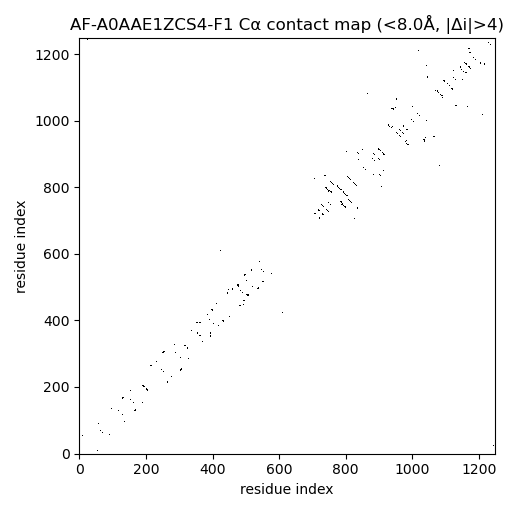 N . VAL A 1 745 ? 5.477 -39.101 -18.187 1.00 91.38 745 VAL A N 1
ATOM 5874 C CA . VAL A 1 745 ? 4.506 -38.748 -17.144 1.00 91.38 745 VAL A CA 1
ATOM 5875 C C . VAL A 1 745 ? 5.269 -38.564 -15.834 1.00 91.38 745 VAL A C 1
ATOM 5877 O O . VAL A 1 745 ? 6.053 -39.427 -15.447 1.00 91.38 745 VAL A O 1
ATOM 5880 N N . PHE A 1 746 ? 5.072 -37.429 -15.170 1.00 91.12 746 PHE A N 1
ATOM 5881 C CA . PHE A 1 746 ? 5.805 -37.044 -13.965 1.00 91.12 746 PHE A CA 1
ATOM 5882 C C . PHE A 1 746 ? 4.860 -36.968 -12.770 1.00 91.12 746 PHE A C 1
ATOM 5884 O O . PHE A 1 746 ? 3.997 -36.091 -12.736 1.00 91.12 746 PHE A O 1
ATOM 5891 N N . TYR A 1 747 ? 5.058 -37.827 -11.775 1.00 91.94 747 TYR A N 1
ATOM 5892 C CA . TYR A 1 747 ? 4.272 -37.857 -10.542 1.00 91.94 747 TYR A CA 1
ATOM 5893 C C . TYR A 1 747 ? 5.076 -37.212 -9.414 1.00 91.94 747 TYR A C 1
ATOM 5895 O O . TYR A 1 747 ? 6.112 -37.737 -9.016 1.00 91.94 747 TYR A O 1
ATOM 5903 N N . GLY A 1 748 ? 4.626 -36.053 -8.932 1.00 90.19 748 GLY A N 1
ATOM 5904 C CA . GLY A 1 748 ? 5.208 -35.345 -7.791 1.00 90.19 748 GLY A CA 1
ATOM 5905 C C . GLY A 1 748 ? 4.335 -35.482 -6.548 1.00 90.19 748 GLY A C 1
ATOM 5906 O O . GLY A 1 748 ? 3.165 -35.091 -6.583 1.00 90.19 748 GLY A O 1
ATOM 5907 N N . ASN A 1 749 ? 4.902 -36.001 -5.460 1.00 91.00 749 ASN A N 1
ATOM 5908 C CA . ASN A 1 749 ? 4.253 -36.064 -4.153 1.00 91.00 749 ASN A CA 1
ATOM 5909 C C . ASN A 1 749 ? 4.471 -34.737 -3.404 1.00 91.00 749 ASN A C 1
ATOM 5911 O O . ASN A 1 749 ? 5.603 -34.346 -3.128 1.00 91.00 749 ASN A O 1
ATOM 5915 N N . LYS A 1 750 ? 3.380 -34.033 -3.088 1.00 87.50 750 LYS A N 1
ATOM 5916 C CA . LYS A 1 750 ? 3.369 -32.787 -2.302 1.00 87.50 750 LYS A CA 1
ATOM 5917 C C . LYS A 1 750 ? 3.032 -33.003 -0.826 1.00 87.50 750 LYS A C 1
ATOM 5919 O O . LYS A 1 750 ? 3.164 -32.070 -0.037 1.00 87.50 750 LYS A O 1
ATOM 5924 N N . SER A 1 751 ? 2.510 -34.175 -0.475 1.00 82.44 751 SER A N 1
ATOM 5925 C CA . SER A 1 751 ? 2.107 -34.489 0.892 1.00 82.44 751 SER A CA 1
ATOM 5926 C C . SER A 1 751 ? 3.340 -34.733 1.780 1.00 82.44 751 SER A C 1
ATOM 5928 O O . SER A 1 751 ? 4.406 -35.078 1.260 1.00 82.44 751 SER A O 1
ATOM 5930 N N . PRO A 1 752 ? 3.229 -34.565 3.111 1.00 80.62 752 PRO A N 1
ATOM 5931 C CA . PRO A 1 752 ? 4.329 -34.837 4.038 1.00 80.62 752 PRO A CA 1
ATOM 5932 C C . PRO A 1 752 ? 4.608 -36.340 4.236 1.00 80.62 752 PRO A C 1
ATOM 5934 O O . PRO A 1 752 ? 5.561 -36.689 4.927 1.00 80.62 752 PRO A O 1
ATOM 5937 N N . HIS A 1 753 ? 3.810 -37.226 3.632 1.00 85.69 753 HIS A N 1
ATOM 5938 C CA . HIS A 1 753 ? 3.889 -38.677 3.793 1.00 85.69 753 HIS A CA 1
ATOM 5939 C C . HIS A 1 753 ? 4.202 -39.381 2.459 1.00 85.69 753 HIS A C 1
ATOM 5941 O O . HIS A 1 753 ? 3.877 -38.862 1.389 1.00 85.69 753 HIS A O 1
ATOM 5947 N N . PRO A 1 754 ? 4.849 -40.560 2.471 1.00 86.50 754 PRO A N 1
ATOM 5948 C CA . PRO A 1 754 ? 5.105 -41.317 1.251 1.00 86.50 754 PRO A CA 1
ATOM 5949 C C . PRO A 1 754 ? 3.814 -41.927 0.692 1.00 86.50 754 PRO A C 1
ATOM 5951 O O . PRO A 1 754 ? 3.009 -42.495 1.429 1.00 86.50 754 PRO A O 1
ATOM 5954 N N . PHE A 1 755 ? 3.651 -41.886 -0.630 1.00 90.12 755 PHE A N 1
ATOM 5955 C CA . PHE A 1 755 ? 2.631 -42.681 -1.309 1.00 90.12 755 PHE A CA 1
ATOM 5956 C C . PHE A 1 755 ? 3.091 -44.132 -1.369 1.00 90.12 755 PHE A C 1
ATOM 5958 O O . PHE A 1 755 ? 4.200 -44.407 -1.828 1.00 90.12 755 PHE A O 1
ATOM 5965 N N . THR A 1 756 ? 2.241 -45.056 -0.933 1.00 84.50 756 THR A N 1
ATOM 5966 C CA . THR A 1 756 ? 2.506 -46.503 -0.956 1.00 84.50 756 THR A CA 1
ATOM 5967 C C . THR A 1 756 ? 1.475 -47.222 -1.819 1.00 84.50 756 THR A C 1
ATOM 5969 O O . THR A 1 756 ? 0.377 -46.708 -2.031 1.00 84.50 756 THR A O 1
ATOM 5972 N N . VAL A 1 757 ? 1.833 -48.392 -2.360 1.00 84.88 757 VAL A N 1
ATOM 5973 C CA . VAL A 1 757 ? 1.004 -49.129 -3.334 1.00 84.88 757 VAL A CA 1
ATOM 5974 C C . VAL A 1 757 ? 0.604 -48.218 -4.508 1.00 84.88 757 VAL A C 1
ATOM 5976 O O . VAL A 1 757 ? -0.556 -48.157 -4.918 1.00 84.88 757 VAL A O 1
ATOM 5979 N N . PHE A 1 758 ? 1.566 -47.436 -5.009 1.00 87.88 758 PHE A N 1
ATOM 5980 C CA . PHE A 1 758 ? 1.345 -46.570 -6.158 1.00 87.88 758 PHE A CA 1
ATOM 5981 C C . PHE A 1 758 ? 1.225 -47.433 -7.417 1.00 87.88 758 PHE A C 1
ATOM 5983 O O . PHE A 1 758 ? 2.141 -48.163 -7.782 1.00 87.88 758 PHE A O 1
ATOM 5990 N N . CYS A 1 759 ? 0.081 -47.341 -8.087 1.00 83.44 759 CYS A N 1
ATOM 5991 C CA . CYS A 1 759 ? -0.195 -48.045 -9.328 1.00 83.44 759 CYS A CA 1
ATOM 5992 C C . CYS A 1 759 ? -0.705 -47.056 -10.378 1.00 83.44 759 CYS A C 1
ATOM 5994 O O . CYS A 1 759 ? -1.578 -46.227 -10.102 1.00 83.44 759 CYS A O 1
ATOM 5996 N N . SER A 1 760 ? -0.164 -47.167 -11.587 1.00 86.12 760 SER A N 1
ATOM 5997 C CA . SER A 1 760 ? -0.605 -46.448 -12.776 1.00 86.12 760 SER A CA 1
ATOM 5998 C C . SER A 1 760 ? -0.904 -47.454 -13.884 1.00 86.12 760 SER A C 1
ATOM 6000 O O . SER A 1 760 ? -0.088 -48.324 -14.190 1.00 86.12 760 SER A O 1
ATOM 6002 N N . GLN A 1 761 ? -2.089 -47.348 -14.478 1.00 81.56 761 GLN A N 1
ATOM 6003 C CA . GLN A 1 761 ? -2.543 -48.190 -15.583 1.00 81.56 761 GLN A CA 1
ATOM 6004 C C . GLN A 1 761 ? -3.105 -47.306 -16.697 1.00 81.56 761 GLN A C 1
ATOM 6006 O O . GLN A 1 761 ? -3.611 -46.214 -16.442 1.00 81.56 761 GLN A O 1
ATOM 6011 N N . VAL A 1 762 ? -2.974 -47.748 -17.947 1.00 81.94 762 VAL A N 1
ATOM 6012 C CA . VAL A 1 762 ? -3.475 -47.011 -19.112 1.00 81.94 762 VAL A CA 1
ATOM 6013 C C . VAL A 1 762 ? -4.538 -47.849 -19.803 1.00 81.94 762 VAL A C 1
ATOM 6015 O O . VAL A 1 762 ? -4.240 -48.886 -20.395 1.00 81.94 762 VAL A O 1
ATOM 6018 N N . THR A 1 763 ? -5.778 -47.380 -19.716 1.00 73.69 763 THR A N 1
ATOM 6019 C CA . THR A 1 763 ? -6.966 -48.073 -20.207 1.00 73.69 763 THR A CA 1
ATOM 6020 C C . THR A 1 763 ? -7.375 -47.467 -21.548 1.00 73.69 763 THR A C 1
ATOM 6022 O O . THR A 1 763 ? -7.767 -46.299 -21.637 1.00 73.69 763 THR A O 1
ATOM 6025 N N . CYS A 1 764 ? -7.283 -48.261 -22.614 1.00 64.38 764 CYS A N 1
ATOM 6026 C CA . CYS A 1 764 ? -7.956 -47.943 -23.872 1.00 64.38 764 CYS A CA 1
ATOM 6027 C C . CYS A 1 764 ? -9.437 -48.328 -23.739 1.00 64.38 764 CYS A C 1
ATOM 6029 O O . CYS A 1 764 ? -9.717 -49.373 -23.150 1.00 64.38 764 CYS A O 1
ATOM 6031 N N . PRO A 1 765 ? -10.385 -47.548 -24.279 1.00 56.75 765 PRO A N 1
ATOM 6032 C CA . PRO A 1 765 ? -11.701 -48.087 -24.589 1.00 56.75 765 PRO A CA 1
ATOM 6033 C C . PRO A 1 765 ? -11.543 -49.214 -25.619 1.00 56.75 765 PRO A C 1
ATOM 6035 O O . PRO A 1 765 ? -10.794 -49.065 -26.586 1.00 56.75 765 PRO A O 1
ATOM 6038 N N . ASP A 1 766 ? -12.227 -50.337 -25.412 1.00 47.75 766 ASP A N 1
ATOM 6039 C CA . ASP A 1 766 ? -12.430 -51.319 -26.474 1.00 47.75 766 ASP A CA 1
ATOM 6040 C C . ASP A 1 766 ? -13.646 -50.870 -27.292 1.00 47.75 766 ASP A C 1
ATOM 6042 O O . ASP A 1 766 ? -14.759 -50.772 -26.767 1.00 47.75 766 ASP A O 1
ATOM 6046 N N . ALA A 1 767 ? -13.429 -50.573 -28.573 1.00 44.00 767 ALA A N 1
ATOM 6047 C CA . ALA A 1 767 ? -14.500 -50.184 -29.478 1.00 44.00 767 ALA A CA 1
ATOM 6048 C C . ALA A 1 767 ? -15.501 -51.340 -29.640 1.00 44.00 767 ALA A C 1
ATOM 6050 O O . ALA A 1 767 ? -15.136 -52.441 -30.059 1.00 44.00 767 ALA A O 1
ATOM 6051 N N . MET A 1 768 ? -16.775 -51.083 -29.335 1.00 37.34 768 MET A N 1
ATOM 6052 C CA . MET A 1 768 ? -17.857 -52.012 -29.653 1.00 37.34 768 MET A CA 1
ATOM 6053 C C . MET A 1 768 ? -18.067 -52.068 -31.168 1.00 37.34 768 MET A C 1
ATOM 6055 O O . MET A 1 768 ? -18.773 -51.226 -31.710 1.00 37.34 768 MET A O 1
ATOM 6059 N N . ASP A 1 769 ? -17.528 -53.094 -31.824 1.00 37.19 769 ASP A N 1
ATOM 6060 C CA . ASP A 1 769 ? -18.271 -53.783 -32.883 1.00 37.19 769 ASP A CA 1
ATOM 6061 C C . ASP A 1 769 ? -17.764 -55.213 -33.117 1.00 37.19 769 ASP A C 1
ATOM 6063 O O . ASP A 1 769 ? -16.575 -55.519 -32.996 1.00 37.19 769 ASP A O 1
ATOM 6067 N N . VAL A 1 770 ? -18.689 -56.125 -33.424 1.00 42.91 770 VAL A N 1
ATOM 6068 C CA . VAL A 1 770 ? -18.407 -57.567 -33.504 1.00 42.91 770 VAL A CA 1
ATOM 6069 C C . VAL A 1 770 ? -18.056 -57.961 -34.939 1.00 42.91 770 VAL A C 1
ATOM 6071 O O . VAL A 1 770 ? -18.921 -58.434 -35.670 1.00 42.91 770 VAL A O 1
ATOM 6074 N N . ASN A 1 771 ? -16.792 -57.740 -35.325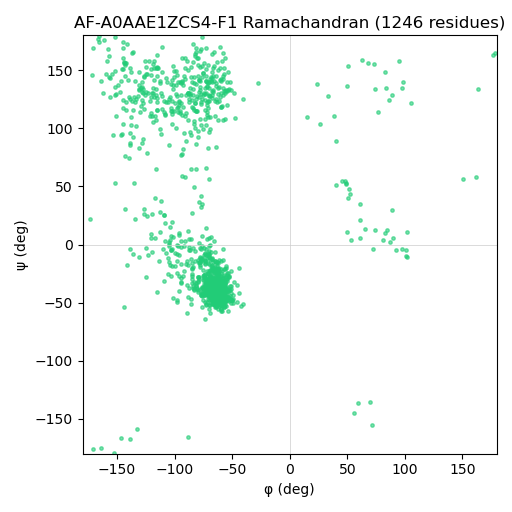 1.00 37.94 771 ASN A N 1
ATOM 6075 C CA . ASN A 1 771 ? -15.949 -58.556 -36.228 1.00 37.94 771 ASN A CA 1
ATOM 6076 C C . ASN A 1 771 ? -14.729 -57.735 -36.710 1.00 37.94 771 ASN A C 1
ATOM 6078 O O . ASN A 1 771 ? -14.880 -56.604 -37.149 1.00 37.94 771 ASN A O 1
ATOM 6082 N N . GLU A 1 772 ? -13.531 -58.332 -36.662 1.00 47.66 772 GLU A N 1
ATOM 6083 C CA . GLU A 1 772 ? -12.261 -57.836 -37.241 1.00 47.66 772 GLU A CA 1
ATOM 6084 C C . GLU A 1 772 ? -11.921 -56.325 -37.138 1.00 47.66 772 GLU A C 1
ATOM 6086 O O . GLU A 1 772 ? -12.048 -55.586 -38.110 1.00 47.66 772 GLU A O 1
ATOM 6091 N N . ILE A 1 773 ? -11.258 -55.885 -36.059 1.00 41.44 773 ILE A N 1
ATOM 6092 C CA . ILE A 1 773 ? -10.315 -54.745 -36.119 1.00 41.44 773 ILE A CA 1
ATOM 6093 C C . ILE A 1 773 ? -9.179 -54.947 -35.102 1.00 41.44 773 ILE A C 1
ATOM 6095 O O . ILE A 1 773 ? -9.406 -55.237 -33.932 1.00 41.44 773 ILE A O 1
ATOM 6099 N N . ALA A 1 774 ? -7.930 -54.783 -35.550 1.00 48.91 774 ALA A N 1
ATOM 6100 C CA . ALA A 1 774 ? -6.768 -54.719 -34.662 1.00 48.91 774 ALA A CA 1
ATOM 6101 C C . ALA A 1 774 ? -6.704 -53.350 -33.960 1.00 48.91 774 ALA A C 1
ATOM 6103 O O . ALA A 1 774 ? -7.076 -52.345 -34.570 1.00 48.91 774 ALA A O 1
ATOM 6104 N N . LYS A 1 775 ? -6.193 -53.311 -32.717 1.00 59.72 775 LYS A N 1
ATOM 6105 C CA . LYS A 1 775 ? -6.068 -52.093 -31.890 1.00 59.72 775 LYS A CA 1
ATOM 6106 C C . LYS A 1 775 ? -5.616 -50.884 -32.720 1.00 59.72 775 LYS A C 1
ATOM 6108 O O . LYS A 1 775 ? -4.578 -50.940 -33.373 1.00 59.72 775 LYS A O 1
ATOM 6113 N N . ALA A 1 776 ? -6.368 -49.783 -32.675 1.00 66.75 776 ALA A N 1
ATOM 6114 C CA . ALA A 1 776 ? -6.025 -48.574 -33.432 1.00 66.75 776 ALA A CA 1
ATOM 6115 C C . ALA A 1 776 ? -4.739 -47.892 -32.919 1.00 66.75 776 ALA A C 1
ATOM 6117 O O . ALA A 1 776 ? -4.035 -47.230 -33.681 1.00 66.75 776 ALA A O 1
ATOM 6118 N N . ILE A 1 777 ? -4.410 -48.102 -31.642 1.00 75.31 777 ILE A N 1
ATOM 6119 C CA . ILE A 1 777 ? -3.207 -47.602 -30.978 1.00 75.31 777 ILE A CA 1
ATOM 6120 C C . ILE A 1 777 ? -2.539 -48.772 -30.241 1.00 75.31 777 ILE A C 1
ATOM 6122 O O . ILE A 1 777 ? -3.217 -49.503 -29.517 1.00 75.31 777 ILE A O 1
ATOM 6126 N N . SER A 1 778 ? -1.222 -48.937 -30.386 1.00 79.56 778 SER A N 1
ATOM 6127 C CA . SER A 1 778 ? -0.425 -49.747 -29.454 1.00 79.56 778 SER A CA 1
ATOM 6128 C C . SER A 1 778 ? 0.140 -48.849 -28.357 1.00 79.56 778 SER A C 1
ATOM 6130 O O . SER A 1 778 ? 0.598 -47.742 -28.643 1.00 79.56 778 SER A O 1
ATOM 6132 N N . ILE A 1 779 ? 0.093 -49.302 -27.105 1.00 80.06 779 ILE A N 1
ATOM 6133 C CA . ILE A 1 779 ? 0.525 -48.522 -25.943 1.00 80.06 779 ILE A CA 1
ATOM 6134 C C . ILE A 1 779 ? 1.341 -49.411 -25.004 1.00 80.06 779 ILE A C 1
ATOM 6136 O O . ILE A 1 779 ? 0.845 -50.425 -24.516 1.00 80.06 779 ILE A O 1
ATOM 6140 N N . GLU A 1 780 ? 2.569 -48.987 -24.712 1.00 80.69 780 GLU A N 1
ATOM 6141 C CA . GLU A 1 780 ? 3.484 -49.645 -23.779 1.00 80.69 780 GLU A CA 1
ATOM 6142 C C . GLU A 1 780 ? 3.828 -48.688 -22.631 1.00 80.69 780 GLU A C 1
ATOM 6144 O O . GLU A 1 780 ? 4.594 -47.732 -22.793 1.00 80.69 780 GLU A O 1
ATOM 6149 N N . LEU A 1 781 ? 3.254 -48.939 -21.455 1.00 82.12 781 LEU A N 1
ATOM 6150 C CA . LEU A 1 781 ? 3.600 -48.246 -20.215 1.00 82.12 781 LEU A CA 1
ATOM 6151 C C . LEU A 1 781 ? 4.764 -48.986 -19.542 1.00 82.12 781 LEU A C 1
ATOM 6153 O O . LEU A 1 781 ? 4.642 -50.170 -19.233 1.00 82.12 781 LEU A O 1
ATOM 6157 N N . GLN A 1 782 ? 5.884 -48.306 -19.284 1.00 83.19 782 GLN A N 1
ATOM 6158 C CA . GLN A 1 782 ? 6.962 -48.892 -18.478 1.00 83.19 782 GLN A CA 1
ATOM 6159 C C . GLN A 1 782 ? 6.512 -49.085 -17.019 1.00 83.19 782 GLN A C 1
ATOM 6161 O O . GLN A 1 782 ? 5.727 -48.267 -16.531 1.00 83.19 782 GLN A O 1
ATOM 6166 N N . PRO A 1 783 ? 7.003 -50.113 -16.297 1.00 76.38 783 PRO A N 1
ATOM 6167 C CA . PRO A 1 783 ? 6.638 -50.339 -14.898 1.00 76.38 783 PRO A CA 1
ATOM 6168 C C . PRO A 1 783 ? 6.900 -49.089 -14.045 1.00 76.38 783 PRO A C 1
ATOM 6170 O O . PRO A 1 783 ? 7.945 -48.446 -14.162 1.00 76.38 783 PRO A O 1
ATOM 6173 N N . GLY A 1 784 ? 5.906 -48.719 -13.237 1.00 71.38 784 GLY A N 1
ATOM 6174 C CA . GLY A 1 784 ? 5.961 -47.558 -12.350 1.00 71.38 784 GLY A CA 1
ATOM 6175 C C . GLY A 1 784 ? 6.658 -47.858 -11.016 1.00 71.38 784 GLY A C 1
ATOM 6176 O O . GLY A 1 784 ? 6.966 -49.012 -10.729 1.00 71.38 784 GLY A O 1
ATOM 6177 N N . PRO A 1 785 ? 6.908 -46.829 -10.189 1.00 77.69 785 PRO A N 1
ATOM 6178 C CA . PRO A 1 785 ? 7.417 -47.009 -8.832 1.00 77.69 785 PRO A CA 1
ATOM 6179 C C . PRO A 1 785 ? 6.298 -47.462 -7.879 1.00 77.69 785 PRO A C 1
ATOM 6181 O O . PRO A 1 785 ? 5.280 -46.786 -7.785 1.00 77.69 785 PRO A O 1
ATOM 6184 N N . ASP A 1 786 ? 6.499 -48.523 -7.092 1.00 80.06 786 ASP A N 1
ATOM 6185 C CA . ASP A 1 786 ? 5.502 -48.974 -6.094 1.00 80.06 786 ASP A CA 1
ATOM 6186 C C . ASP A 1 786 ? 5.301 -47.980 -4.925 1.00 80.06 786 ASP A C 1
ATOM 6188 O O . ASP A 1 786 ? 4.320 -48.056 -4.174 1.00 80.06 786 ASP A O 1
ATOM 6192 N N . ARG A 1 787 ? 6.253 -47.054 -4.740 1.00 84.88 787 ARG A N 1
ATOM 6193 C CA . ARG A 1 787 ? 6.310 -46.075 -3.646 1.00 84.88 787 ARG A CA 1
ATOM 6194 C C . ARG A 1 787 ? 6.931 -44.753 -4.117 1.00 84.88 787 ARG A C 1
ATOM 6196 O O . ARG A 1 787 ? 7.909 -44.765 -4.860 1.00 84.88 787 ARG A O 1
ATOM 6203 N N . ILE A 1 788 ? 6.390 -43.619 -3.660 1.00 87.38 788 ILE A N 1
ATOM 6204 C CA . ILE A 1 788 ? 6.893 -42.264 -3.968 1.00 87.38 788 ILE A CA 1
ATOM 6205 C C . ILE A 1 788 ? 7.050 -41.466 -2.665 1.00 87.38 788 ILE A C 1
ATOM 6207 O O . ILE A 1 788 ? 6.059 -41.144 -2.005 1.00 87.38 788 ILE A O 1
ATOM 6211 N N . GLU A 1 789 ? 8.286 -41.127 -2.295 1.00 87.44 789 GLU A N 1
ATOM 6212 C CA . GLU A 1 789 ? 8.592 -40.405 -1.049 1.00 87.44 789 GLU A CA 1
ATOM 6213 C C . GLU A 1 789 ? 8.025 -38.976 -1.028 1.00 87.44 789 GLU A C 1
ATOM 6215 O O . GLU A 1 789 ? 7.860 -38.336 -2.072 1.00 87.44 789 GLU A O 1
ATOM 6220 N N . ALA A 1 790 ? 7.768 -38.461 0.176 1.00 84.19 790 ALA A N 1
ATOM 6221 C CA . ALA A 1 790 ? 7.307 -37.092 0.403 1.00 84.19 790 ALA A CA 1
ATOM 6222 C C . ALA A 1 790 ? 8.233 -36.056 -0.265 1.00 84.19 790 ALA A C 1
ATOM 6224 O O . ALA A 1 790 ? 9.457 -36.138 -0.164 1.00 84.19 790 ALA A O 1
ATOM 6225 N N . GLY A 1 791 ? 7.652 -35.084 -0.972 1.00 81.69 791 GLY A N 1
ATOM 6226 C CA . GLY A 1 791 ? 8.389 -34.030 -1.681 1.00 81.69 791 GLY A CA 1
ATOM 6227 C C . GLY A 1 791 ? 9.129 -34.463 -2.957 1.00 81.69 791 GLY A C 1
ATOM 6228 O O . GLY A 1 791 ? 9.699 -33.606 -3.632 1.00 81.69 791 GLY A O 1
ATOM 6229 N N . THR A 1 792 ? 9.137 -35.753 -3.318 1.00 86.00 792 THR A N 1
ATOM 6230 C CA . THR A 1 792 ? 9.869 -36.251 -4.499 1.00 86.00 792 THR A CA 1
ATOM 6231 C C . THR A 1 792 ? 9.023 -36.264 -5.774 1.00 86.00 792 THR A C 1
ATOM 6233 O O . THR A 1 792 ? 7.790 -36.242 -5.735 1.00 86.00 792 THR A O 1
ATOM 6236 N N . GLN A 1 793 ? 9.696 -36.308 -6.929 1.00 88.94 793 GLN A N 1
ATOM 6237 C CA . GLN A 1 793 ? 9.072 -36.462 -8.241 1.00 88.94 793 GLN A CA 1
ATOM 6238 C C . GLN A 1 793 ? 9.708 -37.628 -9.003 1.00 88.94 793 GLN A C 1
ATOM 6240 O O . GLN A 1 793 ? 10.930 -37.692 -9.126 1.00 88.94 793 GLN A O 1
ATOM 6245 N N . VAL A 1 794 ? 8.879 -38.521 -9.550 1.00 89.31 794 VAL A N 1
ATOM 6246 C CA . VAL A 1 794 ? 9.317 -39.668 -10.362 1.00 89.31 794 VAL A CA 1
ATOM 6247 C C . VAL A 1 794 ? 8.753 -39.558 -11.777 1.00 89.31 794 VAL A C 1
ATOM 6249 O O . VAL A 1 794 ? 7.610 -39.139 -11.968 1.00 89.31 794 VAL A O 1
ATOM 6252 N N . GLN A 1 795 ? 9.555 -39.940 -12.772 1.00 89.44 795 GLN A N 1
ATOM 6253 C CA . GLN A 1 795 ? 9.156 -40.007 -14.176 1.00 89.44 795 GLN A CA 1
ATOM 6254 C C . GLN A 1 795 ? 8.911 -41.462 -14.599 1.00 89.44 795 GLN A C 1
ATOM 6256 O O . GLN A 1 795 ? 9.795 -42.304 -14.476 1.00 89.44 795 GLN A O 1
ATOM 6261 N N . GLN A 1 796 ? 7.742 -41.728 -15.175 1.00 89.19 796 GLN A N 1
ATOM 6262 C CA . GLN A 1 796 ? 7.407 -42.961 -15.891 1.00 89.19 796 GLN A CA 1
ATOM 6263 C C . GLN A 1 796 ? 7.362 -42.641 -17.393 1.00 89.19 796 GLN A C 1
ATOM 6265 O O . GLN A 1 796 ? 6.936 -41.543 -17.766 1.00 89.19 796 GLN A O 1
ATOM 6270 N N . SER A 1 797 ? 7.807 -43.549 -18.273 1.00 88.06 797 SER A N 1
ATOM 6271 C CA . SER A 1 797 ? 7.695 -43.333 -19.725 1.00 88.06 797 SER A CA 1
ATOM 6272 C C . SER A 1 797 ? 6.727 -44.303 -20.401 1.00 88.06 797 SER A C 1
ATOM 6274 O O . SER A 1 797 ? 6.616 -45.471 -20.031 1.00 88.06 797 SER A O 1
ATOM 6276 N N . LEU A 1 798 ? 5.980 -43.754 -21.354 1.00 88.75 798 LEU A N 1
ATOM 6277 C CA . LEU A 1 798 ? 4.866 -44.366 -22.062 1.00 88.75 798 LEU A CA 1
ATOM 6278 C C . LEU A 1 798 ? 5.147 -44.228 -23.560 1.00 88.75 798 LEU A C 1
ATOM 6280 O O . LEU A 1 798 ? 5.241 -43.107 -24.070 1.00 88.75 798 LEU A O 1
ATOM 6284 N N . ASN A 1 799 ? 5.300 -45.351 -24.253 1.00 87.38 799 ASN A N 1
ATOM 6285 C CA . ASN A 1 799 ? 5.451 -45.382 -25.704 1.00 87.38 799 ASN A CA 1
ATOM 6286 C C . ASN A 1 799 ? 4.081 -45.628 -26.346 1.00 87.38 799 ASN A C 1
ATOM 6288 O O . ASN A 1 799 ? 3.283 -46.418 -25.843 1.00 87.38 799 ASN A O 1
ATOM 6292 N N . VAL A 1 800 ? 3.809 -44.942 -27.453 1.00 86.94 800 VAL A N 1
ATOM 6293 C CA . VAL A 1 800 ? 2.533 -44.984 -28.171 1.00 86.94 800 VAL A CA 1
ATOM 6294 C C . VAL A 1 800 ? 2.810 -45.099 -29.666 1.00 86.94 800 VAL A C 1
ATOM 6296 O O . VAL A 1 800 ? 3.530 -44.268 -30.222 1.00 86.94 800 VAL A O 1
ATOM 6299 N N . GLU A 1 801 ? 2.213 -46.086 -30.330 1.00 85.19 801 GLU A N 1
ATOM 6300 C CA . GLU A 1 801 ? 2.230 -46.229 -31.788 1.00 85.19 801 GLU A CA 1
ATOM 6301 C C . GLU A 1 801 ? 0.816 -46.087 -32.364 1.00 85.19 801 GLU A C 1
ATOM 6303 O O . GLU A 1 801 ? -0.108 -46.799 -31.971 1.00 85.19 801 GLU A O 1
ATOM 6308 N N . CYS A 1 802 ? 0.653 -45.185 -33.330 1.00 83.31 802 CYS A N 1
ATOM 6309 C CA . CYS A 1 802 ? -0.580 -45.007 -34.086 1.00 83.31 802 CYS A CA 1
ATOM 6310 C C . CYS A 1 802 ? -0.654 -46.041 -35.221 1.00 83.31 802 CYS A C 1
ATOM 6312 O O . CYS A 1 802 ? -0.022 -45.883 -36.270 1.00 83.31 802 CYS A O 1
ATOM 6314 N N . LEU A 1 803 ? -1.424 -47.112 -35.016 1.00 82.31 803 LEU A N 1
ATOM 6315 C CA . LEU A 1 803 ? -1.595 -48.188 -35.996 1.00 82.31 803 LEU A CA 1
ATOM 6316 C C . LEU A 1 803 ? -2.662 -47.834 -37.044 1.00 82.31 803 LEU A C 1
ATOM 6318 O O . LEU A 1 803 ? -2.484 -48.134 -38.225 1.00 82.31 803 LEU A O 1
ATOM 6322 N N . ARG A 1 804 ? -3.751 -47.175 -36.621 1.00 76.69 804 ARG A N 1
ATOM 6323 C CA . ARG A 1 804 ? -4.870 -46.703 -37.460 1.00 76.69 804 ARG A CA 1
ATOM 6324 C C . ARG A 1 804 ? -5.398 -45.352 -36.935 1.00 76.69 804 ARG A C 1
ATOM 6326 O O . ARG A 1 804 ? -5.217 -45.062 -35.754 1.00 76.69 804 ARG A O 1
ATOM 6333 N N . PRO A 1 805 ? -6.067 -44.523 -37.762 1.00 75.69 805 PRO A N 1
ATOM 6334 C CA . PRO A 1 805 ? -6.725 -43.304 -37.286 1.00 75.69 805 PRO A CA 1
ATOM 6335 C C . PRO A 1 805 ? -7.766 -43.598 -36.195 1.00 75.69 805 PRO A C 1
ATOM 6337 O O . PRO A 1 805 ? -8.478 -44.597 -36.273 1.00 75.69 805 PRO A O 1
ATOM 6340 N N . PHE A 1 806 ? -7.871 -42.717 -35.198 1.00 80.38 806 PHE A N 1
ATOM 6341 C CA . PHE A 1 806 ? -8.750 -42.885 -34.038 1.00 80.38 806 PHE A CA 1
ATOM 6342 C C . PHE A 1 806 ? -9.364 -41.551 -33.587 1.00 80.38 806 PHE A C 1
ATOM 6344 O O . PHE A 1 806 ? -8.798 -40.479 -33.818 1.00 80.38 806 PHE A O 1
ATOM 6351 N N . THR A 1 807 ? -10.511 -41.630 -32.909 1.00 71.06 807 THR A N 1
ATOM 6352 C CA . THR A 1 807 ? -11.231 -40.488 -32.306 1.00 71.06 807 THR A CA 1
ATOM 6353 C C . THR A 1 807 ? -11.478 -40.634 -30.804 1.00 71.06 807 THR A C 1
ATOM 6355 O O . THR A 1 807 ? -11.930 -39.685 -30.167 1.00 71.06 807 THR A O 1
ATOM 6358 N N . GLU A 1 808 ? -11.199 -41.805 -30.234 1.00 71.19 808 GLU A N 1
ATOM 6359 C CA . GLU A 1 808 ? -11.400 -42.096 -28.813 1.00 71.19 808 GLU A CA 1
ATOM 6360 C C . GLU A 1 808 ? -10.263 -41.550 -27.939 1.00 71.19 808 GLU A C 1
ATOM 6362 O O . GLU A 1 808 ? -9.165 -41.257 -28.419 1.00 71.19 808 GLU A O 1
ATOM 6367 N N . VAL A 1 809 ? -10.533 -41.398 -26.640 1.00 72.88 809 VAL A N 1
ATOM 6368 C CA . VAL A 1 809 ? -9.598 -40.805 -25.676 1.00 72.88 809 VAL A CA 1
ATOM 6369 C C . VAL A 1 809 ? -9.059 -41.878 -24.736 1.00 72.88 809 VAL A C 1
ATOM 6371 O O . VAL A 1 809 ? -9.816 -42.558 -24.046 1.00 72.88 809 VAL A O 1
ATOM 6374 N N . VAL A 1 810 ? -7.733 -41.997 -24.690 1.00 80.12 810 VAL A N 1
ATOM 6375 C CA . VAL A 1 810 ? -7.017 -42.929 -23.810 1.00 80.12 810 VAL A CA 1
ATOM 6376 C C . VAL A 1 810 ? -7.129 -42.466 -22.350 1.00 80.12 810 VAL A C 1
ATOM 6378 O O . VAL A 1 810 ? -6.915 -41.286 -22.057 1.00 80.12 810 VAL A O 1
ATOM 6381 N N . LYS A 1 811 ? -7.425 -43.383 -21.422 1.00 83.31 811 LYS A N 1
ATOM 6382 C CA . LYS A 1 811 ? -7.516 -43.102 -19.980 1.00 83.31 811 LYS A CA 1
ATOM 6383 C C . LYS A 1 811 ? -6.206 -43.471 -19.271 1.00 83.31 811 LYS A C 1
ATOM 6385 O O . LYS A 1 811 ? -5.600 -44.492 -19.581 1.00 83.31 811 LYS A O 1
ATOM 6390 N N . LEU A 1 812 ? -5.774 -42.649 -18.318 1.00 86.56 812 LEU A N 1
ATOM 6391 C CA . LEU A 1 812 ? -4.744 -42.956 -17.324 1.00 86.56 812 LEU A CA 1
ATOM 6392 C C . LEU A 1 812 ? -5.423 -43.059 -15.961 1.00 86.56 812 LEU A C 1
ATOM 6394 O O . LEU A 1 812 ? -5.939 -42.066 -15.443 1.00 86.56 812 LEU A O 1
ATOM 6398 N N . ASP A 1 813 ? -5.360 -44.246 -15.383 1.00 85.69 813 ASP A N 1
ATOM 6399 C CA . ASP A 1 813 ? -5.913 -44.576 -14.082 1.00 85.69 813 ASP A CA 1
ATOM 6400 C C . ASP A 1 813 ? -4.765 -44.635 -13.068 1.00 85.69 813 ASP A C 1
ATOM 6402 O O . ASP A 1 813 ? -3.827 -45.422 -13.205 1.00 85.69 813 ASP A O 1
ATOM 6406 N N . VAL A 1 814 ? -4.804 -43.758 -12.065 1.00 89.00 814 VAL A N 1
ATOM 6407 C CA . VAL A 1 814 ? -3.778 -43.647 -11.015 1.00 89.00 814 VAL A CA 1
ATOM 6408 C C . VAL A 1 814 ? -4.414 -43.982 -9.674 1.00 89.00 814 VAL A C 1
ATOM 6410 O O . VAL A 1 814 ? -5.488 -43.470 -9.360 1.00 89.00 814 VAL A O 1
ATOM 6413 N N . SER A 1 815 ? -3.768 -44.809 -8.856 1.00 87.31 815 SER A N 1
ATOM 6414 C CA . SER A 1 815 ? -4.200 -45.071 -7.479 1.00 87.31 815 SER A CA 1
ATOM 6415 C C . SER A 1 815 ? -3.019 -45.231 -6.532 1.00 87.31 815 SER A C 1
ATOM 6417 O O . SER A 1 815 ? -1.993 -45.774 -6.930 1.00 87.31 815 SER A O 1
ATOM 6419 N N . TYR A 1 816 ? -3.167 -44.776 -5.291 1.00 89.88 816 TYR A N 1
ATOM 6420 C CA . TYR A 1 816 ? -2.151 -44.904 -4.244 1.00 89.88 816 TYR A CA 1
ATOM 6421 C C . TYR A 1 816 ? -2.779 -44.823 -2.848 1.00 89.88 816 TYR A C 1
ATOM 6423 O O . TYR A 1 816 ? -3.899 -44.335 -2.685 1.00 89.88 816 TYR A O 1
ATOM 6431 N N . LEU A 1 817 ? -2.049 -45.280 -1.835 1.00 88.31 817 LEU A N 1
ATOM 6432 C CA . LEU A 1 817 ? -2.391 -45.154 -0.421 1.00 88.31 817 LEU A CA 1
ATOM 6433 C C . LEU A 1 817 ? -1.583 -44.009 0.211 1.00 88.31 817 LEU A C 1
ATOM 6435 O O . LEU A 1 817 ? -0.371 -43.907 0.000 1.00 88.31 817 LEU A O 1
ATOM 6439 N N . CYS A 1 818 ? -2.252 -43.151 0.980 1.00 82.62 818 CYS A N 1
ATOM 6440 C CA . CYS A 1 818 ? -1.649 -42.061 1.752 1.00 82.62 818 CYS A CA 1
ATOM 6441 C C . CYS A 1 818 ? -2.435 -41.916 3.060 1.00 82.62 818 CYS A C 1
ATOM 6443 O O . CYS A 1 818 ? -3.650 -41.753 2.991 1.00 82.62 818 CYS A O 1
ATOM 6445 N N . GLU A 1 819 ? -1.773 -41.987 4.222 1.00 74.75 819 GLU A N 1
ATOM 6446 C CA . GLU A 1 819 ? -2.429 -41.906 5.549 1.00 74.75 819 GLU A CA 1
ATOM 6447 C C . GLU A 1 819 ? -3.646 -42.854 5.650 1.00 74.75 819 GLU A C 1
ATOM 6449 O O . GLU A 1 819 ? -4.777 -42.430 5.887 1.00 74.75 819 GLU A O 1
ATOM 6454 N N . ASP A 1 820 ? -3.416 -44.133 5.315 1.00 71.19 820 ASP A N 1
ATOM 6455 C CA . ASP A 1 820 ? -4.398 -45.230 5.191 1.00 71.19 820 ASP A CA 1
ATOM 6456 C C . ASP A 1 820 ? -5.619 -44.967 4.278 1.00 71.19 820 ASP A C 1
ATOM 6458 O O . ASP A 1 820 ? -6.480 -45.828 4.086 1.00 71.19 820 ASP A O 1
ATOM 6462 N N . SER A 1 821 ? -5.657 -43.815 3.609 1.00 75.62 821 SER A N 1
ATOM 6463 C CA . SER A 1 821 ? -6.720 -43.402 2.699 1.00 75.62 821 SER A CA 1
ATOM 6464 C C . SER A 1 821 ? -6.350 -43.742 1.255 1.00 75.62 821 SER A C 1
ATOM 6466 O O . SER A 1 821 ? -5.423 -43.165 0.675 1.00 75.62 821 SER A O 1
ATOM 6468 N N . LYS A 1 822 ? -7.083 -44.679 0.641 1.00 84.69 822 LYS A N 1
ATOM 6469 C CA . LYS A 1 822 ? -6.886 -45.053 -0.768 1.00 84.69 822 LYS A CA 1
ATOM 6470 C C . LYS A 1 822 ? -7.423 -43.957 -1.692 1.00 84.69 822 LYS A C 1
ATOM 6472 O O . LYS A 1 822 ? -8.625 -43.718 -1.745 1.00 84.69 822 LYS A O 1
ATOM 6477 N N . GLN A 1 823 ? -6.531 -43.339 -2.457 1.00 83.94 823 GLN A N 1
ATOM 6478 C CA . GLN A 1 823 ? -6.845 -42.347 -3.483 1.00 83.94 823 GLN A CA 1
ATOM 6479 C C . GLN A 1 823 ? -6.873 -42.999 -4.870 1.00 83.94 823 GLN A C 1
ATOM 6481 O O . GLN A 1 823 ? -6.091 -43.910 -5.153 1.00 83.94 823 GLN A O 1
ATOM 6486 N N . HIS A 1 824 ? -7.758 -42.523 -5.748 1.00 87.00 824 HIS A N 1
ATOM 6487 C CA . HIS A 1 824 ? -7.858 -42.974 -7.136 1.00 87.00 824 HIS A CA 1
ATOM 6488 C C . HIS A 1 824 ? -8.340 -41.837 -8.049 1.00 87.00 824 HIS A C 1
ATOM 6490 O O . HIS A 1 824 ? -9.255 -41.098 -7.690 1.00 87.00 824 HIS A O 1
ATOM 6496 N N . TYR A 1 825 ? -7.721 -41.704 -9.223 1.00 85.25 825 TYR A N 1
ATOM 6497 C CA . TYR A 1 825 ? -8.013 -40.673 -10.217 1.00 85.25 825 TYR A CA 1
ATOM 6498 C C . TYR A 1 825 ? -8.003 -41.275 -11.626 1.00 85.25 825 TYR A C 1
ATOM 6500 O O . TYR A 1 825 ? -6.991 -41.841 -12.039 1.00 85.25 825 TYR A O 1
ATOM 6508 N N . ALA A 1 826 ? -9.093 -41.085 -12.372 1.00 84.25 826 ALA A N 1
ATOM 6509 C CA . ALA A 1 826 ? -9.181 -41.378 -13.802 1.00 84.25 826 ALA A CA 1
ATOM 6510 C C . ALA A 1 826 ? -9.000 -40.080 -14.609 1.00 84.25 826 ALA A C 1
ATOM 6512 O O . ALA A 1 826 ? -9.736 -39.103 -14.422 1.00 84.25 826 ALA A O 1
ATOM 6513 N N . LEU A 1 827 ? -8.001 -40.050 -15.493 1.00 87.12 827 LEU A N 1
ATOM 6514 C CA . LEU A 1 827 ? -7.568 -38.859 -16.231 1.00 87.12 827 LEU A CA 1
ATOM 6515 C C . LEU A 1 827 ? -7.510 -39.140 -17.734 1.00 87.12 827 LEU A C 1
ATOM 6517 O O . LEU A 1 827 ? -7.033 -40.184 -18.161 1.00 87.12 827 LEU A O 1
ATOM 6521 N N . MET A 1 828 ? -7.932 -38.188 -18.563 1.00 83.12 828 MET A N 1
ATOM 6522 C CA . MET A 1 828 ? -7.776 -38.294 -20.017 1.00 83.12 828 MET A CA 1
ATOM 6523 C C . MET A 1 828 ? -6.332 -37.982 -20.422 1.00 83.12 828 MET A C 1
ATOM 6525 O O . MET A 1 828 ? -5.840 -36.884 -20.142 1.00 83.12 828 MET A O 1
ATOM 6529 N N . LEU A 1 829 ? -5.656 -38.907 -21.106 1.00 82.69 829 LEU A N 1
ATOM 6530 C CA . LEU A 1 829 ? -4.352 -38.646 -21.715 1.00 82.69 829 LEU A CA 1
ATOM 6531 C C . LEU A 1 829 ? -4.530 -37.865 -23.025 1.00 82.69 829 LEU A C 1
ATOM 6533 O O . LEU A 1 829 ? -5.326 -38.276 -23.867 1.00 82.69 829 LEU A O 1
ATOM 6537 N N . PRO A 1 830 ? -3.758 -36.790 -23.268 1.00 80.50 830 PRO A N 1
ATOM 6538 C CA . PRO A 1 830 ? -3.893 -35.937 -24.455 1.00 80.50 830 PRO A CA 1
ATOM 6539 C C . PRO A 1 830 ? -3.299 -36.545 -25.744 1.00 80.50 830 PRO A C 1
ATOM 6541 O O . PRO A 1 830 ? -2.805 -35.838 -26.626 1.00 80.50 830 PRO A O 1
ATOM 6544 N N . ILE A 1 831 ? -3.350 -37.872 -25.869 1.00 82.56 831 ILE A N 1
ATOM 6545 C CA . ILE A 1 831 ? -2.992 -38.615 -27.076 1.00 82.56 831 ILE A CA 1
ATOM 6546 C C . ILE A 1 831 ? -4.123 -38.396 -28.084 1.00 82.56 831 ILE A C 1
ATOM 6548 O O . ILE A 1 831 ? -5.232 -38.887 -27.910 1.00 82.56 831 ILE A O 1
ATOM 6552 N N . THR A 1 832 ? -3.853 -37.606 -29.119 1.00 83.06 832 THR A N 1
ATOM 6553 C CA . THR A 1 832 ? -4.834 -37.204 -30.137 1.00 83.06 832 THR A CA 1
ATOM 6554 C C . THR A 1 832 ? -4.195 -37.253 -31.522 1.00 83.06 832 THR A C 1
ATOM 6556 O O . THR A 1 832 ? -2.981 -37.088 -31.659 1.00 83.06 832 THR A O 1
ATOM 6559 N N . LEU A 1 833 ? -5.001 -37.492 -32.563 1.00 82.94 833 LEU A N 1
ATOM 6560 C CA . LEU A 1 833 ? -4.504 -37.780 -33.916 1.00 82.94 833 LEU A CA 1
ATOM 6561 C C . LEU A 1 833 ? -3.602 -36.668 -34.495 1.00 82.94 833 LEU A C 1
ATOM 6563 O O . LEU A 1 833 ? -2.694 -36.957 -35.272 1.00 82.94 833 LEU A O 1
ATOM 6567 N N . ASN A 1 834 ? -3.781 -35.411 -34.063 1.00 84.38 834 ASN A N 1
ATOM 6568 C CA . ASN A 1 834 ? -2.943 -34.284 -34.488 1.00 84.38 834 ASN A CA 1
ATOM 6569 C C . ASN A 1 834 ? -1.460 -34.426 -34.081 1.00 84.38 834 ASN A C 1
ATOM 6571 O O . ASN A 1 834 ? -0.599 -33.835 -34.723 1.00 84.38 834 ASN A O 1
ATOM 6575 N N . LYS A 1 835 ? -1.127 -35.244 -33.071 1.00 85.56 835 LYS A N 1
ATOM 6576 C CA . LYS A 1 835 ? 0.266 -35.486 -32.658 1.00 85.56 835 LYS A CA 1
ATOM 6577 C C . LYS A 1 835 ? 1.042 -36.367 -33.641 1.00 85.56 835 LYS A C 1
ATOM 6579 O O . LYS A 1 835 ? 2.271 -36.356 -33.603 1.00 85.56 835 LYS A O 1
ATOM 6584 N N . PHE A 1 836 ? 0.337 -37.069 -34.531 1.00 86.94 836 PHE A N 1
ATOM 6585 C CA . PHE A 1 836 ? 0.888 -37.906 -35.605 1.00 86.94 836 PHE A CA 1
ATOM 6586 C C . PHE A 1 836 ? 0.794 -37.221 -36.989 1.00 86.94 836 PHE A C 1
ATOM 6588 O O . PHE A 1 836 ? 1.087 -37.838 -38.015 1.00 86.94 836 PHE A O 1
ATOM 6595 N N . LEU A 1 837 ? 0.390 -35.942 -37.025 1.00 86.75 837 LEU A N 1
ATOM 6596 C CA . LEU A 1 837 ? 0.397 -35.095 -38.218 1.00 86.75 837 LEU A CA 1
ATOM 6597 C C . LEU A 1 837 ? 1.801 -34.509 -38.432 1.00 86.75 837 LEU A C 1
ATOM 6599 O O . LEU A 1 837 ? 2.325 -33.797 -37.576 1.00 86.75 837 LEU A O 1
ATOM 6603 N N . GLN A 1 838 ? 2.401 -34.782 -39.587 1.00 85.44 838 GLN A N 1
ATOM 6604 C CA . GLN A 1 838 ? 3.624 -34.122 -40.042 1.00 85.44 838 GLN A CA 1
ATOM 6605 C C . GLN A 1 838 ? 3.278 -32.925 -40.946 1.00 85.44 838 GLN A C 1
ATOM 6607 O O . GLN A 1 838 ? 2.396 -33.060 -41.797 1.00 85.44 838 GLN A O 1
ATOM 6612 N N . PRO A 1 839 ? 3.961 -31.772 -40.822 1.00 86.50 839 PRO A N 1
ATOM 6613 C CA . PRO A 1 839 ? 3.751 -30.633 -41.713 1.00 86.50 839 PRO A CA 1
ATOM 6614 C C . PRO A 1 839 ? 4.227 -30.963 -43.135 1.00 86.50 839 PRO A C 1
ATOM 6616 O O . PRO A 1 839 ? 5.282 -31.571 -43.313 1.00 86.50 839 PRO A O 1
ATOM 6619 N N . ALA A 1 840 ? 3.471 -30.536 -44.149 1.00 85.50 840 ALA A N 1
ATOM 6620 C CA . ALA A 1 840 ? 3.802 -30.759 -45.557 1.00 85.50 840 ALA A CA 1
ATOM 6621 C C . ALA A 1 840 ? 3.772 -29.446 -46.349 1.00 85.50 840 ALA A C 1
ATOM 6623 O O . ALA A 1 840 ? 2.829 -28.666 -46.231 1.00 85.50 840 ALA A O 1
ATOM 6624 N N . GLU A 1 841 ? 4.791 -29.216 -47.174 1.00 82.81 841 GLU A N 1
ATOM 6625 C CA . GLU A 1 841 ? 4.897 -28.042 -48.046 1.00 82.81 841 GLU A CA 1
ATOM 6626 C C . GLU A 1 841 ? 4.530 -28.404 -49.492 1.00 82.81 841 GLU A C 1
ATOM 6628 O O . GLU A 1 841 ? 4.842 -29.496 -49.970 1.00 82.81 841 GLU A O 1
ATOM 6633 N N . MET A 1 842 ? 3.833 -27.500 -50.184 1.00 84.81 842 MET A N 1
ATOM 6634 C CA . MET A 1 842 ? 3.477 -27.629 -51.601 1.00 84.81 842 MET A CA 1
ATOM 6635 C C . MET A 1 842 ? 3.159 -26.260 -52.207 1.00 84.81 842 MET A C 1
ATOM 6637 O O . MET A 1 842 ? 2.815 -25.321 -51.490 1.00 84.81 842 MET A O 1
ATOM 6641 N N . ASP A 1 843 ? 3.259 -26.155 -53.529 1.00 83.88 843 ASP A N 1
ATOM 6642 C CA . ASP A 1 843 ? 2.930 -24.954 -54.293 1.00 83.88 843 ASP A CA 1
ATOM 6643 C C . ASP A 1 843 ? 1.417 -24.814 -54.569 1.00 83.88 843 ASP A C 1
ATOM 6645 O O . ASP A 1 843 ? 0.625 -25.742 -54.383 1.00 83.88 843 ASP A O 1
ATOM 6649 N N . GLN A 1 844 ? 1.019 -23.639 -55.067 1.00 80.38 844 GLN A N 1
ATOM 6650 C CA . GLN A 1 844 ? -0.373 -23.293 -55.367 1.00 80.38 844 GLN A CA 1
ATOM 6651 C C . GLN A 1 844 ? -1.032 -24.225 -56.403 1.00 80.38 844 GLN A C 1
ATOM 6653 O O . GLN A 1 844 ? -2.209 -24.565 -56.251 1.00 80.38 844 GLN A O 1
ATOM 6658 N N . ALA A 1 845 ? -0.306 -24.658 -57.440 1.00 80.94 845 ALA A N 1
ATOM 6659 C CA . ALA A 1 845 ? -0.861 -25.521 -58.481 1.00 80.94 845 ALA A CA 1
ATOM 6660 C C . ALA A 1 845 ? -1.050 -26.953 -57.961 1.00 80.94 845 ALA A C 1
ATOM 6662 O O . ALA A 1 845 ? -2.122 -27.537 -58.147 1.00 80.94 845 ALA A O 1
ATOM 6663 N N . THR A 1 846 ? -0.066 -27.491 -57.232 1.00 82.19 846 THR A N 1
ATOM 6664 C CA . THR A 1 846 ? -0.187 -28.798 -56.565 1.00 82.19 846 THR A CA 1
ATOM 6665 C C . THR A 1 846 ? -1.307 -28.802 -55.523 1.00 82.19 846 THR A C 1
ATOM 6667 O O . THR A 1 846 ? -2.085 -29.759 -55.487 1.00 82.19 846 THR A O 1
ATOM 6670 N N . PHE A 1 847 ? -1.446 -27.739 -54.720 1.00 85.88 847 PHE A N 1
ATOM 6671 C CA . PHE A 1 847 ? -2.508 -27.633 -53.715 1.00 85.88 847 PHE A CA 1
ATOM 6672 C C . PHE A 1 847 ? -3.900 -27.710 -54.350 1.00 85.88 847 PHE A C 1
ATOM 6674 O O . PHE A 1 847 ? -4.681 -28.593 -53.999 1.00 85.88 847 PHE A O 1
ATOM 6681 N N . PHE A 1 848 ? -4.215 -26.847 -55.324 1.00 83.69 848 PHE A N 1
ATOM 6682 C CA . PHE A 1 848 ? -5.547 -26.849 -55.944 1.00 83.69 848 PHE A CA 1
ATOM 6683 C C . PHE A 1 848 ? -5.806 -28.064 -56.843 1.00 83.69 848 PHE A C 1
ATOM 6685 O O . PHE A 1 848 ? -6.961 -28.461 -56.993 1.00 83.69 848 PHE A O 1
ATOM 6692 N N . SER A 1 849 ? -4.763 -28.683 -57.404 1.00 83.50 849 SER A N 1
ATOM 6693 C CA . SER A 1 849 ? -4.879 -29.969 -58.102 1.00 83.50 849 SER A CA 1
ATOM 6694 C C . SER A 1 849 ? -5.324 -31.078 -57.139 1.00 83.50 849 SER A C 1
ATOM 6696 O O . SER A 1 849 ? -6.335 -31.741 -57.377 1.00 83.50 849 SER A O 1
ATOM 6698 N N . ARG A 1 850 ? -4.650 -31.215 -55.986 1.00 81.75 850 ARG A N 1
ATOM 6699 C CA . ARG A 1 850 ? -5.011 -32.197 -54.948 1.00 81.75 850 ARG A CA 1
ATOM 6700 C C . ARG A 1 850 ? -6.359 -31.892 -54.292 1.00 81.75 850 ARG A C 1
ATOM 6702 O O . ARG A 1 850 ? -7.136 -32.815 -54.082 1.00 81.75 850 ARG A O 1
ATOM 6709 N N . TRP A 1 851 ? -6.673 -30.622 -54.033 1.00 83.88 851 TRP A N 1
ATOM 6710 C CA . TRP A 1 851 ? -7.962 -30.206 -53.465 1.00 83.88 851 TRP A CA 1
ATOM 6711 C C . TRP A 1 851 ? -9.145 -30.639 -54.343 1.00 83.88 851 TRP A C 1
ATOM 6713 O O . TRP A 1 851 ? -10.121 -31.175 -53.829 1.00 83.88 851 TRP A O 1
ATOM 6723 N N . LYS A 1 852 ? -9.036 -30.470 -55.670 1.00 81.06 852 LYS A N 1
ATOM 6724 C CA . LYS A 1 852 ? -10.058 -30.912 -56.637 1.00 81.06 852 LYS A CA 1
ATOM 6725 C C . LYS A 1 852 ? -10.145 -32.433 -56.783 1.00 81.06 852 LYS A C 1
ATOM 6727 O O . LYS A 1 852 ? -11.211 -32.948 -57.099 1.00 81.06 852 LYS A O 1
ATOM 6732 N N . LEU A 1 853 ? -9.041 -33.152 -56.568 1.00 78.81 853 LEU A N 1
ATOM 6733 C CA . LEU A 1 853 ? -9.028 -34.618 -56.583 1.00 78.81 853 LEU A CA 1
ATOM 6734 C C . LEU A 1 853 ? -9.781 -35.209 -55.376 1.00 78.81 853 LEU A C 1
ATOM 6736 O O . LEU A 1 853 ? -10.408 -36.257 -55.499 1.00 78.81 853 LEU A O 1
ATOM 6740 N N . LEU A 1 854 ? -9.729 -34.515 -54.234 1.00 71.62 854 LEU A N 1
ATOM 6741 C CA . LEU A 1 854 ? -10.331 -34.911 -52.954 1.00 71.62 854 LEU A CA 1
ATOM 6742 C C . LEU A 1 854 ? -11.795 -34.455 -52.782 1.00 71.62 854 LEU A C 1
ATOM 6744 O O . LEU A 1 854 ? -12.378 -34.657 -51.721 1.00 71.62 854 LEU A O 1
ATOM 6748 N N . SER A 1 855 ? -12.415 -33.852 -53.802 1.00 65.69 855 SER A N 1
ATOM 6749 C CA . SER A 1 855 ? -13.808 -33.362 -53.759 1.00 65.69 855 SER A CA 1
ATOM 6750 C C . SER A 1 855 ? -14.855 -34.480 -53.947 1.00 65.69 855 SER A C 1
ATOM 6752 O O . SER A 1 855 ? -15.861 -34.293 -54.630 1.00 65.69 855 SER A O 1
ATOM 6754 N N . GLN A 1 856 ? -14.604 -35.677 -53.404 1.00 72.69 856 GLN A N 1
ATOM 6755 C CA . GLN A 1 856 ? -15.554 -36.795 -53.428 1.00 72.69 856 GLN A CA 1
ATOM 6756 C C . GLN A 1 856 ? -16.440 -36.777 -52.169 1.00 72.69 856 GLN A C 1
ATOM 6758 O O . GLN A 1 856 ? -15.950 -36.438 -51.086 1.00 72.69 856 GLN A O 1
ATOM 6763 N N . PRO A 1 857 ? -17.726 -37.172 -52.256 1.00 61.69 857 PRO A N 1
ATOM 6764 C CA . PRO A 1 857 ? -18.611 -37.206 -51.094 1.00 61.69 857 PRO A CA 1
ATOM 6765 C C . PRO A 1 857 ? -18.056 -38.154 -50.020 1.00 61.69 857 PRO A C 1
ATOM 6767 O O . PRO A 1 857 ? -17.888 -39.348 -50.257 1.00 61.69 857 PRO A O 1
ATOM 6770 N N . GLY A 1 858 ? -17.753 -37.601 -48.841 1.00 65.94 858 GLY A N 1
ATOM 6771 C CA . GLY A 1 858 ? -17.103 -38.304 -47.727 1.00 65.94 858 GLY A CA 1
ATOM 6772 C C . GLY A 1 858 ? -15.601 -38.024 -47.559 1.00 65.94 858 GLY A C 1
ATOM 6773 O O . GLY A 1 858 ? -15.049 -38.382 -46.523 1.00 65.94 858 GLY A O 1
ATOM 6774 N N . GLN A 1 859 ? -14.943 -37.362 -48.520 1.00 72.75 859 GLN A N 1
ATOM 6775 C CA . GLN A 1 859 ? -13.541 -36.916 -48.403 1.00 72.75 859 GLN A CA 1
ATOM 6776 C C . GLN A 1 859 ? -13.412 -35.439 -47.991 1.00 72.75 859 GLN A C 1
ATOM 6778 O O . GLN A 1 859 ? -12.412 -35.057 -47.383 1.00 72.75 859 GLN A O 1
ATOM 6783 N N . GLU A 1 860 ? -14.428 -34.615 -48.258 1.00 78.06 860 GLU A N 1
ATOM 6784 C CA . GLU A 1 860 ? -14.496 -33.218 -47.816 1.00 78.06 860 GLU A CA 1
ATOM 6785 C C . GLU A 1 860 ? -15.362 -33.025 -46.556 1.00 78.06 860 GLU A C 1
ATOM 6787 O O . GLU A 1 860 ? -16.336 -33.738 -46.319 1.00 78.06 860 GLU A O 1
ATOM 6792 N N . CYS A 1 861 ? -15.009 -32.033 -45.730 1.00 77.81 861 CYS A N 1
ATOM 6793 C CA . CYS A 1 861 ? -15.745 -31.676 -44.514 1.00 77.81 861 CYS A CA 1
ATOM 6794 C C . CYS A 1 861 ? -15.670 -30.161 -44.260 1.00 77.81 861 CYS A C 1
ATOM 6796 O O . CYS A 1 861 ? -14.743 -29.672 -43.611 1.00 77.81 861 CYS A O 1
ATOM 6798 N N . GLN A 1 862 ? -16.669 -29.410 -44.729 1.00 78.81 862 GLN A N 1
ATOM 6799 C CA . GLN A 1 862 ? -16.811 -27.986 -44.420 1.00 78.81 862 GLN A CA 1
ATOM 6800 C C . GLN A 1 862 ? -17.658 -27.791 -43.153 1.00 78.81 862 GLN A C 1
ATOM 6802 O O . GLN A 1 862 ? -18.766 -28.314 -43.048 1.00 78.81 862 GLN A O 1
ATOM 6807 N N . LYS A 1 863 ? -17.152 -27.016 -42.186 1.00 75.44 863 LYS A N 1
ATOM 6808 C CA . LYS A 1 863 ? -17.889 -26.610 -40.979 1.00 75.44 863 LYS A CA 1
ATOM 6809 C C . LYS A 1 863 ? -17.709 -25.116 -40.746 1.00 75.44 863 LYS A C 1
ATOM 6811 O O . LYS A 1 863 ? -16.582 -24.634 -40.664 1.00 75.44 863 LYS A O 1
ATOM 6816 N N . ILE A 1 864 ? -18.821 -24.394 -40.641 1.00 75.38 864 ILE A N 1
ATOM 6817 C CA . ILE A 1 864 ? -18.840 -22.962 -40.332 1.00 75.38 864 ILE A CA 1
ATOM 6818 C C . ILE A 1 864 ? -19.067 -22.821 -38.827 1.00 75.38 864 ILE A C 1
ATOM 6820 O O . ILE A 1 864 ? -20.058 -23.323 -38.299 1.00 75.38 864 ILE A O 1
ATOM 6824 N N . HIS A 1 865 ? -18.147 -22.147 -38.140 1.00 64.56 865 HIS A N 1
ATOM 6825 C CA . HIS A 1 865 ? -18.219 -21.905 -36.701 1.00 64.56 865 HIS A CA 1
ATOM 6826 C C . HIS A 1 865 ? -18.285 -20.394 -36.433 1.00 64.56 865 HIS A C 1
ATOM 6828 O O . HIS A 1 865 ? -17.419 -19.669 -36.929 1.00 64.56 865 HIS A O 1
ATOM 6834 N N . PRO A 1 866 ? -19.275 -19.894 -35.668 1.00 56.75 866 PRO A N 1
ATOM 6835 C CA . PRO A 1 866 ? -19.340 -18.482 -35.315 1.00 56.75 866 PRO A CA 1
ATOM 6836 C C . PRO A 1 866 ? -18.167 -18.108 -34.400 1.00 56.75 866 PRO A C 1
ATOM 6838 O O . PRO A 1 866 ? -17.882 -18.786 -33.413 1.00 56.75 866 PRO A O 1
ATOM 6841 N N . ALA A 1 867 ? -17.482 -17.015 -34.731 1.00 51.84 867 ALA A N 1
ATOM 6842 C CA . ALA A 1 867 ? -16.379 -16.499 -33.935 1.00 51.84 867 ALA A CA 1
ATOM 6843 C C . ALA A 1 867 ? -16.910 -15.739 -32.709 1.00 51.84 867 ALA A C 1
ATOM 6845 O O . ALA A 1 867 ? -17.423 -14.628 -32.833 1.00 51.84 867 ALA A O 1
ATOM 6846 N N . LEU A 1 868 ? -16.755 -16.344 -31.530 1.00 46.88 868 LEU A N 1
ATOM 6847 C CA . LEU A 1 868 ? -17.123 -15.773 -30.226 1.00 46.88 868 LEU A CA 1
ATOM 6848 C C . LEU A 1 868 ? -16.383 -14.452 -29.922 1.00 46.88 868 LEU A C 1
ATOM 6850 O O . LEU A 1 868 ? -16.947 -13.489 -29.408 1.00 46.88 868 LEU A O 1
ATOM 6854 N N . PHE A 1 869 ? -15.110 -14.384 -30.320 1.00 51.16 869 PHE A N 1
ATOM 6855 C CA . PHE A 1 869 ? -14.233 -13.224 -30.153 1.00 51.16 869 PHE A CA 1
ATOM 6856 C C . PHE A 1 869 ? -13.626 -12.808 -31.501 1.00 51.16 869 PHE A C 1
ATOM 6858 O O . PHE A 1 869 ? -13.516 -13.650 -32.397 1.00 51.16 869 PHE A O 1
ATOM 6865 N N . PRO A 1 870 ? -13.167 -11.549 -31.660 1.00 56.09 870 PRO A N 1
ATOM 6866 C CA . PRO A 1 870 ? -12.420 -11.126 -32.842 1.00 56.09 870 PRO A CA 1
ATOM 6867 C C . PRO A 1 870 ? -11.175 -12.002 -33.055 1.00 56.09 870 PRO A C 1
ATOM 6869 O O . PRO A 1 870 ? -10.201 -11.915 -32.306 1.00 56.09 870 PRO A O 1
ATOM 6872 N N . LEU A 1 871 ? -11.211 -12.864 -34.074 1.00 60.69 871 LEU A N 1
ATOM 6873 C CA . LEU A 1 871 ? -10.129 -13.799 -34.374 1.00 60.69 871 LEU A CA 1
ATOM 6874 C C . LEU A 1 871 ? -8.921 -13.057 -34.958 1.00 60.69 871 LEU A C 1
ATOM 6876 O O . LEU A 1 871 ? -8.896 -12.700 -36.136 1.00 60.69 871 LEU A O 1
ATOM 6880 N N . GLU A 1 872 ? -7.892 -12.839 -34.139 1.00 68.88 872 GLU A N 1
ATOM 6881 C CA . GLU A 1 872 ? -6.647 -12.240 -34.614 1.00 68.88 872 GLU A CA 1
ATOM 6882 C C . GLU A 1 872 ? -5.886 -13.232 -35.514 1.00 68.88 872 GLU A C 1
ATOM 6884 O O . GLU A 1 872 ? -5.548 -14.345 -35.102 1.00 68.88 872 GLU A O 1
ATOM 6889 N N . THR A 1 873 ? -5.585 -12.830 -36.754 1.00 72.00 873 THR A N 1
ATOM 6890 C CA . THR A 1 873 ? -4.960 -13.690 -37.780 1.00 72.00 873 THR A CA 1
ATOM 6891 C C . THR A 1 873 ? -3.601 -14.258 -37.343 1.00 72.00 873 THR A C 1
ATOM 6893 O O . THR A 1 873 ? -3.214 -15.352 -37.751 1.00 72.00 873 THR A O 1
ATOM 6896 N N . THR A 1 874 ? -2.879 -13.532 -36.486 1.00 75.56 874 THR A N 1
ATOM 6897 C CA . THR A 1 874 ? -1.638 -13.959 -35.815 1.00 75.56 874 THR A CA 1
ATOM 6898 C C . THR A 1 874 ? -1.873 -15.190 -34.935 1.00 75.56 874 THR A C 1
ATOM 6900 O O . THR A 1 874 ? -1.192 -16.203 -35.093 1.00 75.56 874 THR A O 1
ATOM 6903 N N . THR A 1 875 ? -2.885 -15.128 -34.067 1.00 77.06 875 THR A N 1
ATOM 6904 C CA . THR A 1 875 ? -3.307 -16.198 -33.159 1.00 77.06 875 THR A CA 1
ATOM 6905 C C . THR A 1 875 ? -3.865 -17.389 -33.934 1.00 77.06 875 THR A C 1
ATOM 6907 O O . THR A 1 875 ? -3.481 -18.521 -33.655 1.00 77.06 875 THR A O 1
ATOM 6910 N N . MET A 1 876 ? -4.683 -17.164 -34.972 1.00 77.94 876 MET A N 1
ATOM 6911 C CA . MET A 1 876 ? -5.156 -18.247 -35.850 1.00 77.94 876 MET A CA 1
ATOM 6912 C C . MET A 1 876 ? -3.994 -19.002 -36.514 1.00 77.94 876 MET A C 1
ATOM 6914 O O . MET A 1 876 ? -3.965 -20.235 -36.490 1.00 77.94 876 MET A O 1
ATOM 6918 N N . ARG A 1 877 ? -3.010 -18.280 -37.071 1.00 81.19 877 ARG A N 1
ATOM 6919 C CA . ARG A 1 877 ? -1.806 -18.880 -37.670 1.00 81.19 877 ARG A CA 1
ATOM 6920 C C . ARG A 1 877 ? -0.978 -19.645 -36.637 1.00 81.19 877 ARG A C 1
ATOM 6922 O O . ARG A 1 877 ? -0.589 -20.779 -36.906 1.00 81.19 877 ARG A O 1
ATOM 6929 N N . ALA A 1 878 ? -0.752 -19.071 -35.454 1.00 81.19 878 ALA A N 1
ATOM 6930 C CA . ALA A 1 878 ? -0.027 -19.735 -34.371 1.00 81.19 878 ALA A CA 1
ATOM 6931 C C . ALA A 1 878 ? -0.710 -21.045 -33.942 1.00 81.19 878 ALA A C 1
ATOM 6933 O O . ALA A 1 878 ? -0.061 -22.088 -33.914 1.00 81.19 878 ALA A O 1
ATOM 6934 N N . THR A 1 879 ? -2.023 -21.025 -33.697 1.00 81.31 879 THR A N 1
ATOM 6935 C CA . THR A 1 879 ? -2.805 -22.221 -33.340 1.00 81.31 879 THR A CA 1
ATOM 6936 C C . THR A 1 879 ? -2.772 -23.278 -34.441 1.00 81.31 879 THR A C 1
ATOM 6938 O O . THR A 1 879 ? -2.548 -24.446 -34.141 1.00 81.31 879 THR A O 1
ATOM 6941 N N . THR A 1 880 ? -2.923 -22.879 -35.709 1.00 83.69 880 THR A N 1
ATOM 6942 C CA . THR A 1 880 ? -2.897 -23.799 -36.863 1.00 83.69 880 THR A CA 1
ATOM 6943 C C . THR A 1 880 ? -1.539 -24.494 -36.995 1.00 83.69 880 THR A C 1
ATOM 6945 O O . THR A 1 880 ? -1.482 -25.715 -37.138 1.00 83.69 880 THR A O 1
ATOM 6948 N N . LYS A 1 881 ? -0.438 -23.741 -36.859 1.00 83.31 881 LYS A N 1
ATOM 6949 C CA . LYS A 1 881 ? 0.925 -24.293 -36.867 1.00 83.31 881 LYS A CA 1
ATOM 6950 C C . LYS A 1 881 ? 1.177 -25.223 -35.675 1.00 83.31 881 LYS A C 1
ATOM 6952 O O . LYS A 1 881 ? 1.724 -26.308 -35.844 1.00 83.31 881 LYS A O 1
ATOM 6957 N N . ASN A 1 882 ? 0.729 -24.834 -34.481 1.00 81.50 882 ASN A N 1
ATOM 6958 C CA . ASN A 1 882 ? 0.850 -25.642 -33.262 1.00 81.50 882 ASN A CA 1
ATOM 6959 C C . ASN A 1 882 ? -0.053 -26.895 -33.268 1.00 81.50 882 ASN A C 1
ATOM 6961 O O . ASN A 1 882 ? 0.083 -27.746 -32.393 1.00 81.50 882 ASN A O 1
ATOM 6965 N N . PHE A 1 883 ? -0.955 -27.021 -34.248 1.00 83.62 883 PHE A N 1
ATOM 6966 C CA . PHE A 1 883 ? -1.752 -28.222 -34.511 1.00 83.62 883 PHE A CA 1
ATOM 6967 C C . PHE A 1 883 ? -1.060 -29.235 -35.446 1.00 83.62 883 PHE A C 1
ATOM 6969 O O . PHE A 1 883 ? -1.637 -30.287 -35.705 1.00 83.62 883 PHE A O 1
ATOM 6976 N N . GLY A 1 884 ? 0.143 -28.929 -35.953 1.00 78.12 884 GLY A N 1
ATOM 6977 C CA . GLY A 1 884 ? 0.953 -29.814 -36.808 1.00 78.12 884 GLY A CA 1
ATOM 6978 C C . GLY A 1 884 ? 0.904 -29.512 -38.313 1.00 78.12 884 GLY A C 1
ATOM 6979 O O . GLY A 1 884 ? 1.636 -30.134 -39.079 1.00 78.12 884 GLY A O 1
ATOM 6980 N N . PHE A 1 885 ? 0.087 -28.552 -38.761 1.00 87.00 885 PHE A N 1
ATOM 6981 C CA . PHE A 1 885 ? 0.028 -28.149 -40.171 1.00 87.00 885 PHE A CA 1
ATOM 6982 C C . PHE A 1 885 ? 1.192 -27.223 -40.555 1.00 87.00 885 PHE A C 1
ATOM 6984 O O . PHE A 1 885 ? 1.540 -26.306 -39.806 1.00 87.00 885 PHE A O 1
ATOM 6991 N N . SER A 1 886 ? 1.732 -27.388 -41.769 1.00 87.12 886 SER A N 1
ATOM 6992 C CA . SER A 1 886 ? 2.496 -26.305 -42.402 1.00 87.12 886 SER A CA 1
ATOM 6993 C C . SER A 1 886 ? 1.539 -25.206 -42.859 1.00 87.12 886 SER A C 1
ATOM 6995 O O . SER A 1 886 ? 0.423 -25.507 -43.284 1.00 87.12 886 SER A O 1
ATOM 6997 N N . LEU A 1 887 ? 1.963 -23.944 -42.780 1.00 86.81 887 LEU A N 1
ATOM 6998 C CA . LEU A 1 887 ? 1.201 -22.787 -43.261 1.00 86.81 887 LEU A CA 1
ATOM 6999 C C . LEU A 1 887 ? 1.672 -22.420 -44.667 1.00 86.81 887 LEU A C 1
ATOM 7001 O O . LEU A 1 887 ? 2.854 -22.142 -44.863 1.00 86.81 887 LEU A O 1
ATOM 7005 N N . LEU A 1 888 ? 0.751 -22.387 -45.628 1.00 84.94 888 LEU A N 1
ATOM 7006 C CA . LEU A 1 888 ? 1.065 -22.153 -47.036 1.00 84.94 888 LEU A CA 1
ATOM 7007 C C . LEU A 1 888 ? 0.670 -20.727 -47.442 1.00 84.94 888 LEU A C 1
ATOM 7009 O O . LEU A 1 888 ? -0.433 -20.466 -47.930 1.00 84.94 888 LEU A O 1
ATOM 7013 N N . ASP A 1 889 ? 1.580 -19.786 -47.199 1.00 79.31 889 ASP A N 1
ATOM 7014 C CA . ASP A 1 889 ? 1.373 -18.370 -47.506 1.00 79.31 889 ASP A CA 1
ATOM 7015 C C . ASP A 1 889 ? 1.297 -18.113 -49.023 1.00 79.31 889 ASP A C 1
ATOM 7017 O O . ASP A 1 889 ? 2.150 -18.548 -49.792 1.00 79.31 889 ASP A O 1
ATOM 7021 N N . GLY A 1 890 ? 0.279 -17.360 -49.455 1.00 71.94 890 GLY A N 1
ATOM 7022 C CA . GLY A 1 890 ? 0.112 -16.923 -50.849 1.00 71.94 890 GLY A CA 1
ATOM 7023 C C . GLY A 1 890 ? -0.630 -17.891 -51.782 1.00 71.94 890 GLY A C 1
ATOM 7024 O O . GLY A 1 890 ? -0.787 -17.570 -52.957 1.00 71.94 890 GLY A O 1
ATOM 7025 N N . ILE A 1 891 ? -1.115 -19.041 -51.293 1.00 78.31 891 ILE A N 1
ATOM 7026 C CA . ILE A 1 891 ? -1.905 -19.981 -52.113 1.00 78.31 891 ILE A CA 1
ATOM 7027 C C . ILE A 1 891 ? -3.326 -19.465 -52.389 1.00 78.31 891 ILE A C 1
ATOM 7029 O O . ILE A 1 891 ? -3.813 -19.601 -53.511 1.00 78.31 891 ILE A O 1
ATOM 7033 N N . ASP A 1 892 ? -4.000 -18.867 -51.407 1.00 76.94 892 ASP A N 1
ATOM 7034 C CA . ASP A 1 892 ? -5.352 -18.322 -51.588 1.00 76.94 892 ASP A CA 1
ATOM 7035 C C . ASP A 1 892 ? -5.300 -16.874 -52.127 1.00 76.94 892 ASP A C 1
ATOM 7037 O O . ASP A 1 892 ? -4.530 -16.065 -51.599 1.00 76.94 892 ASP A O 1
ATOM 7041 N N . PRO A 1 893 ? -6.105 -16.501 -53.145 1.00 70.69 893 PRO A N 1
ATOM 7042 C CA . PRO A 1 893 ? -6.193 -15.116 -53.617 1.00 70.69 893 PRO A CA 1
ATOM 7043 C C . PRO A 1 893 ? -6.727 -14.125 -52.565 1.00 70.69 893 PRO A C 1
ATOM 7045 O O . PRO A 1 893 ? -6.504 -12.922 -52.709 1.00 70.69 893 PRO A O 1
ATOM 7048 N N . ASN A 1 894 ? -7.407 -14.585 -51.507 1.00 73.12 894 ASN A N 1
ATOM 7049 C CA . ASN A 1 894 ? -7.730 -13.771 -50.338 1.00 73.12 894 ASN A CA 1
ATOM 7050 C C . ASN A 1 894 ? -6.616 -13.884 -49.272 1.00 73.12 894 ASN A C 1
ATOM 7052 O O . ASN A 1 894 ? -6.539 -14.903 -48.587 1.00 73.12 894 ASN A O 1
ATOM 7056 N N . PRO A 1 895 ? -5.814 -12.830 -49.015 1.00 68.25 895 PRO A N 1
ATOM 7057 C CA . PRO A 1 895 ? -4.726 -12.874 -48.032 1.00 68.25 895 PRO A CA 1
ATOM 7058 C C . PRO A 1 895 ? -5.192 -12.939 -46.563 1.00 68.25 895 PRO A C 1
ATOM 7060 O O . PRO A 1 895 ? -4.350 -12.976 -45.666 1.00 68.25 895 PRO A O 1
ATOM 7063 N N . GLN A 1 896 ? -6.505 -12.918 -46.295 1.00 69.75 896 GLN A N 1
ATOM 7064 C CA . GLN A 1 896 ? -7.061 -13.217 -44.969 1.00 69.75 896 GLN A CA 1
ATOM 7065 C C . GLN A 1 896 ? -7.257 -14.724 -44.733 1.00 69.75 896 GLN A C 1
ATOM 7067 O O . GLN A 1 896 ? -7.245 -15.155 -43.580 1.00 69.75 896 GLN A O 1
ATOM 7072 N N . ASN A 1 897 ? -7.419 -15.521 -45.794 1.00 83.88 897 ASN A N 1
ATOM 7073 C CA . ASN A 1 897 ? -7.613 -16.964 -45.685 1.00 83.88 897 ASN A CA 1
ATOM 7074 C C . ASN A 1 897 ? -6.307 -17.653 -45.265 1.00 83.88 897 ASN A C 1
ATOM 7076 O O . ASN A 1 897 ? -5.220 -17.309 -45.733 1.00 83.88 897 ASN A O 1
ATOM 7080 N N . ILE A 1 898 ? -6.413 -18.652 -44.388 1.00 85.81 898 ILE A N 1
ATOM 7081 C CA . ILE A 1 898 ? -5.270 -19.429 -43.900 1.00 85.81 898 ILE A CA 1
ATOM 7082 C C . ILE A 1 898 ? -5.345 -20.824 -44.517 1.00 85.81 898 ILE A C 1
ATOM 7084 O O . ILE A 1 898 ? -6.243 -21.607 -44.207 1.00 85.81 898 ILE A O 1
ATOM 7088 N N . VAL A 1 899 ? -4.384 -21.126 -45.387 1.00 88.38 899 VAL A N 1
ATOM 7089 C CA . VAL A 1 899 ? -4.211 -22.441 -46.015 1.00 88.38 899 VAL A CA 1
ATOM 7090 C C . VAL A 1 899 ? -3.125 -23.205 -45.261 1.00 88.38 899 VAL A C 1
ATOM 7092 O O . VAL A 1 899 ? -2.086 -22.637 -44.915 1.00 88.38 899 VAL A O 1
ATOM 7095 N N . GLY A 1 900 ? -3.351 -24.492 -45.012 1.00 89.69 900 GLY A N 1
ATOM 7096 C CA . GLY A 1 900 ? -2.346 -25.377 -44.443 1.00 89.69 900 GLY A CA 1
ATOM 7097 C C . GLY A 1 900 ? -2.411 -26.797 -44.988 1.00 89.69 900 GLY A C 1
ATOM 7098 O O . GLY A 1 900 ? -3.425 -27.222 -45.544 1.00 89.69 900 GLY A O 1
ATOM 7099 N N . ALA A 1 901 ? -1.314 -27.534 -44.833 1.00 90.00 901 ALA A N 1
ATOM 7100 C CA . ALA A 1 901 ? -1.220 -28.927 -45.256 1.00 90.00 901 ALA A CA 1
ATOM 7101 C C . ALA A 1 901 ? -0.349 -29.768 -44.312 1.00 90.00 901 ALA A C 1
ATOM 7103 O O . ALA A 1 901 ? 0.587 -29.275 -43.671 1.00 90.00 901 ALA A O 1
ATOM 7104 N N . GLY A 1 902 ? -0.669 -31.056 -44.238 1.00 89.62 902 GLY A N 1
ATOM 7105 C CA . GLY A 1 902 ? 0.084 -32.047 -43.481 1.00 89.62 902 GLY A CA 1
ATOM 7106 C C . GLY A 1 902 ? -0.222 -33.473 -43.931 1.00 89.62 902 GLY A C 1
ATOM 7107 O O . GLY A 1 902 ? -1.068 -33.700 -44.796 1.00 89.62 902 GLY A O 1
ATOM 7108 N N . ILE A 1 903 ? 0.486 -34.438 -43.354 1.00 88.25 903 ILE A N 1
ATOM 7109 C CA . ILE A 1 903 ? 0.322 -35.872 -43.606 1.00 88.25 903 ILE A CA 1
ATOM 7110 C C . ILE A 1 903 ? 0.194 -36.570 -42.254 1.00 88.25 903 ILE A C 1
ATOM 7112 O O . ILE A 1 903 ? 1.105 -36.494 -41.431 1.00 88.25 903 ILE A O 1
ATOM 7116 N N . VAL A 1 904 ? -0.931 -37.239 -42.006 1.00 87.06 904 VAL A N 1
ATOM 7117 C CA . VAL A 1 904 ? -1.092 -38.119 -40.843 1.00 87.06 904 VAL A CA 1
ATOM 7118 C C . VAL A 1 904 ? -0.365 -39.422 -41.149 1.00 87.06 904 VAL A C 1
ATOM 7120 O O . VAL A 1 904 ? -0.679 -40.087 -42.138 1.00 87.06 904 VAL A O 1
ATOM 7123 N N . VAL A 1 905 ? 0.611 -39.777 -40.315 1.00 84.31 905 VAL A N 1
ATOM 7124 C CA . VAL A 1 905 ? 1.405 -41.001 -40.472 1.00 84.31 905 VAL A CA 1
ATOM 7125 C C . VAL A 1 905 ? 0.913 -42.049 -39.480 1.00 84.31 905 VAL A C 1
ATOM 7127 O O . VAL A 1 905 ? 1.044 -41.876 -38.270 1.00 84.31 905 VAL A O 1
ATOM 7130 N N . THR A 1 906 ? 0.365 -43.144 -40.001 1.00 83.50 906 THR A N 1
ATOM 7131 C CA . THR A 1 906 ? 0.004 -44.344 -39.231 1.00 83.50 906 THR A CA 1
ATOM 7132 C C . THR A 1 906 ? 0.817 -45.534 -39.730 1.00 83.50 906 THR A C 1
ATOM 7134 O O . THR A 1 906 ? 1.275 -45.527 -40.873 1.00 83.50 906 THR A O 1
ATOM 7137 N N . SER A 1 907 ? 0.974 -46.564 -38.898 1.00 79.06 907 SER A N 1
ATOM 7138 C CA . SER A 1 907 ? 1.772 -47.758 -39.221 1.00 79.06 907 SER A CA 1
ATOM 7139 C C . SER A 1 907 ? 1.293 -48.478 -40.499 1.00 79.06 907 SER A C 1
ATOM 7141 O O . SER A 1 907 ? 2.101 -49.036 -41.237 1.00 79.06 907 SER A O 1
ATOM 7143 N N . GLY A 1 908 ? -0.011 -48.414 -40.813 1.00 67.94 908 GLY A N 1
ATOM 7144 C CA . GLY A 1 908 ? -0.576 -48.991 -42.041 1.00 67.94 908 GLY A CA 1
ATOM 7145 C C . GLY A 1 908 ? -0.712 -48.041 -43.242 1.00 67.94 908 GLY A C 1
ATOM 7146 O O . GLY A 1 908 ? -0.709 -48.512 -44.378 1.00 67.94 908 GLY A O 1
ATOM 7147 N N . GLN A 1 909 ? -0.888 -46.729 -43.032 1.00 79.25 909 GLN A N 1
ATOM 7148 C CA . GLN A 1 909 ? -1.216 -45.764 -44.099 1.00 79.25 909 GLN A CA 1
ATOM 7149 C C . GLN A 1 909 ? -0.708 -44.339 -43.812 1.00 79.25 909 GLN A C 1
ATOM 7151 O O . GLN A 1 909 ? -0.698 -43.879 -42.667 1.00 79.25 909 GLN A O 1
ATOM 7156 N N . GLN A 1 910 ? -0.381 -43.598 -44.876 1.00 84.56 910 GLN A N 1
ATOM 7157 C CA . GLN A 1 910 ? -0.139 -42.152 -44.837 1.00 84.56 910 GLN A CA 1
ATOM 7158 C C . GLN A 1 910 ? -1.308 -41.409 -45.493 1.00 84.56 910 GLN A C 1
ATOM 7160 O O . GLN A 1 910 ? -1.614 -41.649 -46.660 1.00 84.56 910 GLN A O 1
ATOM 7165 N N . VAL A 1 911 ? -1.948 -40.495 -44.759 1.00 84.81 911 VAL A N 1
ATOM 7166 C CA . VAL A 1 911 ? -3.132 -39.753 -45.227 1.00 84.81 911 VAL A CA 1
ATOM 7167 C C . VAL A 1 911 ? -2.801 -38.268 -45.333 1.00 84.81 911 VAL A C 1
ATOM 7169 O O . VAL A 1 911 ? -2.505 -37.616 -44.333 1.00 84.81 911 VAL A O 1
ATOM 7172 N N . GLY A 1 912 ? -2.845 -37.719 -46.548 1.00 85.81 912 GLY A N 1
ATOM 7173 C CA . GLY A 1 912 ? -2.666 -36.285 -46.781 1.00 85.81 912 GLY A CA 1
ATOM 7174 C C . GLY A 1 912 ? -3.899 -35.489 -46.353 1.00 85.81 912 GLY A C 1
ATOM 7175 O O . GLY A 1 912 ? -5.011 -35.816 -46.755 1.00 85.81 912 GLY A O 1
ATOM 7176 N N . VAL A 1 913 ? -3.698 -34.429 -45.569 1.00 87.00 913 VAL A N 1
ATOM 7177 C CA . VAL A 1 913 ? -4.761 -33.552 -45.061 1.00 87.00 913 VAL A CA 1
ATOM 7178 C C . VAL A 1 913 ? -4.502 -32.123 -45.529 1.00 87.00 913 VAL A C 1
ATOM 7180 O O . VAL A 1 913 ? -3.441 -31.554 -45.261 1.00 87.00 913 VAL A O 1
ATOM 7183 N N . LEU A 1 914 ? -5.484 -31.537 -46.213 1.00 88.75 914 LEU A N 1
ATOM 7184 C CA . LEU A 1 914 ? -5.486 -30.133 -46.624 1.00 88.75 914 LEU A CA 1
ATOM 7185 C C . LEU A 1 914 ? -6.484 -29.353 -45.762 1.00 88.75 914 LEU A C 1
ATOM 7187 O O . LEU A 1 914 ? -7.577 -29.837 -45.477 1.00 88.75 914 LEU A O 1
ATOM 7191 N N . LEU A 1 915 ? -6.113 -28.140 -45.360 1.00 88.44 915 LEU A N 1
ATOM 7192 C CA . LEU A 1 915 ? -6.916 -27.260 -44.518 1.00 88.44 915 LEU A CA 1
ATOM 7193 C C . LEU A 1 915 ? -7.029 -25.878 -45.169 1.00 88.44 915 LEU A C 1
ATOM 7195 O O . LEU A 1 915 ? -6.037 -25.314 -45.629 1.00 88.44 915 LEU A O 1
ATOM 7199 N N . ARG A 1 916 ? -8.238 -25.315 -45.168 1.00 87.38 916 ARG A N 1
ATOM 7200 C CA . ARG A 1 916 ? -8.524 -23.956 -45.639 1.00 87.38 916 ARG A CA 1
ATOM 7201 C C . ARG A 1 916 ? -9.489 -23.293 -44.659 1.00 87.38 916 ARG A C 1
ATOM 7203 O O . ARG A 1 916 ? -10.640 -23.700 -44.553 1.00 87.38 916 ARG A O 1
ATOM 7210 N N . LEU A 1 917 ? -8.992 -22.313 -43.909 1.00 85.50 917 LEU A N 1
ATOM 7211 C CA . LEU A 1 917 ? -9.762 -21.523 -42.949 1.00 85.50 917 LEU A CA 1
ATOM 7212 C C . LEU A 1 917 ? -10.087 -20.162 -43.571 1.00 85.50 917 LEU A C 1
ATOM 7214 O O . LEU A 1 917 ? -9.176 -19.429 -43.959 1.00 85.50 917 LEU A O 1
ATOM 7218 N N . GLU A 1 918 ? -11.372 -19.819 -43.634 1.00 83.25 918 GLU A N 1
ATOM 7219 C CA . GLU A 1 918 ? -11.866 -18.565 -44.213 1.00 83.25 918 GLU A CA 1
ATOM 7220 C C . GLU A 1 918 ? -12.444 -17.660 -43.109 1.00 83.25 918 GLU A C 1
ATOM 7222 O O . GLU A 1 918 ? -13.595 -17.843 -42.707 1.00 83.25 918 GLU A O 1
ATOM 7227 N N . PRO A 1 919 ? -11.667 -16.707 -42.557 1.00 71.56 919 PRO A N 1
ATOM 7228 C CA . PRO A 1 919 ? -12.175 -15.758 -41.575 1.00 71.56 919 PRO A CA 1
ATOM 7229 C C . PRO A 1 919 ? -12.940 -14.630 -42.282 1.00 71.56 919 PRO A C 1
ATOM 7231 O O . PRO A 1 919 ? -12.343 -13.667 -42.767 1.00 71.56 919 PRO A O 1
ATOM 7234 N N . ASP A 1 920 ? -14.270 -14.733 -42.334 1.00 63.22 920 ASP A N 1
ATOM 7235 C CA . ASP A 1 920 ? -15.111 -13.699 -42.942 1.00 63.22 920 ASP A CA 1
ATOM 7236 C C . ASP A 1 920 ? -15.136 -12.410 -42.095 1.00 63.22 920 ASP A C 1
ATOM 7238 O O . ASP A 1 920 ? -15.896 -12.246 -41.142 1.00 63.22 920 ASP A O 1
ATOM 7242 N N . SER A 1 921 ? -14.291 -11.449 -42.474 1.00 52.56 921 SER A N 1
ATOM 7243 C CA . SER A 1 921 ? -14.255 -10.106 -41.879 1.00 52.56 921 SER A CA 1
ATOM 7244 C C . SER A 1 921 ? -15.388 -9.177 -42.349 1.00 52.56 921 SER A C 1
ATOM 7246 O O . SER A 1 921 ? -15.501 -8.046 -41.865 1.00 52.56 921 SER A O 1
ATOM 7248 N N . ARG A 1 922 ? -16.229 -9.624 -43.293 1.00 43.97 922 ARG A N 1
ATOM 7249 C CA . ARG A 1 922 ? -17.387 -8.893 -43.831 1.00 43.97 922 ARG A CA 1
ATOM 7250 C C . ARG A 1 922 ? -18.711 -9.378 -43.251 1.00 43.97 922 ARG A C 1
ATOM 7252 O O . ARG A 1 922 ? -19.641 -8.571 -43.221 1.00 43.97 922 ARG A O 1
ATOM 7259 N N . SER A 1 923 ? -18.771 -10.578 -42.668 1.00 42.62 923 SER A N 1
ATOM 7260 C CA . SER A 1 923 ? -19.826 -10.983 -41.729 1.00 42.62 923 SER A CA 1
ATOM 7261 C C . SER A 1 923 ? -19.714 -10.245 -40.386 1.00 42.62 923 SER A C 1
ATOM 7263 O O . SER A 1 923 ? -19.707 -10.842 -39.307 1.00 42.62 923 SER A O 1
ATOM 7265 N N . LYS A 1 924 ? -19.718 -8.906 -40.433 1.00 38.62 924 LYS A N 1
ATOM 7266 C CA . LYS A 1 924 ? -20.402 -8.152 -39.383 1.00 38.62 924 LYS A CA 1
ATOM 7267 C C . LYS A 1 924 ? -21.815 -8.721 -39.284 1.00 38.62 924 LYS A C 1
ATOM 7269 O O . LYS A 1 924 ? -22.442 -8.963 -40.319 1.00 38.62 924 LYS A O 1
ATOM 7274 N N . ARG A 1 925 ? -22.344 -8.869 -38.066 1.00 37.22 925 ARG A N 1
ATOM 7275 C CA . ARG A 1 925 ? -23.793 -9.014 -37.891 1.00 37.22 925 ARG A CA 1
ATOM 7276 C C . ARG A 1 925 ? -24.479 -7.913 -38.707 1.00 37.22 925 ARG A C 1
ATOM 7278 O O . ARG A 1 925 ? -24.100 -6.743 -38.606 1.00 37.22 925 ARG A O 1
ATOM 7285 N N . GLN A 1 926 ? -25.470 -8.276 -39.520 1.00 36.38 926 GLN A N 1
ATOM 7286 C CA . GLN A 1 926 ? -26.398 -7.287 -40.061 1.00 36.38 926 GLN A CA 1
ATOM 7287 C C . GLN A 1 926 ? -27.281 -6.823 -38.903 1.00 36.38 926 GLN A C 1
ATOM 7289 O O . GLN A 1 926 ? -28.372 -7.350 -38.700 1.00 36.38 926 GLN A O 1
ATOM 7294 N N . ASP A 1 927 ? -26.784 -5.869 -38.112 1.00 42.84 927 ASP A N 1
ATOM 7295 C CA . ASP A 1 927 ? -27.497 -5.326 -36.958 1.00 42.84 927 ASP A CA 1
ATOM 7296 C C . ASP A 1 927 ? -28.669 -4.420 -37.397 1.00 42.84 927 ASP A C 1
ATOM 7298 O O . ASP A 1 927 ? -28.712 -3.225 -37.106 1.00 42.84 927 ASP A O 1
ATOM 7302 N N . ASN A 1 928 ? -29.679 -5.012 -38.037 1.00 46.34 928 ASN A N 1
ATOM 7303 C CA . ASN A 1 928 ? -31.002 -4.418 -38.273 1.00 46.34 928 ASN A CA 1
ATOM 7304 C C . ASN A 1 928 ? -31.820 -4.236 -36.968 1.00 46.34 928 ASN A C 1
ATOM 7306 O O . ASN A 1 928 ? -32.996 -3.871 -37.017 1.00 46.34 928 ASN A O 1
ATOM 7310 N N . ASN A 1 929 ? -31.183 -4.497 -35.820 1.00 63.47 929 ASN A N 1
ATOM 7311 C CA . ASN A 1 929 ? -31.744 -4.569 -34.470 1.00 63.47 929 ASN A CA 1
ATOM 7312 C C . ASN A 1 929 ? -31.237 -3.417 -33.566 1.00 63.47 929 ASN A C 1
ATOM 7314 O O . ASN A 1 929 ? -31.449 -3.441 -32.354 1.00 63.47 929 ASN A O 1
ATOM 7318 N N . TRP A 1 930 ? -30.566 -2.404 -34.140 1.00 75.44 930 TRP A N 1
ATOM 7319 C CA . TRP A 1 930 ? -30.356 -1.106 -33.482 1.00 75.44 930 TRP A CA 1
ATOM 7320 C C . TRP A 1 930 ? -31.570 -0.197 -33.697 1.00 75.44 930 TRP A C 1
ATOM 7322 O O . TRP A 1 930 ? -32.068 -0.046 -34.815 1.00 75.44 930 TRP A O 1
ATOM 7332 N N . HIS A 1 931 ? -32.020 0.442 -32.622 1.00 80.44 931 HIS A N 1
ATOM 7333 C CA . HIS A 1 931 ? -33.180 1.323 -32.602 1.00 80.44 931 HIS A CA 1
ATOM 7334 C C . HIS A 1 931 ? -32.832 2.637 -31.889 1.00 80.44 931 HIS A C 1
ATOM 7336 O O . HIS A 1 931 ? -32.323 2.631 -30.769 1.00 80.44 931 HIS A O 1
ATOM 7342 N N . SER A 1 932 ? -33.095 3.778 -32.526 1.00 80.69 932 SER A N 1
ATOM 7343 C CA . SER A 1 932 ? -32.812 5.104 -31.961 1.00 80.69 932 SER A CA 1
ATOM 7344 C C . SER A 1 932 ? -33.943 5.561 -31.020 1.00 80.69 932 SER A C 1
ATOM 7346 O O . SER A 1 932 ? -35.123 5.383 -31.323 1.00 80.69 932 SER A O 1
ATOM 7348 N N . LEU A 1 933 ? -33.607 6.170 -29.878 1.00 81.94 933 LEU A N 1
ATOM 7349 C CA . LEU A 1 933 ? -34.582 6.741 -28.940 1.00 81.94 933 LEU A CA 1
ATOM 7350 C C . LEU A 1 933 ? -35.084 8.114 -29.443 1.00 81.94 933 LEU A C 1
ATOM 7352 O O . LEU A 1 933 ? -34.259 8.971 -29.770 1.00 81.94 933 LEU A O 1
ATOM 7356 N N . PRO A 1 934 ? -36.407 8.372 -29.476 1.00 76.62 934 PRO A N 1
ATOM 7357 C CA . PRO A 1 934 ? -36.987 9.596 -30.040 1.00 76.62 934 PRO A CA 1
ATOM 7358 C C . PRO A 1 934 ? -36.943 10.776 -29.047 1.00 76.62 934 PRO A C 1
ATOM 7360 O O . PRO A 1 934 ? -37.974 11.245 -28.571 1.00 76.62 934 PRO A O 1
ATOM 7363 N N . ILE A 1 935 ? -35.739 11.238 -28.696 1.00 78.25 935 ILE A N 1
ATOM 7364 C CA . ILE A 1 935 ? -35.493 12.294 -27.695 1.00 78.25 935 ILE A CA 1
ATOM 7365 C C . ILE A 1 935 ? -34.461 13.295 -28.241 1.00 78.25 935 ILE A C 1
ATOM 7367 O O . ILE A 1 935 ? -33.491 12.889 -28.880 1.00 78.25 935 ILE A O 1
ATOM 7371 N N . ASP A 1 936 ? -34.646 14.600 -27.989 1.00 76.81 936 ASP A N 1
ATOM 7372 C CA . ASP A 1 936 ? -33.657 15.630 -28.353 1.00 76.81 936 ASP A CA 1
ATOM 7373 C C . ASP A 1 936 ? -32.322 15.347 -27.626 1.00 76.81 936 ASP A C 1
ATOM 7375 O O . ASP A 1 936 ? -32.322 15.247 -26.395 1.00 76.81 936 ASP A O 1
ATOM 7379 N N . PRO A 1 937 ? -31.176 15.261 -28.329 1.00 73.81 937 PRO A N 1
ATOM 7380 C CA . PRO A 1 937 ? -29.863 15.033 -27.712 1.00 73.81 937 PRO A CA 1
ATOM 7381 C C . PRO A 1 937 ? -29.492 16.042 -26.610 1.00 73.81 937 PRO A C 1
ATOM 7383 O O . PRO A 1 937 ? -28.749 15.710 -25.688 1.00 73.81 937 PRO A O 1
ATOM 7386 N N . LYS A 1 938 ? -30.065 17.257 -26.629 1.00 73.31 938 LYS A N 1
ATOM 7387 C CA . LYS A 1 938 ? -29.914 18.254 -25.548 1.00 73.31 938 LYS A CA 1
ATOM 7388 C C . LYS A 1 938 ? -30.520 17.800 -24.213 1.00 73.31 938 LYS A C 1
ATOM 7390 O O . LYS A 1 938 ? -30.088 18.276 -23.164 1.00 73.31 938 LYS A O 1
ATOM 7395 N N . ASP A 1 939 ? -31.509 16.911 -24.265 1.00 79.19 939 ASP A N 1
ATOM 7396 C CA . ASP A 1 939 ? -32.271 16.385 -23.131 1.00 79.19 939 ASP A CA 1
ATOM 7397 C C . ASP A 1 939 ? -31.846 14.959 -22.734 1.00 79.19 939 ASP A C 1
ATOM 7399 O O . ASP A 1 939 ? -32.339 14.450 -21.725 1.00 79.19 939 ASP A O 1
ATOM 7403 N N . PHE A 1 940 ? -30.932 14.308 -23.468 1.00 86.25 940 PHE A N 1
ATOM 7404 C CA . PHE A 1 940 ? -30.313 13.047 -23.042 1.00 86.25 940 PHE A CA 1
ATOM 7405 C C . PHE A 1 940 ? -28.888 12.852 -23.594 1.00 86.25 940 PHE A C 1
ATOM 7407 O O . PHE A 1 940 ? -28.680 12.576 -24.775 1.00 86.25 940 PHE A O 1
ATOM 7414 N N . ASN A 1 941 ? -27.904 12.923 -22.695 1.00 85.88 941 ASN A N 1
ATOM 7415 C CA . ASN A 1 941 ? -26.509 12.577 -22.952 1.00 85.88 941 ASN A CA 1
ATOM 7416 C C . ASN A 1 941 ? -26.154 11.278 -22.211 1.00 85.88 941 ASN A C 1
ATOM 7418 O O . ASN A 1 941 ? -26.147 11.240 -20.973 1.00 85.88 941 ASN A O 1
ATOM 7422 N N . LEU A 1 942 ? -25.858 10.211 -22.958 1.00 86.25 942 LEU A N 1
ATOM 7423 C CA . LEU A 1 942 ? -25.572 8.885 -22.404 1.00 86.25 942 LEU A CA 1
ATOM 7424 C C . LEU A 1 942 ? -24.275 8.888 -21.585 1.00 86.25 942 LEU A C 1
ATOM 7426 O O . LEU A 1 942 ? -24.244 8.379 -20.464 1.00 86.25 942 LEU A O 1
ATOM 7430 N N . PHE A 1 943 ? -23.217 9.504 -22.122 1.00 83.69 943 PHE A N 1
ATOM 7431 C CA . PHE A 1 943 ? -21.895 9.525 -21.497 1.00 83.69 943 PHE A CA 1
ATOM 7432 C C . PHE A 1 943 ? -21.933 10.197 -20.121 1.00 83.69 943 PHE A C 1
ATOM 7434 O O . PHE A 1 943 ? -21.466 9.620 -19.136 1.00 83.69 943 PHE A O 1
ATOM 7441 N N . SER A 1 944 ? -22.510 11.393 -20.027 1.00 82.88 944 SER A N 1
ATOM 7442 C CA . SER A 1 944 ? -22.580 12.154 -18.777 1.00 82.88 944 SER A CA 1
ATOM 7443 C C . SER A 1 944 ? -23.558 11.555 -17.770 1.00 82.88 944 SER A C 1
ATOM 7445 O O . SER A 1 944 ? -23.285 11.604 -16.573 1.00 82.88 944 SER A O 1
ATOM 7447 N N . THR A 1 945 ? -24.643 10.924 -18.233 1.00 87.50 945 THR A N 1
ATOM 7448 C CA . THR A 1 945 ? -25.588 10.204 -17.365 1.00 87.50 945 THR A CA 1
ATOM 7449 C C . THR A 1 945 ? -24.937 8.979 -16.715 1.00 87.50 945 THR A C 1
ATOM 7451 O O . THR A 1 945 ? -24.985 8.837 -15.494 1.00 87.50 945 THR A O 1
ATOM 7454 N N . LEU A 1 946 ? -24.264 8.123 -17.494 1.00 86.75 946 LEU A N 1
ATOM 7455 C CA . LEU A 1 946 ? -23.647 6.899 -16.966 1.00 86.75 946 LEU A CA 1
ATOM 7456 C C . LEU A 1 946 ? -22.369 7.169 -16.150 1.00 86.75 946 LEU A C 1
ATOM 7458 O O . LEU A 1 946 ? -22.094 6.457 -15.188 1.00 86.75 946 LEU A O 1
ATOM 7462 N N . ASN A 1 947 ? -21.609 8.226 -16.466 1.00 81.94 947 ASN A N 1
ATOM 7463 C CA . ASN A 1 947 ? -20.410 8.611 -15.706 1.00 81.94 947 ASN A CA 1
ATOM 7464 C C . ASN A 1 947 ? -20.692 9.518 -14.488 1.00 81.94 947 ASN A C 1
ATOM 7466 O O . ASN A 1 947 ? -19.739 9.968 -13.844 1.00 81.94 947 ASN A O 1
ATOM 7470 N N . SER A 1 948 ? -21.954 9.812 -14.149 1.00 79.31 948 SER A N 1
ATOM 7471 C CA . SER A 1 948 ? -22.281 10.795 -13.101 1.00 79.31 948 SER A CA 1
ATOM 7472 C C . SER A 1 948 ? -21.965 10.344 -11.665 1.00 79.31 948 SER A C 1
ATOM 7474 O O . SER A 1 948 ? -22.067 11.141 -10.733 1.00 79.31 948 SER A O 1
ATOM 7476 N N . GLY A 1 949 ? -21.603 9.070 -11.472 1.00 76.62 949 GLY A N 1
ATOM 7477 C CA . GLY A 1 949 ? -21.445 8.448 -10.154 1.00 76.62 949 GLY A CA 1
ATOM 7478 C C . GLY A 1 949 ? -22.756 7.957 -9.526 1.00 76.62 949 GLY A C 1
ATOM 7479 O O . GLY A 1 949 ? -22.746 7.588 -8.356 1.00 76.62 949 GLY A O 1
ATOM 7480 N N . GLN A 1 950 ? -23.861 7.946 -10.284 1.00 85.62 950 GLN A N 1
ATOM 7481 C CA . GLN A 1 950 ? -25.117 7.292 -9.890 1.00 85.62 950 GLN A CA 1
ATOM 7482 C C . GLN A 1 950 ? -25.039 5.765 -10.017 1.00 85.62 950 GLN A C 1
ATOM 7484 O O . GLN A 1 950 ? -25.436 5.055 -9.097 1.00 85.62 950 GLN A O 1
ATOM 7489 N N . ALA A 1 951 ? -24.549 5.277 -11.160 1.00 84.50 951 ALA A N 1
ATOM 7490 C CA . ALA A 1 951 ? -24.463 3.860 -11.499 1.00 84.50 951 ALA A CA 1
ATOM 7491 C C . ALA A 1 951 ? -23.002 3.417 -11.645 1.00 84.50 951 ALA A C 1
ATOM 7493 O O . ALA A 1 951 ? -22.131 4.214 -11.997 1.00 84.50 951 ALA A O 1
ATOM 7494 N N . PHE A 1 952 ? -22.735 2.131 -11.391 1.00 85.25 952 PHE A N 1
ATOM 7495 C CA . PHE A 1 952 ? -21.363 1.604 -11.315 1.00 85.25 952 PHE A CA 1
ATOM 7496 C C . PHE A 1 952 ? -21.107 0.329 -12.133 1.00 85.25 952 PHE A C 1
ATOM 7498 O O . PHE A 1 952 ? -19.942 -0.047 -12.278 1.00 85.25 952 PHE A O 1
ATOM 7505 N N . ARG A 1 953 ? -22.153 -0.331 -12.658 1.00 84.25 953 ARG A N 1
ATOM 7506 C CA . ARG A 1 953 ? -22.058 -1.584 -13.442 1.00 84.25 953 ARG A CA 1
ATOM 7507 C C . ARG A 1 953 ? -22.039 -1.385 -14.965 1.00 84.25 953 ARG A C 1
ATOM 7509 O O . ARG A 1 953 ? -21.762 -2.339 -15.685 1.00 84.25 953 ARG A O 1
ATOM 7516 N N . TRP A 1 954 ? -22.283 -0.170 -15.460 1.00 85.81 954 TRP A N 1
ATOM 7517 C CA . TRP A 1 954 ? -22.157 0.145 -16.886 1.00 85.81 954 TRP A CA 1
ATOM 7518 C C . TRP A 1 954 ? -20.691 0.143 -17.322 1.00 85.81 954 TRP A C 1
ATOM 7520 O O . TRP A 1 954 ? -19.849 0.814 -16.724 1.00 85.81 954 TRP A O 1
ATOM 7530 N N . ALA A 1 955 ? -20.391 -0.603 -18.381 1.00 80.56 955 ALA A N 1
ATOM 7531 C CA . ALA A 1 955 ? -19.054 -0.746 -18.935 1.00 80.56 955 ALA A CA 1
ATOM 7532 C C . ALA A 1 955 ? -19.029 -0.279 -20.392 1.00 80.56 955 ALA A C 1
ATOM 7534 O O . ALA A 1 955 ? -19.805 -0.755 -21.216 1.00 80.56 955 ALA A O 1
ATOM 7535 N N . PHE A 1 956 ? -18.110 0.627 -20.712 1.00 80.69 956 PHE A N 1
ATOM 7536 C CA . PHE A 1 956 ? -17.882 1.069 -22.081 1.00 80.69 956 PHE A CA 1
ATOM 7537 C C . PHE A 1 956 ? -16.879 0.156 -22.799 1.00 80.69 956 PHE A C 1
ATOM 7539 O O . PHE A 1 956 ? -15.788 -0.101 -22.286 1.00 80.69 956 PHE A O 1
ATOM 7546 N N . ASN A 1 957 ? -17.245 -0.306 -23.992 1.00 74.31 957 ASN A N 1
ATOM 7547 C CA . ASN A 1 957 ? -16.426 -1.097 -24.898 1.00 74.31 957 ASN A CA 1
ATOM 7548 C C . ASN A 1 957 ? -15.885 -0.196 -26.020 1.00 74.31 957 ASN A C 1
ATOM 7550 O O . ASN A 1 957 ? -16.595 0.136 -26.971 1.00 74.31 957 ASN A O 1
ATOM 7554 N N . SER A 1 958 ? -14.607 0.174 -25.928 1.00 63.81 958 SER A N 1
ATOM 7555 C CA . SER A 1 958 ? -13.952 1.065 -26.892 1.00 63.81 958 SER A CA 1
ATOM 7556 C C . SER A 1 958 ? -13.694 0.447 -28.267 1.00 63.81 958 SER A C 1
ATOM 7558 O O . SER A 1 958 ? -13.462 1.192 -29.216 1.00 63.81 958 SER A O 1
ATOM 7560 N N . THR A 1 959 ? -13.761 -0.880 -28.409 1.00 58.34 959 THR A N 1
ATOM 7561 C CA . THR A 1 959 ? -13.611 -1.562 -29.706 1.00 58.34 959 THR A CA 1
ATOM 7562 C C . THR A 1 959 ? -14.893 -1.499 -30.539 1.00 58.34 959 THR A C 1
ATOM 7564 O O . THR A 1 959 ? -14.813 -1.465 -31.764 1.00 58.34 959 THR A O 1
ATOM 7567 N N . LEU A 1 960 ? -16.062 -1.451 -29.887 1.00 63.97 960 LEU A N 1
ATOM 7568 C CA . LEU A 1 960 ? -17.376 -1.359 -30.545 1.00 63.97 960 LEU A CA 1
ATOM 7569 C C . LEU A 1 960 ? -18.014 0.042 -30.468 1.00 63.97 960 LEU A C 1
ATOM 7571 O O . LEU A 1 960 ? -18.941 0.332 -31.215 1.00 63.97 960 LEU A O 1
ATOM 7575 N N . ASN A 1 961 ? -17.510 0.919 -29.590 1.00 75.00 961 ASN A N 1
ATOM 7576 C CA . ASN A 1 961 ? -18.142 2.188 -29.202 1.00 75.00 961 ASN A CA 1
ATOM 7577 C C . ASN A 1 961 ? -19.528 2.002 -28.536 1.00 75.00 961 ASN A C 1
ATOM 7579 O O . ASN A 1 961 ? -20.429 2.825 -28.692 1.00 75.00 961 ASN A O 1
ATOM 7583 N N . GLU A 1 962 ? -19.683 0.919 -27.766 1.00 83.31 962 GLU A N 1
ATOM 7584 C CA . GLU A 1 962 ? -20.934 0.510 -27.107 1.00 83.31 962 GLU A CA 1
ATOM 7585 C C . GLU A 1 962 ? -20.820 0.563 -25.573 1.00 83.31 962 GLU A C 1
ATOM 7587 O O . GLU A 1 962 ? -19.787 0.244 -24.987 1.00 83.31 962 GLU A O 1
ATOM 7592 N N . TRP A 1 963 ? -21.912 0.923 -24.903 1.00 84.12 963 TRP A N 1
ATOM 7593 C CA . TRP A 1 963 ? -22.113 0.817 -23.460 1.00 84.12 963 TRP A CA 1
ATOM 7594 C C . TRP A 1 963 ? -22.908 -0.447 -23.143 1.00 84.12 963 TRP A C 1
ATOM 7596 O O . TRP A 1 963 ? -24.065 -0.572 -23.537 1.00 84.12 963 TRP A O 1
ATOM 7606 N N . HIS A 1 964 ? -22.301 -1.374 -22.405 1.00 85.44 964 HIS A N 1
ATOM 7607 C CA . HIS A 1 964 ? -22.949 -2.590 -21.923 1.00 85.44 964 HIS A CA 1
ATOM 7608 C C . HIS A 1 964 ? -23.383 -2.395 -20.465 1.00 85.44 964 HIS A C 1
ATOM 7610 O O . HIS A 1 964 ? -22.571 -2.012 -19.618 1.00 85.44 964 HIS A O 1
ATOM 7616 N N . GLY A 1 965 ? -24.639 -2.703 -20.153 1.00 84.81 965 GLY A N 1
ATOM 7617 C CA . GLY A 1 965 ? -25.193 -2.648 -18.800 1.00 84.81 965 GLY A CA 1
ATOM 7618 C C . GLY A 1 965 ? -26.204 -3.757 -18.551 1.00 84.81 965 GLY A C 1
ATOM 7619 O O . GLY A 1 965 ? -26.539 -4.522 -19.454 1.00 84.81 965 GLY A O 1
ATOM 7620 N N . VAL A 1 966 ? -26.683 -3.858 -17.313 1.00 84.62 966 VAL A N 1
ATOM 7621 C CA . VAL A 1 966 ? -27.701 -4.835 -16.912 1.00 84.62 966 VAL A CA 1
ATOM 7622 C C . VAL A 1 966 ? -28.823 -4.090 -16.199 1.00 84.62 966 VAL A C 1
ATOM 7624 O O . VAL A 1 966 ? -28.561 -3.397 -15.220 1.00 84.62 966 VAL A O 1
ATOM 7627 N N . ILE A 1 967 ? -30.057 -4.243 -16.677 1.00 83.88 967 ILE A N 1
ATOM 7628 C CA . ILE A 1 967 ? -31.279 -3.687 -16.073 1.00 83.88 967 ILE A CA 1
ATOM 7629 C C . ILE A 1 967 ? -32.257 -4.854 -15.932 1.00 83.88 967 ILE A C 1
ATOM 7631 O O . ILE A 1 967 ? -32.425 -5.610 -16.885 1.00 83.88 967 ILE A O 1
ATOM 7635 N N . ASN A 1 968 ? -32.871 -5.036 -14.758 1.00 79.62 968 ASN A N 1
ATOM 7636 C CA . ASN A 1 968 ? -33.845 -6.111 -14.501 1.00 79.62 968 ASN A CA 1
ATOM 7637 C C . ASN A 1 968 ? -33.352 -7.519 -14.913 1.00 79.62 968 ASN A C 1
ATOM 7639 O O . ASN A 1 968 ? -34.099 -8.331 -15.447 1.00 79.62 968 ASN A O 1
ATOM 7643 N N . ASN A 1 969 ? -32.066 -7.802 -14.660 1.00 78.31 969 ASN A N 1
ATOM 7644 C CA . ASN A 1 969 ? -31.327 -9.004 -15.086 1.00 78.31 969 ASN A CA 1
ATOM 7645 C C . ASN A 1 969 ? -31.213 -9.239 -16.607 1.00 78.31 969 ASN A C 1
ATOM 7647 O O . ASN A 1 969 ? -30.609 -10.229 -17.012 1.00 78.31 969 ASN A O 1
ATOM 7651 N N . GLN A 1 970 ? -31.674 -8.314 -17.451 1.00 80.50 970 GLN A N 1
ATOM 7652 C CA . GLN A 1 970 ? -31.440 -8.332 -18.894 1.00 80.50 970 GLN A CA 1
ATOM 7653 C C . GLN A 1 970 ? -30.205 -7.496 -19.272 1.00 80.50 970 GLN A C 1
ATOM 7655 O O . GLN A 1 970 ? -29.978 -6.410 -18.731 1.00 80.50 970 GLN A O 1
ATOM 7660 N N . LEU A 1 971 ? -29.402 -8.000 -20.215 1.00 82.81 971 LEU A N 1
ATOM 7661 C CA . LEU A 1 971 ? -28.292 -7.263 -20.823 1.00 82.81 971 LEU A CA 1
ATOM 7662 C C . LEU A 1 971 ? -28.830 -6.203 -21.794 1.00 82.81 971 LEU A C 1
ATOM 7664 O O . LEU A 1 971 ? -29.592 -6.524 -22.704 1.00 82.81 971 LEU A O 1
ATOM 7668 N N . TRP A 1 972 ? -28.359 -4.966 -21.650 1.00 85.19 972 TRP A N 1
ATOM 7669 C CA . TRP A 1 972 ? -28.640 -3.863 -22.568 1.00 85.19 972 TRP A CA 1
ATOM 7670 C C . TRP A 1 972 ? -27.345 -3.349 -23.195 1.00 85.19 972 TRP A C 1
ATOM 7672 O O . TRP A 1 972 ? -26.348 -3.138 -22.497 1.00 85.19 972 TRP A O 1
ATOM 7682 N N . ARG A 1 973 ? -27.371 -3.125 -24.514 1.00 85.75 973 ARG A N 1
ATOM 7683 C CA . ARG A 1 973 ? -26.292 -2.478 -25.273 1.00 85.75 973 ARG A CA 1
ATOM 7684 C C . ARG A 1 973 ? -26.810 -1.157 -25.833 1.00 85.75 973 ARG A C 1
ATOM 7686 O O . ARG A 1 973 ? -27.828 -1.142 -26.521 1.00 85.75 973 ARG A O 1
ATOM 7693 N N . LEU A 1 974 ? -26.136 -0.062 -25.493 1.00 87.69 974 LEU A N 1
ATOM 7694 C CA . LEU A 1 974 ? -26.497 1.308 -25.864 1.00 87.69 974 LEU A CA 1
ATOM 7695 C C . LEU A 1 974 ? -25.326 1.983 -26.582 1.00 87.69 974 LEU A C 1
ATOM 7697 O O . LEU A 1 974 ? -24.174 1.748 -26.223 1.00 87.69 974 LEU A O 1
ATOM 7701 N N . ARG A 1 975 ? -25.581 2.875 -27.537 1.00 86.81 975 ARG A N 1
ATOM 7702 C CA . ARG A 1 975 ? -24.535 3.697 -28.167 1.00 86.81 975 ARG A CA 1
ATOM 7703 C C . ARG A 1 975 ? -25.021 5.114 -28.451 1.00 86.81 975 ARG A C 1
ATOM 7705 O O . ARG A 1 975 ? -26.214 5.362 -28.586 1.00 86.81 975 ARG A O 1
ATOM 7712 N N . GLN A 1 976 ? -24.081 6.044 -28.546 1.00 83.81 976 GLN A N 1
ATOM 7713 C CA . GLN A 1 976 ? -24.309 7.416 -28.992 1.00 83.81 976 GLN A CA 1
ATOM 7714 C C . GLN A 1 976 ? -23.059 7.818 -29.779 1.00 83.81 976 GLN A C 1
ATOM 7716 O O . GLN A 1 976 ? -21.959 7.773 -29.232 1.00 83.81 976 GLN A O 1
ATOM 7721 N N . GLU A 1 977 ? -23.201 8.111 -31.074 1.00 73.25 977 GLU A N 1
ATOM 7722 C CA . GLU A 1 977 ? -22.044 8.416 -31.935 1.00 73.25 977 GLU A CA 1
ATOM 7723 C C . GLU A 1 977 ? -21.425 9.783 -31.606 1.00 73.25 977 GLU A C 1
ATOM 7725 O O . GLU A 1 977 ? -20.206 9.901 -31.530 1.00 73.25 977 GLU A O 1
ATOM 7730 N N . ASP A 1 978 ? -22.273 10.789 -31.376 1.00 71.69 978 ASP A N 1
ATOM 7731 C CA . ASP A 1 978 ? -21.911 12.170 -31.050 1.00 71.69 978 ASP A CA 1
ATOM 7732 C C . ASP A 1 978 ? -22.912 12.747 -30.036 1.00 71.69 978 ASP A C 1
ATOM 7734 O O . ASP A 1 978 ? -24.089 12.380 -30.047 1.00 71.69 978 ASP A O 1
ATOM 7738 N N . ASP A 1 979 ? -22.486 13.738 -29.242 1.00 69.19 979 ASP A N 1
ATOM 7739 C CA . ASP A 1 979 ? -23.350 14.507 -28.319 1.00 69.19 979 ASP A CA 1
ATOM 7740 C C . ASP A 1 979 ? -24.534 15.217 -29.036 1.00 69.19 979 ASP A C 1
ATOM 7742 O O . ASP A 1 979 ? -25.464 15.699 -28.393 1.00 69.19 979 ASP A O 1
ATOM 7746 N N . SER A 1 980 ? -24.501 15.302 -30.373 1.00 67.56 980 SER A N 1
ATOM 7747 C CA . SER A 1 980 ? -25.522 15.900 -31.246 1.00 67.56 980 SER A CA 1
ATOM 7748 C C . SER A 1 980 ? -26.502 14.895 -31.869 1.00 67.56 980 SER A C 1
ATOM 7750 O O . SER A 1 980 ? -27.390 15.307 -32.618 1.00 67.56 980 SER A O 1
ATOM 7752 N N . LYS A 1 981 ? -26.360 13.593 -31.583 1.00 78.88 981 LYS A N 1
ATOM 7753 C CA . LYS A 1 981 ? -27.189 12.502 -32.127 1.00 78.88 981 LYS A CA 1
ATOM 7754 C C . LYS A 1 981 ? -27.997 11.803 -31.026 1.00 78.88 981 LYS A C 1
ATOM 7756 O O . LYS A 1 981 ? -27.563 11.801 -29.870 1.00 78.88 981 LYS A O 1
ATOM 7761 N N . PRO A 1 982 ? -29.167 11.218 -31.350 1.00 81.06 982 PRO A N 1
ATOM 7762 C CA . PRO A 1 982 ? -29.954 10.456 -30.385 1.00 81.06 982 PRO A CA 1
ATOM 7763 C C . PRO A 1 982 ? -29.191 9.216 -29.902 1.00 81.06 982 PRO A C 1
ATOM 7765 O O . PRO A 1 982 ? -28.298 8.704 -30.577 1.00 81.06 982 PRO A O 1
ATOM 7768 N N . VAL A 1 983 ? -29.563 8.731 -28.720 1.00 84.50 983 VAL A N 1
ATOM 7769 C CA . VAL A 1 983 ? -29.043 7.480 -28.156 1.00 84.50 983 VAL A CA 1
ATOM 7770 C C . VAL A 1 983 ? -29.736 6.297 -28.826 1.00 84.50 983 VAL A C 1
ATOM 7772 O O . VAL A 1 983 ? -30.956 6.298 -28.968 1.00 84.50 983 VAL A O 1
ATOM 7775 N N . GLU A 1 984 ? -28.978 5.273 -29.198 1.00 85.94 984 GLU A N 1
ATOM 7776 C CA . GLU A 1 984 ? -29.490 4.040 -29.799 1.00 85.94 984 GLU A CA 1
ATOM 7777 C C . GLU A 1 984 ? -29.335 2.852 -28.850 1.00 85.94 984 GLU A C 1
ATOM 7779 O O . GLU A 1 984 ? -28.381 2.790 -28.073 1.00 85.94 984 GLU A O 1
ATOM 7784 N N . TYR A 1 985 ? -30.256 1.894 -28.933 1.00 85.81 985 TYR A N 1
ATOM 7785 C CA . TYR A 1 985 ? -30.239 0.649 -28.170 1.00 85.81 985 TYR A CA 1
ATOM 7786 C C . TYR A 1 985 ? -30.319 -0.566 -29.099 1.00 85.81 985 TYR A C 1
ATOM 7788 O O . TYR A 1 985 ? -30.965 -0.510 -30.144 1.00 85.81 985 TYR A O 1
ATOM 7796 N N . TYR A 1 986 ? -29.665 -1.663 -28.720 1.00 80.81 986 TYR A N 1
ATOM 7797 C CA . TYR A 1 986 ? -29.821 -2.958 -29.381 1.00 80.81 986 TYR A CA 1
ATOM 7798 C C . TYR A 1 986 ? -30.982 -3.725 -28.748 1.00 80.81 986 TYR A C 1
ATOM 7800 O O . TYR A 1 986 ? -31.009 -3.878 -27.523 1.00 80.81 986 TYR A O 1
ATOM 7808 N N . PHE A 1 987 ? -31.906 -4.254 -29.550 1.00 73.94 987 PHE A N 1
ATOM 7809 C CA . PHE A 1 987 ? -32.915 -5.196 -29.064 1.00 73.94 987 PHE A CA 1
ATOM 7810 C C . PHE A 1 987 ? -33.353 -6.168 -30.159 1.00 73.94 987 PHE A C 1
ATOM 7812 O O . PHE A 1 987 ? -33.735 -5.763 -31.250 1.00 73.94 987 PHE A O 1
ATOM 7819 N N . ASP A 1 988 ? -33.340 -7.466 -29.855 1.00 57.84 988 ASP A N 1
ATOM 7820 C CA . ASP A 1 988 ? -33.455 -8.521 -30.874 1.00 57.84 988 ASP A CA 1
ATOM 7821 C C . ASP A 1 988 ? -34.891 -8.773 -31.385 1.00 57.84 988 ASP A C 1
ATOM 7823 O O . ASP A 1 988 ? -35.141 -9.628 -32.231 1.00 57.84 988 ASP A O 1
ATOM 7827 N N . LYS A 1 989 ? -35.866 -8.006 -30.882 1.00 58.44 989 LYS A N 1
ATOM 7828 C CA . LYS A 1 989 ? -37.267 -8.022 -31.323 1.00 58.44 989 LYS A CA 1
ATOM 7829 C C . LYS A 1 989 ? -37.680 -6.612 -31.726 1.00 58.44 989 LYS A C 1
ATOM 7831 O O . LYS A 1 989 ? -37.533 -5.686 -30.937 1.00 58.44 989 LYS A O 1
ATOM 7836 N N . LYS A 1 990 ? -38.294 -6.446 -32.899 1.00 48.84 990 LYS A N 1
ATOM 7837 C CA . LYS A 1 990 ? -38.917 -5.166 -33.269 1.00 48.84 990 LYS A CA 1
ATOM 7838 C C . LYS A 1 990 ? -40.098 -4.869 -32.339 1.00 48.84 990 LYS A C 1
ATOM 7840 O O . LYS A 1 990 ? -41.127 -5.537 -32.427 1.00 48.84 990 LYS A O 1
ATOM 7845 N N . LEU A 1 991 ? -39.958 -3.860 -31.481 1.00 56.91 991 LEU A N 1
ATOM 7846 C CA . LEU A 1 991 ? -41.077 -3.215 -30.793 1.00 56.91 991 LEU A CA 1
ATOM 7847 C C . LEU A 1 991 ? -41.432 -1.899 -31.494 1.00 56.91 991 LEU A C 1
ATOM 7849 O O . LEU A 1 991 ? -40.554 -1.161 -31.929 1.00 56.91 991 LEU A O 1
ATOM 7853 N N . ASN A 1 992 ? -42.726 -1.580 -31.538 1.00 50.47 992 ASN A N 1
ATOM 7854 C CA . ASN A 1 992 ? -43.217 -0.293 -32.049 1.00 50.47 992 ASN A CA 1
ATOM 7855 C C . ASN A 1 992 ? -43.057 0.856 -31.029 1.00 50.47 992 ASN A C 1
ATOM 7857 O O . ASN A 1 992 ? -43.167 2.019 -31.403 1.00 50.47 992 ASN A O 1
ATOM 7861 N N . ASN A 1 993 ? -42.805 0.529 -29.756 1.00 60.75 993 ASN A N 1
ATOM 7862 C CA . ASN A 1 993 ? -42.669 1.465 -28.638 1.00 60.75 993 ASN A CA 1
ATOM 7863 C C . ASN A 1 993 ? -41.299 1.303 -27.957 1.00 60.75 993 ASN A C 1
ATOM 7865 O O . ASN A 1 993 ? -40.688 0.236 -28.025 1.00 60.75 993 ASN A O 1
ATOM 7869 N N . ILE A 1 994 ? -40.852 2.342 -27.245 1.00 68.88 994 ILE A N 1
ATOM 7870 C CA . ILE A 1 994 ? -39.653 2.296 -26.390 1.00 68.88 994 ILE A CA 1
ATOM 7871 C C . ILE A 1 994 ? -39.823 1.188 -25.327 1.00 68.88 994 ILE A C 1
ATOM 7873 O O . ILE A 1 994 ? -40.883 1.140 -24.696 1.00 68.88 994 ILE A O 1
ATOM 7877 N N . PRO A 1 995 ? -38.811 0.334 -25.073 1.00 79.06 995 PRO A N 1
ATOM 7878 C CA . PRO A 1 995 ? -38.857 -0.638 -23.986 1.00 79.06 995 PRO A CA 1
ATOM 7879 C C . PRO A 1 995 ? -39.086 0.025 -22.624 1.00 79.06 995 PRO A C 1
ATOM 7881 O O . PRO A 1 995 ? -38.399 0.986 -22.265 1.00 79.06 995 PRO A O 1
ATOM 7884 N N . SER A 1 996 ? -40.026 -0.520 -21.850 1.00 79.38 996 SER A N 1
ATOM 7885 C CA . SER A 1 996 ? -40.419 -0.006 -20.532 1.00 79.38 996 SER A CA 1
ATOM 7886 C C . SER A 1 996 ? -39.240 0.134 -19.571 1.00 79.38 996 SER A C 1
ATOM 7888 O O . SER A 1 996 ? -39.154 1.129 -18.859 1.00 79.38 996 SER A O 1
ATOM 7890 N N . ASP A 1 997 ? -38.300 -0.811 -19.597 1.00 81.44 997 ASP A N 1
ATOM 7891 C CA . ASP A 1 997 ? -37.120 -0.824 -18.730 1.00 81.44 997 ASP A CA 1
ATOM 7892 C C . ASP A 1 997 ? -36.191 0.367 -18.993 1.00 81.44 997 ASP A C 1
ATOM 7894 O O . ASP A 1 997 ? -35.704 0.987 -18.051 1.00 81.44 997 ASP A O 1
ATOM 7898 N N . LEU A 1 998 ? -35.980 0.740 -20.262 1.00 85.19 998 LEU A N 1
ATOM 7899 C CA . LEU A 1 998 ? -35.178 1.914 -20.623 1.00 85.19 998 LEU A CA 1
ATOM 7900 C C . LEU A 1 998 ? -35.908 3.221 -20.286 1.00 85.19 998 LEU A C 1
ATOM 7902 O O . LEU A 1 998 ? -35.277 4.179 -19.835 1.00 85.19 998 LEU A O 1
ATOM 7906 N N . LEU A 1 999 ? -37.230 3.257 -20.484 1.00 86.00 999 LEU A N 1
ATOM 7907 C CA . LEU A 1 999 ? -38.070 4.416 -20.183 1.00 86.00 999 LEU A CA 1
ATOM 7908 C C . LEU A 1 999 ? -38.090 4.724 -18.677 1.00 86.00 999 LEU A C 1
ATOM 7910 O O . LEU A 1 999 ? -37.887 5.878 -18.292 1.00 86.00 999 LEU A O 1
ATOM 7914 N N . ASP A 1 1000 ? -38.267 3.698 -17.839 1.00 85.94 1000 ASP A N 1
ATOM 7915 C CA . ASP A 1 1000 ? -38.273 3.798 -16.375 1.00 85.94 1000 ASP A CA 1
ATOM 7916 C C . ASP A 1 1000 ? -36.874 4.131 -15.825 1.00 85.94 1000 ASP A C 1
ATOM 7918 O O . ASP A 1 1000 ? -36.709 5.134 -15.120 1.00 85.94 1000 ASP A O 1
ATOM 7922 N N . TYR A 1 1001 ? -35.850 3.356 -16.219 1.00 89.00 1001 TYR A N 1
ATOM 7923 C CA . TYR A 1 1001 ? -34.478 3.455 -15.698 1.00 89.00 1001 TYR A CA 1
ATOM 7924 C C . TYR A 1 1001 ? -33.820 4.814 -15.962 1.00 89.00 1001 TYR A C 1
ATOM 7926 O O . TYR A 1 1001 ? -33.130 5.340 -15.087 1.00 89.00 1001 TYR A O 1
ATOM 7934 N N . PHE A 1 1002 ? -34.035 5.403 -17.143 1.00 89.19 1002 PHE A N 1
ATOM 7935 C CA . PHE A 1 1002 ? -33.497 6.724 -17.494 1.00 89.19 1002 PHE A CA 1
ATOM 7936 C C . PHE A 1 1002 ? -34.472 7.884 -17.225 1.00 89.19 1002 PHE A C 1
ATOM 7938 O O . PHE A 1 1002 ? -34.130 9.026 -17.540 1.00 89.19 1002 PHE A O 1
ATOM 7945 N N . ARG A 1 1003 ? -35.666 7.622 -16.663 1.00 87.62 1003 ARG A N 1
ATOM 7946 C CA . ARG A 1 1003 ? -36.740 8.618 -16.458 1.00 87.62 1003 ARG A CA 1
ATOM 7947 C C . ARG A 1 1003 ? -37.006 9.434 -17.728 1.00 87.62 1003 ARG A C 1
ATOM 7949 O O . ARG A 1 1003 ? -36.879 10.661 -17.740 1.00 87.62 1003 ARG A O 1
ATOM 7956 N N . LEU A 1 1004 ? -37.275 8.740 -18.837 1.00 84.62 1004 LEU A N 1
ATOM 7957 C CA . LEU A 1 1004 ? -37.473 9.363 -20.158 1.00 84.62 1004 LEU A CA 1
ATOM 7958 C C . LEU A 1 1004 ? -38.823 10.098 -20.278 1.00 84.62 1004 LEU A C 1
ATOM 7960 O O . LEU A 1 1004 ? -39.000 10.914 -21.176 1.00 84.62 1004 LEU A O 1
ATOM 7964 N N . ASP A 1 1005 ? -39.728 9.847 -19.331 1.00 82.62 1005 ASP A N 1
ATOM 7965 C CA . ASP A 1 1005 ? -40.987 10.554 -19.078 1.00 82.62 1005 ASP A CA 1
ATOM 7966 C C . ASP A 1 1005 ? -40.805 12.042 -18.716 1.00 82.62 1005 ASP A C 1
ATOM 7968 O O . ASP A 1 1005 ? -41.655 12.875 -19.029 1.00 82.62 1005 ASP A O 1
ATOM 7972 N N . THR A 1 1006 ? -39.691 12.396 -18.074 1.00 84.19 1006 THR A N 1
ATOM 7973 C CA . THR A 1 1006 ? -39.447 13.752 -17.564 1.00 84.19 1006 THR A CA 1
ATOM 7974 C C . THR A 1 1006 ? -38.785 14.650 -18.622 1.00 84.19 1006 THR A C 1
ATOM 7976 O O . THR A 1 1006 ? -37.763 14.285 -19.211 1.00 84.19 1006 THR A O 1
ATOM 7979 N N . ASN A 1 1007 ? -39.315 15.859 -18.847 1.00 83.94 1007 ASN A N 1
ATOM 7980 C CA . ASN A 1 1007 ? -38.700 16.858 -19.734 1.00 83.94 1007 ASN A CA 1
ATOM 7981 C C . ASN A 1 1007 ? -37.578 17.623 -19.006 1.00 83.94 1007 ASN A C 1
ATOM 7983 O O . ASN A 1 1007 ? -37.842 18.362 -18.056 1.00 83.94 1007 ASN A O 1
ATOM 7987 N N . LEU A 1 1008 ? -36.329 17.464 -19.452 1.00 84.19 1008 LEU A N 1
ATOM 7988 C CA . LEU A 1 1008 ? -35.168 18.007 -18.742 1.00 84.19 1008 LEU A CA 1
ATOM 7989 C C . LEU A 1 1008 ? -34.965 19.500 -19.029 1.00 84.19 1008 LEU A C 1
ATOM 7991 O O . LEU A 1 1008 ? -34.652 20.253 -18.108 1.00 84.19 1008 LEU A O 1
ATOM 7995 N N . SER A 1 1009 ? -35.191 19.955 -20.266 1.00 82.50 1009 SER A N 1
ATOM 7996 C CA . SER A 1 1009 ? -35.064 21.379 -20.617 1.00 82.50 1009 SER A CA 1
ATOM 7997 C C . SER A 1 1009 ? -35.997 22.288 -19.803 1.00 82.50 1009 SER A C 1
ATOM 7999 O O . SER A 1 1009 ? -35.611 23.410 -19.472 1.00 82.50 1009 SER A O 1
ATOM 8001 N N . SER A 1 1010 ? -37.185 21.806 -19.421 1.00 85.00 1010 SER A N 1
ATOM 8002 C CA . SER A 1 1010 ? -38.111 22.539 -18.542 1.00 85.00 1010 SER A CA 1
ATOM 8003 C C . SER A 1 1010 ? -37.554 22.701 -17.123 1.00 85.00 1010 SER A C 1
ATOM 8005 O O . SER A 1 1010 ? -37.562 23.808 -16.587 1.00 85.00 1010 SER A O 1
ATOM 8007 N N . LEU A 1 1011 ? -37.000 21.629 -16.543 1.00 85.94 1011 LEU A N 1
ATOM 8008 C CA . LEU A 1 1011 ? -36.389 21.664 -15.208 1.00 85.94 1011 LEU A CA 1
ATOM 8009 C C . LEU A 1 1011 ? -35.117 22.523 -15.173 1.00 85.94 1011 LEU A C 1
ATOM 8011 O O . LEU A 1 1011 ? -34.922 23.297 -14.242 1.00 85.94 1011 LEU A O 1
ATOM 8015 N N . VAL A 1 1012 ? -34.276 22.451 -16.211 1.00 84.12 1012 VAL A N 1
ATOM 8016 C CA . VAL A 1 1012 ? -33.076 23.301 -16.313 1.00 84.12 1012 VAL A CA 1
ATOM 8017 C C . VAL A 1 1012 ? -33.453 24.783 -16.365 1.00 84.12 1012 VAL A C 1
ATOM 8019 O O . VAL A 1 1012 ? -32.793 25.585 -15.708 1.00 84.12 1012 VAL A O 1
ATOM 8022 N N . LYS A 1 1013 ? -34.537 25.153 -17.065 1.00 84.19 1013 LYS A N 1
ATOM 8023 C CA . LYS A 1 1013 ? -35.060 26.529 -17.051 1.00 84.19 1013 LYS A CA 1
ATOM 8024 C C . LYS A 1 1013 ? -35.506 26.950 -15.647 1.00 84.19 1013 LYS A C 1
ATOM 8026 O O . LYS A 1 1013 ? -35.102 28.016 -15.194 1.00 84.19 1013 LYS A O 1
ATOM 8031 N N . GLU A 1 1014 ? -36.269 26.110 -14.945 1.00 86.75 1014 GLU A N 1
ATOM 8032 C CA . GLU A 1 1014 ? -36.701 26.383 -13.566 1.00 86.75 1014 GLU A CA 1
ATOM 8033 C C . GLU A 1 1014 ? -35.507 26.560 -12.608 1.00 86.75 1014 GLU A C 1
ATOM 8035 O O . GLU A 1 1014 ? -35.483 27.500 -11.813 1.00 86.75 1014 GLU A O 1
ATOM 8040 N N . TRP A 1 1015 ? -34.476 25.715 -12.698 1.00 88.81 1015 TRP A N 1
ATOM 8041 C CA . TRP A 1 1015 ? -33.277 25.860 -11.865 1.00 88.81 1015 TRP A CA 1
ATOM 8042 C C . TRP A 1 1015 ? -32.458 27.105 -12.215 1.00 88.81 1015 TRP A C 1
ATOM 8044 O O . TRP A 1 1015 ? -31.950 27.754 -11.304 1.00 88.81 1015 TRP A O 1
ATOM 8054 N N . SER A 1 1016 ? -32.3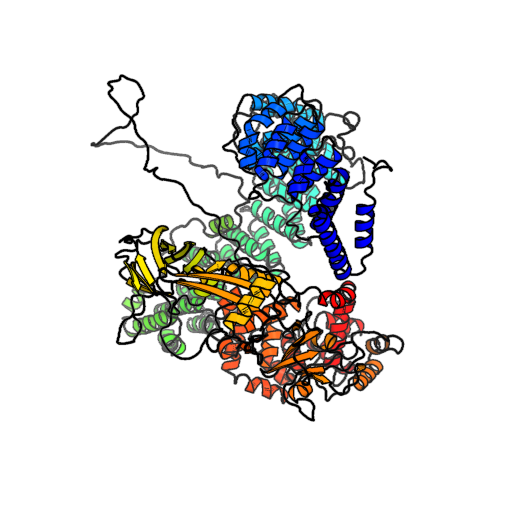58 27.481 -13.495 1.00 85.25 1016 SER A N 1
ATOM 8055 C CA . SER A 1 1016 ? -31.723 28.740 -13.910 1.00 85.25 1016 SER A CA 1
ATOM 8056 C C . SER A 1 1016 ? -32.493 29.982 -13.444 1.00 85.25 1016 SER A C 1
ATOM 8058 O O . SER A 1 1016 ? -31.865 30.998 -13.173 1.00 85.25 1016 SER A O 1
ATOM 8060 N N . GLU A 1 1017 ? -33.820 29.914 -13.302 1.00 85.44 1017 GLU A N 1
ATOM 8061 C CA . GLU A 1 1017 ? -34.636 31.008 -12.745 1.00 85.44 1017 GLU A CA 1
ATOM 8062 C C . GLU A 1 1017 ? -34.511 31.127 -11.213 1.00 85.44 1017 GLU A C 1
ATOM 8064 O O . GLU A 1 1017 ? -34.668 32.219 -10.666 1.00 85.44 1017 GLU A O 1
ATOM 8069 N N . ARG A 1 1018 ? -34.197 30.026 -10.512 1.00 83.88 1018 ARG A N 1
ATOM 8070 C CA . ARG A 1 1018 ? -34.072 29.980 -9.040 1.00 83.88 1018 ARG A CA 1
ATOM 8071 C C . ARG A 1 1018 ? -32.638 30.120 -8.508 1.00 83.88 1018 ARG A C 1
ATOM 8073 O O . ARG A 1 1018 ? -32.456 30.564 -7.376 1.00 83.88 1018 ARG A O 1
ATOM 8080 N N . ASP A 1 1019 ? -31.617 29.729 -9.272 1.00 84.62 1019 ASP A N 1
ATOM 8081 C CA . ASP A 1 1019 ? -30.221 29.672 -8.821 1.00 84.62 1019 ASP A CA 1
ATOM 8082 C C . ASP A 1 1019 ? -29.251 30.239 -9.873 1.00 84.62 1019 ASP A C 1
ATOM 8084 O O . ASP A 1 1019 ? -29.024 29.658 -10.939 1.00 84.62 1019 ASP A O 1
ATOM 8088 N N . LYS A 1 1020 ? -28.583 31.342 -9.508 1.00 82.56 1020 LYS A N 1
ATOM 8089 C CA . LYS A 1 1020 ? -27.572 32.034 -10.326 1.00 82.56 1020 LYS A CA 1
ATOM 8090 C C . LYS A 1 1020 ? -26.448 31.117 -10.818 1.00 82.56 1020 LYS A C 1
ATOM 8092 O O . LYS A 1 1020 ? -25.812 31.411 -11.828 1.00 82.56 1020 LYS A O 1
ATOM 8097 N N . TRP A 1 1021 ? -26.162 30.009 -10.134 1.00 85.19 1021 TRP A N 1
ATOM 8098 C CA . TRP A 1 1021 ? -25.180 29.036 -10.610 1.00 85.19 1021 TRP A CA 1
ATOM 8099 C C . TRP A 1 1021 ? -25.655 28.303 -11.876 1.00 85.19 1021 TRP A C 1
ATOM 8101 O O . TRP A 1 1021 ? -24.870 28.122 -12.808 1.00 85.19 1021 TRP A O 1
ATOM 8111 N N . PHE A 1 1022 ? -26.936 27.927 -11.936 1.00 83.31 1022 PHE A N 1
ATOM 8112 C CA . PHE A 1 1022 ? -27.551 27.329 -13.125 1.00 83.31 1022 PHE A CA 1
ATOM 8113 C C . PHE A 1 1022 ? -27.763 28.378 -14.227 1.00 83.31 1022 PHE A C 1
ATOM 8115 O O . PHE A 1 1022 ? -27.525 28.080 -15.396 1.00 83.31 1022 PHE A O 1
ATOM 8122 N N . GLU A 1 1023 ? -28.140 29.610 -13.871 1.00 81.94 1023 GLU A N 1
ATOM 8123 C CA . GLU A 1 1023 ? -28.242 30.755 -14.793 1.00 81.94 1023 GLU A CA 1
ATOM 8124 C C . GLU A 1 1023 ? -26.934 30.982 -15.571 1.00 81.94 1023 GLU A C 1
ATOM 8126 O O . GLU A 1 1023 ? -26.910 30.910 -16.800 1.00 81.94 1023 GLU A O 1
ATOM 8131 N N . ASN A 1 1024 ? -25.820 31.181 -14.854 1.00 78.88 1024 ASN A N 1
ATOM 8132 C CA . ASN A 1 1024 ? -24.518 31.452 -15.466 1.00 78.88 1024 ASN A CA 1
ATOM 8133 C C . ASN A 1 1024 ? -24.055 30.301 -16.374 1.00 78.88 1024 ASN A C 1
ATOM 8135 O O . ASN A 1 1024 ? -23.484 30.541 -17.440 1.00 78.88 1024 ASN A O 1
ATOM 8139 N N . ARG A 1 1025 ? -24.289 29.046 -15.964 1.00 74.56 1025 ARG A N 1
ATOM 8140 C CA . ARG A 1 1025 ? -23.704 27.867 -16.620 1.00 74.56 1025 ARG A CA 1
ATOM 8141 C C . ARG A 1 1025 ? -24.478 27.392 -17.852 1.00 74.56 1025 ARG A C 1
ATOM 8143 O O . ARG A 1 1025 ? -23.848 26.928 -18.801 1.00 74.56 1025 ARG A O 1
ATOM 8150 N N . PHE A 1 1026 ? -25.801 27.554 -17.869 1.00 73.50 1026 PHE A N 1
ATOM 8151 C CA . PHE A 1 1026 ? -26.672 27.200 -19.004 1.00 73.50 1026 PHE A CA 1
ATOM 8152 C C . PHE A 1 1026 ? -27.109 28.419 -19.846 1.00 73.50 1026 PHE A C 1
ATOM 8154 O O . PHE A 1 1026 ? -28.073 28.343 -20.612 1.00 73.50 1026 PHE A O 1
ATOM 8161 N N . SER A 1 1027 ? -26.377 29.530 -19.723 1.00 66.38 1027 SER A N 1
ATOM 8162 C CA . SER A 1 1027 ? -26.509 30.738 -20.545 1.00 66.38 1027 SER A CA 1
ATOM 8163 C C . SER A 1 1027 ? -26.301 30.462 -22.048 1.00 66.38 1027 SER A C 1
ATOM 8165 O O . SER A 1 1027 ? -25.714 29.459 -22.451 1.00 66.38 1027 SER A O 1
ATOM 8167 N N . LYS A 1 1028 ? -26.818 31.342 -22.921 1.00 54.19 1028 LYS A N 1
ATOM 8168 C CA . LYS A 1 1028 ? -26.913 31.068 -24.373 1.00 54.19 1028 LYS A CA 1
ATOM 8169 C C . LYS A 1 1028 ? -25.565 30.879 -25.084 1.00 54.19 1028 LYS A C 1
ATOM 8171 O O . LYS A 1 1028 ? -25.533 30.195 -26.105 1.00 54.19 1028 LYS A O 1
ATOM 8176 N N . ASP A 1 1029 ? -24.482 31.426 -24.537 1.00 47.06 1029 ASP A N 1
ATOM 8177 C CA . ASP A 1 1029 ? -23.146 31.367 -25.139 1.00 47.06 1029 ASP A CA 1
ATOM 8178 C C . ASP A 1 1029 ? -22.367 30.081 -24.781 1.00 47.06 1029 ASP A C 1
ATOM 8180 O O . ASP A 1 1029 ? -21.371 29.760 -25.430 1.00 47.06 1029 ASP A O 1
ATOM 8184 N N . SER A 1 1030 ? -22.816 29.284 -23.797 1.00 49.22 1030 SER A N 1
ATOM 8185 C CA . SER A 1 1030 ? -22.134 28.050 -23.358 1.00 49.22 1030 SER A CA 1
ATOM 8186 C C . SER A 1 1030 ? -22.475 26.820 -24.222 1.00 49.22 1030 SER A C 1
ATOM 8188 O O . SER A 1 1030 ? -22.776 25.733 -23.726 1.00 49.22 1030 SER A O 1
ATOM 8190 N N . GLN A 1 1031 ? -22.381 26.966 -25.549 1.00 42.31 1031 GLN A N 1
ATOM 8191 C CA . GLN A 1 1031 ? -22.863 26.010 -26.565 1.00 42.31 1031 GLN A CA 1
ATOM 8192 C C . GLN A 1 1031 ? -22.291 24.572 -26.513 1.00 42.31 1031 GLN A C 1
ATOM 8194 O O . GLN A 1 1031 ? -22.708 23.733 -27.309 1.00 42.31 1031 GLN A O 1
ATOM 8199 N N . MET A 1 1032 ? -21.347 24.262 -25.616 1.00 48.06 1032 MET A N 1
ATOM 8200 C CA . MET A 1 1032 ? -20.632 22.979 -25.584 1.00 48.06 1032 MET A CA 1
ATOM 8201 C C . MET A 1 1032 ? -20.331 22.453 -24.164 1.00 48.06 1032 MET A C 1
ATOM 8203 O O . MET A 1 1032 ? -19.318 21.782 -23.950 1.00 48.06 1032 MET A O 1
ATOM 8207 N N . ASP A 1 1033 ? -21.177 22.753 -23.169 1.00 59.06 1033 ASP A N 1
ATOM 8208 C CA . ASP A 1 1033 ? -21.007 22.176 -21.827 1.00 59.06 1033 ASP A CA 1
ATOM 8209 C C . ASP A 1 1033 ? -21.567 20.744 -21.716 1.00 59.06 1033 ASP A C 1
ATOM 8211 O O . ASP A 1 1033 ? -22.774 20.505 -21.779 1.00 59.06 1033 ASP A O 1
ATOM 8215 N N . THR A 1 1034 ? -20.669 19.785 -21.478 1.00 58.47 1034 THR A N 1
ATOM 8216 C CA . THR A 1 1034 ? -20.956 18.342 -21.396 1.00 58.47 1034 THR A CA 1
ATOM 8217 C C . THR A 1 1034 ? -21.853 17.927 -20.222 1.00 58.47 1034 THR A C 1
ATOM 8219 O O . THR A 1 1034 ? -22.204 16.757 -20.125 1.00 58.47 1034 THR A O 1
ATOM 8222 N N . SER A 1 1035 ? -22.209 18.827 -19.298 1.00 63.41 1035 SER A N 1
ATOM 8223 C CA . SER A 1 1035 ? -23.186 18.538 -18.230 1.00 63.41 1035 SER A CA 1
ATOM 8224 C C . SER A 1 1035 ? -24.648 18.594 -18.698 1.00 63.41 1035 SER A C 1
ATOM 8226 O O . SER A 1 1035 ? -25.531 18.098 -17.997 1.00 63.41 1035 SER A O 1
ATOM 8228 N N . ARG A 1 1036 ? -24.916 19.170 -19.879 1.00 73.50 1036 ARG A N 1
ATOM 8229 C CA . ARG A 1 1036 ? -26.254 19.218 -20.484 1.00 73.50 1036 ARG A CA 1
ATOM 8230 C C . ARG A 1 1036 ? -26.718 17.809 -20.890 1.00 73.50 1036 ARG A C 1
ATOM 8232 O O . ARG A 1 1036 ? -25.912 16.989 -21.319 1.00 73.50 1036 ARG A O 1
ATOM 8239 N N . GLY A 1 1037 ? -28.010 17.516 -20.730 1.00 78.00 1037 GLY A N 1
ATOM 8240 C CA . GLY A 1 1037 ? -28.589 16.200 -21.040 1.00 78.00 1037 GLY A CA 1
ATOM 8241 C C . GLY A 1 1037 ? -28.395 15.117 -19.964 1.00 78.00 1037 GLY A C 1
ATOM 8242 O O . GLY A 1 1037 ? -28.778 13.971 -20.192 1.00 78.00 1037 GLY A O 1
ATOM 8243 N N . LEU A 1 1038 ? -27.809 15.430 -18.802 1.00 87.56 1038 LEU A N 1
ATOM 8244 C CA . LEU A 1 1038 ? -27.609 14.460 -17.717 1.00 87.56 1038 LEU A CA 1
ATOM 8245 C C . LEU A 1 1038 ? -28.939 14.108 -17.025 1.00 87.56 1038 LEU A C 1
ATOM 8247 O O . LEU A 1 1038 ? -29.612 14.986 -16.475 1.00 87.56 1038 LEU A O 1
ATOM 8251 N N . ARG A 1 1039 ? -29.297 12.815 -16.998 1.00 88.94 1039 ARG A N 1
ATOM 8252 C CA . ARG A 1 1039 ? -30.527 12.321 -16.353 1.00 88.94 1039 ARG A CA 1
ATOM 8253 C C . ARG A 1 1039 ? -30.309 11.701 -14.968 1.00 88.94 1039 ARG A C 1
ATOM 8255 O O . ARG A 1 1039 ? -29.262 11.118 -14.682 1.00 88.94 1039 ARG A O 1
ATOM 8262 N N . LEU A 1 1040 ? -31.327 11.822 -14.116 1.00 90.44 1040 LEU A N 1
ATOM 8263 C CA . LEU A 1 1040 ? -31.431 11.102 -12.849 1.00 90.44 1040 LEU A CA 1
ATOM 8264 C C . LEU A 1 1040 ? -31.940 9.683 -13.132 1.00 90.44 1040 LEU A C 1
ATOM 8266 O O . LEU A 1 1040 ? -32.966 9.515 -13.787 1.00 90.44 1040 LEU A O 1
ATOM 8270 N N . LEU A 1 1041 ? -31.242 8.669 -12.634 1.00 91.12 1041 LEU A N 1
ATOM 8271 C CA . LEU A 1 1041 ? -31.591 7.270 -12.870 1.00 91.12 1041 LEU A CA 1
ATOM 8272 C C . LEU A 1 1041 ? -32.685 6.769 -11.908 1.00 91.12 1041 LEU A C 1
ATOM 8274 O O . LEU A 1 1041 ? -32.961 7.363 -10.860 1.00 91.12 1041 LEU A O 1
ATOM 8278 N N . ARG A 1 1042 ? -33.310 5.650 -12.278 1.00 90.25 1042 ARG A N 1
ATOM 8279 C CA . ARG A 1 1042 ? -34.230 4.859 -11.451 1.00 90.25 1042 ARG A CA 1
ATOM 8280 C C . ARG A 1 1042 ? -33.707 3.423 -11.382 1.00 90.25 1042 ARG A C 1
ATOM 8282 O O . ARG A 1 1042 ? -34.122 2.546 -12.129 1.00 90.25 1042 ARG A O 1
ATOM 8289 N N . GLN A 1 1043 ? -32.710 3.216 -10.530 1.00 89.94 1043 GLN A N 1
ATOM 8290 C CA . GLN A 1 1043 ? -32.005 1.940 -10.398 1.00 89.94 1043 GLN A CA 1
ATOM 8291 C C . GLN A 1 1043 ? -32.784 0.944 -9.521 1.00 89.94 1043 GLN A C 1
ATOM 8293 O O . GLN A 1 1043 ? -33.717 1.315 -8.801 1.00 89.94 1043 GLN A O 1
ATOM 8298 N N . ASP A 1 1044 ? -32.394 -0.331 -9.577 1.00 88.12 1044 ASP A N 1
ATOM 8299 C CA . ASP A 1 1044 ? -32.952 -1.367 -8.705 1.00 88.12 1044 ASP A CA 1
ATOM 8300 C C . ASP A 1 1044 ? -32.559 -1.114 -7.230 1.00 88.12 1044 ASP A C 1
ATOM 8302 O O . ASP A 1 1044 ? -31.378 -0.856 -6.962 1.00 88.12 1044 ASP A O 1
ATOM 8306 N N . PRO A 1 1045 ? -33.495 -1.181 -6.261 1.00 89.25 1045 PRO A N 1
ATOM 8307 C CA . PRO A 1 1045 ? -33.196 -0.903 -4.855 1.00 89.25 1045 PRO A CA 1
ATOM 8308 C C . PRO A 1 1045 ? -32.174 -1.836 -4.194 1.00 89.25 1045 PRO A C 1
ATOM 8310 O O . PRO A 1 1045 ? -31.427 -1.373 -3.333 1.00 89.25 1045 PRO A O 1
ATOM 8313 N N . GLU A 1 1046 ? -32.121 -3.115 -4.573 1.00 88.44 1046 GLU A N 1
ATOM 8314 C CA . GLU A 1 1046 ? -31.215 -4.107 -3.982 1.00 88.44 1046 GLU A CA 1
ATOM 8315 C C . GLU A 1 1046 ? -29.778 -3.847 -4.449 1.00 88.44 1046 GLU A C 1
ATOM 8317 O O . GLU A 1 1046 ? -28.893 -3.626 -3.619 1.00 88.44 1046 GLU A O 1
ATOM 8322 N N . GLU A 1 1047 ? -29.558 -3.740 -5.766 1.00 88.62 1047 GLU A N 1
ATOM 8323 C CA . GLU A 1 1047 ? -28.249 -3.359 -6.318 1.00 88.62 1047 GLU A CA 1
ATOM 8324 C C . GLU A 1 1047 ? -27.778 -2.015 -5.744 1.00 88.62 1047 GLU A C 1
ATOM 8326 O O . GLU A 1 1047 ? -26.637 -1.887 -5.290 1.00 88.62 1047 GLU A O 1
ATOM 8331 N N . THR A 1 1048 ? -28.659 -1.010 -5.752 1.00 90.31 1048 THR A N 1
ATOM 8332 C CA . THR A 1 1048 ? -28.333 0.363 -5.340 1.00 90.31 1048 THR A CA 1
ATOM 8333 C C . THR A 1 1048 ? -27.906 0.429 -3.875 1.00 90.31 1048 THR A C 1
ATOM 8335 O O . THR A 1 1048 ? -26.962 1.149 -3.537 1.00 90.31 1048 THR A O 1
ATOM 8338 N N . LEU A 1 1049 ? -28.555 -0.351 -3.006 1.00 91.50 1049 LEU A N 1
ATOM 8339 C CA . LEU A 1 1049 ? -28.228 -0.440 -1.587 1.00 91.50 1049 LEU A CA 1
ATOM 8340 C C . LEU A 1 1049 ? -26.799 -0.951 -1.373 1.00 91.50 1049 LEU A C 1
ATOM 8342 O O . LEU A 1 1049 ? -25.992 -0.274 -0.727 1.00 91.50 1049 LEU A O 1
ATOM 8346 N N . PHE A 1 1050 ? -26.440 -2.092 -1.965 1.00 90.56 1050 PHE A N 1
ATOM 8347 C CA . PHE A 1 1050 ? -25.084 -2.629 -1.828 1.00 90.56 1050 PHE A CA 1
ATOM 8348 C C . PHE A 1 1050 ? -24.047 -1.754 -2.541 1.00 90.56 1050 PHE A C 1
ATOM 8350 O O . PHE A 1 1050 ? -22.970 -1.513 -1.991 1.00 90.56 1050 PHE A O 1
ATOM 8357 N N . ALA A 1 1051 ? -24.371 -1.201 -3.714 1.00 89.88 1051 ALA A N 1
ATOM 8358 C CA . ALA A 1 1051 ? -23.498 -0.272 -4.422 1.00 89.88 1051 ALA A CA 1
ATOM 8359 C C . ALA A 1 1051 ? -23.127 0.937 -3.545 1.00 89.88 1051 ALA A C 1
ATOM 8361 O O . ALA A 1 1051 ? -21.936 1.219 -3.364 1.00 89.88 1051 ALA A O 1
ATOM 8362 N N . PHE A 1 1052 ? -24.100 1.594 -2.905 1.00 89.88 1052 PHE A N 1
ATOM 8363 C CA . PHE A 1 1052 ? -23.804 2.727 -2.028 1.00 89.88 1052 PHE A CA 1
ATOM 8364 C C . PHE A 1 1052 ? -23.139 2.329 -0.698 1.00 89.88 1052 PHE A C 1
ATOM 8366 O O . PHE A 1 1052 ? -22.268 3.080 -0.248 1.00 89.88 1052 PHE A O 1
ATOM 8373 N N . ILE A 1 1053 ? -23.387 1.140 -0.129 1.00 89.56 1053 ILE A N 1
ATOM 8374 C CA . ILE A 1 1053 ? -22.573 0.605 0.989 1.00 89.56 1053 ILE A CA 1
ATOM 8375 C C . ILE A 1 1053 ? -21.089 0.487 0.580 1.00 89.56 1053 ILE A C 1
ATOM 8377 O O . ILE A 1 1053 ? -20.191 0.872 1.335 1.00 89.56 1053 ILE A O 1
ATOM 8381 N N . THR A 1 1054 ? -20.793 0.037 -0.646 1.00 86.25 1054 THR A N 1
ATOM 8382 C CA . THR A 1 1054 ? -19.402 -0.065 -1.143 1.00 86.25 1054 THR A CA 1
ATOM 8383 C C . THR A 1 1054 ? -18.760 1.286 -1.486 1.00 86.25 1054 THR A C 1
ATOM 8385 O O . THR A 1 1054 ? -17.528 1.384 -1.566 1.00 86.25 1054 THR A O 1
ATOM 8388 N N . SER A 1 1055 ? -19.573 2.338 -1.645 1.00 83.12 1055 SER A N 1
ATOM 8389 C CA . SER A 1 1055 ? -19.128 3.700 -1.970 1.00 83.12 1055 SER A CA 1
ATOM 8390 C C . SER A 1 1055 ? -18.498 4.453 -0.792 1.00 83.12 1055 SER A C 1
ATOM 8392 O O . SER A 1 1055 ? -17.723 5.389 -1.001 1.00 83.12 1055 SER A O 1
ATOM 8394 N N . ALA A 1 1056 ? -18.790 4.042 0.448 1.00 77.69 1056 ALA A N 1
ATOM 8395 C CA . ALA A 1 1056 ? -18.330 4.723 1.654 1.00 77.69 1056 ALA A CA 1
ATOM 8396 C C . ALA A 1 1056 ? -16.792 4.804 1.709 1.00 77.69 1056 ALA A C 1
ATOM 8398 O O . ALA A 1 1056 ? -16.108 3.778 1.729 1.00 77.69 1056 ALA A O 1
ATOM 8399 N N . ASN A 1 1057 ? -16.250 6.028 1.740 1.00 71.38 1057 ASN A N 1
ATOM 8400 C CA . ASN A 1 1057 ? -14.812 6.329 1.678 1.00 71.38 1057 ASN A CA 1
ATOM 8401 C C . ASN A 1 1057 ? -14.083 5.597 0.525 1.00 71.38 1057 ASN A C 1
ATOM 8403 O O . ASN A 1 1057 ? -13.134 4.840 0.742 1.00 71.38 1057 ASN A O 1
ATOM 8407 N N . ASN A 1 1058 ? -14.595 5.746 -0.701 1.00 75.38 1058 ASN A N 1
ATOM 8408 C CA . ASN A 1 1058 ? -14.114 5.054 -1.897 1.00 75.38 1058 ASN A CA 1
ATOM 8409 C C . ASN A 1 1058 ? -14.224 5.959 -3.148 1.00 75.38 1058 ASN A C 1
ATOM 8411 O O . ASN A 1 1058 ? -14.851 7.016 -3.097 1.00 75.38 1058 ASN A O 1
ATOM 8415 N N . ASN A 1 1059 ? -13.619 5.568 -4.277 1.00 76.56 1059 ASN A N 1
ATOM 8416 C CA . ASN A 1 1059 ? -13.709 6.305 -5.548 1.00 76.56 1059 ASN A CA 1
ATOM 8417 C C . ASN A 1 1059 ? -14.420 5.492 -6.642 1.00 76.56 1059 ASN A C 1
ATOM 8419 O O . ASN A 1 1059 ? -14.351 4.266 -6.635 1.00 76.56 1059 ASN A O 1
ATOM 8423 N N . ILE A 1 1060 ? -15.075 6.176 -7.592 1.00 75.06 1060 ILE A N 1
ATOM 8424 C CA . ILE A 1 1060 ? -15.935 5.568 -8.633 1.00 75.06 1060 ILE A CA 1
ATOM 8425 C C . ILE A 1 1060 ? -15.233 4.399 -9.344 1.00 75.06 1060 ILE A C 1
ATOM 8427 O O . ILE A 1 1060 ? -15.783 3.309 -9.425 1.00 75.06 1060 ILE A O 1
ATOM 8431 N N . THR A 1 1061 ? -13.975 4.577 -9.758 1.00 76.00 1061 THR A N 1
ATOM 8432 C CA . THR A 1 1061 ? -13.176 3.533 -10.422 1.00 76.00 1061 THR A CA 1
ATOM 8433 C C . THR A 1 1061 ? -12.958 2.277 -9.570 1.00 76.00 1061 THR A C 1
ATOM 8435 O O . THR A 1 1061 ? -13.017 1.165 -10.094 1.00 76.00 1061 THR A O 1
ATOM 8438 N N . ARG A 1 1062 ? -12.733 2.419 -8.256 1.00 78.62 1062 ARG A N 1
ATOM 8439 C CA . ARG A 1 1062 ? -12.580 1.279 -7.339 1.00 78.62 1062 ARG A CA 1
ATOM 8440 C C . ARG A 1 1062 ? -13.929 0.678 -6.937 1.00 78.62 1062 ARG A C 1
ATOM 8442 O O . ARG A 1 1062 ? -13.989 -0.532 -6.752 1.00 78.62 1062 ARG A O 1
ATOM 8449 N N . ILE A 1 1063 ? -14.997 1.473 -6.849 1.00 83.00 1063 ILE A N 1
ATOM 8450 C CA . ILE A 1 1063 ? -16.373 0.981 -6.658 1.00 83.00 1063 ILE A CA 1
ATOM 8451 C C . ILE A 1 1063 ? -16.761 0.084 -7.843 1.00 83.00 1063 ILE A C 1
ATOM 8453 O O . ILE A 1 1063 ? -17.102 -1.075 -7.637 1.00 83.00 1063 ILE A O 1
ATOM 8457 N N . THR A 1 1064 ? -16.586 0.564 -9.079 1.00 82.75 1064 THR A N 1
ATOM 8458 C CA . THR A 1 1064 ? -16.816 -0.210 -10.310 1.00 82.75 1064 THR A CA 1
ATOM 8459 C C . THR A 1 1064 ? -15.986 -1.497 -10.362 1.00 82.75 1064 THR A C 1
ATOM 8461 O O . THR A 1 1064 ? -16.547 -2.551 -10.652 1.00 82.75 1064 THR A O 1
ATOM 8464 N N . LYS A 1 1065 ? -14.678 -1.469 -10.036 1.00 83.56 1065 LYS A N 1
ATOM 8465 C CA . LYS A 1 1065 ? -13.857 -2.702 -10.020 1.00 83.56 1065 LYS A CA 1
ATOM 8466 C C . LYS A 1 1065 ? -14.319 -3.686 -8.935 1.00 83.56 1065 LYS A C 1
ATOM 8468 O O . LYS A 1 1065 ? -14.415 -4.873 -9.214 1.00 83.56 1065 LYS A O 1
ATOM 8473 N N . LEU A 1 1066 ? -14.680 -3.215 -7.737 1.00 86.75 1066 LEU A N 1
ATOM 8474 C CA . LEU A 1 1066 ? -15.205 -4.079 -6.671 1.00 86.75 1066 LEU A CA 1
ATOM 8475 C C . LEU A 1 1066 ? -16.565 -4.696 -7.032 1.00 86.75 1066 LEU A C 1
ATOM 8477 O O . LEU A 1 1066 ? -16.733 -5.903 -6.887 1.00 86.75 1066 LEU A O 1
ATOM 8481 N N . LEU A 1 1067 ? -17.518 -3.908 -7.536 1.00 87.00 1067 LEU A N 1
ATOM 8482 C CA . LEU A 1 1067 ? -18.842 -4.407 -7.924 1.00 87.00 1067 LEU A CA 1
ATOM 8483 C C . LEU A 1 1067 ? -18.777 -5.339 -9.141 1.00 87.00 1067 LEU A C 1
ATOM 8485 O O . LEU A 1 1067 ? -19.491 -6.339 -9.161 1.00 87.00 1067 LEU A O 1
ATOM 8489 N N . ARG A 1 1068 ? -17.879 -5.089 -10.106 1.00 85.69 1068 ARG A N 1
ATOM 8490 C CA . ARG A 1 1068 ? -17.581 -6.060 -11.171 1.00 85.69 1068 ARG A CA 1
ATOM 8491 C C . ARG A 1 1068 ? -17.058 -7.369 -10.579 1.00 85.69 1068 ARG A C 1
ATOM 8493 O O . ARG A 1 1068 ? -17.652 -8.401 -10.861 1.00 85.69 1068 ARG A O 1
ATOM 8500 N N . ASN A 1 1069 ? -16.042 -7.320 -9.713 1.00 85.81 1069 ASN A N 1
ATOM 8501 C CA . ASN A 1 1069 ? -15.479 -8.515 -9.073 1.00 85.81 1069 ASN A CA 1
ATOM 8502 C C . ASN A 1 1069 ? -16.506 -9.295 -8.217 1.00 85.81 1069 ASN A C 1
ATOM 8504 O O . ASN A 1 1069 ? -16.406 -10.512 -8.079 1.00 85.81 1069 ASN A O 1
ATOM 8508 N N . LEU A 1 1070 ? -17.487 -8.603 -7.627 1.00 87.06 1070 LEU A N 1
ATOM 8509 C CA . LEU A 1 1070 ? -18.603 -9.207 -6.892 1.00 87.06 1070 LEU A CA 1
ATOM 8510 C C . LEU A 1 1070 ? -19.551 -9.960 -7.834 1.00 87.06 1070 LEU A C 1
ATOM 8512 O O . LEU A 1 1070 ? -19.883 -11.115 -7.575 1.00 87.06 1070 LEU A O 1
ATOM 8516 N N . CYS A 1 1071 ? -19.947 -9.327 -8.942 1.00 86.38 1071 CYS A N 1
ATOM 8517 C CA . CYS A 1 1071 ? -20.824 -9.945 -9.935 1.00 86.38 1071 CYS A CA 1
ATOM 8518 C C . CYS A 1 1071 ? -20.127 -11.122 -10.645 1.00 86.38 1071 CYS A C 1
ATOM 8520 O O . CYS A 1 1071 ? -20.757 -12.150 -10.840 1.00 86.38 1071 CYS A O 1
ATOM 8522 N N . THR A 1 1072 ? -18.828 -11.033 -10.961 1.00 84.12 1072 THR A N 1
ATOM 8523 C CA . THR A 1 1072 ? -18.078 -12.145 -11.584 1.00 84.12 1072 THR A CA 1
ATOM 8524 C C . THR A 1 1072 ? -17.931 -13.367 -10.677 1.00 84.12 1072 THR A C 1
ATOM 8526 O O . THR A 1 1072 ? -17.788 -14.474 -11.181 1.00 84.12 1072 THR A O 1
ATOM 8529 N N . ALA A 1 1073 ? -17.916 -13.172 -9.353 1.00 82.50 1073 ALA A N 1
ATOM 8530 C CA . ALA A 1 1073 ? -17.700 -14.247 -8.382 1.00 82.50 1073 ALA A CA 1
ATOM 8531 C C . ALA A 1 1073 ? -19.001 -14.890 -7.864 1.00 82.50 1073 ALA A C 1
ATOM 8533 O O . ALA A 1 1073 ? -18.967 -16.046 -7.450 1.00 82.50 1073 ALA A O 1
ATOM 8534 N N . TYR A 1 1074 ? -20.120 -14.154 -7.861 1.00 83.50 1074 TYR A N 1
ATOM 8535 C CA . TYR A 1 1074 ? -21.378 -14.577 -7.218 1.00 83.50 1074 TYR A CA 1
ATOM 8536 C C . TYR A 1 1074 ? -22.654 -14.261 -8.018 1.00 83.50 1074 TYR A C 1
ATOM 8538 O O . TYR A 1 1074 ? -23.750 -14.595 -7.576 1.00 83.50 1074 TYR A O 1
ATOM 8546 N N . GLY A 1 1075 ? -22.545 -13.576 -9.158 1.00 81.56 1075 GLY A N 1
ATOM 8547 C CA . GLY A 1 1075 ? -23.665 -13.297 -10.056 1.00 81.56 1075 GLY A CA 1
ATOM 8548 C C . GLY A 1 1075 ? -23.817 -14.392 -11.109 1.00 81.56 1075 GLY A C 1
ATOM 8549 O O . GLY A 1 1075 ? -22.838 -15.015 -11.521 1.00 81.56 1075 GLY A O 1
ATOM 8550 N N . ASN A 1 1076 ? -25.040 -14.603 -11.591 1.00 81.00 1076 ASN A N 1
ATOM 8551 C CA . ASN A 1 1076 ? -25.290 -15.555 -12.668 1.00 81.00 1076 ASN A CA 1
ATOM 8552 C C . ASN A 1 1076 ? -24.742 -14.994 -13.993 1.00 81.00 1076 ASN A C 1
ATOM 8554 O O . ASN A 1 1076 ? -24.959 -13.813 -14.276 1.00 81.00 1076 ASN A O 1
ATOM 8558 N N . PRO A 1 1077 ? -24.044 -15.790 -14.819 1.00 77.94 1077 PRO A N 1
ATOM 8559 C CA . PRO A 1 1077 ? -23.554 -15.328 -16.114 1.00 77.94 1077 PRO A CA 1
ATOM 8560 C C . PRO A 1 1077 ? -24.709 -14.930 -17.045 1.00 77.94 1077 PRO A C 1
ATOM 8562 O O . PRO A 1 1077 ? -25.695 -15.653 -17.178 1.00 77.94 1077 PRO A O 1
ATOM 8565 N N . LEU A 1 1078 ? -24.570 -13.779 -17.705 1.00 71.44 1078 LEU A N 1
ATOM 8566 C CA . LEU A 1 1078 ? -25.472 -13.310 -18.754 1.00 71.44 1078 LEU A CA 1
ATOM 8567 C C . LEU A 1 1078 ? -24.817 -13.518 -20.118 1.00 71.44 1078 LEU A C 1
ATOM 8569 O O . LEU A 1 1078 ? -23.789 -12.911 -20.444 1.00 71.44 1078 LEU A O 1
ATOM 8573 N N . TYR A 1 1079 ? -25.445 -14.394 -20.894 1.00 63.72 1079 TYR A N 1
ATOM 8574 C CA . TYR A 1 1079 ? -24.980 -14.838 -22.197 1.00 63.72 1079 TYR A CA 1
ATOM 8575 C C . TYR A 1 1079 ? -25.541 -13.958 -23.327 1.00 63.72 1079 TYR A C 1
ATOM 8577 O O . TYR A 1 1079 ? -26.701 -13.550 -23.277 1.00 63.72 1079 TYR A O 1
ATOM 8585 N N . LEU A 1 1080 ? -24.738 -13.691 -24.361 1.00 57.47 1080 LEU A N 1
ATOM 8586 C CA . LEU A 1 1080 ? -25.249 -13.290 -25.683 1.00 57.47 1080 LEU A CA 1
ATOM 8587 C C . LEU A 1 1080 ? -25.889 -14.490 -26.399 1.00 57.47 1080 LEU A C 1
ATOM 8589 O O . LEU A 1 1080 ? -25.633 -15.635 -26.027 1.00 57.47 1080 LEU A O 1
ATOM 8593 N N . GLU A 1 1081 ? -26.605 -14.248 -27.507 1.00 45.81 1081 GLU A N 1
ATOM 8594 C CA . GLU A 1 1081 ? -27.104 -15.330 -28.384 1.00 45.81 1081 GLU A CA 1
ATOM 8595 C C . GLU A 1 1081 ? -25.984 -16.272 -28.889 1.00 45.81 1081 GLU A C 1
ATOM 8597 O O . GLU A 1 1081 ? -26.251 -17.408 -29.267 1.00 45.81 1081 GLU A O 1
ATOM 8602 N N . ASN A 1 1082 ? -24.723 -15.820 -28.858 1.00 39.41 1082 ASN A N 1
ATOM 8603 C CA . ASN A 1 1082 ? -23.529 -16.608 -29.179 1.00 39.41 1082 ASN A CA 1
ATOM 8604 C C . ASN A 1 1082 ? -23.211 -17.734 -28.166 1.00 39.41 1082 ASN A C 1
ATOM 8606 O O . ASN A 1 1082 ? -22.441 -18.635 -28.488 1.00 39.41 1082 ASN A O 1
ATOM 8610 N N . GLY A 1 1083 ? -23.704 -17.639 -26.923 1.00 44.16 1083 GLY A N 1
ATOM 8611 C CA . GLY A 1 1083 ? -23.212 -18.425 -25.780 1.00 44.16 1083 GLY A CA 1
ATOM 8612 C C . GLY A 1 1083 ? -22.061 -17.775 -24.990 1.00 44.16 1083 GLY A C 1
ATOM 8613 O O . GLY A 1 1083 ? -21.541 -18.386 -24.058 1.00 44.16 1083 GLY A O 1
ATOM 8614 N N . ASP A 1 1084 ? -21.683 -16.533 -25.312 1.00 46.97 1084 ASP A N 1
ATOM 8615 C CA . ASP A 1 1084 ? -20.620 -15.780 -24.626 1.00 46.97 1084 ASP A CA 1
ATOM 8616 C C . ASP A 1 1084 ? -21.106 -15.057 -23.368 1.00 46.97 1084 ASP A C 1
ATOM 8618 O O . ASP A 1 1084 ? -22.034 -14.247 -23.436 1.00 46.97 1084 ASP A O 1
ATOM 8622 N N . ILE A 1 1085 ? -20.414 -15.255 -22.242 1.00 54.69 1085 ILE A N 1
ATOM 8623 C CA . ILE A 1 1085 ? -20.626 -14.480 -21.011 1.00 54.69 1085 ILE A CA 1
ATOM 8624 C C . ILE A 1 1085 ? -20.084 -13.059 -21.222 1.00 54.69 1085 ILE A C 1
ATOM 8626 O O . ILE A 1 1085 ? -18.874 -12.857 -21.301 1.00 54.69 1085 ILE A O 1
ATOM 8630 N N . THR A 1 1086 ? -20.965 -12.059 -21.281 1.00 62.88 1086 THR A N 1
ATOM 8631 C CA . THR A 1 1086 ? -20.561 -10.645 -21.475 1.00 62.88 1086 THR A CA 1
ATOM 8632 C C . THR A 1 1086 ? -20.674 -9.792 -20.220 1.00 62.88 1086 THR A C 1
ATOM 8634 O O . THR A 1 1086 ? -19.973 -8.789 -20.080 1.00 62.88 1086 THR A O 1
ATOM 8637 N N . ASN A 1 1087 ? -21.555 -10.183 -19.307 1.00 72.75 1087 ASN A N 1
ATOM 8638 C CA . ASN A 1 1087 ? -21.724 -9.615 -17.978 1.00 72.75 1087 ASN A CA 1
ATOM 8639 C C . ASN A 1 1087 ? -22.269 -10.712 -17.051 1.00 72.75 1087 ASN A C 1
ATOM 8641 O O . ASN A 1 1087 ? -22.545 -11.831 -17.473 1.00 72.75 1087 ASN A O 1
ATOM 8645 N N . TRP A 1 1088 ? -22.455 -10.370 -15.782 1.00 82.19 1088 TRP A N 1
ATOM 8646 C CA . TRP A 1 1088 ? -23.081 -11.215 -14.770 1.00 82.19 1088 TRP A CA 1
ATOM 8647 C C . TRP A 1 1088 ? -24.242 -10.436 -14.148 1.00 82.19 1088 TRP A C 1
ATOM 8649 O O . TRP A 1 1088 ? -24.186 -9.201 -14.116 1.00 82.19 1088 TRP A O 1
ATOM 8659 N N . THR A 1 1089 ? -25.277 -11.111 -13.643 1.00 85.62 1089 THR A N 1
ATOM 8660 C CA . THR A 1 1089 ? -26.333 -10.481 -12.831 1.00 85.62 1089 THR A CA 1
ATOM 8661 C C . THR A 1 1089 ? -25.745 -9.865 -11.560 1.00 85.62 1089 THR A C 1
ATOM 8663 O O . THR A 1 1089 ? -24.581 -10.087 -11.214 1.00 85.62 1089 THR A O 1
ATOM 8666 N N . PHE A 1 1090 ? -26.550 -9.092 -10.832 1.00 87.44 1090 PHE A N 1
ATOM 8667 C CA . PHE A 1 1090 ? -26.225 -8.861 -9.428 1.00 87.44 1090 PHE A CA 1
ATOM 8668 C C . PHE A 1 1090 ? -26.415 -10.190 -8.652 1.00 87.44 1090 PHE A C 1
ATOM 8670 O O . PHE A 1 1090 ? -27.296 -10.972 -9.036 1.00 87.44 1090 PHE A O 1
ATOM 8677 N N . PRO A 1 1091 ? -25.594 -10.511 -7.634 1.00 87.38 1091 PRO A N 1
ATOM 8678 C CA . PRO A 1 1091 ? -25.826 -11.679 -6.778 1.00 87.38 1091 PRO A CA 1
ATOM 8679 C C . PRO A 1 1091 ? -27.094 -11.501 -5.935 1.00 87.38 1091 PRO A C 1
ATOM 8681 O O . PRO A 1 1091 ? -27.359 -10.393 -5.477 1.00 87.38 1091 PRO A O 1
ATOM 8684 N N . SER A 1 1092 ? -27.848 -12.572 -5.679 1.00 86.00 1092 SER A N 1
ATOM 8685 C CA . SER A 1 1092 ? -29.031 -12.501 -4.807 1.00 86.00 1092 SER A CA 1
ATOM 8686 C C . SER A 1 1092 ? -28.661 -12.312 -3.329 1.00 86.00 1092 SER A C 1
ATOM 8688 O O . SER A 1 1092 ? -27.599 -12.760 -2.880 1.00 86.00 1092 SER A O 1
ATOM 8690 N N . LEU A 1 1093 ? -29.579 -11.723 -2.548 1.00 86.31 1093 LEU A N 1
ATOM 8691 C CA . LEU A 1 1093 ? -29.487 -11.643 -1.079 1.00 86.31 1093 LEU A CA 1
ATOM 8692 C C . LEU A 1 1093 ? -29.050 -12.960 -0.418 1.00 86.31 1093 LEU A C 1
ATOM 8694 O O . LEU A 1 1093 ? -28.230 -12.939 0.495 1.00 86.31 1093 LEU A O 1
ATOM 8698 N N . GLU A 1 1094 ? -29.576 -14.096 -0.882 1.00 85.38 1094 GLU A N 1
ATOM 8699 C CA . GLU A 1 1094 ? -29.270 -15.430 -0.350 1.00 85.38 1094 GLU A CA 1
ATOM 8700 C C . GLU A 1 1094 ? -27.781 -15.772 -0.464 1.00 85.38 1094 GLU A C 1
ATOM 8702 O O . GLU A 1 1094 ? -27.184 -16.228 0.508 1.00 85.38 1094 GLU A O 1
ATOM 8707 N N . ILE A 1 1095 ? -27.156 -15.491 -1.614 1.00 84.94 1095 ILE A N 1
ATOM 8708 C CA . ILE A 1 1095 ? -25.721 -15.730 -1.836 1.00 84.94 1095 ILE A CA 1
ATOM 8709 C C . ILE A 1 1095 ? -24.885 -14.745 -1.005 1.00 84.94 1095 ILE A C 1
ATOM 8711 O O . ILE A 1 1095 ? -23.892 -15.130 -0.387 1.00 84.94 1095 ILE A O 1
ATOM 8715 N N . LEU A 1 1096 ? -25.318 -13.482 -0.924 1.00 86.56 1096 LEU A N 1
ATOM 8716 C CA . LEU A 1 1096 ? -24.660 -12.440 -0.124 1.00 86.56 1096 LEU A CA 1
ATOM 8717 C C . LEU A 1 1096 ? -24.791 -12.645 1.397 1.00 86.56 1096 LEU A C 1
ATOM 8719 O O . LEU A 1 1096 ? -24.071 -11.993 2.155 1.00 86.56 1096 LEU A O 1
ATOM 8723 N N . ALA A 1 1097 ? -25.671 -13.544 1.843 1.00 86.12 1097 ALA A N 1
ATOM 8724 C CA . ALA A 1 1097 ? -25.876 -13.897 3.245 1.00 86.12 1097 ALA A CA 1
ATOM 8725 C C . ALA A 1 1097 ? -25.173 -15.199 3.683 1.00 86.12 1097 ALA A C 1
ATOM 8727 O O . ALA A 1 1097 ? -25.172 -15.493 4.881 1.00 86.12 1097 ALA A O 1
ATOM 8728 N N . GLN A 1 1098 ? -24.579 -15.970 2.759 1.00 84.00 1098 GLN A N 1
ATOM 8729 C CA . GLN A 1 1098 ? -23.993 -17.286 3.056 1.00 84.00 1098 GLN A CA 1
ATOM 8730 C C . GLN A 1 1098 ? -22.867 -17.227 4.109 1.00 84.00 1098 GLN A C 1
ATOM 8732 O O . GLN A 1 1098 ? -22.027 -16.323 4.074 1.00 84.00 1098 GLN A O 1
ATOM 8737 N N . PRO A 1 1099 ? -22.779 -18.210 5.026 1.00 71.94 1099 PRO A N 1
ATOM 8738 C CA . PRO A 1 1099 ? -21.773 -18.207 6.084 1.00 71.94 1099 PRO A CA 1
ATOM 8739 C C . PRO A 1 1099 ? -20.350 -18.241 5.509 1.00 71.94 1099 PRO A C 1
ATOM 8741 O O . PRO A 1 1099 ? -19.978 -19.141 4.760 1.00 71.94 1099 PRO A O 1
ATOM 8744 N N . GLY A 1 1100 ? -19.533 -17.252 5.883 1.00 76.50 1100 GLY A N 1
ATOM 8745 C CA . GLY A 1 1100 ? -18.143 -17.131 5.432 1.00 76.50 1100 GLY A CA 1
ATOM 8746 C C . GLY A 1 1100 ? -17.942 -16.268 4.181 1.00 76.50 1100 GLY A C 1
ATOM 8747 O O . GLY A 1 1100 ? -16.788 -15.980 3.838 1.00 76.50 1100 GLY A O 1
ATOM 8748 N N . ILE A 1 1101 ? -19.020 -15.775 3.552 1.00 83.75 1101 ILE A N 1
ATOM 8749 C CA . ILE A 1 1101 ? -18.965 -14.851 2.405 1.00 83.75 1101 ILE A CA 1
ATOM 8750 C C . ILE A 1 1101 ? -18.064 -13.642 2.700 1.00 83.75 1101 ILE A C 1
ATOM 8752 O O . ILE A 1 1101 ? -17.245 -13.259 1.861 1.00 83.75 1101 ILE A O 1
ATOM 8756 N N . GLN A 1 1102 ? -18.094 -13.116 3.931 1.00 85.62 1102 GLN A N 1
ATOM 8757 C CA . GLN A 1 1102 ? -17.230 -12.025 4.383 1.00 85.62 1102 GLN A CA 1
ATOM 8758 C C . GLN A 1 1102 ? -15.739 -12.287 4.128 1.00 85.62 1102 GLN A C 1
ATOM 8760 O O . GLN A 1 1102 ? -15.029 -11.396 3.659 1.00 85.62 1102 GLN A O 1
ATOM 8765 N N . ASN A 1 1103 ? -15.240 -13.493 4.405 1.00 83.81 1103 ASN A N 1
ATOM 8766 C CA . ASN A 1 1103 ? -13.817 -13.801 4.252 1.00 83.81 1103 ASN A CA 1
ATOM 8767 C C . ASN A 1 1103 ? -13.402 -13.902 2.780 1.00 83.81 1103 ASN A C 1
ATOM 8769 O O . ASN A 1 1103 ? -12.287 -13.512 2.431 1.00 83.81 1103 ASN A O 1
ATOM 8773 N N . ASN A 1 1104 ? -14.304 -14.324 1.895 1.00 83.06 1104 ASN A N 1
ATOM 8774 C CA . ASN A 1 1104 ? -14.043 -14.297 0.459 1.00 83.06 1104 ASN A CA 1
ATOM 8775 C C . ASN A 1 1104 ? -14.167 -12.871 -0.112 1.00 83.06 1104 ASN A C 1
ATOM 8777 O O . ASN A 1 1104 ? -13.329 -12.461 -0.911 1.00 83.06 1104 ASN A O 1
ATOM 8781 N N . LEU A 1 1105 ? -15.103 -12.050 0.379 1.00 85.81 1105 LEU A N 1
ATOM 8782 C CA . LEU A 1 1105 ? -15.173 -10.621 0.043 1.00 85.81 1105 LEU A CA 1
ATOM 8783 C C . LEU A 1 1105 ? -13.933 -9.837 0.523 1.00 85.81 1105 LEU A C 1
ATOM 8785 O O . LEU A 1 1105 ? -13.478 -8.927 -0.175 1.00 85.81 1105 LEU A O 1
ATOM 8789 N N . LYS A 1 1106 ? -13.322 -10.206 1.662 1.00 84.25 1106 LYS A N 1
ATOM 8790 C CA . LYS A 1 1106 ? -12.005 -9.676 2.074 1.00 84.25 1106 LYS A CA 1
ATOM 8791 C C . LYS A 1 1106 ? -10.933 -9.980 1.022 1.00 84.25 1106 LYS A C 1
ATOM 8793 O O . LYS A 1 1106 ? -10.280 -9.038 0.579 1.00 84.25 1106 LYS A O 1
ATOM 8798 N N . LYS A 1 1107 ? -10.808 -11.241 0.572 1.00 82.06 1107 LYS A N 1
ATOM 8799 C CA . LYS A 1 1107 ? -9.863 -11.657 -0.494 1.00 82.06 1107 LYS A CA 1
ATOM 8800 C C . LYS A 1 1107 ? -10.082 -10.883 -1.803 1.00 82.06 1107 LYS A C 1
ATOM 8802 O O . LYS A 1 1107 ? -9.118 -10.481 -2.441 1.00 82.06 1107 LYS A O 1
ATOM 8807 N N . ILE A 1 1108 ? -11.339 -10.609 -2.163 1.00 81.56 1108 ILE A N 1
ATOM 8808 C CA . ILE A 1 1108 ? -11.723 -9.851 -3.371 1.00 81.56 1108 ILE A CA 1
ATOM 8809 C C . ILE A 1 1108 ? -11.440 -8.329 -3.240 1.00 81.56 1108 ILE A C 1
ATOM 8811 O O . ILE A 1 1108 ? -11.508 -7.585 -4.219 1.00 81.56 1108 ILE A O 1
ATOM 8815 N N . GLY A 1 1109 ? -11.051 -7.845 -2.052 1.00 82.19 1109 GLY A N 1
ATOM 8816 C CA . GLY A 1 1109 ? -10.549 -6.481 -1.837 1.00 82.19 1109 GLY A CA 1
ATOM 8817 C C . GLY A 1 1109 ? -11.548 -5.487 -1.228 1.00 82.19 1109 GLY A C 1
ATOM 8818 O O . GLY A 1 1109 ? -11.255 -4.284 -1.175 1.00 82.19 1109 GLY A O 1
ATOM 8819 N N . PHE A 1 1110 ? -12.700 -5.962 -0.734 1.00 81.62 1110 PHE A N 1
ATOM 8820 C CA . PHE A 1 1110 ? -13.700 -5.129 -0.043 1.00 81.62 1110 PHE A CA 1
ATOM 8821 C C . PHE A 1 1110 ? -13.223 -4.619 1.330 1.00 81.62 1110 PHE A C 1
ATOM 8823 O O . PHE A 1 1110 ? -13.725 -3.604 1.830 1.00 81.62 1110 PHE A O 1
ATOM 8830 N N . GLY A 1 1111 ? -12.239 -5.295 1.938 1.00 85.81 1111 GLY A N 1
ATOM 8831 C CA . GLY A 1 1111 ? -11.719 -4.966 3.267 1.00 85.81 1111 GLY A CA 1
ATOM 8832 C C . GLY A 1 1111 ? -12.818 -5.029 4.330 1.00 85.81 1111 GLY A C 1
ATOM 8833 O O . GLY A 1 1111 ? -13.653 -5.933 4.303 1.00 85.81 1111 GLY A O 1
ATOM 8834 N N . TYR A 1 1112 ? -12.868 -4.042 5.230 1.00 81.50 1112 TYR A N 1
ATOM 8835 C CA . TYR A 1 1112 ? -13.870 -3.971 6.305 1.00 81.50 1112 TYR A CA 1
ATOM 8836 C C . TYR A 1 1112 ? -15.331 -3.973 5.808 1.00 81.50 1112 TYR A C 1
ATOM 8838 O O . TYR A 1 1112 ? -16.221 -4.436 6.517 1.00 81.50 1112 TYR A O 1
ATOM 8846 N N . ARG A 1 1113 ? -15.593 -3.512 4.572 1.00 84.75 1113 ARG A N 1
ATOM 8847 C CA . ARG A 1 1113 ? -16.954 -3.427 4.002 1.00 84.75 1113 ARG A CA 1
ATOM 8848 C C . ARG A 1 1113 ? -17.587 -4.796 3.745 1.00 84.75 1113 ARG A C 1
ATOM 8850 O O . ARG A 1 1113 ? -18.806 -4.882 3.666 1.00 84.75 1113 ARG A O 1
ATOM 8857 N N . SER A 1 1114 ? -16.778 -5.857 3.686 1.00 86.62 1114 SER A N 1
ATOM 8858 C CA . SER A 1 1114 ? -17.247 -7.250 3.655 1.00 86.62 1114 SER A CA 1
ATOM 8859 C C . SER A 1 1114 ? -18.241 -7.565 4.782 1.00 86.62 1114 SER A C 1
ATOM 8861 O O . SER A 1 1114 ? -19.269 -8.183 4.521 1.00 86.62 1114 SER A O 1
ATOM 8863 N N . LYS A 1 1115 ? -17.980 -7.074 6.006 1.00 88.19 1115 LYS A N 1
ATOM 8864 C CA . LYS A 1 1115 ? -18.852 -7.255 7.178 1.00 88.19 1115 LYS A CA 1
ATOM 8865 C C . LYS A 1 1115 ? -20.211 -6.579 6.984 1.00 88.19 1115 LYS A C 1
ATOM 8867 O O . LYS A 1 1115 ? -21.228 -7.136 7.371 1.00 88.19 1115 LYS A O 1
ATOM 8872 N N . PHE A 1 1116 ? -20.248 -5.400 6.359 1.00 89.44 1116 PHE A N 1
ATOM 8873 C CA . PHE A 1 1116 ? -21.502 -4.681 6.118 1.00 89.44 1116 PHE A CA 1
ATOM 8874 C C . PHE A 1 1116 ? -22.344 -5.304 4.999 1.00 89.44 1116 PHE A C 1
ATOM 8876 O O . PHE A 1 1116 ? -23.560 -5.313 5.123 1.00 89.44 1116 PHE A O 1
ATOM 8883 N N . ILE A 1 1117 ? -21.732 -5.880 3.958 1.00 89.12 1117 ILE A N 1
ATOM 8884 C CA . ILE A 1 1117 ? -22.472 -6.601 2.904 1.00 89.12 1117 ILE A CA 1
ATOM 8885 C C . ILE A 1 1117 ? -23.164 -7.843 3.491 1.00 89.12 1117 ILE A C 1
ATOM 8887 O O . ILE A 1 1117 ? -24.376 -7.985 3.352 1.00 89.12 1117 ILE A O 1
ATOM 8891 N N . GLU A 1 1118 ? -22.414 -8.685 4.209 1.00 89.31 1118 GLU A N 1
ATOM 8892 C CA . GLU A 1 1118 ? -22.925 -9.901 4.865 1.00 89.31 1118 GLU A CA 1
ATOM 8893 C C . GLU A 1 1118 ? -24.041 -9.587 5.879 1.00 89.31 1118 GLU A C 1
ATOM 8895 O O . GLU A 1 1118 ? -25.089 -10.237 5.875 1.00 89.31 1118 GLU A O 1
ATOM 8900 N N . LEU A 1 1119 ? -23.851 -8.561 6.720 1.00 89.50 1119 LEU A N 1
ATOM 8901 C CA . LEU A 1 1119 ? -24.849 -8.148 7.711 1.00 89.50 1119 LEU A CA 1
ATOM 8902 C C . LEU A 1 1119 ? -26.087 -7.496 7.080 1.00 89.50 1119 LEU A C 1
ATOM 8904 O O . LEU A 1 1119 ? -27.193 -7.770 7.535 1.00 89.50 1119 LEU A O 1
ATOM 8908 N N . ALA A 1 1120 ? -25.938 -6.666 6.041 1.00 90.25 1120 ALA A N 1
ATOM 8909 C CA . ALA A 1 1120 ? -27.075 -6.053 5.353 1.00 90.25 1120 ALA A CA 1
ATOM 8910 C C . ALA A 1 1120 ? -27.916 -7.095 4.599 1.00 90.25 1120 ALA A C 1
ATOM 8912 O O . ALA A 1 1120 ? -29.141 -7.051 4.683 1.00 90.25 1120 ALA A O 1
ATOM 8913 N N . ALA A 1 1121 ? -27.285 -8.074 3.939 1.00 89.69 1121 ALA A N 1
ATOM 8914 C CA . ALA A 1 1121 ? -27.991 -9.182 3.293 1.00 89.69 1121 ALA A CA 1
ATOM 8915 C C . ALA A 1 1121 ? -28.763 -10.040 4.313 1.00 89.69 1121 ALA A C 1
ATOM 8917 O O . ALA A 1 1121 ? -29.963 -10.263 4.152 1.00 89.69 1121 ALA A O 1
ATOM 8918 N N . ASN A 1 1122 ? -28.114 -10.433 5.417 1.00 89.12 1122 ASN A N 1
ATOM 8919 C CA . ASN A 1 1122 ? -28.758 -11.178 6.505 1.00 89.12 1122 ASN A CA 1
ATOM 8920 C C . ASN A 1 1122 ? -29.899 -10.398 7.191 1.00 89.12 1122 ASN A C 1
ATOM 8922 O O . ASN A 1 1122 ? -30.880 -11.002 7.623 1.00 89.12 1122 ASN A O 1
ATOM 8926 N N . TRP A 1 1123 ? -29.787 -9.071 7.302 1.00 91.00 1123 TRP A N 1
ATOM 8927 C CA . TRP A 1 1123 ? -30.845 -8.211 7.844 1.00 91.00 1123 TRP A CA 1
ATOM 8928 C C . TRP A 1 1123 ? -32.037 -8.120 6.880 1.00 91.00 1123 TRP A C 1
ATOM 8930 O O . TRP A 1 1123 ? -33.181 -8.293 7.298 1.00 91.00 1123 TRP A O 1
ATOM 8940 N N . LEU A 1 1124 ? -31.781 -7.920 5.582 1.00 88.38 1124 LEU A N 1
ATOM 8941 C CA . LEU A 1 1124 ? -32.825 -7.827 4.556 1.00 88.38 1124 LEU A CA 1
ATOM 8942 C C . LEU A 1 1124 ? -33.615 -9.132 4.411 1.00 88.38 1124 LEU A C 1
ATOM 8944 O O . LEU A 1 1124 ? -34.841 -9.078 4.361 1.00 88.38 1124 LEU A O 1
ATOM 8948 N N . LEU A 1 1125 ? -32.953 -10.295 4.412 1.00 86.69 1125 LEU A N 1
ATOM 8949 C CA . LEU A 1 1125 ? -33.636 -11.596 4.348 1.00 86.69 1125 LEU A CA 1
ATOM 8950 C C . LEU A 1 1125 ? -34.614 -11.814 5.513 1.00 86.69 1125 LEU A C 1
ATOM 8952 O O . LEU A 1 1125 ? -35.684 -12.380 5.310 1.00 86.69 1125 LEU A O 1
ATOM 8956 N N . LYS A 1 1126 ? -34.284 -11.332 6.718 1.00 85.75 1126 LYS A N 1
ATOM 8957 C CA . LYS A 1 1126 ? -35.170 -11.428 7.892 1.00 85.75 1126 LYS A CA 1
ATOM 8958 C C . LYS A 1 1126 ? -36.362 -10.468 7.830 1.00 85.75 1126 LYS A C 1
ATOM 8960 O O . LYS A 1 1126 ? -37.409 -10.778 8.386 1.00 85.75 1126 LYS A O 1
ATOM 8965 N N . ASN A 1 1127 ? -36.217 -9.338 7.136 1.00 83.31 1127 ASN A N 1
ATOM 8966 C CA . ASN A 1 1127 ? -37.173 -8.226 7.139 1.00 83.31 1127 ASN A CA 1
ATOM 8967 C C . ASN A 1 1127 ? -37.893 -8.035 5.785 1.00 83.31 1127 ASN A C 1
ATOM 8969 O O . ASN A 1 1127 ? -38.151 -6.907 5.362 1.00 83.31 1127 ASN A O 1
ATOM 8973 N N . GLY A 1 1128 ? -38.222 -9.132 5.093 1.00 76.50 1128 GLY A N 1
ATOM 8974 C CA . GLY A 1 1128 ? -39.067 -9.109 3.887 1.00 76.50 1128 GLY A CA 1
ATOM 8975 C C . GLY A 1 1128 ? -38.348 -8.819 2.561 1.00 76.50 1128 GLY A C 1
ATOM 8976 O O . GLY A 1 1128 ? -39.012 -8.566 1.552 1.00 76.50 1128 GLY A O 1
ATOM 8977 N N . GLY A 1 1129 ? -37.012 -8.864 2.539 1.00 84.25 1129 GLY A N 1
ATOM 8978 C CA . GLY A 1 1129 ? -36.183 -8.903 1.330 1.00 84.25 1129 GLY A CA 1
ATOM 8979 C C . GLY A 1 1129 ? -36.415 -7.761 0.331 1.00 84.25 1129 GLY A C 1
ATOM 8980 O O . GLY A 1 1129 ? -36.686 -6.615 0.700 1.00 84.25 1129 GLY A O 1
ATOM 8981 N N . ARG A 1 1130 ? -36.306 -8.085 -0.965 1.00 83.00 1130 ARG A N 1
ATOM 8982 C CA . ARG A 1 1130 ? -36.460 -7.133 -2.082 1.00 83.00 1130 ARG A CA 1
ATOM 8983 C C . ARG A 1 1130 ? -37.850 -6.483 -2.129 1.00 83.00 1130 ARG A C 1
ATOM 8985 O O . ARG A 1 1130 ? -37.959 -5.308 -2.471 1.00 83.00 1130 ARG A O 1
ATOM 8992 N N . SER A 1 1131 ? -38.897 -7.212 -1.738 1.00 83.25 1131 SER A N 1
ATOM 8993 C CA . SER A 1 1131 ? -40.277 -6.711 -1.626 1.00 83.25 1131 SER A CA 1
ATOM 8994 C C . SER A 1 1131 ? -40.383 -5.510 -0.683 1.00 83.25 1131 SER A C 1
ATOM 8996 O O . SER A 1 1131 ? -40.925 -4.477 -1.071 1.00 83.25 1131 SER A O 1
ATOM 8998 N N . CYS A 1 1132 ? -39.784 -5.598 0.508 1.00 86.06 1132 CYS A N 1
ATOM 8999 C CA . CYS A 1 1132 ? -39.821 -4.515 1.490 1.00 86.06 1132 CYS A CA 1
ATOM 9000 C C . CYS A 1 1132 ? -39.120 -3.241 0.977 1.00 86.06 1132 CYS A C 1
ATOM 9002 O O . CYS A 1 1132 ? -39.621 -2.134 1.170 1.00 86.06 1132 CYS A O 1
ATOM 9004 N N . LEU A 1 1133 ? -38.011 -3.381 0.234 1.00 86.12 1133 LEU A N 1
ATOM 9005 C CA . LEU A 1 1133 ? -37.334 -2.246 -0.411 1.00 86.12 1133 LEU A CA 1
ATOM 9006 C C . LEU A 1 1133 ? -38.191 -1.578 -1.501 1.00 86.12 1133 LEU A C 1
ATOM 9008 O O . LEU A 1 113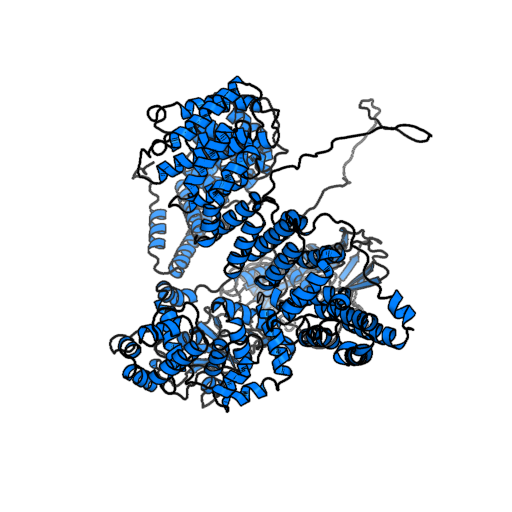3 ? -38.135 -0.358 -1.653 1.00 86.12 1133 LEU A O 1
ATOM 9012 N N . LEU A 1 1134 ? -38.996 -2.346 -2.242 1.00 86.44 1134 LEU A N 1
ATOM 9013 C CA . LEU A 1 1134 ? -39.903 -1.806 -3.261 1.00 86.44 1134 LEU A CA 1
ATOM 9014 C C . LEU A 1 1134 ? -41.069 -1.022 -2.637 1.00 86.44 1134 LEU A C 1
ATOM 9016 O O . LEU A 1 1134 ? -41.414 0.042 -3.150 1.00 86.44 1134 LEU A O 1
ATOM 9020 N N . GLU A 1 1135 ? -41.614 -1.459 -1.495 1.00 87.81 1135 GLU A N 1
ATOM 9021 C CA . GLU A 1 1135 ? -42.645 -0.701 -0.764 1.00 87.81 1135 GLU A CA 1
ATOM 9022 C C . GLU A 1 1135 ? -42.196 0.723 -0.405 1.00 87.81 1135 GLU A C 1
ATOM 9024 O O . GLU A 1 1135 ? -43.013 1.649 -0.406 1.00 87.81 1135 GLU A O 1
ATOM 9029 N N . LEU A 1 1136 ? -40.902 0.932 -0.125 1.00 88.75 1136 LEU A N 1
ATOM 9030 C CA . LEU A 1 1136 ? -40.363 2.247 0.241 1.00 88.75 1136 LEU A CA 1
ATOM 9031 C C . LEU A 1 1136 ? -40.536 3.295 -0.874 1.00 88.75 1136 LEU A C 1
ATOM 9033 O O . LEU A 1 1136 ? -40.542 4.491 -0.574 1.00 88.75 1136 LEU A O 1
ATOM 9037 N N . ARG A 1 1137 ? -40.747 2.892 -2.140 1.00 88.56 1137 ARG A N 1
ATOM 9038 C CA . ARG A 1 1137 ? -41.133 3.819 -3.225 1.00 88.56 1137 ARG A CA 1
ATOM 9039 C C . ARG A 1 1137 ? -42.457 4.534 -2.925 1.00 88.56 1137 ARG A C 1
ATOM 9041 O O . ARG A 1 1137 ? -42.563 5.720 -3.217 1.00 88.56 1137 ARG A O 1
ATOM 9048 N N . SER A 1 1138 ? -43.401 3.872 -2.250 1.00 86.81 1138 SER A N 1
ATOM 9049 C CA . SER A 1 1138 ? -44.711 4.441 -1.880 1.00 86.81 1138 SER A CA 1
ATOM 9050 C C . SER A 1 1138 ? -44.724 5.248 -0.569 1.00 86.81 1138 SER A C 1
ATOM 9052 O O . SER A 1 1138 ? -45.526 6.167 -0.430 1.00 86.81 1138 SER A O 1
ATOM 9054 N N . LYS A 1 1139 ? -43.826 4.943 0.379 1.00 89.19 1139 LYS A N 1
ATOM 9055 C CA . LYS A 1 1139 ? -43.755 5.589 1.710 1.00 89.19 1139 LYS A CA 1
ATOM 9056 C C . LYS A 1 1139 ? -43.110 6.986 1.641 1.00 89.19 1139 LYS A C 1
ATOM 9058 O O . LYS A 1 1139 ? -42.530 7.360 0.617 1.00 89.19 1139 LYS A O 1
ATOM 9063 N N . SER A 1 1140 ? -43.180 7.784 2.706 1.00 89.00 1140 SER A N 1
ATOM 9064 C CA . SER A 1 1140 ? -42.525 9.103 2.743 1.00 89.00 1140 SER A CA 1
ATOM 9065 C C . SER A 1 1140 ? -40.989 8.996 2.735 1.00 89.00 1140 SER A C 1
ATOM 9067 O O . SER A 1 1140 ? -40.412 7.945 3.020 1.00 89.00 1140 SER A O 1
ATOM 9069 N N . HIS A 1 1141 ? -40.293 10.102 2.431 1.00 87.38 1141 HIS A N 1
ATOM 9070 C CA . HIS A 1 1141 ? -38.826 10.160 2.555 1.00 87.38 1141 HIS A CA 1
ATOM 9071 C C . HIS A 1 1141 ? -38.357 9.879 3.987 1.00 87.38 1141 HIS A C 1
ATOM 9073 O O . HIS A 1 1141 ? -37.396 9.135 4.163 1.00 87.38 1141 HIS A O 1
ATOM 9079 N N . PHE A 1 1142 ? -39.049 10.417 4.995 1.00 85.94 1142 PHE A N 1
ATOM 9080 C CA . PHE A 1 1142 ? -38.681 10.233 6.399 1.00 85.94 1142 PHE A CA 1
ATOM 9081 C C . PHE A 1 1142 ? -38.754 8.759 6.817 1.00 85.94 1142 PHE A C 1
ATOM 9083 O O . PHE A 1 1142 ? -37.799 8.239 7.387 1.00 85.94 1142 PHE A O 1
ATOM 9090 N N . GLU A 1 1143 ? -39.837 8.060 6.464 1.00 87.06 1143 GLU A N 1
ATOM 9091 C CA . GLU A 1 1143 ? -39.995 6.624 6.738 1.00 87.06 1143 GLU A CA 1
ATOM 9092 C C . GLU A 1 1143 ? -38.967 5.780 5.973 1.00 87.06 1143 GLU A C 1
ATOM 9094 O O . GLU A 1 1143 ? -38.359 4.879 6.550 1.00 87.06 1143 GLU A O 1
ATOM 9099 N N . ALA A 1 1144 ? -38.719 6.092 4.695 1.00 88.94 1144 ALA A N 1
ATOM 9100 C CA . ALA A 1 1144 ? -37.719 5.394 3.890 1.00 88.94 1144 ALA A CA 1
ATOM 9101 C C . ALA A 1 1144 ? -36.293 5.589 4.441 1.00 88.94 1144 ALA A C 1
ATOM 9103 O O . ALA A 1 1144 ? -35.547 4.618 4.569 1.00 88.94 1144 ALA A O 1
ATOM 9104 N N . GLN A 1 1145 ? -35.919 6.814 4.834 1.00 91.19 1145 GLN A N 1
ATOM 9105 C CA . GLN A 1 1145 ? -34.625 7.093 5.464 1.00 91.19 1145 GLN A CA 1
ATOM 9106 C C . GLN A 1 1145 ? -34.518 6.392 6.829 1.00 91.19 1145 GLN A C 1
ATOM 9108 O O . GLN A 1 1145 ? -33.502 5.757 7.106 1.00 91.19 1145 GLN A O 1
ATOM 9113 N N . ALA A 1 1146 ? -35.563 6.454 7.662 1.00 89.00 1146 ALA A N 1
ATOM 9114 C CA . ALA A 1 1146 ? -35.592 5.820 8.979 1.00 89.00 1146 ALA A CA 1
ATOM 9115 C C . ALA A 1 1146 ? -35.504 4.286 8.909 1.00 89.00 1146 ALA A C 1
ATOM 9117 O O . ALA A 1 1146 ? -34.855 3.682 9.761 1.00 89.00 1146 ALA A O 1
ATOM 9118 N N . PHE A 1 1147 ? -36.100 3.657 7.891 1.00 89.69 1147 PHE A N 1
ATOM 9119 C CA . PHE A 1 1147 ? -35.948 2.225 7.625 1.00 89.69 1147 PHE A CA 1
ATOM 9120 C C . PHE A 1 1147 ? -34.525 1.887 7.159 1.00 89.69 1147 PHE A C 1
ATOM 9122 O O . PHE A 1 1147 ? -33.871 1.026 7.742 1.00 89.69 1147 PHE A O 1
ATOM 9129 N N . LEU A 1 1148 ? -34.000 2.603 6.155 1.00 90.38 1148 LEU A N 1
ATOM 9130 C CA . LEU A 1 1148 ? -32.649 2.366 5.630 1.00 90.38 1148 LEU A CA 1
ATOM 9131 C C . LEU A 1 1148 ? -31.553 2.554 6.694 1.00 90.38 1148 LEU A C 1
ATOM 9133 O O . LEU A 1 1148 ? -30.555 1.841 6.667 1.00 90.38 1148 LEU A O 1
ATOM 9137 N N . LEU A 1 1149 ? -31.739 3.466 7.654 1.00 91.06 1149 LEU A N 1
ATOM 9138 C CA . LEU A 1 1149 ? -30.814 3.685 8.776 1.00 91.06 1149 LEU A CA 1
ATOM 9139 C C . LEU A 1 1149 ? -30.750 2.525 9.788 1.00 91.06 1149 LEU A C 1
ATOM 9141 O O . LEU A 1 1149 ? -29.833 2.498 10.605 1.00 91.06 1149 LEU A O 1
ATOM 9145 N N . GLN A 1 1150 ? -31.679 1.564 9.742 1.00 89.50 1150 GLN A N 1
ATOM 9146 C CA . GLN A 1 1150 ? -31.618 0.345 10.563 1.00 89.50 1150 GLN A CA 1
ATOM 9147 C C . GLN A 1 1150 ? -30.701 -0.729 9.951 1.00 89.50 1150 GLN A C 1
ATOM 9149 O O . GLN A 1 1150 ? -30.336 -1.690 10.630 1.00 89.50 1150 GLN A O 1
ATOM 9154 N N . ILE A 1 1151 ? -30.319 -0.576 8.677 1.00 90.38 1151 ILE A N 1
ATOM 9155 C CA . ILE A 1 1151 ? -29.548 -1.570 7.926 1.00 90.38 1151 ILE A CA 1
ATOM 9156 C C . ILE A 1 1151 ? -28.043 -1.392 8.209 1.00 90.38 1151 ILE A C 1
ATOM 9158 O O . ILE A 1 1151 ? -27.495 -0.306 7.977 1.00 90.38 1151 ILE A O 1
ATOM 9162 N N . PRO A 1 1152 ? -27.327 -2.439 8.666 1.00 85.88 1152 PRO A N 1
ATOM 9163 C CA . PRO A 1 1152 ? -25.910 -2.342 9.015 1.00 85.88 1152 PRO A CA 1
ATOM 9164 C C . PRO A 1 1152 ? -25.025 -1.793 7.885 1.00 85.88 1152 PRO A C 1
ATOM 9166 O O . PRO A 1 1152 ? -24.893 -2.393 6.822 1.00 85.88 1152 PRO A O 1
ATOM 9169 N N . GLY A 1 1153 ? -24.358 -0.665 8.145 1.00 81.62 1153 GLY A N 1
ATOM 9170 C CA . GLY A 1 1153 ? -23.449 -0.005 7.199 1.00 81.62 1153 GLY A CA 1
ATOM 9171 C C . GLY A 1 1153 ? -24.057 1.161 6.408 1.00 81.62 1153 GLY A C 1
ATOM 9172 O O . GLY A 1 1153 ? -23.320 1.839 5.689 1.00 81.62 1153 GLY A O 1
ATOM 9173 N N . ILE A 1 1154 ? -25.354 1.446 6.564 1.00 89.44 1154 ILE A N 1
ATOM 9174 C CA . ILE A 1 1154 ? -26.007 2.618 5.966 1.00 89.44 1154 ILE A CA 1
ATOM 9175 C C . ILE A 1 1154 ? -26.027 3.781 6.973 1.00 89.44 1154 ILE A C 1
ATOM 9177 O O . ILE A 1 1154 ? -26.573 3.677 8.064 1.00 89.44 1154 ILE A O 1
ATOM 9181 N N . GLY A 1 1155 ? -25.441 4.922 6.597 1.00 87.00 1155 GLY A N 1
ATOM 9182 C CA . GLY A 1 1155 ? -25.590 6.204 7.307 1.00 87.00 1155 GLY A CA 1
ATOM 9183 C C . GLY A 1 1155 ? -26.392 7.214 6.479 1.00 87.00 1155 GLY A C 1
ATOM 9184 O O . GLY A 1 1155 ? -26.591 6.985 5.289 1.00 87.00 1155 GLY A O 1
ATOM 9185 N N . LYS A 1 1156 ? -26.801 8.357 7.058 1.00 85.75 1156 LYS A N 1
ATOM 9186 C CA . LYS A 1 1156 ? -27.726 9.331 6.421 1.00 85.75 1156 LYS A CA 1
ATOM 9187 C C . LYS A 1 1156 ? -27.453 9.617 4.937 1.00 85.75 1156 LYS A C 1
ATOM 9189 O O . LYS A 1 1156 ? -28.332 9.380 4.119 1.00 85.75 1156 LYS A O 1
ATOM 9194 N N . LYS A 1 1157 ? -26.220 9.993 4.553 1.00 88.50 1157 LYS A N 1
ATOM 9195 C CA . LYS A 1 1157 ? -25.875 10.212 3.128 1.00 88.50 1157 LYS A CA 1
ATOM 9196 C C . LYS A 1 1157 ? -26.128 8.974 2.256 1.00 88.50 1157 LYS A C 1
ATOM 9198 O O . LYS A 1 1157 ? -26.607 9.114 1.138 1.00 88.50 1157 LYS A O 1
ATOM 9203 N N . VAL A 1 1158 ? -25.777 7.784 2.740 1.00 88.69 1158 VAL A N 1
ATOM 9204 C CA . VAL A 1 1158 ? -25.958 6.517 2.012 1.00 88.69 1158 VAL A CA 1
ATOM 9205 C C . VAL A 1 1158 ? -27.452 6.241 1.827 1.00 88.69 1158 VAL A C 1
ATOM 9207 O O . VAL A 1 1158 ? -27.869 5.971 0.706 1.00 88.69 1158 VAL A O 1
ATOM 9210 N N . ALA A 1 1159 ? -28.257 6.414 2.884 1.00 90.50 1159 ALA A N 1
ATOM 9211 C CA . ALA A 1 1159 ? -29.713 6.305 2.812 1.00 90.50 1159 ALA A CA 1
ATOM 9212 C C . ALA A 1 1159 ? -30.309 7.298 1.800 1.00 90.50 1159 ALA A C 1
ATOM 9214 O O . ALA A 1 1159 ? -31.055 6.890 0.919 1.00 90.50 1159 ALA A O 1
ATOM 9215 N N . ASP A 1 1160 ? -29.915 8.573 1.845 1.00 91.12 1160 ASP A N 1
ATOM 9216 C CA . ASP A 1 1160 ? -30.430 9.594 0.926 1.00 91.12 1160 ASP A CA 1
ATOM 9217 C C . ASP A 1 1160 ? -29.994 9.374 -0.533 1.00 91.12 1160 ASP A C 1
ATOM 9219 O O . ASP A 1 1160 ? -30.777 9.625 -1.448 1.00 91.12 1160 ASP A O 1
ATOM 9223 N N . CYS A 1 1161 ? -28.793 8.831 -0.778 1.00 90.25 1161 CYS A N 1
ATOM 9224 C CA . CYS A 1 1161 ? -28.379 8.413 -2.125 1.00 90.25 1161 CYS A CA 1
ATOM 9225 C C . CYS A 1 1161 ? -29.258 7.271 -2.665 1.00 90.25 1161 CYS A C 1
ATOM 9227 O O . CYS A 1 1161 ? -29.634 7.303 -3.835 1.00 90.25 1161 CYS A O 1
ATOM 9229 N N . ILE A 1 1162 ? -29.623 6.295 -1.824 1.00 91.25 1162 ILE A N 1
ATOM 9230 C CA . ILE A 1 1162 ? -30.534 5.195 -2.188 1.00 91.25 1162 ILE A CA 1
ATOM 9231 C C . ILE A 1 1162 ? -31.959 5.732 -2.416 1.00 91.25 1162 ILE A C 1
ATOM 9233 O O . ILE A 1 1162 ? -32.582 5.411 -3.430 1.00 91.25 1162 ILE A O 1
ATOM 9237 N N . CYS A 1 1163 ? -32.448 6.608 -1.529 1.00 91.19 1163 CYS A N 1
ATOM 9238 C CA . CYS A 1 1163 ? -33.744 7.279 -1.658 1.00 91.19 1163 CYS A CA 1
ATOM 9239 C C . CYS A 1 1163 ? -33.887 8.006 -3.003 1.00 91.19 1163 CYS A C 1
ATOM 9241 O O . CYS A 1 1163 ? -34.897 7.840 -3.689 1.00 91.19 1163 CYS A O 1
ATOM 9243 N N . LEU A 1 1164 ? -32.858 8.765 -3.390 1.00 91.44 1164 LEU A N 1
ATOM 9244 C CA . LEU A 1 1164 ? -32.817 9.519 -4.638 1.00 91.44 1164 LEU A CA 1
ATOM 9245 C C . LEU A 1 1164 ? -32.675 8.614 -5.879 1.00 91.44 1164 LEU A C 1
ATOM 9247 O O . LEU A 1 1164 ? -33.402 8.789 -6.855 1.00 91.44 1164 LEU A O 1
ATOM 9251 N N . CYS A 1 1165 ? -31.754 7.645 -5.855 1.00 89.38 1165 CYS A N 1
ATOM 9252 C CA . CYS A 1 1165 ? -31.393 6.866 -7.048 1.00 89.38 1165 CYS A CA 1
ATOM 9253 C C . CYS A 1 1165 ? -32.304 5.657 -7.326 1.00 89.38 1165 CYS A C 1
ATOM 9255 O O . CYS A 1 1165 ? -32.300 5.165 -8.455 1.00 89.38 1165 CYS A O 1
ATOM 9257 N N . ALA A 1 1166 ? -33.045 5.152 -6.330 1.00 88.81 1166 ALA A N 1
ATOM 9258 C CA . ALA A 1 1166 ? -33.823 3.912 -6.462 1.00 88.81 1166 ALA A CA 1
ATOM 9259 C C . ALA A 1 1166 ? -35.200 3.894 -5.773 1.00 88.81 1166 ALA A C 1
ATOM 9261 O O . ALA A 1 1166 ? -36.020 3.048 -6.137 1.00 88.81 1166 ALA A O 1
ATOM 9262 N N . LEU A 1 1167 ? -35.486 4.793 -4.817 1.00 89.50 1167 LEU A N 1
ATOM 9263 C CA . LEU A 1 1167 ? -36.781 4.846 -4.103 1.00 89.50 1167 LEU A CA 1
ATOM 9264 C C . LEU A 1 1167 ? -37.663 6.047 -4.497 1.00 89.50 1167 LEU A C 1
ATOM 9266 O O . LEU A 1 1167 ? -38.581 6.414 -3.764 1.00 89.50 1167 LEU A O 1
ATOM 9270 N N . ASP A 1 1168 ? -37.375 6.659 -5.648 1.00 88.62 1168 ASP A N 1
ATOM 9271 C CA . ASP A 1 1168 ? -38.160 7.731 -6.279 1.00 88.62 1168 ASP A CA 1
ATOM 9272 C C . ASP A 1 1168 ? -38.318 9.031 -5.464 1.00 88.62 1168 ASP A C 1
ATOM 9274 O O . ASP A 1 1168 ? -39.183 9.858 -5.753 1.00 88.62 1168 ASP A O 1
ATOM 9278 N N . LYS A 1 1169 ? -37.436 9.285 -4.488 1.00 90.50 1169 LYS A N 1
ATOM 9279 C CA . LYS A 1 1169 ? -37.444 10.526 -3.691 1.00 90.50 1169 LYS A CA 1
ATOM 9280 C C . LYS A 1 1169 ? -36.654 11.638 -4.398 1.00 90.50 1169 LYS A C 1
ATOM 9282 O O . LYS A 1 1169 ? -35.601 12.072 -3.937 1.00 90.50 1169 LYS A O 1
ATOM 9287 N N . VAL A 1 1170 ? -37.153 12.073 -5.557 1.00 89.31 1170 VAL A N 1
ATOM 9288 C CA . VAL A 1 1170 ? -36.471 12.998 -6.497 1.00 89.31 1170 VAL A CA 1
ATOM 9289 C C . VAL A 1 1170 ? -36.184 14.407 -5.945 1.00 89.31 1170 VAL A C 1
ATOM 9291 O O . VAL A 1 1170 ? -35.361 15.135 -6.502 1.00 89.31 1170 VAL A O 1
ATOM 9294 N N . ASN A 1 1171 ? -36.816 14.779 -4.832 1.00 88.56 1171 ASN A N 1
ATOM 9295 C CA . ASN A 1 1171 ? -36.581 16.021 -4.094 1.00 88.56 1171 ASN A CA 1
ATOM 9296 C C . ASN A 1 1171 ? -35.410 15.939 -3.093 1.00 88.56 1171 ASN A C 1
ATOM 9298 O O . ASN A 1 1171 ? -34.933 16.969 -2.627 1.00 88.56 1171 ASN A O 1
ATOM 9302 N N . VAL A 1 1172 ? -34.936 14.742 -2.738 1.00 89.69 1172 VAL A N 1
ATOM 9303 C CA . VAL A 1 1172 ? -33.914 14.562 -1.694 1.00 89.69 1172 VAL A CA 1
ATOM 9304 C C . VAL A 1 1172 ? -32.541 15.012 -2.191 1.00 89.69 1172 VAL A C 1
ATOM 9306 O O . VAL A 1 1172 ? -32.118 14.644 -3.284 1.00 89.69 1172 VAL A O 1
ATOM 9309 N N . VAL A 1 1173 ? -31.813 15.767 -1.360 1.00 89.81 1173 VAL A N 1
ATOM 9310 C CA . VAL A 1 1173 ? -30.466 16.282 -1.662 1.00 89.81 1173 VAL A CA 1
ATOM 9311 C C . VAL A 1 1173 ? -29.430 15.609 -0.745 1.00 89.81 1173 VAL A C 1
ATOM 9313 O O . VAL A 1 1173 ? -29.268 16.041 0.403 1.00 89.81 1173 VAL A O 1
ATOM 9316 N N . PRO A 1 1174 ? -28.693 14.576 -1.207 1.00 88.44 1174 PRO A N 1
ATOM 9317 C CA . PRO A 1 1174 ? -27.691 13.899 -0.386 1.00 88.44 1174 PRO A CA 1
ATOM 9318 C C . PRO A 1 1174 ? -26.478 14.802 -0.123 1.00 88.44 1174 PRO A C 1
ATOM 9320 O O . PRO A 1 1174 ? -25.670 15.085 -1.012 1.00 88.44 1174 PRO A O 1
ATOM 9323 N N . VAL A 1 1175 ? -26.320 15.249 1.122 1.00 85.44 1175 VAL A N 1
ATOM 9324 C CA . VAL A 1 1175 ? -25.262 16.191 1.505 1.00 85.44 1175 VAL A CA 1
ATOM 9325 C C . VAL A 1 1175 ? -23.916 15.483 1.657 1.00 85.44 1175 VAL A C 1
ATOM 9327 O O . VAL A 1 1175 ? -23.766 14.511 2.399 1.00 85.44 1175 VAL A O 1
ATOM 9330 N N . ASP A 1 1176 ? -22.901 16.004 0.972 1.00 79.81 1176 ASP A N 1
ATOM 9331 C CA . ASP A 1 1176 ? -21.509 15.580 1.090 1.00 79.81 1176 ASP A CA 1
ATOM 9332 C C . ASP A 1 1176 ? -20.550 16.782 1.086 1.00 79.81 1176 ASP A C 1
ATOM 9334 O O . ASP A 1 1176 ? -20.980 17.922 1.235 1.00 79.81 1176 ASP A O 1
ATOM 9338 N N . VAL A 1 1177 ? -19.240 16.562 0.929 1.00 77.69 1177 VAL A N 1
ATOM 9339 C CA . VAL A 1 1177 ? -18.247 17.654 0.929 1.00 77.69 1177 VAL A CA 1
ATOM 9340 C C . VAL A 1 1177 ? -18.466 18.656 -0.219 1.00 77.69 1177 VAL A C 1
ATOM 9342 O O . VAL A 1 1177 ? -18.189 19.842 -0.043 1.00 77.69 1177 VAL A O 1
ATOM 9345 N N . HIS A 1 1178 ? -18.990 18.227 -1.371 1.00 80.00 1178 HIS A N 1
ATOM 9346 C CA . HIS A 1 1178 ? -19.277 19.110 -2.503 1.00 80.00 1178 HIS A CA 1
ATOM 9347 C C . HIS A 1 1178 ? -20.587 19.877 -2.304 1.00 80.00 1178 HIS A C 1
ATOM 9349 O O . HIS A 1 1178 ? -20.622 21.078 -2.571 1.00 80.00 1178 HIS A O 1
ATOM 9355 N N . MET A 1 1179 ? -21.634 19.232 -1.780 1.00 85.19 1179 MET A N 1
ATOM 9356 C CA . MET A 1 1179 ? -22.901 19.918 -1.476 1.00 85.19 1179 MET A CA 1
ATOM 9357 C C . MET A 1 1179 ? -22.804 20.830 -0.246 1.00 85.19 1179 MET A C 1
ATOM 9359 O O . MET A 1 1179 ? -23.363 21.921 -0.247 1.00 85.19 1179 MET A O 1
ATOM 9363 N N . ARG A 1 1180 ? -21.992 20.477 0.758 1.00 81.19 1180 ARG A N 1
ATOM 9364 C CA . ARG A 1 1180 ? -21.665 21.364 1.887 1.00 81.19 1180 ARG A CA 1
ATOM 9365 C C . ARG A 1 1180 ? -20.949 22.641 1.424 1.00 81.19 1180 ARG A C 1
ATOM 9367 O O . ARG A 1 1180 ? -21.220 23.712 1.956 1.00 81.19 1180 ARG A O 1
ATOM 9374 N N . ARG A 1 1181 ? -20.078 22.549 0.409 1.00 79.56 1181 ARG A N 1
ATOM 9375 C CA . ARG A 1 1181 ? -19.481 23.729 -0.249 1.00 79.56 1181 ARG A CA 1
ATOM 9376 C C . ARG A 1 1181 ? -20.516 24.512 -1.061 1.00 79.56 1181 ARG A C 1
ATOM 9378 O O . ARG A 1 1181 ? -20.571 25.726 -0.918 1.00 79.56 1181 ARG A O 1
ATOM 9385 N N . ALA A 1 1182 ? -21.379 23.832 -1.821 1.00 81.31 1182 ALA A N 1
ATOM 9386 C CA . ALA A 1 1182 ? -22.475 24.470 -2.560 1.00 81.31 1182 ALA A CA 1
ATOM 9387 C C . ALA A 1 1182 ? -23.420 25.280 -1.650 1.00 81.31 1182 ALA A C 1
ATOM 9389 O O . ALA A 1 1182 ? -23.877 26.352 -2.042 1.00 81.31 1182 ALA A O 1
ATOM 9390 N N . ALA A 1 1183 ? -23.667 24.797 -0.430 1.00 83.12 1183 ALA A N 1
ATOM 9391 C CA . ALA A 1 1183 ? -24.459 25.485 0.583 1.00 83.12 1183 ALA A CA 1
ATOM 9392 C C . ALA A 1 1183 ? -23.730 26.699 1.191 1.00 83.12 1183 ALA A C 1
ATOM 9394 O O . ALA A 1 1183 ? -24.322 27.768 1.319 1.00 83.12 1183 ALA A O 1
ATOM 9395 N N . HIS A 1 1184 ? -22.435 26.576 1.503 1.00 80.94 1184 HIS A N 1
ATOM 9396 C CA . HIS A 1 1184 ? -21.617 27.697 1.990 1.00 80.94 1184 HIS A CA 1
ATOM 9397 C C . HIS A 1 1184 ? -21.501 28.827 0.950 1.00 80.94 1184 HIS A C 1
ATOM 9399 O O . HIS A 1 1184 ? -21.590 29.999 1.293 1.00 80.94 1184 HIS A O 1
ATOM 9405 N N . GLU A 1 1185 ? -21.344 28.496 -0.334 1.00 80.25 1185 GLU A N 1
ATOM 9406 C CA . GLU A 1 1185 ? -21.352 29.468 -1.443 1.00 80.25 1185 GLU A CA 1
ATOM 9407 C C . GLU A 1 1185 ? -22.692 30.208 -1.591 1.00 80.25 1185 GLU A C 1
ATOM 9409 O O . GLU A 1 1185 ? -22.726 31.313 -2.124 1.00 80.25 1185 GLU A O 1
ATOM 9414 N N . ARG A 1 1186 ? -23.785 29.603 -1.111 1.00 80.94 1186 ARG A N 1
ATOM 9415 C CA . ARG A 1 1186 ? -25.143 30.170 -1.085 1.00 80.94 1186 ARG A CA 1
ATOM 9416 C C . ARG A 1 1186 ? -25.490 30.822 0.264 1.00 80.94 1186 ARG A C 1
ATOM 9418 O O . ARG A 1 1186 ? -26.644 31.161 0.490 1.00 80.94 1186 ARG A O 1
ATOM 9425 N N . GLY A 1 1187 ? -24.512 30.994 1.162 1.00 75.00 1187 GLY A N 1
ATOM 9426 C CA . GLY A 1 1187 ? -24.689 31.668 2.456 1.00 75.00 1187 GLY A CA 1
ATOM 9427 C C . GLY A 1 1187 ? -25.440 30.864 3.526 1.00 75.00 1187 GLY A C 1
ATOM 9428 O O . GLY A 1 1187 ? -25.822 31.425 4.544 1.00 75.00 1187 GLY A O 1
ATOM 9429 N N . ILE A 1 1188 ? -25.647 29.557 3.331 1.00 77.12 1188 ILE A N 1
ATOM 9430 C CA . ILE A 1 1188 ? -26.508 28.716 4.192 1.00 77.12 1188 ILE A CA 1
ATOM 9431 C C . ILE A 1 1188 ? -25.832 28.359 5.541 1.00 77.12 1188 ILE A C 1
ATOM 9433 O O . ILE A 1 1188 ? -26.479 27.829 6.441 1.00 77.12 1188 ILE A O 1
ATOM 9437 N N . LEU A 1 1189 ? -24.527 28.619 5.707 1.00 63.81 1189 LEU A N 1
ATOM 9438 C CA . LEU A 1 1189 ? -23.743 28.211 6.883 1.00 63.81 1189 LEU A CA 1
ATOM 9439 C C . LEU A 1 1189 ? -22.565 29.148 7.177 1.00 63.81 1189 LEU A C 1
ATOM 9441 O O . LEU A 1 1189 ? -21.772 29.438 6.284 1.00 63.81 1189 LEU A O 1
ATOM 9445 N N . GLU A 1 1190 ? -22.384 29.498 8.452 1.00 48.41 1190 GLU A N 1
ATOM 9446 C CA . GLU A 1 1190 ? -21.173 30.157 8.957 1.00 48.41 1190 GLU A CA 1
ATOM 9447 C C . GLU A 1 1190 ? -20.011 29.170 9.190 1.00 48.41 1190 GLU A C 1
ATOM 9449 O O . GLU A 1 1190 ? -20.193 27.966 9.419 1.00 48.41 1190 GLU A O 1
ATOM 9454 N N . SER A 1 1191 ? -18.778 29.680 9.138 1.00 50.41 1191 SER A N 1
ATOM 9455 C CA . SER A 1 1191 ? -17.553 28.877 9.153 1.00 50.41 1191 SER A CA 1
ATOM 9456 C C . SER A 1 1191 ? -16.985 28.650 10.563 1.00 50.41 1191 SER A C 1
ATOM 9458 O O . SER A 1 1191 ? -16.205 29.461 11.059 1.00 50.41 1191 SER A O 1
ATOM 9460 N N . SER A 1 1192 ? -17.302 27.512 11.193 1.00 44.75 1192 SER A N 1
ATOM 9461 C CA . SER A 1 1192 ? -16.680 27.113 12.475 1.00 44.75 1192 SER A CA 1
ATOM 9462 C C . SER A 1 1192 ? -16.433 25.604 12.625 1.00 44.75 1192 SER A C 1
ATOM 9464 O O . SER A 1 1192 ? -15.306 25.172 12.869 1.00 44.75 1192 SER A O 1
ATOM 9466 N N . ASN A 1 1193 ? -17.459 24.768 12.449 1.00 46.62 1193 ASN A N 1
ATOM 9467 C CA . ASN A 1 1193 ? -17.373 23.339 12.773 1.00 46.62 1193 ASN A CA 1
ATOM 9468 C C . ASN A 1 1193 ? -16.721 22.488 11.669 1.00 46.62 1193 ASN A C 1
ATOM 9470 O O . ASN A 1 1193 ? -17.237 22.392 10.554 1.00 46.62 1193 ASN A O 1
ATOM 9474 N N . LYS A 1 1194 ? -15.627 21.780 11.992 1.00 51.06 1194 LYS A N 1
ATOM 9475 C CA . LYS A 1 1194 ? -14.949 20.856 11.057 1.00 51.06 1194 LYS A CA 1
ATOM 9476 C C . LYS A 1 1194 ? -15.868 19.703 10.622 1.00 51.06 1194 LYS A C 1
ATOM 9478 O O . LYS A 1 1194 ? -16.029 19.466 9.424 1.00 51.06 1194 LYS A O 1
ATOM 9483 N N . ASN A 1 1195 ? -16.537 19.051 11.573 1.00 55.12 1195 ASN A N 1
ATOM 9484 C CA . ASN A 1 1195 ? -17.399 17.891 11.322 1.00 55.12 1195 ASN A CA 1
ATOM 9485 C C . ASN A 1 1195 ? -18.847 18.302 10.989 1.00 55.12 1195 ASN A C 1
ATOM 9487 O O . ASN A 1 1195 ? -19.332 19.333 11.451 1.00 55.12 1195 ASN A O 1
ATOM 9491 N N . LEU A 1 1196 ? -19.536 17.491 10.179 1.00 63.28 1196 LEU A N 1
ATOM 9492 C CA . LEU A 1 1196 ? -20.945 17.684 9.818 1.00 63.28 1196 LEU A CA 1
ATOM 9493 C C . LEU A 1 1196 ? -21.836 16.948 10.834 1.00 63.28 1196 LEU A C 1
ATOM 9495 O O . LEU A 1 1196 ? -21.803 15.723 10.909 1.00 63.28 1196 LEU A O 1
ATOM 9499 N N . THR A 1 1197 ? -22.610 17.684 11.630 1.00 72.69 1197 THR A N 1
ATOM 9500 C CA . THR A 1 1197 ? -23.541 17.111 12.623 1.00 72.69 1197 THR A CA 1
ATOM 9501 C C . THR A 1 1197 ? -24.879 16.746 11.977 1.00 72.69 1197 THR A C 1
ATOM 9503 O O . THR A 1 1197 ? -25.251 17.354 10.978 1.00 72.69 1197 THR A O 1
ATOM 9506 N N . SER A 1 1198 ? -25.658 15.823 12.561 1.00 70.31 1198 SER A N 1
ATOM 9507 C CA . SER A 1 1198 ? -26.980 15.461 12.007 1.00 70.31 1198 SER A CA 1
ATOM 9508 C C . SER A 1 1198 ? -27.869 16.687 11.763 1.00 70.31 1198 SER A C 1
ATOM 9510 O O . SER A 1 1198 ? -28.375 16.852 10.663 1.00 70.31 1198 SER A O 1
ATOM 9512 N N . LYS A 1 1199 ? -27.992 17.599 12.739 1.00 76.19 1199 LYS A N 1
ATOM 9513 C CA . LYS A 1 1199 ? -28.811 18.815 12.582 1.00 76.19 1199 LYS A CA 1
ATOM 9514 C C . LYS A 1 1199 ? -28.342 19.693 11.408 1.00 76.19 1199 LYS A C 1
ATOM 9516 O O . LYS A 1 1199 ? -29.171 20.215 10.676 1.00 76.19 1199 LYS A O 1
ATOM 9521 N N . SER A 1 1200 ? -27.028 19.827 11.197 1.00 77.19 1200 SER A N 1
ATOM 9522 C CA . SER A 1 1200 ? -26.487 20.599 10.061 1.00 77.19 1200 SER A CA 1
ATOM 9523 C C . SER A 1 1200 ? -26.619 19.879 8.717 1.00 77.19 1200 SER A C 1
ATOM 9525 O O . SER A 1 1200 ? -26.771 20.548 7.700 1.00 77.19 1200 SER A O 1
ATOM 9527 N N . TYR A 1 1201 ? -26.621 18.543 8.697 1.00 84.62 1201 TYR A N 1
ATOM 9528 C CA . TYR A 1 1201 ? -26.971 17.759 7.510 1.00 84.62 1201 TYR A CA 1
ATOM 9529 C C . TYR A 1 1201 ? -28.402 18.080 7.063 1.00 84.62 1201 TYR A C 1
ATOM 9531 O O . TYR A 1 1201 ? -28.629 18.451 5.912 1.00 84.62 1201 TYR A O 1
ATOM 9539 N N . ASP A 1 1202 ? -29.343 17.984 8.004 1.00 82.50 1202 ASP A N 1
ATOM 9540 C CA . ASP A 1 1202 ? -30.778 18.120 7.749 1.00 82.50 1202 ASP A CA 1
ATOM 9541 C C . ASP A 1 1202 ? -31.130 19.545 7.279 1.00 82.50 1202 ASP A C 1
ATOM 9543 O O . ASP A 1 1202 ? -31.893 19.713 6.328 1.00 82.50 1202 ASP A O 1
ATOM 9547 N N . ILE A 1 1203 ? -30.490 20.568 7.867 1.00 83.75 1203 ILE A N 1
ATOM 9548 C CA . ILE A 1 1203 ? -30.594 21.970 7.425 1.00 83.75 1203 ILE A CA 1
ATOM 9549 C C . ILE A 1 1203 ? -30.079 22.144 5.987 1.00 83.75 1203 ILE A C 1
ATOM 9551 O O . ILE A 1 1203 ? -30.802 22.686 5.158 1.00 83.75 1203 ILE A O 1
ATOM 9555 N N . ILE A 1 1204 ? -28.868 21.666 5.657 1.00 84.75 1204 ILE A N 1
ATOM 9556 C CA . ILE A 1 1204 ? -28.318 21.817 4.295 1.00 84.75 1204 ILE A CA 1
ATOM 9557 C C . ILE A 1 1204 ? -29.205 21.111 3.263 1.00 84.75 1204 ILE A C 1
ATOM 9559 O O . ILE A 1 1204 ? -29.482 21.684 2.210 1.00 84.75 1204 ILE A O 1
ATOM 9563 N N . SER A 1 1205 ? -29.628 19.874 3.547 1.00 86.19 1205 SER A N 1
ATOM 9564 C CA . SER A 1 1205 ? -30.448 19.086 2.621 1.00 86.19 1205 SER A CA 1
ATOM 9565 C C . SER A 1 1205 ? -31.771 19.797 2.338 1.00 86.19 1205 SER A C 1
ATOM 9567 O O . SER A 1 1205 ? -32.127 19.991 1.175 1.00 86.19 1205 SER A O 1
ATOM 9569 N N . LYS A 1 1206 ? -32.441 20.288 3.392 1.00 86.56 1206 LYS A N 1
ATOM 9570 C CA . LYS A 1 1206 ? -33.692 21.031 3.253 1.00 86.56 1206 LYS A CA 1
ATOM 9571 C C . LYS A 1 1206 ? -33.500 22.357 2.514 1.00 86.56 1206 LYS A C 1
ATOM 9573 O O . LYS A 1 1206 ? -34.171 22.568 1.514 1.00 86.56 1206 LYS A O 1
ATOM 9578 N N . SER A 1 1207 ? -32.559 23.211 2.917 1.00 86.50 1207 SER A N 1
ATOM 9579 C CA . SER A 1 1207 ? -32.378 24.520 2.271 1.00 86.50 1207 SER A CA 1
ATOM 9580 C C . SER A 1 1207 ? -31.956 24.420 0.799 1.00 86.50 1207 SER A C 1
ATOM 9582 O O . SER A 1 1207 ? -32.346 25.267 0.003 1.00 86.50 1207 SER A O 1
ATOM 9584 N N . LEU A 1 1208 ? -31.208 23.383 0.397 1.00 87.19 1208 LEU A N 1
ATOM 9585 C CA . LEU A 1 1208 ? -30.942 23.122 -1.025 1.00 87.19 1208 LEU A CA 1
ATOM 9586 C C . LEU A 1 1208 ? -32.179 22.564 -1.758 1.00 87.19 1208 LEU A C 1
ATOM 9588 O O . LEU A 1 1208 ? -32.394 22.909 -2.920 1.00 87.19 1208 LEU A O 1
ATOM 9592 N N . SER A 1 1209 ? -33.016 21.761 -1.088 1.00 87.81 1209 SER A N 1
ATOM 9593 C CA . SER A 1 1209 ? -34.309 21.320 -1.630 1.00 87.81 1209 SER A CA 1
ATOM 9594 C C . SER A 1 1209 ? -35.289 22.479 -1.827 1.00 87.81 1209 SER A C 1
ATOM 9596 O O . SER A 1 1209 ? -35.970 22.523 -2.848 1.00 87.81 1209 SER A O 1
ATOM 9598 N N . ASP A 1 1210 ? -35.346 23.426 -0.890 1.00 87.00 1210 ASP A N 1
ATOM 9599 C CA . ASP A 1 1210 ? -36.217 24.602 -0.969 1.00 87.00 1210 ASP A CA 1
ATOM 9600 C C . ASP A 1 1210 ? -35.808 25.511 -2.154 1.00 87.00 1210 ASP A C 1
ATOM 9602 O O . ASP A 1 1210 ? -36.667 26.055 -2.851 1.00 87.00 1210 ASP A O 1
ATOM 9606 N N . ILE A 1 1211 ? -34.499 25.617 -2.443 1.00 86.06 1211 ILE A N 1
ATOM 9607 C CA . ILE A 1 1211 ? -33.958 26.382 -3.583 1.00 86.06 1211 ILE A CA 1
ATOM 9608 C C . ILE A 1 1211 ? -34.236 25.692 -4.928 1.00 86.06 1211 ILE A C 1
ATOM 9610 O O . ILE A 1 1211 ? -34.713 26.348 -5.849 1.00 86.06 1211 ILE A O 1
ATOM 9614 N N . TRP A 1 1212 ? -33.947 24.394 -5.082 1.00 86.38 1212 TRP A N 1
ATOM 9615 C CA . TRP A 1 1212 ? -34.072 23.700 -6.381 1.00 86.38 1212 TRP A CA 1
ATOM 9616 C C . TRP A 1 1212 ? -35.442 23.033 -6.627 1.00 86.38 1212 TRP A C 1
ATOM 9618 O O . TRP A 1 1212 ? -35.670 22.473 -7.702 1.00 86.38 1212 TRP A O 1
ATOM 9628 N N . GLY A 1 1213 ? -36.369 23.115 -5.669 1.00 86.25 1213 GLY A N 1
ATOM 9629 C CA . GLY A 1 1213 ? -37.757 22.675 -5.816 1.00 86.25 1213 GLY A CA 1
ATOM 9630 C C . GLY A 1 1213 ? -37.943 21.154 -5.876 1.00 86.25 1213 GLY A C 1
ATOM 9631 O O . GLY A 1 1213 ? -37.131 20.372 -5.383 1.00 86.25 1213 GLY A O 1
ATOM 9632 N N . ASN A 1 1214 ? -39.042 20.716 -6.495 1.00 84.62 1214 ASN A N 1
ATOM 9633 C CA . ASN A 1 1214 ? -39.515 19.324 -6.428 1.00 84.62 1214 ASN A CA 1
ATOM 9634 C C . ASN A 1 1214 ? -38.536 18.285 -7.011 1.00 84.62 1214 ASN A C 1
ATOM 9636 O O . ASN A 1 1214 ? -38.609 17.116 -6.645 1.00 84.62 1214 ASN A O 1
ATOM 9640 N N . TYR A 1 1215 ? -37.608 18.703 -7.877 1.00 88.94 1215 TYR A N 1
ATOM 9641 C CA . TYR A 1 1215 ? -36.580 17.850 -8.488 1.00 88.94 1215 TYR A CA 1
ATOM 9642 C C . TYR A 1 1215 ? -35.158 18.202 -8.010 1.00 88.94 1215 TYR A C 1
ATOM 9644 O O . TYR A 1 1215 ? -34.180 17.993 -8.730 1.00 88.94 1215 TYR A O 1
ATOM 9652 N N . ALA A 1 1216 ? -35.014 18.742 -6.796 1.00 89.00 1216 ALA A N 1
ATOM 9653 C CA . ALA A 1 1216 ? -33.731 19.185 -6.248 1.00 89.00 1216 ALA A CA 1
ATOM 9654 C C . ALA A 1 1216 ? -32.625 18.113 -6.227 1.00 89.00 1216 ALA A C 1
ATOM 9656 O O . ALA A 1 1216 ? -31.448 18.447 -6.379 1.00 89.00 1216 ALA A O 1
ATOM 9657 N N . GLY A 1 1217 ? -32.970 16.829 -6.108 1.00 88.12 1217 GLY A N 1
ATOM 9658 C CA . GLY A 1 1217 ? -32.005 15.735 -6.221 1.00 88.12 1217 GLY A CA 1
ATOM 9659 C C . GLY A 1 1217 ? -31.431 15.572 -7.635 1.00 88.12 1217 GLY A C 1
ATOM 9660 O O . GLY A 1 1217 ? -30.272 15.203 -7.803 1.00 88.12 1217 GLY A O 1
ATOM 9661 N N . TRP A 1 1218 ? -32.185 15.930 -8.676 1.00 90.50 1218 TRP A N 1
ATOM 9662 C CA . TRP A 1 1218 ? -31.690 15.949 -10.057 1.00 90.50 1218 TRP A CA 1
ATOM 9663 C C . TRP A 1 1218 ? -30.708 17.117 -10.271 1.00 90.50 1218 TRP A C 1
ATOM 9665 O O . TRP A 1 1218 ? -29.615 16.921 -10.812 1.00 90.50 1218 TRP A O 1
ATOM 9675 N N . ALA A 1 1219 ? -31.035 18.306 -9.748 1.00 88.31 1219 ALA A N 1
ATOM 9676 C CA . ALA A 1 1219 ? -30.125 19.457 -9.715 1.00 88.31 1219 ALA A CA 1
ATOM 9677 C C . ALA A 1 1219 ? -28.822 19.141 -8.949 1.00 88.31 1219 ALA A C 1
ATOM 9679 O O . ALA A 1 1219 ? -27.725 19.459 -9.420 1.00 88.31 1219 ALA A O 1
ATOM 9680 N N . GLN A 1 1220 ? -28.931 18.443 -7.811 1.00 90.06 1220 GLN A N 1
ATOM 9681 C CA . GLN A 1 1220 ? -27.803 17.964 -7.005 1.00 90.06 1220 GLN A CA 1
ATOM 9682 C C . GLN A 1 1220 ? -26.821 17.128 -7.840 1.00 90.06 1220 GLN A C 1
ATOM 9684 O O . GLN A 1 1220 ? -25.617 17.398 -7.798 1.00 90.06 1220 GLN A O 1
ATOM 9689 N N . VAL A 1 1221 ? -27.307 16.160 -8.629 1.00 88.12 1221 VAL A N 1
ATOM 9690 C CA . VAL A 1 1221 ? -26.444 15.295 -9.455 1.00 88.12 1221 VAL A CA 1
ATOM 9691 C C . VAL A 1 1221 ? -25.750 16.091 -10.566 1.00 88.12 1221 VAL A C 1
ATOM 9693 O O . VAL A 1 1221 ? -24.543 15.924 -10.765 1.00 88.12 1221 VAL A O 1
ATOM 9696 N N . ILE A 1 1222 ? -26.458 17.003 -11.247 1.00 87.69 1222 ILE A N 1
ATOM 9697 C CA . ILE A 1 1222 ? -25.869 17.872 -12.286 1.00 87.69 1222 ILE A CA 1
ATOM 9698 C C . ILE A 1 1222 ? -24.752 18.741 -11.689 1.00 87.69 1222 ILE A C 1
ATOM 9700 O O . ILE A 1 1222 ? -23.649 18.816 -12.245 1.00 87.69 1222 ILE A O 1
ATOM 9704 N N . HIS A 1 1223 ? -24.998 19.356 -10.528 1.00 85.62 1223 HIS A N 1
ATOM 9705 C CA . HIS A 1 1223 ? -24.025 20.203 -9.838 1.00 85.62 1223 HIS A CA 1
ATOM 9706 C C . HIS A 1 1223 ? -22.818 19.396 -9.320 1.00 85.62 1223 HIS A C 1
ATOM 9708 O O . HIS A 1 1223 ? -21.672 19.841 -9.445 1.00 85.62 1223 HIS A O 1
ATOM 9714 N N . PHE A 1 1224 ? -23.049 18.186 -8.799 1.00 84.62 1224 PHE A N 1
ATOM 9715 C CA . PHE A 1 1224 ? -22.007 17.263 -8.344 1.00 84.62 1224 PHE A CA 1
ATOM 9716 C C . PHE A 1 1224 ? -21.098 16.795 -9.491 1.00 84.62 1224 PHE A C 1
ATOM 9718 O O . PHE A 1 1224 ? -19.879 16.973 -9.415 1.00 84.62 1224 PHE A O 1
ATOM 9725 N N . TYR A 1 1225 ? -21.674 16.260 -10.574 1.00 82.75 1225 TYR A N 1
ATOM 9726 C CA . TYR A 1 1225 ? -20.920 15.793 -11.742 1.00 82.75 1225 TYR A CA 1
ATOM 9727 C C . TYR A 1 1225 ? -20.098 16.926 -12.362 1.00 82.75 1225 TYR A C 1
ATOM 9729 O O . TYR A 1 1225 ? -18.897 16.782 -12.596 1.00 82.75 1225 TYR A O 1
ATOM 9737 N N . THR A 1 1226 ? -20.715 18.098 -12.510 1.00 79.62 1226 THR A N 1
ATOM 9738 C CA . THR A 1 1226 ? -20.037 19.325 -12.935 1.00 79.62 1226 THR A CA 1
ATOM 9739 C C . THR A 1 1226 ? -18.804 19.630 -12.082 1.00 79.62 1226 THR A C 1
ATOM 9741 O O . THR A 1 1226 ? -17.714 19.856 -12.611 1.00 79.62 1226 THR A O 1
ATOM 9744 N N . ARG A 1 1227 ? -18.926 19.582 -10.748 1.00 76.31 1227 ARG A N 1
ATOM 9745 C CA . ARG A 1 1227 ? -17.785 19.816 -9.850 1.00 76.31 1227 ARG A CA 1
ATOM 9746 C C . ARG A 1 1227 ? -16.709 18.741 -9.952 1.00 76.31 1227 ARG A C 1
ATOM 9748 O O . ARG A 1 1227 ? -15.535 19.062 -9.763 1.00 76.31 1227 ARG A O 1
ATOM 9755 N N . MET A 1 1228 ? -17.055 17.499 -10.289 1.00 72.25 1228 MET A N 1
ATOM 9756 C CA . MET A 1 1228 ? -16.067 16.454 -10.584 1.00 72.25 1228 MET A CA 1
ATOM 9757 C C . MET A 1 1228 ? -15.297 16.689 -11.894 1.00 72.25 1228 MET A C 1
ATOM 9759 O O . MET A 1 1228 ? -14.152 16.241 -11.991 1.00 72.25 1228 MET A O 1
ATOM 9763 N N . LEU A 1 1229 ? -15.886 17.394 -12.869 1.00 69.31 1229 LEU A N 1
ATOM 9764 C CA . LEU A 1 1229 ? -15.197 17.841 -14.084 1.00 69.31 1229 LEU A CA 1
ATOM 9765 C C . LEU A 1 1229 ? -14.296 19.051 -13.797 1.00 69.31 1229 LEU A C 1
ATOM 9767 O O . LEU A 1 1229 ? -13.100 19.013 -14.080 1.00 69.31 1229 LEU A O 1
ATOM 9771 N N . ASP A 1 1230 ? -14.843 20.112 -13.201 1.00 67.50 1230 ASP A N 1
ATOM 9772 C CA . ASP A 1 1230 ? -14.135 21.393 -13.067 1.00 67.50 1230 ASP A CA 1
ATOM 9773 C C . ASP A 1 1230 ? -13.022 21.363 -11.998 1.00 67.50 1230 ASP A C 1
ATOM 9775 O O . ASP A 1 1230 ? -12.011 22.047 -12.139 1.00 67.50 1230 ASP A O 1
ATOM 9779 N N . SER A 1 1231 ? -13.124 20.497 -10.978 1.00 56.41 1231 SER A N 1
ATOM 9780 C CA . SER A 1 1231 ? -12.036 20.268 -10.003 1.00 56.41 1231 SER A CA 1
ATOM 9781 C C . SER A 1 1231 ? -10.828 19.505 -10.566 1.00 56.41 1231 SER A C 1
ATOM 9783 O O . SER A 1 1231 ? -9.817 19.360 -9.880 1.00 56.41 1231 SER A O 1
ATOM 9785 N N . ASN A 1 1232 ? -10.909 19.000 -11.799 1.00 49.09 1232 ASN A N 1
ATOM 9786 C CA . ASN A 1 1232 ? -9.803 18.369 -12.510 1.00 49.09 1232 ASN A CA 1
ATOM 9787 C C . ASN A 1 1232 ? -9.825 18.819 -13.985 1.00 49.09 1232 ASN A C 1
ATOM 9789 O O . ASN A 1 1232 ? -10.353 18.092 -14.825 1.00 49.09 1232 ASN A O 1
ATOM 9793 N N . PRO A 1 1233 ? -9.193 19.943 -14.375 1.00 42.22 1233 PRO A N 1
ATOM 9794 C CA . PRO A 1 1233 ? -9.115 20.332 -15.792 1.00 42.22 1233 PRO A CA 1
ATOM 9795 C C . PRO A 1 1233 ? -8.473 19.233 -16.662 1.00 42.22 1233 PRO A C 1
ATOM 9797 O O . PRO A 1 1233 ? -8.927 18.954 -17.772 1.00 42.22 1233 PRO A O 1
ATOM 9800 N N . ASN A 1 1234 ? -7.513 18.488 -16.102 1.00 38.28 1234 ASN A N 1
ATOM 9801 C CA . ASN A 1 1234 ? -6.929 17.301 -16.730 1.00 38.28 1234 ASN A CA 1
ATOM 9802 C C . ASN A 1 1234 ? -7.925 16.137 -16.940 1.00 38.28 1234 ASN A C 1
ATOM 9804 O O . ASN A 1 1234 ? -7.619 15.243 -17.725 1.00 38.28 1234 ASN A O 1
ATOM 9808 N N . LYS A 1 1235 ? -9.106 16.121 -16.298 1.00 41.97 1235 LYS A N 1
ATOM 9809 C CA . LYS A 1 1235 ? -10.200 15.173 -16.588 1.00 41.97 1235 LYS A CA 1
ATOM 9810 C C . LYS A 1 1235 ? -11.033 15.557 -17.805 1.00 41.97 1235 LYS A C 1
ATOM 9812 O O . LYS A 1 1235 ? -11.440 14.640 -18.503 1.00 41.97 1235 LYS A O 1
ATOM 9817 N N . LYS A 1 1236 ? -11.231 16.840 -18.133 1.00 39.03 1236 LYS A N 1
ATOM 9818 C CA . LYS A 1 1236 ? -11.897 17.209 -19.402 1.00 39.03 1236 LYS A CA 1
ATOM 9819 C C . LYS A 1 1236 ? -11.111 16.674 -20.610 1.00 39.03 1236 LYS A C 1
ATOM 9821 O O . LYS A 1 1236 ? -11.711 16.143 -21.540 1.00 39.03 1236 LYS A O 1
ATOM 9826 N N . LEU A 1 1237 ? -9.775 16.675 -20.532 1.00 33.81 1237 LEU A N 1
ATOM 9827 C CA . LEU A 1 1237 ? -8.925 15.947 -21.482 1.00 33.81 1237 LEU A CA 1
ATOM 9828 C C . LEU A 1 1237 ? -8.971 14.422 -21.260 1.00 33.81 1237 LEU A C 1
ATOM 9830 O O . LEU A 1 1237 ? -9.226 13.675 -22.202 1.00 33.81 1237 LEU A O 1
ATOM 9834 N N . LYS A 1 1238 ? -8.755 13.933 -20.027 1.00 34.19 1238 LYS A N 1
ATOM 9835 C CA . LYS A 1 1238 ? -8.682 12.485 -19.762 1.00 34.19 1238 LYS A CA 1
ATOM 9836 C C . LYS A 1 1238 ? -9.984 11.720 -19.978 1.00 34.19 1238 LYS A C 1
ATOM 9838 O O . LYS A 1 1238 ? -9.886 10.548 -20.273 1.00 34.19 1238 LYS A O 1
ATOM 9843 N N . GLN A 1 1239 ? -11.179 12.298 -19.899 1.00 38.69 1239 GLN A N 1
ATOM 9844 C CA . GLN A 1 1239 ? -12.410 11.553 -20.198 1.00 38.69 1239 GLN A CA 1
ATOM 9845 C C . GLN A 1 1239 ? -12.610 11.360 -21.706 1.00 38.69 1239 GLN A C 1
ATOM 9847 O O . GLN A 1 1239 ? -12.927 10.245 -22.107 1.00 38.69 1239 GLN A O 1
ATOM 9852 N N . LYS A 1 1240 ? -12.267 12.349 -22.550 1.00 35.81 1240 LYS A N 1
ATOM 9853 C CA . LYS A 1 1240 ? -12.182 12.135 -24.010 1.00 35.81 1240 LYS A CA 1
ATOM 9854 C C . LYS A 1 1240 ? -10.982 11.257 -24.425 1.00 35.81 1240 LYS A C 1
ATOM 9856 O O . LYS A 1 1240 ? -11.061 10.579 -25.440 1.00 35.81 1240 LYS A O 1
ATOM 9861 N N . LEU A 1 1241 ? -9.904 11.192 -23.630 1.00 29.50 1241 LEU A N 1
ATOM 9862 C CA . LEU A 1 1241 ? -8.759 10.281 -23.856 1.00 29.50 1241 LEU A CA 1
ATOM 9863 C C . LEU A 1 1241 ? -8.907 8.885 -23.205 1.00 29.50 1241 LEU A C 1
ATOM 9865 O O . LEU A 1 1241 ? -8.192 7.962 -23.580 1.00 29.50 1241 LEU A O 1
ATOM 9869 N N . ASN A 1 1242 ? -9.807 8.684 -22.239 1.00 32.50 1242 ASN A N 1
ATOM 9870 C CA . ASN A 1 1242 ? -9.949 7.399 -21.538 1.00 32.50 1242 ASN A CA 1
ATOM 9871 C C . ASN A 1 1242 ? -10.677 6.343 -22.381 1.00 32.50 1242 ASN A C 1
ATOM 9873 O O . ASN A 1 1242 ? -10.564 5.161 -22.067 1.00 32.50 1242 ASN A O 1
ATOM 9877 N N . HIS A 1 1243 ? -11.308 6.734 -23.496 1.00 38.91 1243 HIS A N 1
ATOM 9878 C CA . HIS A 1 1243 ? -11.718 5.801 -24.553 1.00 38.91 1243 HIS A CA 1
ATOM 9879 C C . HIS A 1 1243 ? -10.534 4.960 -25.083 1.00 38.91 1243 HIS A C 1
ATOM 9881 O O . HIS A 1 1243 ? -10.759 3.901 -25.656 1.00 38.91 1243 HIS A O 1
ATOM 9887 N N . THR A 1 1244 ? -9.275 5.374 -24.860 1.00 27.17 1244 THR A N 1
ATOM 9888 C CA . THR A 1 1244 ? -8.072 4.602 -25.228 1.00 27.17 1244 THR A CA 1
ATOM 9889 C C . THR A 1 1244 ? -7.378 3.866 -24.069 1.00 27.17 1244 THR A C 1
ATOM 9891 O O . THR A 1 1244 ? -6.404 3.167 -24.332 1.00 27.17 1244 THR A O 1
ATOM 9894 N N . PHE A 1 1245 ? -7.814 3.994 -22.802 1.00 26.94 1245 PHE A N 1
ATOM 9895 C CA . PHE A 1 1245 ? -7.096 3.407 -21.649 1.00 26.94 1245 PHE A CA 1
ATOM 9896 C C . PHE A 1 1245 ? -8.005 2.858 -20.530 1.00 26.94 1245 PHE A C 1
ATOM 9898 O O . PHE A 1 1245 ? -8.072 3.410 -19.431 1.00 26.94 1245 PHE A O 1
ATOM 9905 N N . VAL A 1 1246 ? -8.605 1.687 -20.777 1.00 23.94 1246 VAL A N 1
ATOM 9906 C CA . VAL A 1 1246 ? -9.052 0.752 -19.725 1.00 23.94 1246 VAL A CA 1
ATOM 9907 C C . VAL A 1 1246 ? -8.557 -0.661 -20.062 1.00 23.94 1246 VAL A C 1
ATOM 9909 O O . VAL A 1 1246 ? -9.278 -1.462 -20.636 1.00 23.94 1246 VAL A O 1
ATOM 9912 N N . ASN A 1 1247 ? -7.300 -0.946 -19.712 1.00 24.11 1247 ASN A N 1
ATOM 9913 C CA . ASN A 1 1247 ? -6.711 -2.292 -19.700 1.00 24.11 1247 ASN A CA 1
ATOM 9914 C C . ASN A 1 1247 ? -5.698 -2.361 -18.536 1.00 24.11 1247 ASN A C 1
ATOM 9916 O O . ASN A 1 1247 ? -4.578 -1.869 -18.692 1.00 24.11 1247 ASN A O 1
ATOM 9920 N N . ARG A 1 1248 ? -6.136 -2.858 -17.360 1.00 23.08 1248 ARG A N 1
ATOM 9921 C CA . ARG A 1 1248 ? -5.353 -3.260 -16.156 1.00 23.08 1248 ARG A CA 1
ATOM 9922 C C . ARG A 1 1248 ? -6.256 -3.739 -14.993 1.00 23.08 1248 ARG A C 1
ATOM 9924 O O . ARG A 1 1248 ? -7.310 -3.118 -14.721 1.00 23.08 1248 ARG A O 1
#

Secondary structure (DSSP, 8-state):
-PPPTT---HHHHHHHHHHHT-SSHHHHHHHHHHHHHHHHHHHTSSS---HHHHHHHHHHHHHHHHTT----S-HHHHHHHTT-S-HHHHHHHHHHHHHH--TT-TTHHHHHHHHHHHHSSS-HHHHHHHHHHHHHH--HHHHHHHTTTHHHHHH-TTS-HHHHHHHHHHHHHHHTT-TTS----THHHHHHHGGG-S-HHHHHHHHHHHHHHHTT-SGGGTTHHHHHHHHHHHHHHS-TTS-TTTEETTEESHHHHHHHHHHHHTSPPPS-HHHHHH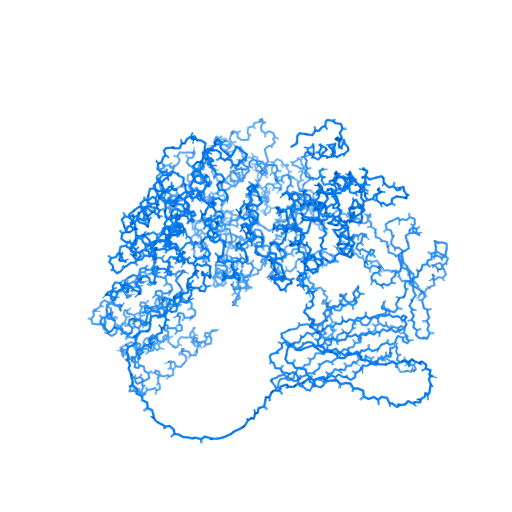HHHHHHHHHHHHHSPPS-SSTHHHHHHHHHHHHHHHHHHHH---HHHHHHHHHHHHHHHT-S-HHHHHHHHHHHHHHTTSHHHHHHHHTTHHHHHHHHHH---HHHHHHHHHHHHHT--TTTHHHHHHHHHHHHTT--HHHHHHHHHHHHHHHHHH-SSHHHHHHHHHHHHHHHGGG--HHHHHHHHHHHHH-HHHHHHHHHHHHHHHTSTT--HHHHHHHHHHHHHHTTTTTTSTTS-HHHHHHHHHHHHTTS-HHHHHHHHHHHHHHHHH-GGGHHHHHHHHHSHHHHT-SSHHHHHHHHHHHHHHHHS-HHHHHHHTPPPPPPPP---HHHHHHHHH-TTS---PPP-------------------------------------------------------------TTTTSSS---S-S---TTHHHHHHHHH-SEEEEEE-SSEEEEEEEEEETTEEEEEEEEEE-SSS-EEEEEEEEEPPPP--SS----SEEEEEPPPPSEE-TT-EEEEEEEEEE-S------EEEEEEEETTEEEEEEEE----GGGGEEE----HHHHHHHHHHT-STTT--------SS---HHHHHHHHHHTTPEE-TTSSSSTTSEEEEEEEE-SS-EEEEEEEE---SS-----TTEEE--S-GGG--HHHHHTSSS-SS-EEETTTTEEEEEETTEEEEEE-SSTTS--EEE-SS--SS--HHHHHHTTTTS-HHHHHHHHHHH-HHHHHHTSTT-TT-TTTTPPPP---HHHHHHHHHHHTT--HHHHHHHHHHHHHHHSPEEE-TTS-EEEEPPPPHHHHTSTTHHHHHHHTT-TTHHHHHHHHHHHHHHTTHHHHHHHTTTS-HHHHHHHHTTSTT--HHHHHHHHHHHS--TT-----HHHHHHHHHTT---S--SS--HHHHHHHHHHHHHHHGGGHHHHHHHHHHHHHHHT-HHHHHHHHHGGG----

Mean predicted aligned error: 21.87 Å

Solvent-accessible surface area (backbone atoms only — not comparable to full-atom values): 72535 Å² total; per-residue (Å²): 133,86,81,71,92,84,79,71,59,60,79,51,56,50,51,56,47,55,47,73,65,37,94,41,73,66,55,32,52,55,53,48,52,54,46,54,51,51,50,52,56,58,78,70,44,97,62,85,72,51,66,69,55,46,43,53,51,54,52,49,50,52,53,46,40,75,74,75,45,91,79,96,71,60,63,72,58,32,56,54,26,58,73,45,93,46,66,78,32,24,53,51,12,46,54,45,46,55,73,72,63,59,89,91,42,85,64,49,65,59,50,55,51,51,40,52,53,30,59,72,41,93,44,70,70,47,28,41,52,34,36,50,36,48,42,61,58,50,48,70,70,54,35,79,75,38,46,84,51,39,54,55,54,44,63,39,83,91,51,55,61,70,44,32,25,43,28,30,50,22,49,44,43,33,48,76,65,43,62,88,68,61,80,90,53,78,54,56,65,53,48,49,52,36,59,71,52,89,55,62,65,35,26,48,23,34,54,58,30,48,50,58,47,40,79,78,42,54,75,91,44,56,77,41,53,63,49,45,50,54,48,46,43,50,54,67,72,53,58,63,82,80,37,67,94,49,39,55,75,83,36,59,38,42,73,48,51,31,50,44,38,53,47,53,56,80,49,77,73,63,83,50,64,71,57,40,51,53,46,52,53,45,51,53,50,50,56,51,61,63,74,48,79,75,95,50,93,53,70,69,27,57,52,46,56,48,51,37,43,53,40,46,44,54,33,50,54,75,50,68,79,49,70,69,58,48,51,52,43,49,58,52,34,57,54,30,57,73,45,94,48,68,69,53,26,39,53,24,35,54,56,46,36,64,38,32,75,36,79,92,38,31,74,61,52,56,78,43,46,69,60,43,54,47,40,48,73,68,54,89,51,67,67,51,29,49,37,32,53,51,28,54,60,50,66,51,43,80,89,47,37,72,62,52,47,51,52,52,55,64,45,51,74,77,47,56,80,82,56,43,43,59,51,48,52,52,46,54,51,51,39,69,74,46,54,92,48,63,62,62,34,50,54,50,53,53,49,47,36,70,71,44,36,96,48,56,56,68,60,59,58,53,46,52,52,46,52,40,64,63,32,74,91,38,33,58,54,51,32,50,56,36,52,60,54,59,71,42,90,86,56,41,70,64,51,53,43,47,35,35,50,43,40,32,71,38,38,71,73,47,35,84,44,85,88,41,23,64,71,50,51,51,50,55,54,56,72,48,45,85,80,50,55,73,68,52,38,44,51,41,55,51,21,51,53,30,42,39,63,79,34,68,90,50,35,65,63,52,51,51,61,34,65,34,61,79,32,54,67,33,97,42,67,64,45,19,48,53,24,47,52,50,47,47,47,76,70,70,51,54,70,71,58,45,40,72,78,56,57,81,81,77,65,68,77,93,65,83,64,61,64,59,56,49,50,47,71,72,47,80,85,71,75,92,64,83,82,79,83,91,81,79,87,87,82,91,87,84,89,79,90,88,80,90,88,89,86,86,81,91,88,89,90,82,88,89,86,88,81,93,85,89,84,87,80,89,85,89,86,84,89,80,87,84,86,86,86,80,86,82,86,72,95,79,79,90,78,77,79,88,64,93,72,76,92,82,86,90,73,86,85,81,84,90,56,80,29,72,62,43,36,59,54,40,63,58,43,48,66,54,68,51,49,74,65,81,49,46,37,34,32,40,39,54,51,60,63,53,32,38,35,41,34,41,41,33,48,30,32,62,32,94,56,50,35,36,70,34,46,75,49,74,47,69,77,79,80,92,69,99,70,92,80,77,72,40,56,49,76,50,73,51,86,69,62,54,56,46,51,47,70,39,72,49,77,37,50,34,44,34,36,34,41,40,91,69,88,74,68,38,34,37,40,39,34,31,31,45,95,92,43,77,46,74,48,58,33,66,44,68,67,52,63,51,63,23,30,40,59,41,89,76,54,55,67,59,48,57,52,51,54,64,70,43,69,44,96,84,68,62,85,91,82,92,74,86,73,92,57,92,79,50,69,67,58,54,50,52,54,46,43,43,44,26,31,27,76,46,84,81,57,54,95,50,87,71,45,49,38,30,23,23,33,36,32,29,74,78,50,77,46,78,46,79,47,77,46,75,72,67,85,76,72,57,79,84,69,84,36,62,45,73,48,100,54,62,22,72,53,46,28,68,68,46,30,56,68,45,71,82,57,56,75,67,44,78,38,66,91,78,60,34,36,39,35,72,57,98,80,39,82,43,43,33,36,56,94,45,82,85,39,46,46,28,36,54,46,98,61,97,65,98,61,85,58,64,68,61,39,52,31,47,40,64,86,60,68,49,67,62,52,54,49,53,36,28,76,61,31,71,71,45,33,69,62,71,36,90,83,51,84,79,59,73,65,55,14,53,51,56,50,44,45,59,52,66,62,43,47,56,52,43,52,58,42,65,97,59,50,70,73,58,40,26,52,47,53,49,56,48,15,73,74,58,19,56,75,39,62,48,100,87,71,46,73,79,51,45,28,78,50,52,55,70,67,46,40,41,91,65,44,36,63,55,34,35,75,71,65,52,48,80,53,16,57,31,50,32,45,30,24,49,50,34,64,76,62,57,37,70,62,48,55,57,53,34,48,78,49,52,68,67,58,39,40,58,54,41,53,71,39,53,74,39,48,72,49,43,26,36,47,34,32,31,38,35,28,74,35,39,34,43,37,57,61,45,79,67,48,53,48,58,36,42,78,67,66,74,56,82,95,79,74,90,71,86,47,71,72,58,46,55,51,52,23,47,57,50,20,70,57,47,37,78,46,12,25,46,54,46,50,53,55,49,37,45,49,65,40,70,77,31,68,70,43,66,54,41,60,76,52,41,66,79,64,88,87,134

Organism: Schistosoma mekongi (NCBI:txid38744)

pLDDT: mean 77.69, std 18.77, range [18.09, 93.75]

Nearest PDB structures (foldseek):
  6qh6-assembly1_A  TM=9.848E-01  e=2.468E-52  Rattus norvegicus
  8t1o-assembly1_A  TM=9.571E-01  e=6.483E-51  Mus musculus
  7og1-assembly1_AAA  TM=9.145E-01  e=2.921E-48  Rattus norvegicus
  4nee-assembly4_G  TM=9.755E-01  e=3.311E-29  Rattus norvegicus
  4nee-assembly3_A  TM=9.770E-01  e=4.098E-29  Rattus norvegicus

Sequence (1248 aa):
MPSTKGDAMRGLAVFISDIRNCKSKESEIRRVNKELANIRSKFRGDKTLDGYQKKKYVCKLLFIFLLGHEIDFGHTEAVNLLCSNRYTEKQIGYLFISVLINESNPLMNLVISRLKDDLNSRNPVFMNLALQCIANIGSREMAENFADKIPKLLVSGDTIDSIKQNAALCLLKLIRVAPELVTYDDWTVRAMHLLNDQHLGVVTSAVSLIDALVKRSPEEHKGCISLAVSRLSRLITSSYTDLQDYTYYFVTAPWLSVKLLRLLQNYPPPEDTTVRARLAECLDTILKKVQEAPKSKKVQHPNAKNAVLFEAINLIIHMDCDPKLLVRACNQLGQFLQHKETNLRYLALESLCLLATSEFSHEAVKKHQETIVNALKSERDVSVRQRAVDLLYAMCDRTNAQAIVGEMLSYLEVADYAIREEMVLKVAILAEKYATDYSWYVDTILNLIRVAGDYVSEEVWHRVIQIVINHEDVQGYAAKTVFEALQAPACHENMVKVGGYILGEFGNLIAGDPRSAPKVQFNLLHSKFHLCTPTTRQLLLSTYMKFINLFPEIKSDIQSVLQNDSNLRSSNVEIQQRATEYLALSRIATDDVLATVLEEMPPFPERHSSILAKLKAKNPNTDGATPKSDAVGESYALSSSKVNHDNSHNVNREADLLNFGNSGAVYNDVQSKPNGSCLLVDIVGNGVTSADMNNLLHTSGGDQYMNRKEFTIFLTRHNAILYENSLIRIGIRMESRGQFCRLGVFYGNKSPHPFTVFCSQVTCPDAMDVNEIAKAISIELQPGPDRIEAGTQVQQSLNVECLRPFTEVVKLDVSYLCEDSKQHYALMLPITLNKFLQPAEMDQATFFSRWKLLSQPGQECQKIHPALFPLETTTMRATTKNFGFSLLDGIDPNPQNIVGAGIVVTSGQQVGVLLRLEPDSRSKRQDNNWHSLPIDPKDFNLFSTLNSGQAFRWAFNSTLNEWHGVINNQLWRLRQEDDSKPVEYYFDKKLNNIPSDLLDYFRLDTNLSSLVKEWSERDKWFENRFSKDSQMDTSRGLRLLRQDPEETLFAFITSANNNITRITKLLRNLCTAYGNPLYLENGDITNWTFPSLEILAQPGIQNNLKKIGFGYRSKFIELAANWLLKNGGRSCLLELRSKSHFEAQAFLLQIPGIGKKVADCICLCALDKVNVVPVDVHMRRAAHERGILESSNKNLTSKSYDIISKSLSDIWGNYAGWAQVIHFYTRMLDSNPNKKLKQKLNHTFVNR

InterPro domains:
  IPR002553 Clathrin/coatomer adaptor, adaptin-like, N-terminal [PF01602] (30-587)
  IPR003164 Clathrin adaptor, alpha-adaptin, appendage, C-terminal subdomain [PF02296] (835-924)
  IPR003265 HhH-GPD domain [PF00730] (1051-1194)
  IPR003265 HhH-GPD domain [SM00478] (1054-1228)
  IPR003265 HhH-GPD domain [cd00056] (1047-1225)
  IPR008152 Clathrin adaptor, alpha/beta/gamma-adaptin, appendage, Ig-like subdomain [PF02883] (720-821)
  IPR008152 Clathrin adaptor, alpha/beta/gamma-adaptin, appendage, Ig-like subdomain [SM00809] (712-830)
  IPR009028 Coatomer/calthrin adaptor appendage, C-terminal subdomain [SSF55711] (836-923)
  IPR011257 DNA glycosylase [SSF48150] (1044-1225)
  IPR011989 Armadillo-like helical [G3DSA:1.25.10.10] (2-620)
  IPR012295 TBP domain superfamily [G3DSA:3.30.310.10] (837-924)
  IPR012904 8-oxoguanine DNA glycosylase, N-terminal [PF07934] (933-1049)
  IPR013041 Clathrin adaptor, appendage, Ig-like subdomain superfamily [SSF49348] (708-835)
  IPR016024 Armadillo-type fold [SSF48371] (9-590)
  IPR023170 Helix-hairpin-helix, base-excision DNA repair, C-terminal [G3DSA:1.10.1670.10] (1011-1225)
  IPR050840 Adaptor Complexes Large Subunit [PTHR22780] (14-927)

Radius of gyration: 40.14 Å; Cα contacts (8 Å, |Δi|>4): 1534; chains: 1; bounding box: 96×91×106 Å